Protein AF-A0A1H3EAN2-F1 (afdb_monomer)

Radius of gyration: 31.39 Å; Cα contacts (8 Å, |Δi|>4): 2405; chains: 1; bounding box: 81×76×104 Å

InterPro domains:
  IPR046158 Domain of unknown function DUF6160 [PF19657] (5-70)

Mean predicted aligned error: 7.82 Å

Nearest PDB structures (foldseek):
  6sm3-assembly1_B  TM=8.938E-02  e=3.187E-01  Porphyromonas gingivalis W83
  6i97-assembly1_B  TM=1.119E-01  e=6.686E+00  Pseudomonas aeruginosa

Secondary structure (DSSP, 8-state):
-PPPP------PPPHHHHTT--GGG-EEEEEEE-EEEEEEEEEETTEEEEEEEEEEEESS-TTSPEEEEEEEEE-TTS-EEEEEEEEEEEEEESEEEETT-TT-B--EEEEEEEEEEEEEEEE--SS-TTSEEEEEEEEEEEEEEEEEETTEEEEEEEEEEEEEEEEEEEEEETTEEEEEEEEEEEEEEEEEEEEE--TT-SS-SB-TTT-PBPPB--EEEEEEEEEEEEEEEE--SSSSSEEEEEEEEEEEEEEEEEETTEEEEEEEEEEEEEEEEEEEEEEE-TTS-EEEEEEESEEEEEEEEEEEEESSTT-EEEEEEEEEEEE-EEETTEEE-EEEEEEE--SGGG-SB-EEEEEEEEEEEEEEEEEETTEEEEEEEEEEEEEEEEEEEEE-SEEETTEEE-SEEEEEEEEEEEEEE--EEEESSTTSPPBS-GGGGGGGT--SEEEEEEEEEEEEEE--SSSSSEEEEEEEEEEEEEEEEEE--SBSSSSB---EEEEEEEEEEEEEEEEEEEEE-SSSEEEE-SEEEEEEEEEEEEEEETTTSEE--EEEEEEEEES-EEEEEES-S-EEEETS--SSHHHHHHTTPEEEE--S--EEEEEEE-BPPP-SSSSS-EEEEEESPPB-TTSPBPTTSSEEEEEEEEEEE-SS-SSSSSS---SS-EEEEEEEEEEE---B-SSSEE-TT--EE-TTPEEEE-TTSTTSEEEESS--HHHHTTSPEEEEEEEEEEEEEEEEEEEEEEETTTEEEEEEEEEEEEEEEEEEEEEE----

Structure (mmCIF, N/CA/C/O backbone):
data_AF-A0A1H3EAN2-F1
#
_entry.id   AF-A0A1H3EAN2-F1
#
loop_
_atom_site.group_PDB
_atom_site.id
_atom_site.type_symbol
_atom_site.label_atom_id
_atom_site.label_alt_id
_atom_site.label_comp_id
_atom_site.label_asym_id
_atom_site.label_entity_id
_atom_site.label_seq_id
_atom_site.pdbx_PDB_ins_code
_atom_site.Cartn_x
_atom_site.Cartn_y
_atom_site.Cartn_z
_atom_site.occupancy
_atom_site.B_iso_or_equiv
_atom_site.auth_seq_id
_atom_site.auth_comp_id
_atom_site.auth_asym_id
_atom_site.auth_atom_id
_atom_site.pdbx_PDB_model_num
ATOM 1 N N . MET A 1 1 ? 32.794 -39.525 -39.979 1.00 38.56 1 MET A N 1
ATOM 2 C CA . MET A 1 1 ? 32.542 -38.615 -41.114 1.00 38.56 1 MET A CA 1
ATOM 3 C C . MET A 1 1 ? 32.523 -37.215 -40.539 1.00 38.56 1 MET A C 1
ATOM 5 O O . MET A 1 1 ? 31.749 -36.958 -39.633 1.00 38.56 1 MET A O 1
ATOM 9 N N . THR A 1 2 ? 33.488 -36.400 -40.940 1.00 35.09 2 THR A N 1
ATOM 10 C CA . THR A 1 2 ? 33.764 -35.050 -40.436 1.00 35.09 2 THR A CA 1
ATOM 11 C C . THR A 1 2 ? 32.768 -34.052 -41.027 1.00 35.09 2 THR A C 1
ATOM 13 O O . THR A 1 2 ? 32.663 -33.969 -42.249 1.00 35.09 2 THR A O 1
ATOM 16 N N . GLY A 1 3 ? 32.030 -33.338 -40.171 1.00 36.38 3 GLY A N 1
ATOM 17 C CA . GLY A 1 3 ? 31.103 -32.274 -40.563 1.00 36.38 3 GLY A CA 1
ATOM 18 C C . GLY A 1 3 ? 31.850 -31.015 -41.000 1.00 36.38 3 GLY A C 1
ATOM 19 O O . GLY A 1 3 ? 32.830 -30.623 -40.368 1.00 36.38 3 GLY A O 1
ATOM 20 N N . ALA A 1 4 ? 31.413 -30.427 -42.111 1.00 34.22 4 ALA A N 1
ATOM 21 C CA . ALA A 1 4 ? 31.934 -29.169 -42.629 1.00 34.22 4 ALA A CA 1
ATOM 22 C C . ALA A 1 4 ? 31.456 -27.989 -41.757 1.00 34.22 4 ALA A C 1
ATOM 24 O O . ALA A 1 4 ? 30.289 -27.979 -41.364 1.00 34.22 4 ALA A O 1
ATOM 25 N N . PRO A 1 5 ? 32.310 -26.991 -41.468 1.00 39.69 5 PRO A N 1
ATOM 26 C CA . PRO A 1 5 ? 31.867 -25.740 -40.866 1.00 39.69 5 PRO A CA 1
ATOM 27 C C . PRO A 1 5 ? 31.104 -24.909 -41.908 1.00 39.69 5 PRO A C 1
ATOM 29 O O . PRO A 1 5 ? 31.567 -24.751 -43.038 1.00 39.69 5 PRO A O 1
ATOM 32 N N . ALA A 1 6 ? 29.949 -24.361 -41.531 1.00 37.88 6 ALA A N 1
ATOM 33 C CA . ALA A 1 6 ? 29.307 -23.295 -42.290 1.00 37.88 6 ALA A CA 1
ATOM 34 C C . ALA A 1 6 ? 30.130 -22.012 -42.093 1.00 37.88 6 ALA A C 1
ATOM 36 O O . ALA A 1 6 ? 30.050 -21.362 -41.054 1.00 37.88 6 ALA A O 1
ATOM 37 N N . GLN A 1 7 ? 30.980 -21.681 -43.065 1.00 37.53 7 GLN A N 1
ATOM 38 C CA . GLN A 1 7 ? 31.545 -20.341 -43.188 1.00 37.53 7 GLN A CA 1
ATOM 39 C C . GLN A 1 7 ? 30.491 -19.460 -43.859 1.00 37.53 7 GLN A C 1
ATOM 41 O O . GLN A 1 7 ? 30.160 -19.677 -45.022 1.00 37.53 7 GLN A O 1
ATOM 46 N N . ALA A 1 8 ? 29.968 -18.468 -43.141 1.00 42.22 8 ALA A N 1
ATOM 47 C CA . ALA A 1 8 ? 29.343 -17.325 -43.789 1.00 42.22 8 ALA A CA 1
ATOM 48 C C . ALA A 1 8 ? 30.459 -16.541 -44.502 1.00 42.22 8 ALA A C 1
ATOM 50 O O . ALA A 1 8 ? 31.249 -15.846 -43.862 1.00 42.22 8 ALA A O 1
ATOM 51 N N . GLU A 1 9 ? 30.589 -16.713 -45.818 1.00 37.31 9 GLU A N 1
ATOM 52 C CA . GLU A 1 9 ? 31.420 -15.832 -46.639 1.00 37.31 9 GLU A CA 1
ATOM 53 C C . GLU A 1 9 ? 30.727 -14.467 -46.730 1.00 37.31 9 GLU A C 1
ATOM 55 O O . GLU A 1 9 ? 29.736 -14.301 -47.440 1.00 37.31 9 GLU A O 1
ATOM 60 N N . LEU A 1 10 ? 31.256 -13.469 -46.016 1.00 44.00 10 LEU A N 1
ATOM 61 C CA . LEU A 1 10 ? 30.974 -12.067 -46.313 1.00 44.00 10 LEU A CA 1
ATOM 62 C C . LEU A 1 10 ? 31.599 -11.747 -47.676 1.00 44.00 10 LEU A C 1
ATOM 64 O O . LEU A 1 10 ? 32.817 -11.614 -47.803 1.00 44.00 10 LEU A O 1
ATOM 68 N N . GLN A 1 11 ? 30.768 -11.667 -48.712 1.00 53.00 11 GLN A N 1
ATOM 69 C CA . GLN A 1 11 ? 31.214 -11.315 -50.053 1.00 53.00 11 GLN A CA 1
ATOM 70 C C . GLN A 1 11 ? 31.426 -9.795 -50.123 1.00 53.00 11 GLN A C 1
ATOM 72 O O . GLN A 1 11 ? 30.478 -9.021 -50.015 1.00 53.00 11 GLN A O 1
ATOM 77 N N . SER A 1 12 ? 32.681 -9.361 -50.280 1.00 47.50 12 SER A N 1
ATOM 78 C CA . SER A 1 12 ? 33.012 -7.949 -50.513 1.00 47.50 12 SER A CA 1
ATOM 79 C C . SER A 1 12 ? 32.329 -7.479 -51.795 1.00 47.50 12 SER A C 1
ATOM 81 O O . SER A 1 12 ? 32.636 -7.976 -52.880 1.00 47.50 12 SER A O 1
ATOM 83 N N . LEU A 1 13 ? 31.415 -6.519 -51.677 1.00 61.78 13 LEU A N 1
ATOM 84 C CA . LEU A 1 13 ? 30.852 -5.821 -52.828 1.00 61.78 13 LEU A CA 1
ATOM 85 C C . LEU A 1 13 ? 31.922 -4.901 -53.441 1.00 61.78 13 LEU A C 1
ATOM 87 O O . LEU A 1 13 ? 32.768 -4.360 -52.733 1.00 61.78 13 LEU A O 1
ATOM 91 N N . ASP A 1 14 ? 31.898 -4.761 -54.766 1.00 67.62 14 ASP A N 1
ATOM 92 C CA . ASP A 1 14 ? 32.713 -3.798 -55.517 1.00 67.62 14 ASP A CA 1
ATOM 93 C C . ASP A 1 14 ? 32.295 -2.363 -55.136 1.00 67.62 14 ASP A C 1
ATOM 95 O O . ASP A 1 14 ? 31.097 -2.064 -55.077 1.00 67.62 14 ASP A O 1
ATOM 99 N N . ASP A 1 15 ? 33.267 -1.472 -54.907 1.00 65.25 15 ASP A N 1
ATOM 100 C CA . ASP A 1 15 ? 33.073 -0.047 -54.587 1.00 65.25 15 ASP A CA 1
ATOM 101 C C . ASP A 1 15 ? 32.104 0.657 -55.555 1.00 65.25 15 ASP A C 1
ATOM 103 O O . ASP A 1 15 ? 31.366 1.568 -55.176 1.00 65.25 15 ASP A O 1
ATOM 107 N N . THR A 1 16 ? 32.04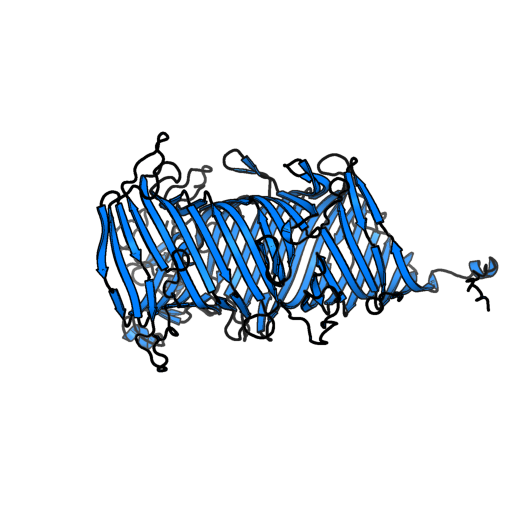3 0.201 -56.808 1.00 65.50 16 THR A N 1
ATOM 108 C CA . THR A 1 16 ? 31.128 0.729 -57.827 1.00 65.50 16 THR A CA 1
ATOM 109 C C . THR A 1 16 ? 29.661 0.415 -57.502 1.00 65.50 16 THR A C 1
ATOM 111 O O . THR A 1 16 ? 28.793 1.266 -57.693 1.00 65.50 16 THR A O 1
ATOM 114 N N . VAL A 1 17 ? 29.380 -0.776 -56.963 1.00 63.62 17 VAL A N 1
ATOM 115 C CA . VAL A 1 17 ? 28.039 -1.207 -56.524 1.00 63.62 17 VAL A CA 1
ATOM 116 C C . VAL A 1 17 ? 27.681 -0.549 -55.191 1.00 63.62 17 VAL A C 1
ATOM 118 O O . VAL A 1 17 ? 26.561 -0.071 -55.028 1.00 63.62 17 VAL A O 1
ATOM 121 N N . MET A 1 18 ? 28.653 -0.431 -54.281 1.00 60.81 18 MET A N 1
ATOM 122 C CA . MET A 1 18 ? 28.508 0.267 -52.996 1.00 60.81 18 MET A CA 1
ATOM 123 C C . MET A 1 18 ? 28.205 1.765 -53.169 1.00 60.81 18 MET A C 1
ATOM 125 O O . MET A 1 18 ? 27.440 2.326 -52.392 1.00 60.81 18 MET A O 1
ATOM 129 N N . SER A 1 19 ? 28.736 2.412 -54.215 1.00 62.50 19 SER A N 1
ATOM 130 C CA . SER A 1 19 ? 28.468 3.831 -54.508 1.00 62.50 19 SER A CA 1
ATOM 131 C C . SER A 1 19 ? 27.028 4.129 -54.960 1.00 62.50 19 SER A C 1
ATOM 133 O O . SER A 1 19 ? 26.604 5.284 -54.928 1.00 62.50 19 SER A O 1
ATOM 135 N N . GLY A 1 20 ? 26.278 3.102 -55.384 1.00 57.97 20 GLY A N 1
ATOM 136 C CA . GLY A 1 20 ? 24.877 3.209 -55.803 1.00 57.97 20 GLY A CA 1
ATOM 137 C C . GLY A 1 20 ? 23.859 2.903 -54.700 1.00 57.97 20 GLY A C 1
ATOM 138 O O . GLY A 1 20 ? 22.671 3.156 -54.895 1.00 57.97 20 GLY A O 1
ATOM 139 N N . ILE A 1 21 ? 24.302 2.374 -53.556 1.00 61.00 21 ILE A N 1
ATOM 140 C CA . ILE A 1 21 ? 23.447 2.099 -52.398 1.00 61.00 21 ILE A CA 1
ATOM 141 C C . ILE A 1 21 ? 23.319 3.400 -51.602 1.00 61.00 21 ILE A C 1
ATOM 143 O O . ILE A 1 21 ? 24.251 3.818 -50.917 1.00 61.00 21 ILE A O 1
ATOM 147 N N . SER A 1 22 ? 22.168 4.067 -51.704 1.00 62.91 22 SER A N 1
ATOM 148 C CA . SER A 1 22 ? 21.832 5.200 -50.839 1.00 62.91 22 SER A CA 1
ATOM 149 C C . SER A 1 22 ? 20.878 4.740 -49.738 1.00 62.91 22 SER A C 1
ATOM 151 O O . SER A 1 22 ? 19.937 3.986 -49.990 1.00 62.91 22 SER A O 1
ATOM 153 N N . GLY A 1 23 ? 21.078 5.235 -48.514 1.00 60.09 23 GLY A N 1
ATOM 154 C CA . GLY A 1 23 ? 20.173 4.964 -47.388 1.00 60.09 23 GLY A CA 1
ATOM 155 C C . GLY A 1 23 ? 18.730 5.448 -47.601 1.00 60.09 23 GLY A C 1
ATOM 156 O O . GLY A 1 23 ? 17.870 5.103 -46.808 1.00 60.09 23 GLY A O 1
ATOM 157 N N . GLN A 1 24 ? 18.461 6.201 -48.677 1.00 64.56 24 GLN A N 1
ATOM 158 C CA . GLN A 1 24 ? 17.120 6.650 -49.089 1.00 64.56 24 GLN A CA 1
ATOM 159 C C . GLN A 1 24 ? 16.313 5.567 -49.828 1.00 64.56 24 GLN A C 1
ATOM 161 O O . GLN A 1 24 ? 15.154 5.782 -50.166 1.00 64.56 24 GLN A O 1
ATOM 166 N N . THR A 1 25 ? 16.942 4.441 -50.186 1.00 64.12 25 THR A N 1
ATOM 167 C CA . THR A 1 25 ? 16.262 3.309 -50.848 1.00 64.12 25 THR A CA 1
ATOM 168 C C . THR A 1 25 ? 15.804 2.223 -49.870 1.00 64.12 25 THR A C 1
ATOM 170 O O . THR A 1 25 ? 15.203 1.242 -50.304 1.00 64.12 25 THR A O 1
ATOM 173 N N . GLY A 1 26 ? 16.030 2.429 -48.567 1.00 73.31 26 GLY A N 1
ATOM 174 C CA . GLY A 1 26 ? 15.714 1.484 -47.501 1.00 73.31 26 GLY A CA 1
ATOM 175 C C . GLY A 1 26 ? 16.718 0.327 -47.398 1.00 73.31 26 GLY A C 1
ATOM 176 O O . GLY A 1 26 ? 17.088 -0.293 -48.392 1.00 73.31 26 GLY A O 1
ATOM 177 N N . ILE A 1 27 ? 17.157 0.002 -46.184 1.00 85.44 27 ILE A N 1
ATOM 178 C CA . ILE A 1 27 ? 17.949 -1.193 -45.861 1.00 85.44 27 ILE A CA 1
ATOM 179 C C . ILE A 1 27 ? 17.112 -2.038 -44.908 1.00 85.44 27 ILE A C 1
ATOM 181 O O . ILE A 1 27 ? 16.703 -1.540 -43.871 1.00 85.44 27 ILE A O 1
ATOM 185 N N . THR A 1 28 ? 16.860 -3.308 -45.225 1.00 88.75 28 THR A N 1
ATOM 186 C CA . THR A 1 28 ? 16.247 -4.245 -44.267 1.00 88.75 28 THR A CA 1
ATOM 187 C C . THR A 1 28 ? 17.312 -5.186 -43.729 1.00 88.75 28 THR A C 1
ATOM 189 O O . THR A 1 28 ? 18.060 -5.782 -44.504 1.00 88.75 28 THR A O 1
ATOM 192 N N . LEU A 1 29 ? 17.391 -5.290 -42.407 1.00 90.31 29 LEU A N 1
ATOM 193 C CA . LEU A 1 29 ? 18.268 -6.193 -41.681 1.00 90.31 29 LEU A CA 1
ATOM 194 C C . LEU A 1 29 ? 17.411 -7.237 -40.967 1.00 90.31 29 LEU A C 1
ATOM 196 O O . LEU A 1 29 ? 16.612 -6.877 -40.110 1.00 90.31 29 LEU A O 1
ATOM 200 N N . GLU A 1 30 ? 17.608 -8.508 -41.300 1.00 93.94 30 GLU A N 1
ATOM 201 C CA . GLU A 1 30 ? 16.992 -9.649 -40.617 1.00 93.94 30 GLU A CA 1
ATOM 202 C C . GLU A 1 30 ? 18.060 -10.366 -39.784 1.00 93.94 30 GLU A C 1
ATOM 204 O O . GLU A 1 30 ? 19.165 -10.632 -40.267 1.00 93.94 30 GLU A O 1
ATOM 209 N N . LEU A 1 31 ? 17.751 -10.634 -38.517 1.00 92.56 31 LEU A N 1
ATOM 210 C CA . LEU A 1 31 ? 18.656 -11.205 -37.526 1.00 92.56 31 LEU A CA 1
ATOM 211 C C . LEU A 1 31 ? 17.962 -12.339 -36.777 1.00 92.56 31 LEU A C 1
ATOM 213 O O . LEU A 1 31 ? 16.867 -12.156 -36.250 1.00 92.56 31 LEU A O 1
ATOM 217 N N . ASP A 1 32 ? 18.673 -13.452 -36.632 1.00 93.75 32 ASP A N 1
ATOM 218 C CA . ASP A 1 32 ? 18.377 -14.478 -35.638 1.00 93.75 32 ASP A CA 1
ATOM 219 C C . ASP A 1 32 ? 19.305 -14.257 -34.434 1.00 93.75 32 ASP A C 1
ATOM 221 O O . ASP A 1 32 ? 20.528 -14.399 -34.529 1.00 93.75 32 ASP A O 1
ATOM 225 N N . LEU A 1 33 ? 18.737 -13.853 -33.299 1.00 91.75 33 LEU A N 1
ATOM 226 C CA . LEU A 1 33 ? 19.468 -13.484 -32.090 1.00 91.75 33 LEU A CA 1
ATOM 227 C C . LEU A 1 33 ? 19.510 -14.646 -31.096 1.00 91.75 33 LEU A C 1
ATOM 229 O O . LEU A 1 33 ? 18.486 -15.040 -30.545 1.00 91.75 33 LEU A O 1
ATOM 233 N N . ASN A 1 34 ? 20.713 -15.147 -30.820 1.00 94.31 34 ASN A N 1
ATOM 234 C CA . ASN A 1 34 ? 21.000 -16.017 -29.683 1.00 94.31 34 ASN A CA 1
ATOM 235 C C . ASN A 1 34 ? 22.350 -15.604 -29.078 1.00 94.31 34 ASN A C 1
ATOM 237 O O . ASN A 1 34 ? 23.385 -15.695 -29.741 1.00 94.31 34 ASN A O 1
ATOM 241 N N . ALA A 1 35 ? 22.334 -15.107 -27.846 1.00 93.81 35 ALA A N 1
ATOM 242 C CA . ALA A 1 35 ? 23.515 -14.650 -27.132 1.00 93.81 35 ALA A CA 1
ATOM 243 C C . ALA A 1 35 ? 23.429 -15.041 -25.656 1.00 93.81 35 ALA A C 1
ATOM 245 O O . ALA A 1 35 ? 22.399 -14.848 -25.017 1.00 93.81 35 ALA A O 1
ATOM 246 N N . THR A 1 36 ? 24.539 -15.531 -25.109 1.00 94.88 36 THR A N 1
ATOM 247 C CA . THR A 1 36 ? 24.693 -15.840 -23.683 1.00 94.88 36 THR A CA 1
ATOM 248 C C . THR A 1 36 ? 25.987 -15.222 -23.171 1.00 94.88 36 THR A C 1
ATOM 250 O O . THR A 1 36 ? 27.049 -15.442 -23.760 1.00 94.88 36 THR A O 1
ATOM 253 N N . ILE A 1 37 ? 25.917 -14.470 -22.079 1.00 95.38 37 ILE A N 1
ATOM 254 C CA . ILE A 1 37 ? 27.061 -13.861 -21.399 1.00 95.38 37 ILE A CA 1
ATOM 255 C C . ILE A 1 37 ? 27.026 -14.336 -19.947 1.00 95.38 37 ILE A C 1
ATOM 257 O O . ILE A 1 37 ? 26.036 -14.130 -19.259 1.00 95.38 37 ILE A O 1
ATOM 261 N N . GLY A 1 38 ? 28.109 -14.957 -19.472 1.00 95.88 38 GLY A N 1
ATOM 262 C CA . GLY A 1 38 ? 28.148 -15.490 -18.104 1.00 95.88 38 GLY A CA 1
ATOM 263 C C . GLY A 1 38 ? 28.025 -14.409 -17.027 1.00 95.88 38 GLY A C 1
ATOM 264 O O . GLY A 1 38 ? 27.384 -14.637 -16.013 1.00 95.88 38 GLY A O 1
ATOM 265 N N . GLN A 1 39 ? 28.614 -13.230 -17.256 1.00 95.69 39 GLN A N 1
ATOM 266 C CA . GLN A 1 39 ? 28.540 -12.108 -16.322 1.00 95.69 39 GLN A CA 1
ATOM 267 C C . GLN A 1 39 ? 28.758 -10.766 -17.034 1.00 95.69 39 GLN A C 1
ATOM 269 O O . GLN A 1 39 ? 29.707 -10.616 -17.810 1.00 95.69 39 GLN A O 1
ATOM 274 N N . LEU A 1 40 ? 27.915 -9.780 -16.726 1.00 95.31 40 LEU A N 1
ATOM 275 C CA . LEU A 1 40 ? 28.133 -8.361 -16.999 1.00 95.31 40 LEU A CA 1
ATOM 276 C C . LEU A 1 40 ? 28.386 -7.640 -15.673 1.00 95.31 40 LEU A C 1
ATOM 278 O O . LEU A 1 40 ? 27.591 -7.760 -14.747 1.00 95.31 40 LEU A O 1
ATOM 282 N N . SER A 1 41 ? 29.472 -6.874 -15.592 1.00 95.12 41 SER A N 1
ATOM 283 C CA . SER A 1 41 ? 29.852 -6.163 -14.368 1.00 95.12 41 SER A CA 1
ATOM 284 C C . SER A 1 41 ? 29.889 -4.663 -14.594 1.00 95.12 41 SER A C 1
ATOM 286 O O . SER A 1 41 ? 30.498 -4.197 -15.558 1.00 95.12 41 SER A O 1
ATOM 288 N N . TYR A 1 42 ? 29.298 -3.924 -13.664 1.00 92.88 42 TYR A N 1
ATOM 289 C CA . TYR A 1 42 ? 29.435 -2.479 -13.546 1.00 92.88 42 TYR A CA 1
ATOM 290 C C . TYR A 1 42 ? 30.118 -2.159 -12.218 1.00 92.88 42 TYR A C 1
ATOM 292 O O . TYR A 1 42 ? 29.839 -2.809 -11.212 1.00 92.88 42 TYR A O 1
ATOM 300 N N . PHE A 1 43 ? 31.037 -1.196 -12.240 1.00 92.00 43 PHE A N 1
ATOM 301 C CA . PHE A 1 43 ? 31.744 -0.726 -11.057 1.00 92.00 43 PHE A CA 1
ATOM 302 C C . PHE A 1 43 ? 31.599 0.780 -10.949 1.00 92.00 43 PHE A C 1
ATOM 304 O O . PHE A 1 43 ? 31.705 1.483 -11.954 1.00 92.00 43 PHE A O 1
ATOM 311 N N . ASP A 1 44 ? 31.401 1.224 -9.720 1.00 86.44 44 ASP A N 1
ATOM 312 C CA . ASP A 1 44 ? 31.185 2.609 -9.339 1.00 86.44 44 ASP A CA 1
ATOM 313 C C . ASP A 1 44 ? 31.843 2.825 -7.976 1.00 86.44 44 ASP A C 1
ATOM 315 O O . ASP A 1 44 ? 31.664 2.012 -7.069 1.00 86.44 44 ASP A O 1
ATOM 319 N N . ASP A 1 45 ? 32.712 3.829 -7.864 1.00 87.69 45 ASP A N 1
ATOM 320 C CA . ASP A 1 45 ? 33.466 4.145 -6.640 1.00 87.69 45 ASP A CA 1
ATOM 321 C C . ASP A 1 45 ? 34.182 2.950 -5.959 1.00 87.69 45 ASP A C 1
ATOM 323 O O . ASP A 1 45 ? 34.465 2.946 -4.759 1.00 87.69 45 ASP A O 1
ATOM 327 N N . GLY A 1 46 ? 34.542 1.927 -6.742 1.00 86.69 46 GLY A N 1
ATOM 328 C CA . GLY A 1 46 ? 35.191 0.701 -6.263 1.00 86.69 46 GLY A CA 1
ATOM 329 C C . GLY A 1 46 ? 34.237 -0.384 -5.747 1.00 86.69 46 GLY A C 1
ATOM 330 O O . GLY A 1 46 ? 34.704 -1.489 -5.466 1.00 86.69 46 GLY A O 1
ATOM 331 N N . ASN A 1 47 ? 32.937 -0.102 -5.688 1.00 91.38 47 ASN A N 1
ATOM 332 C CA . ASN A 1 47 ? 31.863 -1.065 -5.456 1.00 91.38 47 ASN A CA 1
ATOM 333 C C . ASN A 1 47 ? 31.360 -1.613 -6.795 1.00 91.38 47 ASN A C 1
ATOM 335 O O . ASN A 1 47 ? 31.618 -1.022 -7.848 1.00 91.38 47 ASN A O 1
ATOM 339 N N . GLY A 1 48 ? 30.680 -2.759 -6.795 1.00 92.69 48 GLY A N 1
ATOM 340 C CA . GLY A 1 48 ? 30.309 -3.413 -8.046 1.00 92.69 48 GLY A CA 1
ATOM 341 C C . GLY A 1 48 ? 28.978 -4.138 -8.009 1.00 92.69 48 GLY A C 1
ATOM 342 O O . GLY A 1 48 ? 28.581 -4.706 -6.999 1.00 92.69 48 GLY A O 1
ATOM 343 N N . ILE A 1 49 ? 28.316 -4.176 -9.159 1.00 95.31 49 ILE A N 1
ATOM 344 C CA . ILE A 1 49 ? 27.123 -4.984 -9.400 1.00 95.31 49 ILE A CA 1
ATOM 345 C C . ILE A 1 49 ? 27.365 -5.917 -10.588 1.00 95.31 49 ILE A C 1
ATOM 347 O O . ILE A 1 49 ? 28.038 -5.568 -11.566 1.00 95.31 49 ILE A O 1
ATOM 351 N N . HIS A 1 50 ? 26.853 -7.135 -10.482 1.00 96.25 50 HIS A N 1
ATOM 352 C CA . HIS A 1 50 ? 27.023 -8.219 -11.435 1.00 96.25 50 HIS A CA 1
ATOM 353 C C . HIS A 1 50 ? 25.651 -8.710 -11.887 1.00 96.25 50 HIS A C 1
ATOM 355 O O . HIS A 1 50 ? 24.821 -9.064 -11.053 1.00 96.25 50 HIS A O 1
ATOM 361 N N . LEU A 1 51 ? 25.427 -8.735 -13.199 1.00 96.56 51 LEU A N 1
ATOM 362 C CA . LEU A 1 51 ? 24.319 -9.451 -13.825 1.00 96.56 51 LEU A CA 1
ATOM 363 C C . LEU A 1 51 ? 24.877 -10.771 -14.348 1.00 96.56 51 LEU A C 1
ATOM 365 O O . LEU A 1 51 ? 25.744 -10.764 -15.225 1.00 96.56 51 LEU A O 1
ATOM 369 N N . GLU A 1 52 ? 24.420 -11.882 -13.795 1.00 97.00 52 GLU A N 1
ATOM 370 C CA . GLU A 1 52 ? 24.915 -13.221 -14.107 1.00 97.00 52 GLU A CA 1
ATOM 371 C C . GLU A 1 52 ? 23.920 -13.973 -14.996 1.00 97.00 52 GLU A C 1
ATOM 373 O O . GLU A 1 52 ? 22.715 -13.706 -14.985 1.00 97.00 52 GLU A O 1
ATOM 378 N N . ASP A 1 53 ? 24.444 -14.900 -15.799 1.00 95.69 53 ASP A N 1
ATOM 379 C CA . ASP A 1 53 ? 23.666 -15.731 -16.722 1.00 95.69 53 ASP A CA 1
ATOM 380 C C . ASP A 1 53 ? 22.763 -14.912 -17.657 1.00 95.69 53 ASP A C 1
ATOM 382 O O . ASP A 1 53 ? 21.589 -15.216 -17.870 1.00 95.69 53 ASP A O 1
ATOM 386 N N . PHE A 1 54 ? 23.321 -13.845 -18.232 1.00 96.31 54 PHE A N 1
ATOM 387 C CA . PHE A 1 54 ? 22.604 -13.017 -19.189 1.00 96.31 54 PHE A CA 1
ATOM 388 C C . PHE A 1 54 ? 22.354 -13.785 -20.486 1.00 96.31 54 PHE A C 1
ATOM 390 O O . PHE A 1 54 ? 23.290 -14.292 -21.115 1.00 96.31 54 PHE A O 1
ATOM 397 N N . ARG A 1 55 ? 21.102 -13.806 -20.942 1.00 95.31 55 ARG A N 1
ATOM 398 C CA . ARG A 1 55 ? 20.704 -14.456 -22.189 1.00 95.31 55 ARG A CA 1
ATOM 399 C C . ARG A 1 55 ? 19.728 -13.601 -22.993 1.00 95.31 55 ARG A C 1
ATOM 401 O O . ARG A 1 55 ? 18.793 -13.013 -22.462 1.00 95.31 55 ARG A O 1
ATOM 408 N N . ILE A 1 56 ? 19.939 -13.589 -24.308 1.00 96.19 56 ILE A N 1
ATOM 409 C CA . ILE A 1 56 ? 18.970 -13.152 -25.315 1.00 96.19 56 ILE A CA 1
ATOM 410 C C . ILE A 1 56 ? 18.743 -14.329 -26.261 1.00 96.19 56 ILE A C 1
ATOM 412 O O . ILE A 1 56 ? 19.704 -14.841 -26.832 1.00 96.19 56 ILE A O 1
ATOM 416 N N . GLY A 1 57 ? 17.499 -14.751 -26.458 1.00 96.38 57 GLY A N 1
ATOM 417 C CA . GLY A 1 57 ? 17.179 -15.866 -27.352 1.00 96.38 57 GLY A CA 1
ATOM 418 C C . GLY A 1 57 ? 15.682 -16.099 -27.480 1.00 96.38 57 GLY A C 1
ATOM 419 O O . GLY A 1 57 ? 14.895 -15.230 -27.105 1.00 96.38 57 GLY A O 1
ATOM 420 N N . SER A 1 58 ? 15.300 -17.267 -27.998 1.00 96.31 58 SER A N 1
ATOM 421 C CA . SER A 1 58 ? 13.888 -17.648 -28.101 1.00 96.31 58 SER A CA 1
ATOM 422 C C . SER A 1 58 ? 13.241 -17.806 -26.713 1.00 96.31 58 SER A C 1
ATOM 424 O O . SER A 1 58 ? 13.845 -18.385 -25.800 1.00 96.31 58 SER A O 1
ATOM 426 N N . ALA A 1 59 ? 12.024 -17.281 -26.538 1.00 94.25 59 ALA A N 1
ATOM 427 C CA . ALA A 1 59 ? 11.242 -17.465 -25.314 1.00 94.25 59 ALA A CA 1
ATOM 428 C C . ALA A 1 59 ? 10.591 -18.857 -25.256 1.00 94.25 59 ALA A C 1
ATOM 430 O O . ALA A 1 59 ? 10.459 -19.430 -24.175 1.00 94.25 59 ALA A O 1
ATOM 431 N N . THR A 1 60 ? 10.212 -19.418 -26.409 1.00 91.56 60 THR A N 1
ATOM 432 C CA . THR A 1 60 ? 9.563 -20.739 -26.498 1.00 91.56 60 THR A CA 1
ATOM 433 C C . THR A 1 60 ? 10.532 -21.921 -26.617 1.00 91.56 60 THR A C 1
ATOM 435 O O . THR A 1 60 ? 10.222 -23.011 -26.133 1.00 91.56 60 THR A O 1
ATOM 438 N N . ASP A 1 61 ? 11.710 -21.723 -27.213 1.00 91.88 61 ASP A N 1
ATOM 439 C CA . ASP A 1 61 ? 12.793 -22.704 -27.317 1.00 91.88 61 ASP A CA 1
ATOM 440 C C . ASP A 1 61 ? 14.041 -22.182 -26.581 1.00 91.88 61 ASP A C 1
ATOM 442 O O . ASP A 1 61 ? 14.754 -21.318 -27.096 1.00 91.88 61 ASP A O 1
ATOM 446 N N . PRO A 1 62 ? 14.386 -22.737 -25.402 1.00 86.44 62 PRO A N 1
ATOM 447 C CA . PRO A 1 62 ? 15.570 -22.336 -24.644 1.00 86.44 62 PRO A CA 1
ATOM 448 C C . PRO A 1 62 ? 16.897 -22.395 -25.424 1.00 86.44 62 PRO A C 1
ATOM 450 O O . PRO A 1 62 ? 17.861 -21.718 -25.067 1.00 86.44 62 PRO A O 1
ATOM 453 N N . SER A 1 63 ? 16.962 -23.209 -26.481 1.00 90.00 63 SER A N 1
ATOM 454 C CA . SER A 1 63 ? 18.130 -23.349 -27.357 1.00 90.00 63 SER A CA 1
ATOM 455 C C . SER A 1 63 ? 18.026 -22.565 -28.672 1.00 90.00 63 SER A C 1
ATOM 457 O O . SER A 1 63 ? 19.007 -22.482 -29.418 1.00 90.00 63 SER A O 1
ATOM 459 N N . GLY A 1 64 ? 16.856 -21.989 -28.946 1.00 93.50 64 GLY A N 1
ATOM 460 C CA . GLY A 1 64 ? 16.527 -21.286 -30.177 1.00 93.50 64 GLY A CA 1
ATOM 461 C C . GLY A 1 64 ? 16.970 -19.823 -30.192 1.00 93.50 64 GLY A C 1
ATOM 462 O O . GLY A 1 64 ? 17.344 -19.231 -29.175 1.00 93.50 64 GLY A O 1
ATOM 463 N N . ALA A 1 65 ? 16.906 -19.228 -31.380 1.00 95.12 65 ALA A N 1
ATOM 464 C CA . ALA A 1 65 ? 17.143 -17.807 -31.601 1.00 95.12 65 ALA A CA 1
ATOM 465 C C . ALA A 1 65 ? 15.814 -17.044 -31.707 1.00 95.12 65 ALA A C 1
ATOM 467 O O . ALA A 1 65 ? 14.828 -17.595 -32.188 1.00 95.12 65 ALA A O 1
ATOM 468 N N . ALA A 1 66 ? 15.805 -15.784 -31.278 1.00 96.00 66 ALA A N 1
ATOM 469 C CA . ALA A 1 66 ? 14.687 -14.869 -31.494 1.00 96.00 66 ALA A CA 1
ATOM 470 C C . ALA A 1 66 ? 14.835 -14.148 -32.835 1.00 96.00 66 ALA A C 1
ATOM 472 O O . ALA A 1 66 ? 15.946 -13.752 -33.197 1.00 96.00 66 ALA A O 1
ATOM 473 N N . PHE A 1 67 ? 13.730 -13.918 -33.537 1.00 96.69 67 PHE A N 1
ATOM 474 C CA . PHE A 1 67 ? 13.757 -13.212 -34.814 1.00 96.69 67 PHE A CA 1
ATOM 475 C C . PHE A 1 67 ? 13.666 -11.697 -34.605 1.00 96.69 67 PHE A C 1
ATOM 477 O O . PHE A 1 67 ? 12.888 -11.206 -33.783 1.00 96.69 67 PHE A O 1
ATOM 484 N N . HIS A 1 68 ? 14.462 -10.939 -35.357 1.00 95.81 68 HIS A N 1
ATOM 485 C CA . HIS A 1 68 ? 14.436 -9.482 -35.358 1.00 95.81 68 HIS A CA 1
ATOM 486 C C . HIS A 1 68 ? 14.661 -8.940 -36.774 1.00 95.81 68 HIS A C 1
ATOM 488 O O . HIS A 1 68 ? 15.724 -9.123 -37.360 1.00 95.81 68 HIS A O 1
ATOM 494 N N . SER A 1 69 ? 13.673 -8.226 -37.306 1.00 96.2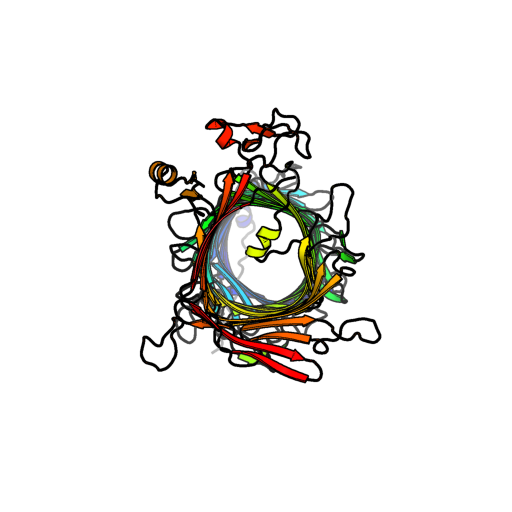5 69 SER A N 1
ATOM 495 C CA . SER A 1 69 ? 13.759 -7.472 -38.555 1.00 96.25 69 SER A CA 1
ATOM 496 C C . SER A 1 69 ? 13.736 -5.974 -38.263 1.00 96.25 69 SER A C 1
ATOM 498 O O . SER A 1 69 ? 12.896 -5.506 -37.496 1.00 96.25 69 SER A O 1
ATOM 500 N N . ILE A 1 70 ? 14.651 -5.218 -38.868 1.00 95.19 70 ILE A N 1
ATOM 501 C CA . ILE A 1 70 ? 14.667 -3.753 -38.842 1.00 95.19 70 ILE A CA 1
ATOM 502 C C . ILE A 1 70 ? 14.782 -3.251 -40.280 1.00 95.19 70 ILE A C 1
ATOM 504 O O . ILE A 1 70 ? 15.788 -3.487 -40.946 1.00 95.19 70 ILE A O 1
ATOM 508 N N . ALA A 1 71 ? 13.781 -2.513 -40.750 1.00 93.81 71 ALA A N 1
ATOM 509 C CA . ALA A 1 71 ? 13.859 -1.714 -41.964 1.00 93.81 71 ALA A CA 1
ATOM 510 C C . ALA A 1 71 ? 14.277 -0.282 -41.607 1.00 93.81 71 ALA A C 1
ATOM 512 O O . ALA A 1 71 ? 13.589 0.399 -40.850 1.00 93.81 71 ALA A O 1
ATOM 513 N N . LEU A 1 72 ? 15.409 0.162 -42.145 1.00 93.00 72 LEU A N 1
ATOM 514 C CA . LEU A 1 72 ? 16.001 1.479 -41.955 1.00 93.00 72 LEU A CA 1
ATOM 515 C C . LEU A 1 72 ? 15.834 2.310 -43.227 1.00 93.00 72 LEU A C 1
ATOM 517 O O . LEU A 1 72 ? 16.241 1.865 -44.297 1.00 93.00 72 LEU A O 1
ATOM 521 N N . ASP A 1 73 ? 15.314 3.526 -43.112 1.00 92.12 73 ASP A N 1
ATOM 522 C CA . ASP A 1 73 ? 15.182 4.478 -44.218 1.00 92.12 73 ASP A CA 1
ATOM 523 C C . ASP A 1 73 ? 15.604 5.891 -43.793 1.00 92.12 73 ASP A C 1
ATOM 525 O O . ASP A 1 73 ? 15.345 6.322 -42.666 1.00 92.12 73 ASP A O 1
ATOM 529 N N . ILE A 1 74 ? 16.248 6.627 -44.700 1.00 90.75 74 ILE A N 1
ATOM 530 C CA . ILE A 1 74 ? 16.631 8.026 -44.498 1.00 90.75 74 ILE A CA 1
ATOM 531 C C . ILE A 1 74 ? 15.693 8.928 -45.299 1.00 90.75 74 ILE A C 1
ATOM 533 O O . ILE A 1 74 ? 15.747 8.974 -46.529 1.00 90.75 74 ILE A O 1
ATOM 537 N N . GLY A 1 75 ? 14.875 9.701 -44.586 1.00 85.75 75 GLY A N 1
ATOM 538 C CA . GLY A 1 75 ? 13.915 10.631 -45.167 1.00 85.75 75 GLY A CA 1
ATOM 539 C C . GLY A 1 75 ? 14.574 11.767 -45.958 1.00 85.75 75 GLY A C 1
ATOM 540 O O . GLY A 1 75 ? 15.742 12.112 -45.767 1.00 85.75 75 GLY A O 1
ATOM 541 N N . ALA A 1 76 ? 13.798 12.406 -46.839 1.00 85.81 76 ALA A N 1
ATOM 542 C CA . ALA A 1 76 ? 14.257 13.551 -47.639 1.00 85.81 76 ALA A CA 1
ATOM 543 C C . ALA A 1 76 ? 14.664 14.773 -46.787 1.00 85.81 76 ALA A C 1
ATOM 545 O O . ALA A 1 76 ? 15.418 15.630 -47.244 1.00 85.81 76 ALA A O 1
ATOM 546 N N . ASP A 1 77 ? 14.173 14.836 -45.552 1.00 86.25 77 ASP A N 1
ATOM 547 C CA . ASP A 1 77 ? 14.522 15.804 -44.510 1.00 86.25 77 ASP A CA 1
ATOM 548 C C . ASP A 1 77 ? 15.699 15.349 -43.622 1.00 86.25 77 ASP A C 1
ATOM 550 O O . ASP A 1 77 ? 15.960 15.963 -42.592 1.00 86.25 77 ASP A O 1
ATOM 554 N N . ALA A 1 78 ? 16.407 14.285 -44.020 1.00 87.69 78 ALA A N 1
ATOM 555 C CA . ALA A 1 78 ? 17.500 13.639 -43.291 1.00 87.69 78 ALA A CA 1
ATOM 556 C C . ALA A 1 78 ? 17.108 12.968 -41.959 1.00 87.69 78 ALA A C 1
ATOM 558 O O . ALA A 1 78 ? 17.984 12.638 -41.159 1.00 87.69 78 ALA A O 1
ATOM 559 N N . SER A 1 79 ? 15.817 12.721 -41.727 1.00 91.88 79 SER A N 1
ATOM 560 C CA . SER A 1 79 ? 15.357 11.888 -40.610 1.00 91.88 79 SER A CA 1
ATOM 561 C C . SER A 1 79 ? 15.721 10.412 -40.799 1.00 91.88 79 SER A C 1
ATOM 563 O O . SER A 1 79 ? 15.640 9.884 -41.906 1.00 91.88 79 SER A O 1
ATOM 565 N N . LEU A 1 80 ? 16.078 9.724 -39.717 1.00 93.31 80 LEU A N 1
ATOM 566 C CA . LEU A 1 80 ? 16.185 8.268 -39.668 1.00 93.31 80 LEU A CA 1
ATOM 567 C C . LEU A 1 80 ? 14.820 7.687 -39.306 1.00 93.31 80 LEU A C 1
ATOM 569 O O . LEU A 1 80 ? 14.268 8.045 -38.273 1.00 93.31 80 LEU A O 1
ATOM 573 N N . ASN A 1 81 ? 14.296 6.775 -40.114 1.00 94.25 81 ASN A N 1
ATOM 574 C CA . ASN A 1 81 ? 13.051 6.063 -39.850 1.00 94.25 81 ASN A CA 1
ATOM 575 C C . ASN A 1 81 ? 13.363 4.568 -39.753 1.00 94.25 81 ASN A C 1
ATOM 577 O O . ASN A 1 81 ? 13.988 3.994 -40.642 1.00 94.25 81 ASN A O 1
ATOM 581 N N . LEU A 1 82 ? 12.944 3.950 -38.659 1.00 95.38 82 LEU A N 1
ATOM 582 C CA . LEU A 1 82 ? 13.080 2.532 -38.372 1.00 95.38 82 LEU A CA 1
ATOM 583 C C . LEU A 1 82 ? 11.680 1.933 -38.303 1.00 95.38 82 LEU A C 1
ATOM 585 O O . LEU A 1 82 ? 10.822 2.464 -37.606 1.00 95.38 82 LEU A O 1
ATOM 589 N N . SER A 1 83 ? 11.452 0.822 -38.990 1.00 95.94 83 SER A N 1
ATOM 590 C CA . SER A 1 83 ? 10.324 -0.073 -38.722 1.00 95.94 83 SER A CA 1
ATOM 591 C C . SER A 1 83 ? 10.893 -1.390 -38.236 1.00 95.94 83 SER A C 1
ATOM 593 O O . SER A 1 83 ? 11.793 -1.925 -38.879 1.00 95.94 83 SER A O 1
ATOM 595 N N . TYR A 1 84 ? 10.413 -1.900 -37.110 1.00 96.50 84 TYR A N 1
ATOM 596 C CA . TYR A 1 84 ? 10.948 -3.119 -36.519 1.00 96.50 84 TYR A CA 1
ATOM 597 C C . TYR A 1 84 ? 9.861 -4.148 -36.232 1.00 96.50 84 TYR A C 1
ATOM 599 O O . TYR A 1 84 ? 8.705 -3.820 -35.952 1.00 96.50 84 TYR A O 1
ATOM 607 N N . LEU A 1 85 ? 10.273 -5.408 -36.305 1.00 97.56 85 LEU A N 1
ATOM 608 C CA . LEU A 1 85 ? 9.519 -6.584 -35.910 1.00 97.56 85 LEU A CA 1
ATOM 609 C C . LEU A 1 85 ? 10.448 -7.477 -35.089 1.00 97.56 85 LEU A C 1
ATOM 611 O O . LEU A 1 85 ? 11.507 -7.873 -35.564 1.00 97.56 85 LEU A O 1
ATOM 615 N N . VAL A 1 86 ? 10.050 -7.781 -33.864 1.00 97.25 86 VAL A N 1
ATOM 616 C CA . VAL A 1 86 ? 10.704 -8.725 -32.960 1.00 97.25 86 VAL A CA 1
ATOM 617 C C . VAL A 1 86 ? 9.710 -9.836 -32.677 1.00 97.25 86 VAL A C 1
ATOM 619 O O . VAL A 1 86 ? 8.577 -9.552 -32.286 1.00 97.25 86 VAL A O 1
ATOM 622 N N . GLU A 1 87 ? 10.140 -11.080 -32.833 1.00 97.12 87 GLU A N 1
ATOM 623 C CA . GLU A 1 87 ? 9.319 -12.254 -32.554 1.00 97.12 87 GLU A CA 1
ATOM 624 C C . GLU A 1 87 ? 10.059 -13.220 -31.628 1.00 97.12 87 GLU A C 1
ATOM 626 O O . GLU A 1 87 ? 11.260 -13.462 -31.770 1.00 97.12 87 GLU A O 1
ATOM 631 N N . ASP A 1 88 ? 9.305 -13.765 -30.675 1.00 96.25 88 ASP A N 1
ATOM 632 C CA . ASP A 1 88 ? 9.711 -14.793 -29.723 1.00 96.25 88 ASP A CA 1
ATOM 633 C C . ASP A 1 88 ? 10.978 -14.436 -28.930 1.00 96.25 88 ASP A C 1
ATOM 635 O O . ASP A 1 88 ? 11.827 -15.286 -28.696 1.00 96.25 88 ASP A O 1
ATOM 639 N N . ARG A 1 89 ? 11.154 -13.175 -28.515 1.00 96.94 89 ARG A N 1
ATOM 640 C CA . ARG A 1 89 ? 12.371 -12.756 -27.805 1.00 96.94 89 ARG A CA 1
ATOM 641 C C . ARG A 1 89 ? 12.213 -12.847 -26.296 1.00 96.94 89 ARG A C 1
ATOM 643 O O . ARG A 1 89 ? 11.383 -12.136 -25.739 1.00 96.94 89 ARG A O 1
ATOM 650 N N . ARG A 1 90 ? 13.095 -13.609 -25.646 1.00 96.75 90 ARG A N 1
ATOM 651 C CA . ARG A 1 90 ? 13.400 -13.517 -24.213 1.00 96.75 90 ARG A CA 1
ATOM 652 C C . ARG A 1 90 ? 14.703 -12.759 -23.996 1.00 96.75 90 ARG A C 1
ATOM 654 O O . ARG A 1 90 ? 15.702 -13.032 -24.663 1.00 96.75 90 ARG A O 1
ATOM 661 N N . ILE A 1 91 ? 14.687 -11.834 -23.043 1.00 96.50 91 ILE A N 1
ATOM 662 C CA . ILE A 1 91 ? 15.879 -11.253 -22.416 1.00 96.50 91 ILE A CA 1
ATOM 663 C C . ILE A 1 91 ? 15.833 -11.646 -20.944 1.00 96.50 91 ILE A C 1
ATOM 665 O O . ILE A 1 91 ? 14.827 -11.391 -20.288 1.00 96.50 91 ILE A O 1
ATOM 669 N N . GLU A 1 92 ? 16.885 -12.260 -20.420 1.00 96.25 92 GLU A N 1
ATOM 670 C CA . GLU A 1 92 ? 16.922 -12.699 -19.025 1.00 96.25 92 GLU A CA 1
ATOM 671 C C . GLU A 1 92 ? 18.309 -12.555 -18.404 1.00 96.25 92 GLU A C 1
ATOM 673 O O . GLU A 1 92 ? 19.323 -12.543 -19.102 1.00 96.25 92 GLU A O 1
ATOM 678 N N . PHE A 1 93 ? 18.327 -12.458 -17.081 1.00 95.88 93 PHE A N 1
ATOM 679 C CA . PHE A 1 93 ? 19.499 -12.661 -16.237 1.00 95.88 93 PHE A CA 1
ATOM 680 C C . PHE A 1 93 ? 19.087 -13.559 -15.071 1.00 95.88 93 PHE A C 1
ATOM 682 O O . PHE A 1 93 ? 18.024 -13.366 -14.472 1.00 95.88 93 PHE A O 1
ATOM 689 N N . GLY A 1 94 ? 19.906 -14.569 -14.786 1.00 95.56 94 GLY A N 1
ATOM 690 C CA . GLY A 1 94 ? 19.610 -15.575 -13.767 1.00 95.56 94 GLY A CA 1
ATOM 691 C C . GLY A 1 94 ? 19.796 -15.054 -12.346 1.00 95.56 94 GLY A C 1
ATOM 692 O O . GLY A 1 94 ? 19.070 -15.472 -11.445 1.00 95.56 94 GLY A O 1
ATOM 693 N N . ASP A 1 95 ? 20.731 -14.120 -12.166 1.00 96.94 95 ASP A N 1
ATOM 694 C CA . ASP A 1 95 ? 21.097 -13.558 -10.872 1.00 96.94 95 ASP A CA 1
ATOM 695 C C . ASP A 1 95 ? 21.560 -12.098 -10.995 1.00 96.94 95 ASP A C 1
ATOM 697 O O . ASP A 1 95 ? 22.166 -11.690 -11.991 1.00 96.94 95 ASP A O 1
ATOM 701 N N . VAL A 1 96 ? 21.318 -11.324 -9.934 1.00 96.88 96 VAL A N 1
ATOM 702 C CA . VAL A 1 96 ? 21.891 -9.986 -9.734 1.00 96.88 96 VAL A CA 1
ATOM 703 C C . VAL A 1 96 ? 22.592 -9.953 -8.382 1.00 96.88 96 VAL A C 1
ATOM 705 O O . VAL A 1 96 ? 21.963 -10.177 -7.346 1.00 96.88 96 VAL A O 1
ATOM 708 N N . ARG A 1 97 ? 23.898 -9.676 -8.378 1.00 96.44 97 ARG A N 1
ATOM 709 C CA . ARG A 1 97 ? 24.744 -9.724 -7.174 1.00 96.44 97 ARG A CA 1
ATOM 710 C C . ARG A 1 97 ? 25.546 -8.451 -6.991 1.00 96.44 97 ARG A C 1
ATOM 712 O O . ARG A 1 97 ? 25.934 -7.804 -7.957 1.00 96.44 97 ARG A O 1
ATOM 719 N N . LEU A 1 98 ? 25.841 -8.135 -5.738 1.00 96.50 98 LEU A N 1
ATOM 720 C CA . LEU A 1 98 ? 26.768 -7.067 -5.372 1.00 96.50 98 LEU A CA 1
ATOM 721 C C . LEU A 1 98 ? 28.145 -7.669 -5.092 1.00 96.50 98 LEU A C 1
ATOM 723 O O . LEU A 1 98 ? 28.247 -8.759 -4.521 1.00 96.50 98 LEU A O 1
ATOM 727 N N . ALA A 1 99 ? 29.205 -6.967 -5.481 1.00 93.81 99 ALA A N 1
ATOM 728 C CA . ALA A 1 99 ? 30.573 -7.471 -5.438 1.00 93.81 99 ALA A CA 1
ATOM 729 C C . ALA A 1 99 ? 31.033 -7.807 -4.008 1.00 93.81 99 ALA A C 1
ATOM 731 O O . ALA A 1 99 ? 31.728 -8.804 -3.801 1.00 93.81 99 ALA A O 1
ATOM 732 N N . GLY A 1 100 ? 30.622 -7.024 -3.009 1.00 90.81 100 GLY A N 1
ATOM 733 C CA . GLY A 1 100 ? 30.895 -7.254 -1.588 1.00 90.81 100 GLY A CA 1
ATOM 734 C C . GLY A 1 100 ? 29.924 -8.203 -0.887 1.00 90.81 100 GLY A C 1
ATOM 735 O O . GLY A 1 100 ? 30.132 -8.512 0.287 1.00 90.81 100 GLY A O 1
ATOM 736 N N . ALA A 1 101 ? 28.913 -8.726 -1.587 1.00 92.81 101 ALA A N 1
ATOM 737 C CA . ALA A 1 101 ? 27.981 -9.727 -1.067 1.00 92.81 101 ALA A CA 1
ATOM 738 C C . ALA A 1 101 ? 27.778 -10.912 -2.041 1.00 92.81 101 ALA A C 1
ATOM 740 O O . ALA A 1 101 ? 26.642 -11.268 -2.350 1.00 92.81 101 ALA A O 1
ATOM 741 N N . PRO A 1 102 ? 28.848 -11.590 -2.507 1.00 90.81 102 PRO A N 1
ATOM 742 C CA . PRO A 1 102 ? 28.748 -12.572 -3.592 1.00 90.81 102 PRO A CA 1
ATOM 743 C C . PRO A 1 102 ? 27.955 -13.837 -3.220 1.00 90.81 102 PRO A C 1
ATOM 745 O O . PRO A 1 102 ? 27.480 -14.548 -4.102 1.00 90.81 102 PRO A O 1
ATOM 748 N N . GLY A 1 103 ? 27.798 -14.133 -1.925 1.00 93.38 103 GLY A N 1
ATOM 749 C CA . GLY A 1 103 ? 27.069 -15.311 -1.438 1.00 93.38 103 GLY A CA 1
ATOM 750 C C . GLY A 1 103 ? 25.543 -15.200 -1.509 1.00 93.38 103 GLY A C 1
ATOM 751 O O . GLY A 1 103 ? 24.865 -16.179 -1.228 1.00 93.38 103 GLY A O 1
ATOM 752 N N . VAL A 1 104 ? 24.998 -14.037 -1.868 1.00 96.31 104 VAL A N 1
ATOM 753 C CA . VAL A 1 104 ? 23.552 -13.795 -1.958 1.00 96.31 104 VAL A CA 1
ATOM 754 C C . VAL A 1 104 ? 23.211 -13.063 -3.255 1.00 96.31 104 VAL A C 1
ATOM 756 O O . VAL A 1 104 ? 24.038 -12.331 -3.796 1.00 96.31 104 VAL A O 1
ATOM 759 N N . SER A 1 105 ? 22.000 -13.270 -3.766 1.00 96.94 105 SER A N 1
ATOM 760 C CA . SER A 1 105 ? 21.519 -12.676 -5.020 1.00 96.94 105 SER A CA 1
ATOM 761 C C . SER A 1 105 ? 20.144 -12.052 -4.845 1.00 96.94 105 SER A C 1
ATOM 763 O O . SER A 1 105 ? 19.341 -12.535 -4.051 1.00 96.94 105 SER A O 1
ATOM 765 N N . MET A 1 106 ? 19.854 -11.005 -5.620 1.00 97.75 106 MET A N 1
ATOM 766 C CA . MET A 1 106 ? 18.524 -10.395 -5.706 1.00 97.75 106 MET A CA 1
ATOM 767 C C . MET A 1 106 ? 17.508 -11.295 -6.428 1.00 97.75 106 MET A C 1
ATOM 769 O O . MET A 1 106 ? 16.317 -11.006 -6.386 1.00 97.75 106 MET A O 1
ATOM 773 N N . GLY A 1 107 ? 17.948 -12.387 -7.060 1.00 97.06 107 GLY A N 1
ATOM 774 C CA . GLY A 1 107 ? 17.130 -13.259 -7.903 1.00 97.06 107 GLY A CA 1
ATOM 775 C C . GLY A 1 107 ? 17.234 -12.926 -9.392 1.00 97.06 107 GLY A C 1
ATOM 776 O O . GLY A 1 107 ? 17.955 -12.011 -9.796 1.00 97.06 107 GLY A O 1
ATOM 777 N N . GLY A 1 108 ? 16.514 -13.699 -10.202 1.00 96.75 108 GLY A N 1
ATOM 778 C CA . GLY A 1 108 ? 16.513 -13.589 -11.659 1.00 96.75 108 GLY A CA 1
ATOM 779 C C . GLY A 1 108 ? 15.287 -12.859 -12.198 1.00 96.75 108 GLY A C 1
ATOM 780 O O . GLY A 1 108 ? 14.216 -12.872 -11.584 1.00 96.75 108 GLY A O 1
ATOM 781 N N . VAL A 1 109 ? 15.434 -12.255 -13.375 1.00 97.38 109 VAL A N 1
ATOM 782 C CA . VAL A 1 109 ? 14.342 -11.604 -14.110 1.00 97.38 109 VAL A CA 1
ATOM 783 C C . VAL A 1 109 ? 14.389 -12.039 -15.566 1.00 97.38 109 VAL A C 1
ATOM 785 O O . VAL A 1 109 ? 15.463 -12.132 -16.161 1.00 97.38 109 VAL A O 1
ATOM 788 N N . PHE A 1 110 ? 13.218 -12.269 -16.155 1.00 97.69 110 PHE A N 1
ATOM 789 C CA . PHE A 1 110 ? 13.078 -12.514 -17.588 1.00 97.69 110 PHE A CA 1
ATOM 790 C C . PHE A 1 110 ? 11.980 -11.640 -18.190 1.00 97.69 110 PHE A C 1
ATOM 792 O O . PHE A 1 110 ? 10.982 -11.327 -17.537 1.00 97.69 110 PHE A O 1
ATOM 799 N N . PHE A 1 111 ? 12.166 -11.269 -19.453 1.00 97.81 111 PHE A N 1
ATOM 800 C CA . PHE A 1 111 ? 11.225 -10.483 -20.231 1.00 97.81 111 PHE A CA 1
ATOM 801 C C . PHE A 1 111 ? 11.033 -11.076 -21.628 1.00 97.81 111 PHE A C 1
ATOM 803 O O . PHE A 1 111 ? 11.931 -11.007 -22.474 1.00 97.81 111 PHE A O 1
ATOM 810 N N . ASP A 1 112 ? 9.839 -11.610 -21.867 1.00 97.31 112 ASP A N 1
ATOM 811 C CA . ASP A 1 112 ? 9.394 -12.159 -23.145 1.00 97.31 112 ASP A CA 1
ATOM 812 C C . ASP A 1 112 ? 8.585 -11.111 -23.891 1.00 97.31 112 ASP A C 1
ATOM 814 O O . ASP A 1 112 ? 7.771 -10.416 -23.282 1.00 97.31 112 ASP A O 1
ATOM 818 N N . HIS A 1 113 ? 8.762 -11.001 -25.203 1.00 95.00 113 HIS A N 1
ATOM 819 C CA . HIS A 1 113 ? 7.924 -10.129 -26.016 1.00 95.00 113 HIS A CA 1
ATOM 820 C C . HIS A 1 113 ? 7.991 -10.444 -27.510 1.00 95.00 113 HIS A C 1
ATOM 822 O O . HIS A 1 113 ? 9.039 -10.780 -28.065 1.00 95.00 113 HIS A O 1
ATOM 828 N N . ASN A 1 114 ? 6.854 -10.214 -28.169 1.00 97.50 114 ASN A N 1
ATOM 829 C CA . ASN A 1 114 ? 6.784 -9.901 -29.591 1.00 97.50 114 ASN A CA 1
ATOM 830 C C . ASN A 1 114 ? 6.488 -8.410 -29.713 1.00 97.50 114 ASN A C 1
ATOM 832 O O . ASN A 1 114 ? 5.614 -7.908 -29.005 1.00 97.50 114 ASN A O 1
ATOM 836 N N . LEU A 1 115 ? 7.202 -7.705 -30.581 1.00 97.00 115 LEU A N 1
ATOM 837 C CA . LEU A 1 115 ? 7.133 -6.253 -30.674 1.00 97.00 115 LEU A CA 1
ATOM 838 C C . LEU A 1 115 ? 7.133 -5.821 -32.137 1.00 97.00 115 LEU A C 1
ATOM 840 O O . LEU A 1 115 ? 8.025 -6.193 -32.892 1.00 97.00 115 LEU A O 1
ATOM 844 N N . THR A 1 116 ? 6.175 -4.990 -32.531 1.00 98.19 116 THR A N 1
ATOM 845 C CA . THR A 1 116 ? 6.181 -4.330 -33.838 1.00 98.19 116 THR A CA 1
ATOM 846 C C . THR A 1 116 ? 5.975 -2.838 -33.666 1.00 98.19 116 THR A C 1
ATOM 848 O O . THR A 1 116 ? 5.196 -2.410 -32.817 1.00 98.19 116 THR A O 1
ATOM 851 N N . GLY A 1 117 ? 6.686 -2.030 -34.441 1.00 97.44 117 GLY A N 1
ATOM 852 C CA . GLY A 1 117 ? 6.570 -0.590 -34.306 1.00 97.44 117 GLY A CA 1
ATOM 853 C C . GLY A 1 117 ? 7.460 0.188 -35.249 1.00 97.44 117 GLY A C 1
ATOM 854 O O . GLY A 1 117 ? 8.171 -0.361 -36.093 1.00 97.44 117 GLY A O 1
ATOM 855 N N . THR A 1 118 ? 7.407 1.499 -35.072 1.00 97.06 118 THR A N 1
ATOM 856 C CA . THR A 1 118 ? 8.212 2.470 -35.794 1.00 97.06 118 THR A CA 1
ATOM 857 C C . THR A 1 118 ? 8.935 3.383 -34.823 1.00 97.06 118 THR A C 1
ATOM 859 O O . THR A 1 118 ? 8.392 3.760 -33.786 1.00 97.06 118 THR A O 1
ATOM 862 N N . PHE A 1 119 ? 10.145 3.779 -35.189 1.00 97.00 119 PHE A N 1
ATOM 863 C CA . PHE A 1 119 ? 10.912 4.803 -34.501 1.00 97.00 119 PHE A CA 1
ATOM 864 C C . PHE A 1 119 ? 11.466 5.774 -35.533 1.00 97.00 119 PHE A C 1
ATOM 866 O O . PHE A 1 119 ? 12.135 5.364 -36.478 1.00 97.00 119 PHE A O 1
ATOM 873 N N . ARG A 1 120 ? 11.210 7.062 -35.361 1.00 95.94 120 ARG A N 1
ATOM 874 C CA . ARG A 1 120 ? 11.737 8.117 -36.216 1.00 95.94 120 ARG A CA 1
ATOM 875 C C . ARG A 1 120 ? 12.597 9.047 -35.379 1.00 95.94 120 ARG A C 1
ATOM 877 O O . ARG A 1 120 ? 12.208 9.429 -34.287 1.00 95.94 120 ARG A O 1
ATOM 884 N N . LEU A 1 121 ? 13.752 9.424 -35.908 1.00 95.38 121 LEU A N 1
ATOM 885 C CA . LEU A 1 121 ? 14.712 10.330 -35.293 1.00 95.38 121 LEU A CA 1
ATOM 886 C C . LEU A 1 121 ? 15.067 11.438 -36.282 1.00 95.38 121 LEU A C 1
ATOM 888 O O . LEU A 1 121 ? 15.519 11.172 -37.394 1.00 95.38 121 LEU A O 1
ATOM 892 N N . ALA A 1 122 ? 14.890 12.688 -35.874 1.00 94.25 122 ALA A N 1
ATOM 893 C CA . ALA A 1 122 ? 15.237 13.869 -36.650 1.00 94.25 122 ALA A CA 1
ATOM 894 C C . ALA A 1 122 ? 16.133 14.815 -35.840 1.00 94.25 122 ALA A C 1
ATOM 896 O O . ALA A 1 122 ? 16.094 14.846 -34.610 1.00 94.25 122 ALA A O 1
ATOM 897 N N . SER A 1 123 ? 16.953 15.606 -36.531 1.00 91.75 123 SER A N 1
ATOM 898 C CA . SER A 1 123 ? 17.707 16.693 -35.900 1.00 91.75 123 SER A CA 1
ATOM 899 C C . SER A 1 123 ? 16.786 17.842 -35.489 1.00 91.75 123 SER A C 1
ATOM 901 O O . SER A 1 123 ? 15.836 18.155 -36.208 1.00 91.75 123 SER A O 1
ATOM 903 N N . GLY A 1 124 ? 17.149 18.540 -34.418 1.00 89.12 124 GLY A N 1
ATOM 904 C CA . GLY A 1 124 ? 16.396 19.646 -33.836 1.00 89.12 124 GLY A CA 1
ATOM 905 C C . GLY A 1 124 ? 15.778 19.220 -32.512 1.00 89.12 124 GLY A C 1
ATOM 906 O O . GLY A 1 124 ? 14.995 18.277 -32.476 1.00 89.12 124 GLY A O 1
ATOM 907 N N . GLY A 1 125 ? 16.157 19.897 -31.431 1.00 86.06 125 GLY A N 1
ATOM 908 C CA . GLY A 1 125 ? 15.558 19.737 -30.110 1.00 86.06 125 GLY A CA 1
ATOM 909 C C . GLY A 1 125 ? 14.664 20.922 -29.758 1.00 86.06 125 GLY A C 1
ATOM 910 O O . GLY A 1 125 ? 14.457 21.839 -30.560 1.00 86.06 125 GLY A O 1
ATOM 911 N N . ARG A 1 126 ? 14.146 20.920 -28.533 1.00 89.19 126 ARG A N 1
ATOM 912 C CA . ARG A 1 126 ? 13.283 21.981 -28.009 1.00 89.19 126 ARG A CA 1
ATOM 913 C C . ARG A 1 126 ? 14.070 23.252 -27.710 1.00 89.19 126 ARG A C 1
ATOM 915 O O . ARG A 1 126 ? 13.577 24.350 -27.962 1.00 89.19 126 ARG A O 1
ATOM 922 N N . LEU A 1 127 ? 15.279 23.114 -27.162 1.00 86.56 127 LEU A N 1
ATOM 923 C CA . LEU A 1 127 ? 16.096 24.250 -26.720 1.00 86.56 127 LEU A CA 1
ATOM 924 C C . LEU A 1 127 ? 17.050 24.757 -27.804 1.00 86.56 127 LEU A C 1
ATOM 926 O O . LEU A 1 127 ? 17.410 25.937 -27.813 1.00 86.56 127 LEU A O 1
ATOM 930 N N . SER A 1 128 ? 17.489 23.885 -28.715 1.00 81.12 128 SER A N 1
ATOM 931 C CA . SER A 1 128 ? 18.418 24.259 -29.780 1.00 81.12 128 SER A CA 1
ATOM 932 C C . SER A 1 128 ? 18.273 23.399 -31.037 1.00 81.12 128 SER A C 1
ATOM 934 O O . SER A 1 128 ? 17.837 22.252 -30.993 1.00 81.12 128 SER A O 1
ATOM 936 N N . GLY A 1 129 ? 18.760 23.911 -32.172 1.00 81.00 129 GLY A N 1
ATOM 937 C CA . GLY A 1 129 ? 18.861 23.128 -33.410 1.00 81.00 129 GLY A CA 1
ATOM 938 C C . GLY A 1 129 ? 19.875 21.973 -33.359 1.00 81.00 129 GLY A C 1
ATOM 939 O O . GLY A 1 129 ? 19.966 21.226 -34.326 1.00 81.00 129 GLY A O 1
ATOM 940 N N . ALA A 1 130 ? 20.644 21.838 -32.271 1.00 83.31 130 ALA A N 1
ATOM 941 C CA . ALA A 1 130 ? 21.634 20.777 -32.076 1.00 83.31 130 ALA A CA 1
ATOM 942 C C . ALA A 1 130 ? 21.099 19.568 -31.282 1.00 83.31 130 ALA A C 1
ATOM 944 O O . ALA A 1 130 ? 21.813 18.575 -31.161 1.00 83.31 130 ALA A O 1
ATOM 945 N N . GLY A 1 131 ? 19.880 19.650 -30.735 1.00 91.94 131 GLY A N 1
ATOM 946 C CA . GLY A 1 131 ? 19.201 18.515 -30.110 1.00 91.94 131 GLY A CA 1
ATOM 947 C C . GLY A 1 131 ? 18.591 17.553 -31.132 1.00 91.94 131 GLY A C 1
ATOM 948 O O . GLY A 1 131 ? 18.813 17.674 -32.341 1.00 91.94 131 GLY A O 1
ATOM 949 N N . TYR A 1 132 ? 17.788 16.617 -30.640 1.00 94.62 132 TYR A N 1
ATOM 950 C CA . TYR A 1 132 ? 17.087 15.618 -31.443 1.00 94.62 132 TYR A CA 1
ATOM 951 C C . TYR A 1 132 ? 15.604 15.577 -31.096 1.00 94.62 132 TYR A C 1
ATOM 953 O O . TYR A 1 132 ? 15.236 15.822 -29.949 1.00 94.62 132 TYR A O 1
ATOM 961 N N . THR A 1 133 ? 14.777 15.221 -32.074 1.00 95.81 133 THR A N 1
ATOM 962 C CA . THR A 1 133 ? 13.365 14.879 -31.885 1.00 95.81 133 THR A CA 1
ATOM 963 C C . THR A 1 133 ? 13.161 13.421 -32.277 1.00 95.81 133 THR A C 1
ATOM 965 O O . THR A 1 133 ? 13.673 12.988 -33.313 1.00 95.81 133 THR A O 1
ATOM 968 N N . PHE A 1 134 ? 12.412 12.676 -31.471 1.00 94.44 134 PHE A N 1
ATOM 969 C CA . PHE A 1 134 ? 12.061 11.286 -31.712 1.00 94.44 134 PHE A CA 1
ATOM 970 C C . PHE A 1 134 ? 10.556 11.086 -31.634 1.00 94.44 134 PHE A C 1
ATOM 972 O O . PHE A 1 134 ? 9.884 11.618 -30.750 1.00 94.44 134 PHE A O 1
ATOM 979 N N . ASP A 1 135 ? 10.076 10.240 -32.529 1.00 96.25 135 ASP A N 1
ATOM 980 C CA . ASP A 1 135 ? 8.722 9.722 -32.548 1.00 96.25 135 ASP A CA 1
ATOM 981 C C . ASP A 1 135 ? 8.821 8.200 -32.394 1.00 96.25 135 ASP A C 1
ATOM 983 O O . ASP A 1 135 ? 9.554 7.548 -33.140 1.00 96.25 135 ASP A O 1
ATOM 987 N N . SER A 1 136 ? 8.112 7.617 -31.431 1.00 96.62 136 SER A N 1
ATOM 988 C CA . SER A 1 136 ? 8.051 6.168 -31.236 1.00 96.62 136 SER A CA 1
ATOM 989 C C . SER A 1 136 ? 6.606 5.714 -31.128 1.00 96.62 136 SER A C 1
ATOM 991 O O . SER A 1 136 ? 5.856 6.238 -30.313 1.00 96.62 136 SER A O 1
ATOM 993 N N . ALA A 1 137 ? 6.228 4.720 -31.923 1.00 98.00 137 ALA A N 1
ATOM 994 C CA . ALA A 1 137 ? 4.926 4.078 -31.825 1.00 98.00 137 ALA A CA 1
ATOM 995 C C . ALA A 1 137 ? 5.102 2.569 -31.960 1.00 98.00 137 ALA A C 1
ATOM 997 O O . ALA A 1 137 ? 5.731 2.106 -32.914 1.00 98.00 137 ALA A O 1
ATOM 998 N N . TYR A 1 138 ? 4.582 1.794 -31.013 1.00 97.88 138 TYR A N 1
ATOM 999 C CA . TYR A 1 138 ? 4.746 0.343 -31.025 1.00 97.88 138 TYR A CA 1
ATOM 1000 C C . TYR A 1 138 ? 3.604 -0.392 -30.341 1.00 97.88 138 TYR A C 1
ATOM 1002 O O . TYR A 1 138 ? 2.924 0.142 -29.466 1.00 97.88 138 TYR A O 1
ATOM 1010 N N . THR A 1 139 ? 3.461 -1.661 -30.709 1.00 98.44 139 THR A N 1
ATOM 1011 C CA . THR A 1 139 ? 2.605 -2.628 -30.034 1.00 98.44 139 THR A CA 1
ATOM 1012 C C . THR A 1 139 ? 3.428 -3.852 -29.656 1.00 98.44 139 THR A C 1
ATOM 1014 O O . THR A 1 139 ? 4.091 -4.469 -30.492 1.00 98.44 139 THR A O 1
ATOM 1017 N N . MET A 1 140 ? 3.362 -4.208 -28.380 1.00 98.00 140 MET A N 1
ATOM 1018 C CA . MET A 1 140 ? 3.859 -5.452 -27.819 1.00 98.00 140 MET A CA 1
ATOM 1019 C C . MET A 1 140 ? 2.693 -6.417 -27.597 1.00 98.00 140 MET A C 1
ATOM 1021 O O . MET A 1 140 ? 1.644 -5.996 -27.109 1.00 98.00 140 MET A O 1
ATOM 1025 N N . THR A 1 141 ? 2.879 -7.701 -27.904 1.00 97.38 141 THR A N 1
ATOM 1026 C CA . THR A 1 141 ? 1.865 -8.751 -27.692 1.00 97.38 141 THR A CA 1
ATOM 1027 C C . THR A 1 141 ? 2.469 -10.031 -27.134 1.00 97.38 141 THR A C 1
ATOM 1029 O O . THR A 1 141 ? 3.590 -10.400 -27.502 1.00 97.38 141 THR A O 1
ATOM 1032 N N . GLY A 1 142 ? 1.693 -10.751 -26.319 1.00 93.81 142 GLY A N 1
ATOM 1033 C CA . GLY A 1 142 ? 2.108 -12.022 -25.725 1.00 93.81 142 GLY A CA 1
ATOM 1034 C C . GLY A 1 142 ? 3.346 -11.885 -24.839 1.00 93.81 142 GLY A C 1
ATOM 1035 O O . GLY A 1 142 ? 4.128 -12.827 -24.739 1.00 93.81 142 GLY A O 1
ATOM 1036 N N . GLY A 1 143 ? 3.573 -10.695 -24.274 1.00 96.44 143 GLY A N 1
ATOM 1037 C CA . GLY A 1 143 ? 4.740 -10.438 -23.446 1.00 96.44 143 GLY A CA 1
ATOM 1038 C C . GLY A 1 143 ? 4.639 -11.121 -22.086 1.00 96.44 143 GLY A C 1
ATOM 1039 O O . GLY A 1 143 ? 3.541 -11.412 -21.610 1.00 96.44 143 GLY A O 1
ATOM 1040 N N . ARG A 1 144 ? 5.782 -11.354 -21.443 1.00 97.88 144 ARG A N 1
ATOM 1041 C CA . ARG A 1 144 ? 5.851 -11.817 -20.054 1.00 97.88 144 ARG A CA 1
ATOM 1042 C C . ARG A 1 144 ? 6.951 -11.091 -19.316 1.00 97.88 144 ARG A C 1
ATOM 1044 O O . ARG A 1 144 ? 8.016 -10.897 -19.880 1.00 97.88 144 ARG A O 1
ATOM 1051 N N . LEU A 1 145 ? 6.717 -10.729 -18.063 1.00 98.25 145 LEU A N 1
ATOM 1052 C CA . LEU A 1 145 ? 7.745 -10.173 -17.184 1.00 98.25 145 LEU A CA 1
ATOM 1053 C C . LEU A 1 145 ? 7.711 -10.950 -15.879 1.00 98.25 145 LEU A C 1
ATOM 1055 O O . LEU A 1 145 ? 6.696 -10.907 -15.183 1.00 98.25 145 LEU A O 1
ATOM 1059 N N . GLY A 1 146 ? 8.787 -11.664 -15.569 1.00 97.88 146 GLY A N 1
ATOM 1060 C CA . GLY A 1 146 ? 8.838 -12.532 -14.402 1.00 97.88 146 GLY A CA 1
ATOM 1061 C C . GLY A 1 146 ? 10.004 -12.258 -13.480 1.00 97.88 146 GLY A C 1
ATOM 1062 O O . GLY A 1 146 ? 11.096 -11.922 -13.930 1.00 97.88 146 GLY A O 1
ATOM 1063 N N . TYR A 1 147 ? 9.747 -12.447 -12.189 1.00 98.19 147 TYR A N 1
ATOM 1064 C CA . TYR A 1 147 ? 10.728 -12.438 -11.116 1.00 98.19 147 TYR A CA 1
ATOM 1065 C C . TYR A 1 147 ? 10.838 -13.841 -10.519 1.00 98.19 147 TYR A C 1
ATOM 1067 O O . TYR A 1 147 ? 9.822 -14.497 -10.263 1.00 98.19 147 TYR A O 1
ATOM 1075 N N . ARG A 1 148 ? 12.070 -14.309 -10.315 1.00 97.12 148 ARG A N 1
ATOM 1076 C CA . ARG A 1 148 ? 12.361 -15.684 -9.908 1.00 97.12 148 ARG A CA 1
ATOM 1077 C C . ARG A 1 148 ? 13.341 -15.729 -8.744 1.00 97.12 148 ARG A C 1
ATOM 1079 O O . ARG A 1 148 ? 14.407 -15.119 -8.796 1.00 97.12 148 ARG A O 1
ATOM 1086 N N . THR A 1 149 ? 13.017 -16.533 -7.734 1.00 97.56 149 THR A N 1
ATOM 1087 C CA . THR A 1 149 ? 13.902 -16.806 -6.593 1.00 97.56 149 THR A CA 1
ATOM 1088 C C . THR A 1 149 ? 13.801 -18.262 -6.167 1.00 97.56 149 THR A C 1
ATOM 1090 O O . THR A 1 149 ? 12.702 -18.791 -6.016 1.00 97.56 149 THR A O 1
ATOM 1093 N N . ASN A 1 150 ? 14.939 -18.905 -5.924 1.00 95.38 150 ASN A N 1
ATOM 1094 C CA . ASN A 1 150 ? 15.059 -20.259 -5.380 1.00 95.38 150 ASN A CA 1
ATOM 1095 C C . ASN A 1 150 ? 14.219 -21.300 -6.153 1.00 95.38 150 ASN A C 1
ATOM 1097 O O . ASN A 1 150 ? 13.708 -22.261 -5.585 1.00 95.38 150 ASN A O 1
ATOM 1101 N N . GLY A 1 151 ? 14.075 -21.099 -7.469 1.00 94.75 151 GLY A N 1
ATOM 1102 C CA . GLY A 1 151 ? 13.303 -21.963 -8.367 1.00 94.75 151 GLY A CA 1
ATOM 1103 C C . GLY A 1 151 ? 11.814 -21.624 -8.498 1.00 94.75 151 GLY A C 1
ATOM 1104 O O . GLY A 1 151 ? 11.182 -22.146 -9.408 1.00 94.75 151 GLY A O 1
ATOM 1105 N N . ASN A 1 152 ? 11.265 -20.737 -7.670 1.00 97.62 152 ASN A N 1
ATOM 1106 C CA . ASN A 1 152 ? 9.871 -20.299 -7.767 1.00 97.62 152 ASN A CA 1
ATOM 1107 C C . ASN A 1 152 ? 9.778 -18.984 -8.549 1.00 97.62 152 ASN A C 1
ATOM 1109 O O . ASN A 1 152 ? 10.723 -18.192 -8.541 1.00 97.62 152 ASN A O 1
ATOM 1113 N N . GLU A 1 153 ? 8.647 -18.725 -9.199 1.00 98.00 153 GLU A N 1
ATOM 1114 C CA . GLU A 1 153 ? 8.451 -17.517 -10.006 1.00 98.00 153 GLU A CA 1
ATOM 1115 C C . GLU A 1 153 ? 7.052 -16.913 -9.878 1.00 98.00 153 GLU A C 1
ATOM 1117 O O . GLU A 1 153 ? 6.051 -17.623 -9.771 1.00 98.00 153 GLU A O 1
ATOM 1122 N N . VAL A 1 154 ? 7.006 -15.581 -9.935 1.00 98.38 154 VAL A N 1
ATOM 1123 C CA . VAL A 1 154 ? 5.796 -14.794 -10.186 1.00 98.38 154 VAL A CA 1
ATOM 1124 C C . VAL A 1 154 ? 6.017 -13.999 -11.460 1.00 98.38 154 VAL A C 1
ATOM 1126 O O . VAL A 1 154 ? 7.088 -13.422 -11.652 1.00 98.38 154 VAL A O 1
ATOM 1129 N N . PHE A 1 155 ? 5.025 -13.962 -12.345 1.00 98.44 155 PHE A N 1
ATOM 1130 C CA . PHE A 1 155 ? 5.160 -13.240 -13.604 1.00 98.44 155 PHE A CA 1
ATOM 1131 C C . PHE A 1 155 ? 3.842 -12.692 -14.139 1.00 98.44 155 PHE A C 1
ATOM 1133 O O . PHE A 1 155 ? 2.776 -13.284 -13.981 1.00 98.44 155 PHE A O 1
ATOM 1140 N N . LEU A 1 156 ? 3.939 -11.550 -14.812 1.00 98.56 156 LEU A N 1
ATOM 1141 C CA . LEU A 1 156 ? 2.883 -11.017 -15.660 1.00 98.56 156 LEU A CA 1
ATOM 1142 C C . LEU A 1 156 ? 2.851 -11.847 -16.947 1.00 98.56 156 LEU A C 1
ATOM 1144 O O . LEU A 1 156 ? 3.885 -12.007 -17.592 1.00 98.56 156 LEU A O 1
ATOM 1148 N N . ASP A 1 157 ? 1.687 -12.372 -17.310 1.00 98.12 157 ASP A N 1
ATOM 1149 C CA . ASP A 1 157 ? 1.472 -13.224 -18.479 1.00 98.12 157 ASP A CA 1
ATOM 1150 C C . ASP A 1 157 ? 0.551 -12.555 -19.503 1.00 98.12 157 ASP A C 1
ATOM 1152 O O . ASP A 1 157 ? -0.369 -11.815 -19.142 1.00 98.12 157 ASP A O 1
ATOM 1156 N N . ASP A 1 158 ? 0.778 -12.862 -20.782 1.00 97.38 158 ASP A N 1
ATOM 1157 C CA . ASP A 1 158 ? 0.007 -12.344 -21.919 1.00 97.38 158 ASP A CA 1
ATOM 1158 C C . ASP A 1 158 ? -0.108 -10.806 -21.899 1.00 97.38 158 ASP A C 1
ATOM 1160 O O . ASP A 1 158 ? -1.191 -10.220 -21.986 1.00 97.38 158 ASP A O 1
ATOM 1164 N N . ILE A 1 159 ? 1.034 -10.133 -21.729 1.00 98.38 159 ILE A N 1
ATOM 1165 C CA . ILE A 1 159 ? 1.106 -8.674 -21.743 1.00 98.38 159 ILE A CA 1
ATOM 1166 C C . ILE A 1 159 ? 0.883 -8.180 -23.174 1.00 98.38 159 ILE A C 1
ATOM 1168 O O . ILE A 1 159 ? 1.616 -8.533 -24.103 1.00 98.38 159 ILE A O 1
ATOM 1172 N N . THR A 1 160 ? -0.104 -7.307 -23.334 1.00 98.38 160 THR A N 1
ATOM 1173 C CA . THR A 1 160 ? -0.282 -6.463 -24.514 1.00 98.38 160 THR A CA 1
ATOM 1174 C C . THR A 1 160 ? -0.084 -5.010 -24.108 1.00 98.38 160 THR A C 1
ATOM 1176 O O . THR A 1 160 ? -0.667 -4.570 -23.120 1.00 98.38 160 THR A O 1
ATOM 1179 N N . LEU A 1 161 ? 0.723 -4.262 -24.856 1.00 98.31 161 LEU A N 1
ATOM 1180 C CA . LEU A 1 161 ? 1.008 -2.847 -24.604 1.00 98.31 161 LEU A CA 1
ATOM 1181 C C . LEU A 1 161 ? 1.074 -2.120 -25.944 1.00 98.31 161 LEU A C 1
ATOM 1183 O O . LEU A 1 161 ? 1.864 -2.516 -26.794 1.00 98.31 161 LEU A O 1
ATOM 1187 N N . SER A 1 162 ? 0.279 -1.071 -26.137 1.00 98.38 162 SER A N 1
ATOM 1188 C CA . SER A 1 162 ? 0.442 -0.157 -27.275 1.00 98.38 162 SER A CA 1
ATOM 1189 C C . SER A 1 162 ? 0.796 1.230 -26.769 1.00 98.38 162 SER A C 1
ATOM 1191 O O . SER A 1 162 ? 0.163 1.716 -25.834 1.00 98.38 162 SER A O 1
ATOM 1193 N N . VAL A 1 163 ? 1.805 1.852 -27.374 1.00 98.31 163 VAL A N 1
ATOM 1194 C CA . VAL A 1 163 ? 2.312 3.172 -26.986 1.00 98.31 163 VAL A CA 1
ATOM 1195 C C . VAL A 1 163 ? 2.506 4.028 -28.225 1.00 98.31 163 VAL A C 1
ATOM 1197 O O . VAL A 1 163 ? 3.021 3.546 -29.233 1.00 98.31 163 VAL A O 1
ATOM 1200 N N . ASP A 1 164 ? 2.133 5.296 -28.112 1.00 98.25 164 ASP A N 1
ATOM 1201 C CA . ASP A 1 164 ? 2.377 6.358 -29.077 1.00 98.25 164 ASP A CA 1
ATOM 1202 C C . ASP A 1 164 ? 3.013 7.554 -28.342 1.00 98.25 164 ASP A C 1
ATOM 1204 O O . ASP A 1 164 ? 2.403 8.165 -27.461 1.00 98.25 164 ASP A O 1
ATOM 1208 N N . ALA A 1 165 ? 4.275 7.836 -28.655 1.00 97.19 165 ALA A N 1
ATOM 1209 C CA . ALA A 1 165 ? 5.117 8.846 -28.024 1.00 97.19 165 ALA A CA 1
ATOM 1210 C C . ALA A 1 165 ? 5.720 9.751 -29.106 1.00 97.19 165 ALA A C 1
ATOM 1212 O O . ALA A 1 165 ? 6.791 9.460 -29.646 1.00 97.19 165 ALA A O 1
ATOM 1213 N N . MET A 1 166 ? 5.017 10.834 -29.437 1.00 95.12 166 MET A N 1
ATOM 1214 C CA . MET A 1 166 ? 5.376 11.743 -30.532 1.00 95.12 166 MET A CA 1
ATOM 1215 C C . MET A 1 166 ? 6.006 13.032 -30.018 1.00 95.12 166 MET A C 1
ATOM 1217 O O . MET A 1 166 ? 5.613 13.577 -28.987 1.00 95.12 166 MET A O 1
ATOM 1221 N N . GLY A 1 167 ? 6.946 13.571 -30.788 1.00 94.62 167 GLY A N 1
ATOM 1222 C CA . GLY A 1 167 ? 7.567 14.863 -30.533 1.00 94.62 167 GLY A CA 1
ATOM 1223 C C . GLY A 1 167 ? 8.450 14.881 -29.290 1.00 94.62 167 GLY A C 1
ATOM 1224 O O . GLY A 1 167 ? 8.635 15.948 -28.705 1.00 94.62 167 GLY A O 1
ATOM 1225 N N . ILE A 1 168 ? 8.982 13.729 -28.872 1.00 96.62 168 ILE A N 1
ATOM 1226 C CA . ILE A 1 168 ? 9.917 13.657 -27.749 1.00 96.62 168 ILE A CA 1
ATOM 1227 C C . ILE A 1 168 ? 11.196 14.379 -28.156 1.00 96.62 168 ILE A C 1
ATOM 1229 O O . ILE A 1 168 ? 11.780 14.042 -29.179 1.00 96.62 168 ILE A O 1
ATOM 1233 N N . THR A 1 169 ? 11.679 15.337 -27.373 1.00 97.12 169 THR A N 1
ATOM 1234 C CA . THR A 1 169 ? 12.952 16.012 -27.668 1.00 97.12 169 THR A CA 1
ATOM 1235 C C . THR A 1 169 ? 14.037 15.612 -26.684 1.00 97.12 169 THR A C 1
ATOM 1237 O O . THR A 1 169 ? 13.750 15.474 -25.501 1.00 97.12 169 THR A O 1
ATOM 1240 N N . MET A 1 170 ? 15.280 15.498 -27.150 1.00 96.25 170 MET A N 1
ATOM 1241 C CA . MET A 1 170 ? 16.481 15.386 -26.317 1.00 96.25 170 MET A CA 1
ATOM 1242 C C . MET A 1 170 ? 17.427 16.548 -26.619 1.00 96.25 170 MET A C 1
ATOM 1244 O O . MET A 1 170 ? 17.897 16.703 -27.749 1.00 96.25 170 MET A O 1
ATOM 1248 N N . ASP A 1 171 ? 17.745 17.336 -25.599 1.00 96.12 171 ASP A N 1
ATOM 1249 C CA . ASP A 1 171 ? 18.669 18.466 -25.662 1.00 96.12 171 ASP A CA 1
ATOM 1250 C C . ASP A 1 171 ? 19.814 18.286 -24.660 1.00 96.12 171 ASP A C 1
ATOM 1252 O O . ASP A 1 171 ? 19.641 17.737 -23.575 1.00 96.12 171 ASP A O 1
ATOM 1256 N N . VAL A 1 172 ? 21.000 18.790 -25.001 1.00 93.75 172 VAL A N 1
ATOM 1257 C CA . VAL A 1 172 ? 22.119 18.865 -24.053 1.00 93.75 172 VAL A CA 1
ATOM 1258 C C . VAL A 1 172 ? 21.982 20.144 -23.229 1.00 93.75 172 VAL A C 1
ATOM 1260 O O . VAL A 1 172 ? 21.913 21.242 -23.785 1.00 93.75 172 VAL A O 1
ATOM 1263 N N . VAL A 1 173 ? 21.992 20.009 -21.907 1.00 92.81 173 VAL A N 1
ATOM 1264 C CA . VAL A 1 173 ? 21.941 21.110 -20.934 1.00 92.81 173 VAL A CA 1
ATOM 1265 C C . VAL A 1 173 ? 23.146 21.035 -19.985 1.00 92.81 173 VAL A C 1
ATOM 1267 O O . VAL A 1 173 ? 23.806 19.999 -19.918 1.00 92.81 173 VAL A O 1
ATOM 1270 N N . PRO A 1 174 ? 23.487 22.104 -19.234 1.00 90.62 174 PRO A N 1
ATOM 1271 C CA . PRO A 1 174 ? 24.653 22.082 -18.341 1.00 90.62 174 PRO A CA 1
ATOM 1272 C C . PRO A 1 174 ? 24.645 20.948 -17.304 1.00 90.62 174 PRO A C 1
ATOM 1274 O O . PRO A 1 174 ? 25.708 20.522 -16.866 1.00 90.62 174 PRO A O 1
ATOM 1277 N N . THR A 1 175 ? 23.460 20.477 -16.917 1.00 86.88 175 THR A N 1
ATOM 1278 C CA . THR A 1 175 ? 23.241 19.423 -15.918 1.00 86.88 175 THR A CA 1
ATOM 1279 C C . THR A 1 175 ? 23.171 18.011 -16.509 1.00 86.88 175 THR A C 1
ATOM 1281 O O . THR A 1 175 ? 23.143 17.055 -15.739 1.00 86.88 175 THR A O 1
ATOM 1284 N N . GLY A 1 176 ? 23.169 17.850 -17.840 1.00 93.56 176 GLY A N 1
ATOM 1285 C CA . GLY A 1 176 ? 23.060 16.543 -18.493 1.00 93.56 176 GLY A CA 1
ATOM 1286 C C . GLY A 1 176 ? 22.248 16.557 -19.791 1.00 93.56 176 GLY A C 1
ATOM 1287 O O . GLY A 1 176 ? 22.342 17.484 -20.597 1.00 93.56 176 GLY A O 1
ATOM 1288 N N . LEU A 1 177 ? 21.466 15.502 -20.007 1.00 95.38 177 LEU A N 1
ATOM 1289 C CA . LEU A 1 177 ? 20.530 15.355 -21.119 1.00 95.38 177 LEU A CA 1
ATOM 1290 C C . LEU A 1 177 ? 19.115 15.661 -20.638 1.00 95.38 177 LEU A C 1
ATOM 1292 O O . LEU A 1 177 ? 18.638 15.020 -19.709 1.00 95.38 177 LEU A O 1
ATOM 1296 N N . LEU A 1 178 ? 18.450 16.613 -21.284 1.00 96.25 178 LEU A N 1
ATOM 1297 C CA . LEU A 1 178 ? 17.054 16.949 -21.042 1.00 96.25 178 LEU A CA 1
ATOM 1298 C C . LEU A 1 178 ? 16.172 16.250 -22.071 1.00 96.25 178 LEU A C 1
ATOM 1300 O O . LEU A 1 178 ? 16.280 16.527 -23.263 1.00 96.25 178 LEU A O 1
ATOM 1304 N N . PHE A 1 179 ? 15.270 15.408 -21.594 1.00 96.50 179 PHE A N 1
ATOM 1305 C CA . PHE A 1 179 ? 14.181 14.817 -22.349 1.00 96.50 179 PHE A CA 1
ATOM 1306 C C . PHE A 1 179 ? 12.900 15.609 -22.092 1.00 96.50 179 PHE A C 1
ATOM 1308 O O . PHE A 1 179 ? 12.592 15.952 -20.952 1.00 96.50 179 PHE A O 1
ATOM 1315 N N . THR A 1 180 ? 12.137 15.898 -23.139 1.00 97.19 180 THR A N 1
ATOM 1316 C CA . THR A 1 180 ? 10.811 16.516 -23.021 1.00 97.19 180 THR A CA 1
ATOM 1317 C C . THR A 1 180 ? 9.815 15.704 -23.820 1.00 97.19 180 THR A C 1
ATOM 1319 O O . THR A 1 180 ? 10.015 15.483 -25.011 1.00 97.19 180 THR A O 1
ATOM 1322 N N . ALA A 1 181 ? 8.751 15.275 -23.156 1.00 96.94 181 ALA A N 1
ATOM 1323 C CA . ALA A 1 181 ? 7.683 14.471 -23.712 1.00 96.94 181 ALA A CA 1
ATOM 1324 C C . ALA A 1 181 ? 6.380 15.284 -23.716 1.00 96.94 181 ALA A C 1
ATOM 1326 O O . ALA A 1 181 ? 5.770 15.449 -22.659 1.00 96.94 181 ALA A O 1
ATOM 1327 N N . PRO A 1 182 ? 5.937 15.825 -24.866 1.00 95.50 182 PRO A N 1
ATOM 1328 C CA . PRO A 1 182 ? 4.706 16.610 -24.917 1.00 95.50 182 PRO A CA 1
ATOM 1329 C C . PRO A 1 182 ? 3.453 15.745 -24.739 1.00 95.50 182 PRO A C 1
ATOM 1331 O O . PRO A 1 182 ? 2.461 16.230 -24.207 1.00 95.50 182 PRO A O 1
ATOM 1334 N N . SER A 1 183 ? 3.490 14.487 -25.186 1.00 93.31 183 SER A N 1
ATOM 1335 C CA . SER A 1 183 ? 2.451 13.490 -24.928 1.00 93.31 183 SER A CA 1
ATOM 1336 C C . SER A 1 183 ? 2.997 12.082 -25.178 1.00 93.31 183 SER A C 1
ATOM 1338 O O . SER A 1 183 ? 3.703 11.836 -26.159 1.00 93.31 183 SER A O 1
ATOM 1340 N N . ILE A 1 184 ? 2.673 11.168 -24.272 1.00 97.81 184 ILE A N 1
ATOM 1341 C CA . ILE A 1 184 ? 2.891 9.730 -24.364 1.00 97.81 184 ILE A CA 1
ATOM 1342 C C . ILE A 1 184 ? 1.546 9.096 -24.044 1.00 97.81 184 ILE A C 1
ATOM 1344 O O . ILE A 1 184 ? 1.112 9.100 -22.892 1.00 97.81 184 ILE A O 1
ATOM 1348 N N . THR A 1 185 ? 0.895 8.550 -25.061 1.00 98.38 185 THR A N 1
ATOM 1349 C CA . THR A 1 185 ? -0.391 7.873 -24.906 1.00 98.38 185 THR A CA 1
ATOM 1350 C C . THR A 1 185 ? -0.225 6.377 -25.073 1.00 98.38 185 THR A C 1
ATOM 1352 O O . THR A 1 185 ? 0.655 5.911 -25.799 1.00 98.38 185 THR A O 1
ATOM 1355 N N . GLY A 1 186 ? -1.059 5.598 -24.404 1.00 98.31 186 GLY A N 1
ATOM 1356 C CA . GLY A 1 186 ? -1.004 4.159 -24.556 1.00 98.31 186 GLY A CA 1
ATOM 1357 C C . GLY A 1 186 ? -2.073 3.425 -23.781 1.00 98.31 186 GLY A C 1
ATOM 1358 O O . GLY A 1 186 ? -2.842 3.998 -23.013 1.00 98.31 186 GLY A O 1
ATOM 1359 N N . ASN A 1 187 ? -2.115 2.120 -24.002 1.00 98.62 187 ASN A N 1
ATOM 1360 C CA . ASN A 1 187 ? -2.945 1.202 -23.248 1.00 98.62 187 ASN A CA 1
ATOM 1361 C C . ASN A 1 187 ? -2.213 -0.111 -23.005 1.00 98.62 187 ASN A C 1
ATOM 1363 O O . ASN A 1 187 ? -1.346 -0.523 -23.776 1.00 98.62 187 ASN A O 1
ATOM 1367 N N . TYR A 1 188 ? -2.576 -0.777 -21.919 1.00 98.19 188 TYR A N 1
ATOM 1368 C CA . TYR A 1 188 ? -1.988 -2.050 -21.547 1.00 98.19 188 TYR A CA 1
ATOM 1369 C C . TYR A 1 188 ? -3.043 -3.030 -21.052 1.00 98.19 188 TYR A C 1
ATOM 1371 O O . TYR A 1 188 ? -4.106 -2.662 -20.546 1.00 98.19 188 TYR A O 1
ATOM 1379 N N . ARG A 1 189 ? -2.716 -4.310 -21.186 1.00 98.44 189 ARG A N 1
ATOM 1380 C CA . ARG A 1 189 ? -3.448 -5.431 -20.614 1.00 98.44 189 ARG A CA 1
ATOM 1381 C C . ARG A 1 189 ? -2.446 -6.493 -20.183 1.00 98.44 189 ARG A C 1
ATOM 1383 O O . ARG A 1 189 ? -1.577 -6.858 -20.962 1.00 98.44 189 ARG A O 1
ATOM 1390 N N . VAL A 1 190 ? -2.615 -7.016 -18.977 1.00 98.44 190 VAL A N 1
ATOM 1391 C CA . VAL A 1 190 ? -1.976 -8.243 -18.495 1.00 98.44 190 VAL A CA 1
ATOM 1392 C C . VAL A 1 190 ? -3.055 -9.314 -18.456 1.00 98.44 190 VAL A C 1
ATOM 1394 O O . VAL A 1 190 ? -4.079 -9.133 -17.794 1.00 98.44 190 VAL A O 1
ATOM 1397 N N . GLY A 1 191 ? -2.868 -10.405 -19.196 1.00 97.31 191 GLY A N 1
ATOM 1398 C CA . GLY A 1 191 ? -3.871 -11.460 -19.305 1.00 97.31 191 GLY A CA 1
ATOM 1399 C C . GLY A 1 191 ? -4.040 -12.288 -18.035 1.00 97.31 191 GLY A C 1
ATOM 1400 O O . GLY A 1 191 ? -5.153 -12.748 -17.789 1.00 97.31 191 GLY A O 1
ATOM 1401 N N . ALA A 1 192 ? -2.978 -12.439 -17.242 1.00 97.50 192 ALA A N 1
ATOM 1402 C CA . ALA A 1 192 ? -2.982 -13.026 -15.903 1.00 97.50 192 ALA A CA 1
ATOM 1403 C C . ALA A 1 192 ? -1.691 -12.646 -15.162 1.00 97.50 192 ALA A C 1
ATOM 1405 O O . ALA A 1 192 ? -0.636 -12.543 -15.781 1.00 97.50 192 ALA A O 1
ATOM 1406 N N . ILE A 1 193 ? -1.737 -12.491 -13.845 1.00 98.19 193 ILE A N 1
ATOM 1407 C CA . ILE A 1 193 ? -0.535 -12.502 -12.998 1.00 98.19 193 ILE A CA 1
ATOM 1408 C C . ILE A 1 193 ? -0.428 -13.911 -12.436 1.00 98.19 193 ILE A C 1
ATOM 1410 O O . ILE A 1 193 ? -1.388 -14.382 -11.832 1.00 98.19 193 ILE A O 1
ATOM 1414 N N . ARG A 1 194 ? 0.682 -14.609 -12.659 1.00 98.00 194 ARG A N 1
ATOM 1415 C CA . ARG A 1 194 ? 0.812 -16.041 -12.370 1.00 98.00 194 ARG A CA 1
ATOM 1416 C C . ARG A 1 194 ? 1.876 -16.328 -11.335 1.00 98.00 194 ARG A C 1
ATOM 1418 O O . ARG A 1 194 ? 2.825 -15.565 -11.189 1.00 98.00 194 ARG A O 1
ATOM 1425 N N . TYR A 1 195 ? 1.714 -17.471 -10.683 1.00 98.25 195 TYR A N 1
ATOM 1426 C CA . TYR A 1 195 ? 2.646 -18.025 -9.714 1.00 98.25 195 TYR A CA 1
ATOM 1427 C C . TYR A 1 195 ? 2.988 -19.478 -10.061 1.00 98.25 195 TYR A C 1
ATOM 1429 O O . TYR A 1 195 ? 2.120 -20.238 -10.492 1.00 98.25 195 TYR A O 1
ATOM 1437 N N . SER A 1 196 ? 4.243 -19.869 -9.845 1.00 98.12 196 SER A N 1
ATOM 1438 C CA . SER A 1 196 ? 4.693 -21.259 -9.907 1.00 98.12 196 SER A CA 1
ATOM 1439 C C . SER A 1 196 ? 5.717 -21.558 -8.812 1.00 98.12 196 SER A C 1
ATOM 1441 O O . SER A 1 196 ? 6.756 -20.902 -8.735 1.00 98.12 196 SER A O 1
ATOM 1443 N N . ASN A 1 197 ? 5.470 -22.623 -8.044 1.00 96.50 197 ASN A N 1
ATOM 1444 C CA . ASN A 1 197 ? 6.444 -23.262 -7.147 1.00 96.50 197 ASN A CA 1
ATOM 1445 C C . ASN A 1 197 ? 7.210 -24.425 -7.790 1.00 96.50 197 ASN A C 1
ATOM 1447 O O . ASN A 1 197 ? 8.034 -25.062 -7.132 1.00 96.50 197 ASN A O 1
ATOM 1451 N N . ASN A 1 198 ? 6.926 -24.756 -9.051 1.00 96.44 198 ASN A N 1
ATOM 1452 C CA . ASN A 1 198 ? 7.613 -25.831 -9.750 1.00 96.44 198 ASN A CA 1
ATOM 1453 C C . ASN A 1 198 ? 8.956 -25.317 -10.301 1.00 96.44 198 ASN A C 1
ATOM 1455 O O . ASN A 1 198 ? 8.946 -24.518 -11.242 1.00 96.44 198 ASN A O 1
ATOM 1459 N N . PRO A 1 199 ? 10.112 -25.823 -9.822 1.00 94.06 199 PRO A N 1
ATOM 1460 C CA . PRO A 1 199 ? 11.422 -25.373 -10.291 1.00 94.06 199 PRO A CA 1
ATOM 1461 C C . PRO A 1 199 ? 11.693 -25.655 -11.770 1.00 94.06 199 PRO A C 1
ATOM 1463 O O . PRO A 1 199 ? 12.578 -25.034 -12.356 1.00 94.06 199 PRO A O 1
ATOM 1466 N N . LEU A 1 200 ? 10.953 -26.589 -12.376 1.00 94.81 200 LEU A N 1
ATOM 1467 C CA . LEU A 1 200 ? 11.040 -26.904 -13.803 1.00 94.81 200 LEU A CA 1
ATOM 1468 C C . LEU A 1 200 ? 10.228 -25.935 -14.671 1.00 94.81 200 LEU A C 1
ATOM 1470 O O . LEU A 1 200 ? 10.436 -25.894 -15.884 1.00 94.81 200 LEU A O 1
ATOM 1474 N N . ASN A 1 201 ? 9.298 -25.180 -14.083 1.00 95.12 201 ASN A N 1
ATOM 1475 C CA . ASN A 1 201 ? 8.572 -24.144 -14.803 1.00 95.12 201 ASN A CA 1
ATOM 1476 C C . ASN A 1 201 ? 9.486 -22.944 -15.038 1.00 95.12 201 ASN A C 1
ATOM 1478 O O . ASN A 1 201 ? 10.301 -22.631 -14.170 1.00 95.12 201 ASN A O 1
ATOM 1482 N N . HIS A 1 202 ? 9.367 -22.281 -16.190 1.00 94.12 202 HIS A N 1
ATOM 1483 C CA . HIS A 1 202 ? 10.147 -21.078 -16.457 1.00 94.12 202 HIS A CA 1
ATOM 1484 C C . HIS A 1 202 ? 9.475 -20.135 -17.465 1.00 94.12 202 HIS A C 1
ATOM 1486 O O . HIS A 1 202 ? 9.715 -20.205 -18.674 1.00 94.12 202 HIS A O 1
ATOM 1492 N N . GLY A 1 203 ? 8.611 -19.254 -16.965 1.00 93.88 203 GLY A N 1
ATOM 1493 C CA . GLY A 1 203 ? 7.825 -18.334 -17.790 1.00 93.88 203 GLY A CA 1
ATOM 1494 C C . GLY A 1 203 ? 6.792 -19.046 -18.666 1.00 93.88 203 GLY A C 1
ATOM 1495 O O . GLY A 1 203 ? 6.501 -18.596 -19.772 1.00 93.88 203 GLY A O 1
ATOM 1496 N N . ASN A 1 204 ? 6.253 -20.172 -18.186 1.00 94.75 204 ASN A N 1
ATOM 1497 C CA . ASN A 1 204 ? 5.191 -20.926 -18.854 1.00 94.75 204 ASN A CA 1
ATOM 1498 C C . ASN A 1 204 ? 3.858 -20.715 -18.141 1.00 94.75 204 ASN A C 1
ATOM 1500 O O . ASN A 1 204 ? 3.784 -20.877 -16.928 1.00 94.75 204 ASN A O 1
ATOM 1504 N N . SER A 1 205 ? 2.790 -20.439 -18.894 1.00 96.00 205 SER A N 1
ATOM 1505 C CA . SER A 1 205 ? 1.432 -20.235 -18.358 1.00 96.00 205 SER A CA 1
ATOM 1506 C C . SER A 1 205 ? 0.785 -21.505 -17.779 1.00 96.00 205 SER A C 1
ATOM 1508 O O . SER A 1 205 ? -0.222 -21.421 -17.074 1.00 96.00 205 SER A O 1
ATOM 1510 N N . VAL A 1 206 ? 1.338 -22.677 -18.102 1.00 96.88 206 VAL A N 1
ATOM 1511 C CA . VAL A 1 206 ? 0.899 -23.992 -17.624 1.00 96.88 206 VAL A CA 1
ATOM 1512 C C . VAL A 1 206 ? 2.044 -24.670 -16.894 1.00 96.88 206 VAL A C 1
ATOM 1514 O O . VAL A 1 206 ? 3.193 -24.568 -17.322 1.00 96.88 206 VAL A O 1
ATOM 1517 N N . ASP A 1 207 ? 1.721 -25.393 -15.829 1.00 96.94 207 ASP A N 1
ATOM 1518 C CA . ASP A 1 207 ? 2.693 -26.193 -15.103 1.00 96.94 207 ASP A CA 1
ATOM 1519 C C . ASP A 1 207 ? 3.231 -27.313 -16.007 1.00 96.94 207 ASP A C 1
ATOM 1521 O O . ASP A 1 207 ? 2.483 -28.166 -16.492 1.00 96.94 207 ASP A O 1
ATOM 1525 N N . VAL A 1 208 ? 4.546 -27.323 -16.232 1.00 96.00 208 VAL A N 1
ATOM 1526 C CA . VAL A 1 208 ? 5.199 -28.255 -17.170 1.00 96.00 208 VAL A CA 1
ATOM 1527 C C . VAL A 1 208 ? 5.114 -29.729 -16.754 1.00 96.00 208 VAL A C 1
ATOM 1529 O O . VAL A 1 208 ? 5.312 -30.609 -17.592 1.00 96.00 208 VAL A O 1
ATOM 1532 N N . SER A 1 209 ? 4.829 -30.015 -15.481 1.00 96.38 209 SER A N 1
ATOM 1533 C CA . SER A 1 209 ? 4.755 -31.381 -14.951 1.00 96.38 209 SER A CA 1
ATOM 1534 C C . SER A 1 209 ? 3.346 -31.972 -15.073 1.00 96.38 209 SER A C 1
ATOM 1536 O O . SER A 1 209 ? 3.190 -33.139 -15.432 1.00 96.38 209 SER A O 1
ATOM 1538 N N . SER A 1 210 ? 2.317 -31.180 -14.771 1.00 96.31 210 SER A N 1
ATOM 1539 C CA . SER A 1 210 ? 0.908 -31.593 -14.726 1.00 96.31 210 SER A CA 1
ATOM 1540 C C . SER A 1 210 ? 0.113 -31.212 -15.978 1.00 96.31 210 SER A C 1
ATOM 1542 O O . SER A 1 210 ? -0.900 -31.847 -16.274 1.00 96.31 210 SER A O 1
ATOM 1544 N N . GLY A 1 211 ? 0.552 -30.190 -16.717 1.00 96.56 211 GLY A N 1
ATOM 1545 C CA . GLY A 1 211 ? -0.161 -29.614 -17.858 1.00 96.56 211 GLY A CA 1
ATOM 1546 C C . GLY A 1 211 ? -1.370 -28.749 -17.481 1.00 96.56 211 GLY A C 1
ATOM 1547 O O . GLY A 1 211 ? -2.123 -28.348 -18.370 1.00 96.56 211 GLY A O 1
ATOM 1548 N N . LEU A 1 212 ? -1.586 -28.476 -16.191 1.00 96.19 212 LEU A N 1
ATOM 1549 C CA . LEU A 1 212 ? -2.660 -27.603 -15.712 1.00 96.19 212 LEU A CA 1
ATOM 1550 C C . LEU A 1 212 ? -2.263 -26.127 -15.841 1.00 96.19 212 LEU A C 1
ATOM 1552 O O . LEU A 1 212 ? -1.083 -25.789 -15.788 1.00 96.19 212 LEU A O 1
ATOM 1556 N N . SER A 1 213 ? -3.247 -25.235 -15.997 1.00 95.50 213 SER A N 1
ATOM 1557 C CA . SER A 1 213 ? -2.994 -23.789 -15.908 1.00 95.50 213 SER A CA 1
ATOM 1558 C C . SER A 1 213 ? -2.431 -23.451 -14.534 1.00 95.50 213 SER A C 1
ATOM 1560 O O . SER A 1 213 ? -2.938 -23.944 -13.528 1.00 95.50 213 SER A O 1
ATOM 1562 N N . LEU A 1 214 ? -1.431 -22.572 -14.498 1.00 97.56 214 LEU A N 1
ATOM 1563 C CA . LEU A 1 214 ? -0.970 -22.004 -13.237 1.00 97.56 214 LEU A CA 1
ATOM 1564 C C . LEU A 1 214 ? -2.075 -21.160 -12.583 1.00 97.56 214 LEU A C 1
ATOM 1566 O O . LEU A 1 214 ? -2.870 -20.556 -13.324 1.00 97.56 214 LEU A O 1
ATOM 1570 N N . PRO A 1 215 ? -2.106 -21.086 -11.239 1.00 96.50 215 PRO A N 1
ATOM 1571 C CA . PRO A 1 215 ? -3.003 -20.191 -10.515 1.00 96.50 215 PRO A CA 1
ATOM 1572 C C . PRO A 1 215 ? -2.702 -18.726 -10.855 1.00 96.50 215 PRO A C 1
ATOM 1574 O O . PRO A 1 215 ? -1.592 -18.392 -11.295 1.00 96.50 215 PRO A O 1
ATOM 1577 N N . SER A 1 216 ? -3.693 -17.850 -10.666 1.00 96.44 216 SER A N 1
ATOM 1578 C CA . SER A 1 216 ? -3.567 -16.432 -10.990 1.00 96.44 216 SER A CA 1
ATOM 1579 C C . SER A 1 216 ? -4.016 -15.510 -9.866 1.00 96.44 216 SER A C 1
ATOM 1581 O O . SER A 1 216 ? -4.997 -15.787 -9.190 1.00 96.44 216 SER A O 1
ATOM 1583 N N . TYR A 1 217 ? -3.325 -14.376 -9.733 1.00 97.31 217 TYR A N 1
ATOM 1584 C CA . TYR A 1 217 ? -3.761 -13.258 -8.898 1.00 97.31 217 TYR A CA 1
ATOM 1585 C C . TYR A 1 217 ? -4.848 -12.397 -9.554 1.00 97.31 217 TYR A C 1
ATOM 1587 O O . TYR A 1 217 ? -5.207 -11.365 -9.003 1.00 97.31 217 TYR A O 1
ATOM 1595 N N . GLY A 1 218 ? -5.320 -12.744 -10.754 1.00 96.12 218 GLY A N 1
ATOM 1596 C CA . GLY A 1 218 ? -6.209 -11.913 -11.565 1.00 96.12 218 GLY A CA 1
ATOM 1597 C C . GLY A 1 218 ? -5.481 -11.192 -12.701 1.00 96.12 218 GLY A C 1
ATOM 1598 O O . GLY A 1 218 ? -4.381 -11.570 -13.121 1.00 96.12 218 GLY A O 1
ATOM 1599 N N . ARG A 1 219 ? -6.127 -10.163 -13.258 1.00 96.69 219 ARG A N 1
ATOM 1600 C CA . ARG A 1 219 ? -5.726 -9.500 -14.514 1.00 96.69 219 ARG A CA 1
ATOM 1601 C C . ARG A 1 219 ? -5.679 -7.991 -14.351 1.00 96.69 219 ARG A C 1
ATOM 1603 O O . ARG A 1 219 ? -6.395 -7.432 -13.529 1.00 96.69 219 ARG A O 1
ATOM 1610 N N . LEU A 1 220 ? -4.893 -7.324 -15.190 1.00 97.56 220 LEU A N 1
ATOM 1611 C CA . LEU A 1 220 ? -4.758 -5.865 -15.177 1.00 97.56 220 LEU A CA 1
ATOM 1612 C C . LEU A 1 220 ? -5.064 -5.285 -16.551 1.00 97.56 220 LEU A C 1
ATOM 1614 O O . LEU A 1 220 ? -4.774 -5.899 -17.578 1.00 97.56 220 LEU A O 1
ATOM 1618 N N . SER A 1 221 ? -5.617 -4.082 -16.584 1.00 98.12 221 SER A N 1
ATOM 1619 C CA . SER A 1 221 ? -5.762 -3.309 -17.814 1.00 98.12 221 SER A CA 1
ATOM 1620 C C . SER A 1 221 ? -5.871 -1.824 -17.518 1.00 98.12 221 SER A C 1
ATOM 1622 O O . SER A 1 221 ? -6.316 -1.441 -16.439 1.00 98.12 221 SER A O 1
ATOM 1624 N N . GLY A 1 222 ? -5.517 -0.997 -18.490 1.00 98.25 222 GLY A N 1
ATOM 1625 C CA . GLY A 1 222 ? -5.631 0.443 -18.356 1.00 98.25 222 GLY A CA 1
ATOM 1626 C C . GLY A 1 222 ? -5.202 1.185 -19.607 1.00 98.25 222 GLY A C 1
ATOM 1627 O O . GLY A 1 222 ? -4.744 0.593 -20.588 1.00 98.25 222 GLY A O 1
ATOM 1628 N N . ASP A 1 223 ? -5.343 2.495 -19.538 1.00 98.69 223 ASP A N 1
ATOM 1629 C CA . ASP A 1 223 ? -4.915 3.455 -20.546 1.0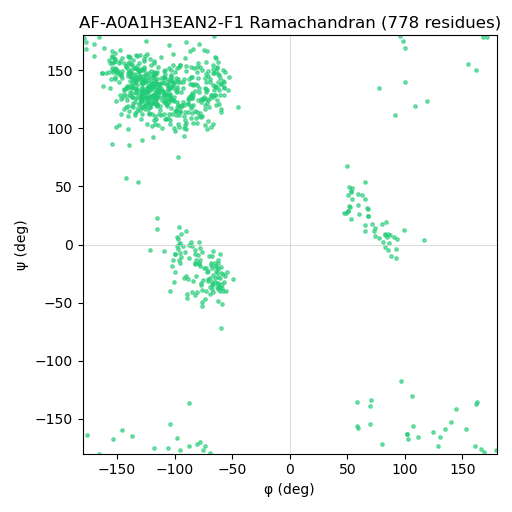0 98.69 223 ASP A CA 1
ATOM 1630 C C . ASP A 1 223 ? -4.316 4.682 -19.862 1.00 98.69 223 ASP A C 1
ATOM 1632 O O . ASP A 1 223 ? -4.561 4.920 -18.677 1.00 98.69 223 ASP A O 1
ATOM 1636 N N . PHE A 1 224 ? -3.475 5.411 -20.587 1.00 98.44 224 PHE A N 1
ATOM 1637 C CA . PHE A 1 224 ? -2.770 6.576 -20.071 1.00 98.44 224 PHE A CA 1
ATOM 1638 C C . PHE A 1 224 ? -2.478 7.602 -21.169 1.00 98.44 224 PHE A C 1
ATOM 1640 O O . PHE A 1 224 ? -2.274 7.255 -22.332 1.00 98.44 224 PHE A O 1
ATOM 1647 N N . ASP A 1 225 ? -2.412 8.864 -20.756 1.00 98.38 225 ASP A N 1
ATOM 1648 C CA . ASP A 1 225 ? -1.850 10.008 -21.467 1.00 98.38 225 ASP A CA 1
ATOM 1649 C C . ASP A 1 225 ? -0.990 10.793 -20.473 1.00 98.38 225 ASP A C 1
ATOM 1651 O O . ASP A 1 225 ? -1.490 11.344 -19.485 1.00 98.38 225 ASP A O 1
ATOM 1655 N N . LEU A 1 226 ? 0.314 10.797 -20.723 1.00 98.19 226 LEU A N 1
ATOM 1656 C CA . LEU A 1 226 ? 1.332 11.392 -19.870 1.00 98.19 226 LEU A CA 1
ATOM 1657 C C . LEU A 1 226 ? 2.091 12.472 -20.636 1.00 98.19 226 LEU A C 1
ATOM 1659 O O . LEU A 1 226 ? 2.315 12.360 -21.837 1.00 98.19 226 LEU A O 1
ATOM 1663 N N . SER A 1 227 ? 2.569 13.490 -19.937 1.00 98.31 227 SER A N 1
ATOM 1664 C CA . SER A 1 227 ? 3.534 14.453 -20.473 1.00 98.31 227 SER A CA 1
ATOM 1665 C C . SER A 1 227 ? 4.552 14.815 -19.400 1.00 98.31 227 SER A C 1
ATOM 1667 O O . SER A 1 227 ? 4.324 14.545 -18.224 1.00 98.31 227 SER A O 1
ATOM 1669 N N . GLY A 1 228 ? 5.700 15.375 -19.769 1.00 97.56 228 GLY A N 1
ATOM 1670 C CA . GLY A 1 228 ? 6.704 15.710 -18.765 1.00 97.56 228 GLY A CA 1
ATOM 1671 C C . GLY A 1 228 ? 8.087 16.038 -19.294 1.00 97.56 228 GLY A C 1
ATOM 1672 O O . GLY A 1 228 ? 8.342 16.081 -20.500 1.00 97.56 228 GLY A O 1
ATOM 1673 N N . GLU A 1 229 ? 8.993 16.255 -18.351 1.00 97.38 229 GLU A N 1
ATOM 1674 C CA . GLU A 1 229 ? 10.403 16.535 -18.581 1.00 97.38 229 GLU A CA 1
ATOM 1675 C C . GLU A 1 229 ? 11.261 15.681 -17.655 1.00 97.38 229 GLU A C 1
ATOM 1677 O O . GLU A 1 229 ? 10.925 15.493 -16.493 1.00 97.38 229 GLU A O 1
ATOM 1682 N N . MET A 1 230 ? 12.390 15.190 -18.160 1.00 97.25 230 MET A N 1
ATOM 1683 C CA . MET A 1 230 ? 13.352 14.407 -17.388 1.00 97.25 230 MET A CA 1
ATOM 1684 C C . MET A 1 230 ? 14.760 14.872 -17.733 1.00 97.25 230 MET A C 1
ATOM 1686 O O . MET A 1 230 ? 15.133 14.893 -18.902 1.00 97.25 230 MET A O 1
ATOM 1690 N N . THR A 1 231 ? 15.564 15.223 -16.737 1.00 97.50 231 THR A N 1
ATOM 1691 C CA . THR A 1 231 ? 16.992 15.488 -16.917 1.00 97.50 231 THR A CA 1
ATOM 1692 C C . THR A 1 231 ? 17.794 14.320 -16.371 1.00 97.50 231 THR A C 1
ATOM 1694 O O . THR A 1 231 ? 17.604 13.944 -15.222 1.00 97.50 231 THR A O 1
ATOM 1697 N N . ILE A 1 232 ? 18.708 13.771 -17.171 1.00 96.94 232 ILE A N 1
ATOM 1698 C CA . ILE A 1 232 ? 19.648 12.722 -16.759 1.00 96.94 232 ILE A CA 1
ATOM 1699 C C . ILE A 1 232 ? 21.067 13.278 -16.823 1.00 96.94 232 ILE A C 1
ATOM 1701 O O . ILE A 1 232 ? 21.547 13.656 -17.892 1.00 96.94 232 ILE A O 1
ATOM 1705 N N . GLY A 1 233 ? 21.747 13.308 -15.684 1.00 95.88 233 GLY A N 1
ATOM 1706 C CA . GLY A 1 233 ? 23.136 13.727 -15.538 1.00 95.88 233 GLY A CA 1
ATOM 1707 C C . GLY A 1 233 ? 23.994 12.658 -14.866 1.00 95.88 233 GLY A C 1
ATOM 1708 O O . GLY A 1 233 ? 23.502 11.625 -14.420 1.00 95.88 233 GLY A O 1
ATOM 1709 N N . GLY A 1 234 ? 25.297 12.917 -14.789 1.00 94.12 234 GLY A N 1
ATOM 1710 C CA . GLY A 1 234 ? 26.217 12.111 -13.985 1.00 94.12 234 GLY A CA 1
ATOM 1711 C C . GLY A 1 234 ? 26.355 12.644 -12.556 1.00 94.12 234 GLY A C 1
ATOM 1712 O O . GLY A 1 234 ? 26.218 13.847 -12.322 1.00 94.12 234 GLY A O 1
ATOM 1713 N N . GLY A 1 235 ? 26.688 11.745 -11.632 1.00 91.75 235 GLY A N 1
ATOM 1714 C CA . GLY A 1 235 ? 27.010 12.010 -10.230 1.00 91.75 235 GLY A CA 1
ATOM 1715 C C . GLY A 1 235 ? 26.054 11.307 -9.269 1.00 91.75 235 GLY A C 1
ATOM 1716 O O . GLY A 1 235 ? 24.847 11.545 -9.332 1.00 91.75 235 GLY A O 1
ATOM 1717 N N . GLY A 1 236 ? 26.593 10.487 -8.370 1.00 89.69 236 GLY A N 1
ATOM 1718 C CA . GLY A 1 236 ? 25.868 9.867 -7.261 1.00 89.69 236 GLY A CA 1
ATOM 1719 C C . GLY A 1 236 ? 25.686 10.813 -6.076 1.00 89.69 236 GLY A C 1
ATOM 1720 O O . GLY A 1 236 ? 25.978 12.014 -6.155 1.00 89.69 236 GLY A O 1
ATOM 1721 N N . ARG A 1 237 ? 25.185 10.283 -4.952 1.00 88.06 237 ARG A N 1
ATOM 1722 C CA . ARG A 1 237 ? 25.040 11.067 -3.707 1.00 88.06 237 ARG A CA 1
ATOM 1723 C C . ARG A 1 237 ? 26.415 11.432 -3.143 1.00 88.06 237 ARG A C 1
ATOM 1725 O O . ARG A 1 237 ? 26.599 12.507 -2.570 1.00 88.06 237 ARG A O 1
ATOM 1732 N N . ALA A 1 238 ? 27.383 10.548 -3.361 1.00 83.75 238 ALA A N 1
ATOM 1733 C CA . ALA A 1 238 ? 28.809 10.806 -3.279 1.00 83.75 238 ALA A CA 1
ATOM 1734 C C . ALA A 1 238 ? 29.474 10.197 -4.523 1.00 83.75 238 ALA A C 1
ATOM 1736 O O . ALA A 1 238 ? 29.048 9.143 -4.958 1.00 83.75 238 ALA A O 1
ATOM 1737 N N . GLY A 1 239 ? 30.500 10.855 -5.072 1.00 88.75 239 GLY A N 1
ATOM 1738 C CA . GLY A 1 239 ? 31.320 10.279 -6.144 1.00 88.75 239 GLY A CA 1
ATOM 1739 C C . GLY A 1 239 ? 30.627 10.131 -7.505 1.00 88.75 239 GLY A C 1
ATOM 1740 O O . GLY A 1 239 ? 29.989 11.072 -7.998 1.00 88.75 239 GLY A O 1
ATOM 1741 N N . GLU A 1 240 ? 30.879 8.997 -8.154 1.00 92.12 240 GLU A N 1
ATOM 1742 C CA . GLU A 1 240 ? 30.347 8.631 -9.469 1.00 92.12 240 GLU A CA 1
ATOM 1743 C C . GLU A 1 240 ? 28.886 8.124 -9.351 1.00 92.12 240 GLU A C 1
ATOM 1745 O O . GLU A 1 240 ? 28.306 8.132 -8.273 1.00 92.12 240 GLU A O 1
ATOM 1750 N N . GLY A 1 241 ? 28.204 7.887 -10.478 1.00 93.31 241 GLY A N 1
ATOM 1751 C CA . GLY A 1 241 ? 26.788 7.481 -10.502 1.00 93.31 241 GLY A CA 1
ATOM 1752 C C . GLY A 1 241 ? 25.915 8.297 -11.460 1.00 93.31 241 GLY A C 1
ATOM 1753 O O . GLY A 1 241 ? 26.413 9.025 -12.329 1.00 93.31 241 GLY A O 1
ATOM 1754 N N . LEU A 1 242 ? 24.595 8.181 -11.311 1.00 94.69 242 LEU A N 1
ATOM 1755 C CA . LEU A 1 242 ? 23.586 8.853 -12.134 1.00 94.69 242 LEU A CA 1
ATOM 1756 C C . LEU A 1 242 ? 22.711 9.789 -11.303 1.00 94.69 242 LEU A C 1
ATOM 1758 O O . LEU A 1 242 ? 22.340 9.485 -10.174 1.00 94.69 242 LEU A O 1
ATOM 1762 N N . HIS A 1 243 ? 22.328 10.898 -11.922 1.00 95.31 243 HIS A N 1
ATOM 1763 C CA . HIS A 1 243 ? 21.444 11.912 -11.372 1.00 95.31 243 HIS A CA 1
ATOM 1764 C C . HIS A 1 243 ? 20.224 12.082 -12.261 1.00 95.31 243 HIS A C 1
ATOM 1766 O O . HIS A 1 243 ? 20.374 12.235 -13.475 1.00 95.31 243 HIS A O 1
ATOM 1772 N N . ILE A 1 244 ? 19.036 12.100 -11.666 1.00 97.25 244 ILE A N 1
ATOM 1773 C CA . ILE A 1 244 ? 17.785 12.267 -12.389 1.00 97.25 244 ILE A CA 1
ATOM 1774 C C . ILE A 1 244 ? 16.896 13.286 -11.674 1.00 97.25 244 ILE A C 1
ATOM 1776 O O . ILE A 1 244 ? 16.560 13.121 -10.503 1.00 97.25 244 ILE A O 1
ATOM 1780 N N . ASP A 1 245 ? 16.457 14.289 -12.425 1.00 97.56 245 ASP A N 1
ATOM 1781 C CA . ASP A 1 245 ? 15.320 15.139 -12.072 1.00 97.56 245 ASP A CA 1
ATOM 1782 C C . ASP A 1 245 ? 14.188 14.849 -13.053 1.00 97.56 245 ASP A C 1
ATOM 1784 O O . ASP A 1 245 ? 14.439 14.696 -14.251 1.00 97.56 245 ASP A O 1
ATOM 1788 N N . SER A 1 246 ? 12.946 14.782 -12.585 1.00 97.44 246 SER A N 1
ATOM 1789 C CA . SER A 1 246 ? 11.804 14.541 -13.466 1.00 97.44 246 SER A CA 1
ATOM 1790 C C . SER A 1 246 ? 10.547 15.220 -12.963 1.00 97.44 246 SER A C 1
ATOM 1792 O O . SER A 1 246 ? 10.244 15.157 -11.775 1.00 97.44 246 SER A O 1
ATOM 1794 N N . GLU A 1 247 ? 9.783 15.792 -13.884 1.00 98.19 247 GLU A N 1
ATOM 1795 C CA . GLU A 1 247 ? 8.413 16.247 -13.688 1.00 98.19 247 GLU A CA 1
ATOM 1796 C C . GLU A 1 247 ? 7.509 15.496 -14.666 1.00 98.19 247 GLU A C 1
ATOM 1798 O O . GLU A 1 247 ? 7.772 15.447 -15.867 1.00 98.19 247 GLU A O 1
ATOM 1803 N N . THR A 1 248 ? 6.441 14.887 -14.160 1.00 98.31 248 THR A N 1
ATOM 1804 C CA . THR A 1 248 ? 5.465 14.139 -14.956 1.00 98.31 248 THR A CA 1
ATOM 1805 C C . THR A 1 248 ? 4.061 14.628 -14.640 1.00 98.31 248 THR A C 1
ATOM 1807 O O . THR A 1 248 ? 3.669 14.723 -13.480 1.00 98.31 248 THR A O 1
ATOM 1810 N N . ILE A 1 249 ? 3.291 14.899 -15.688 1.00 98.62 249 ILE A N 1
ATOM 1811 C CA . ILE A 1 249 ? 1.874 15.242 -15.653 1.00 98.62 249 ILE A CA 1
ATOM 1812 C C . ILE A 1 249 ? 1.093 14.043 -16.185 1.00 98.62 249 ILE A C 1
ATOM 1814 O O . ILE A 1 249 ? 1.325 13.571 -17.299 1.00 98.62 249 ILE A O 1
ATOM 1818 N N . ILE A 1 250 ? 0.138 13.574 -15.392 1.00 98.50 250 ILE A N 1
ATOM 1819 C CA . ILE A 1 250 ? -0.863 12.590 -15.790 1.00 98.50 250 ILE A CA 1
ATOM 1820 C C . ILE A 1 250 ? -2.055 13.379 -16.331 1.00 98.50 250 ILE A C 1
ATOM 1822 O O . ILE A 1 250 ? -2.863 13.902 -15.558 1.00 98.50 250 ILE A O 1
ATOM 1826 N N . ASN A 1 251 ? -2.153 13.487 -17.658 1.00 98.31 251 ASN A N 1
ATOM 1827 C CA . ASN A 1 251 ? -3.267 14.171 -18.321 1.00 98.31 251 ASN A CA 1
ATOM 1828 C C . ASN A 1 251 ? -4.559 13.365 -18.154 1.00 98.31 251 ASN A C 1
ATOM 1830 O O . ASN A 1 251 ? -5.622 13.921 -17.884 1.00 98.31 251 ASN A O 1
ATOM 1834 N N . SER A 1 252 ? -4.449 12.045 -18.307 1.00 98.12 252 SER A N 1
ATOM 1835 C CA . SER A 1 252 ? -5.488 11.081 -17.961 1.00 98.12 252 SER A CA 1
ATOM 1836 C C . SER A 1 252 ? -4.876 9.695 -17.780 1.00 98.12 252 SER A C 1
ATOM 1838 O O . SER A 1 252 ? -3.914 9.349 -18.462 1.00 98.12 252 SER A O 1
ATOM 1840 N N . ALA A 1 253 ? -5.428 8.887 -16.885 1.00 98.50 253 ALA A N 1
ATOM 1841 C CA . ALA A 1 253 ? -5.167 7.458 -16.842 1.00 98.50 253 ALA A CA 1
ATOM 1842 C C . ALA A 1 253 ? -6.349 6.698 -16.235 1.00 98.50 253 ALA A C 1
ATOM 1844 O O . ALA A 1 253 ? -7.141 7.247 -15.464 1.00 98.50 253 ALA A O 1
ATOM 1845 N N . ASN A 1 254 ? -6.451 5.416 -16.565 1.00 98.31 254 ASN A N 1
ATOM 1846 C CA . ASN A 1 254 ? -7.350 4.477 -15.909 1.00 98.31 254 ASN A CA 1
ATOM 1847 C C . ASN A 1 254 ? -6.576 3.216 -15.520 1.00 98.31 254 ASN A C 1
ATOM 1849 O O . ASN A 1 254 ? -5.700 2.753 -16.253 1.00 98.31 254 ASN A O 1
ATOM 1853 N N . PHE A 1 255 ? -6.940 2.634 -14.384 1.00 98.12 255 PHE A N 1
ATOM 1854 C CA . PHE A 1 255 ? -6.425 1.358 -13.906 1.00 98.12 255 PHE A CA 1
ATOM 1855 C C . PHE A 1 255 ? -7.597 0.450 -13.559 1.00 98.12 255 PHE A C 1
ATOM 1857 O O . PHE A 1 255 ? -8.530 0.869 -12.876 1.00 98.12 255 PHE A O 1
ATOM 1864 N N . ILE A 1 256 ? -7.560 -0.793 -14.027 1.00 97.00 256 ILE A N 1
ATOM 1865 C CA . ILE A 1 256 ? -8.607 -1.778 -13.782 1.00 97.00 256 ILE A CA 1
ATOM 1866 C C . ILE A 1 256 ? -7.957 -3.111 -13.427 1.00 97.00 256 ILE A C 1
ATOM 1868 O O . ILE A 1 256 ? -7.260 -3.709 -14.253 1.00 97.00 256 ILE A O 1
ATOM 1872 N N . TYR A 1 257 ? -8.233 -3.579 -12.215 1.00 96.12 257 TYR A N 1
ATOM 1873 C CA . TYR A 1 257 ? -7.973 -4.941 -11.777 1.00 96.12 257 TYR A CA 1
ATOM 1874 C C . TYR A 1 257 ? -9.217 -5.791 -12.026 1.00 96.12 257 TYR A C 1
ATOM 1876 O O . TYR A 1 257 ? -10.327 -5.350 -11.724 1.00 96.12 257 TYR A O 1
ATOM 1884 N N . HIS A 1 258 ? -9.035 -6.989 -12.581 1.00 93.62 258 HIS A N 1
ATOM 1885 C CA . HIS A 1 258 ? -10.115 -7.947 -12.801 1.00 93.62 258 HIS A CA 1
ATOM 1886 C C . HIS A 1 258 ? -9.854 -9.241 -12.058 1.00 93.62 258 HIS A C 1
ATOM 1888 O O . HIS A 1 258 ? -8.755 -9.794 -12.136 1.00 93.62 258 HIS A O 1
ATOM 1894 N N . ASP A 1 259 ? -10.919 -9.748 -11.463 1.00 91.62 259 ASP A N 1
ATOM 1895 C CA . ASP A 1 259 ? -10.959 -11.007 -10.746 1.00 91.62 259 ASP A CA 1
ATOM 1896 C C . ASP A 1 259 ? -12.316 -11.675 -10.987 1.00 91.62 259 ASP A C 1
ATOM 1898 O O . ASP A 1 259 ? -13.350 -11.009 -10.944 1.00 91.62 259 ASP A O 1
ATOM 1902 N N . ASP A 1 260 ? -12.305 -12.951 -11.374 1.00 88.00 260 ASP A N 1
ATOM 1903 C CA . ASP A 1 260 ? -13.501 -13.751 -11.675 1.00 88.00 260 ASP A CA 1
ATOM 1904 C C . ASP A 1 260 ? -14.551 -13.078 -12.595 1.00 88.00 260 ASP A C 1
ATOM 1906 O O . ASP A 1 260 ? -15.741 -13.397 -12.600 1.00 88.00 260 ASP A O 1
ATOM 1910 N N . GLY A 1 261 ? -14.100 -12.154 -13.452 1.00 87.12 261 GLY A N 1
ATOM 1911 C CA . GLY A 1 261 ? -14.946 -11.393 -14.378 1.00 87.12 261 GLY A CA 1
ATOM 1912 C C . GLY A 1 261 ? -15.566 -10.113 -13.801 1.00 87.12 261 GLY A C 1
ATOM 1913 O O . GLY A 1 261 ? -16.270 -9.412 -14.532 1.00 87.12 261 GLY A O 1
ATOM 1914 N N . HIS A 1 262 ? -15.281 -9.781 -12.545 1.00 91.94 262 HIS A N 1
ATOM 1915 C CA . HIS A 1 262 ? -15.618 -8.514 -11.900 1.00 91.94 262 HIS A CA 1
ATOM 1916 C C . HIS A 1 262 ? -14.397 -7.599 -11.842 1.00 91.94 262 HIS A C 1
ATOM 1918 O O . HIS A 1 262 ? -13.267 -8.037 -12.056 1.00 91.94 262 HIS A O 1
ATOM 1924 N N . ALA A 1 263 ? -14.627 -6.309 -11.591 1.00 92.75 263 ALA A N 1
ATOM 1925 C CA . ALA A 1 263 ? -13.576 -5.307 -11.661 1.00 92.75 263 ALA A CA 1
ATOM 1926 C C . ALA A 1 263 ? -13.545 -4.385 -10.442 1.00 92.75 263 ALA A C 1
ATOM 1928 O O . ALA A 1 263 ? -14.579 -3.942 -9.938 1.00 92.75 263 ALA A O 1
ATOM 1929 N N . PHE A 1 264 ? -12.327 -4.045 -10.041 1.00 94.81 264 PHE A N 1
ATOM 1930 C CA . PHE A 1 264 ? -12.009 -2.844 -9.284 1.00 94.81 264 PHE A CA 1
ATOM 1931 C C . PHE A 1 264 ? -11.372 -1.847 -10.250 1.00 94.81 264 PHE A C 1
ATOM 1933 O O . PHE A 1 264 ? -10.390 -2.180 -10.918 1.00 94.81 264 PHE A O 1
ATOM 1940 N N . ALA A 1 265 ? -11.929 -0.642 -10.357 1.00 96.19 265 ALA A N 1
ATOM 1941 C CA . ALA A 1 265 ? -11.458 0.350 -11.315 1.00 96.19 265 ALA A CA 1
ATOM 1942 C C . ALA A 1 265 ? -11.190 1.707 -10.663 1.00 96.19 265 ALA A C 1
ATOM 1944 O O . ALA A 1 265 ? -12.053 2.283 -10.007 1.00 96.19 265 ALA A O 1
ATOM 1945 N N . LEU A 1 266 ? -10.010 2.252 -10.938 1.00 97.69 266 LEU A N 1
ATOM 1946 C CA . LEU A 1 266 ? -9.641 3.636 -10.676 1.00 97.69 266 LEU A CA 1
ATOM 1947 C C . LEU A 1 266 ? -9.725 4.388 -12.003 1.00 97.69 266 LEU A C 1
ATOM 1949 O O . LEU A 1 266 ? -8.964 4.102 -12.932 1.00 97.69 266 LEU A O 1
ATOM 1953 N N . LYS A 1 267 ? -10.678 5.313 -12.120 1.00 97.38 267 LYS A N 1
ATOM 1954 C CA . LYS A 1 267 ? -10.972 6.009 -13.378 1.00 97.38 267 LYS A CA 1
ATOM 1955 C C . LYS A 1 267 ? -10.751 7.508 -13.281 1.00 97.38 267 LYS A C 1
ATOM 1957 O O . LYS A 1 267 ? -10.992 8.117 -12.239 1.00 97.38 267 LYS A O 1
ATOM 1962 N N . GLY A 1 268 ? -10.363 8.097 -14.412 1.00 97.56 268 GLY A N 1
ATOM 1963 C CA . GLY A 1 268 ? -10.133 9.535 -14.530 1.00 97.56 268 GLY A CA 1
ATOM 1964 C C . GLY A 1 268 ? -8.994 10.003 -13.630 1.00 97.56 268 GLY A C 1
ATOM 1965 O O . GLY A 1 268 ? -9.132 11.012 -12.944 1.00 97.56 268 GLY A O 1
ATOM 1966 N N . ILE A 1 269 ? -7.909 9.229 -13.591 1.00 98.62 269 ILE A N 1
ATOM 1967 C CA . ILE A 1 269 ? -6.710 9.565 -12.834 1.00 98.62 269 ILE A CA 1
ATOM 1968 C C . ILE A 1 269 ? -6.034 10.754 -13.517 1.00 98.62 269 ILE A C 1
ATOM 1970 O O . ILE A 1 269 ? -5.750 10.709 -14.712 1.00 98.62 269 ILE A O 1
ATOM 1974 N N . THR A 1 270 ? -5.772 11.809 -12.758 1.00 98.75 270 THR A N 1
ATOM 1975 C CA . THR A 1 270 ? -5.090 13.026 -13.214 1.00 98.75 270 THR A CA 1
ATOM 1976 C C . THR A 1 270 ? -4.142 13.509 -12.134 1.00 98.75 270 THR A C 1
ATOM 1978 O O . THR A 1 270 ? -4.390 13.261 -10.955 1.00 98.75 270 THR A O 1
ATOM 1981 N N . GLY A 1 271 ? -3.103 14.251 -12.486 1.00 98.19 271 GLY A N 1
ATOM 1982 C CA . GLY A 1 271 ? -2.216 14.815 -11.476 1.00 98.19 271 GLY A CA 1
ATOM 1983 C C . GLY A 1 271 ? -0.871 15.223 -12.031 1.00 98.19 271 GLY A C 1
ATOM 1984 O O . GLY A 1 271 ? -0.638 15.166 -13.236 1.00 98.19 271 GLY A O 1
ATOM 1985 N N . ALA A 1 272 ? 0.024 15.610 -11.137 1.00 98.31 272 ALA A N 1
ATOM 1986 C CA . ALA A 1 272 ? 1.415 15.842 -11.471 1.00 98.31 272 ALA A CA 1
ATOM 1987 C C . ALA A 1 272 ? 2.293 15.459 -10.287 1.00 98.31 272 ALA A C 1
ATOM 1989 O O . ALA A 1 272 ? 1.906 15.642 -9.131 1.00 98.31 272 ALA A O 1
ATOM 1990 N N . TYR A 1 273 ? 3.478 14.945 -10.577 1.00 98.00 273 TYR A N 1
ATOM 1991 C CA . TYR A 1 273 ? 4.500 14.713 -9.573 1.00 98.00 273 TYR A CA 1
ATOM 1992 C C . TYR A 1 273 ? 5.869 15.076 -10.121 1.00 98.00 273 TYR A C 1
ATOM 1994 O O . TYR A 1 273 ? 6.139 14.977 -11.320 1.00 98.00 273 TYR A O 1
ATOM 2002 N N . ARG A 1 274 ? 6.744 15.485 -9.213 1.00 98.06 274 ARG A N 1
ATOM 2003 C CA . ARG A 1 274 ? 8.126 15.814 -9.497 1.00 98.06 274 ARG A CA 1
ATOM 2004 C C . ARG A 1 274 ? 9.016 15.158 -8.469 1.00 98.06 274 ARG A C 1
ATOM 2006 O O . ARG A 1 274 ? 8.784 15.301 -7.272 1.00 98.06 274 ARG A O 1
ATOM 2013 N N . PHE A 1 275 ? 10.057 14.492 -8.940 1.00 95.88 275 PHE A N 1
ATOM 2014 C CA . PHE A 1 275 ? 11.167 14.108 -8.089 1.00 95.88 275 PHE A CA 1
ATOM 2015 C C . PHE A 1 275 ? 12.406 14.902 -8.487 1.00 95.88 275 PHE A C 1
ATOM 2017 O O . PHE A 1 275 ? 12.703 15.061 -9.672 1.00 95.88 275 PHE A O 1
ATOM 2024 N N . ASN A 1 276 ? 13.106 15.419 -7.482 1.00 95.81 276 ASN A N 1
ATOM 2025 C CA . ASN A 1 276 ? 14.353 16.148 -7.654 1.00 95.81 276 ASN A CA 1
ATOM 2026 C C . ASN A 1 276 ? 15.475 15.386 -6.959 1.00 95.81 276 ASN A C 1
ATOM 2028 O O . ASN A 1 276 ? 15.290 14.872 -5.848 1.00 95.81 276 ASN A O 1
ATOM 2032 N N . ASP A 1 277 ? 16.649 15.398 -7.581 1.00 95.38 277 ASP A N 1
ATOM 2033 C CA . ASP A 1 277 ? 17.868 14.817 -7.036 1.00 95.38 277 ASP A CA 1
ATOM 2034 C C . ASP A 1 277 ? 17.736 13.310 -6.748 1.00 95.38 277 ASP A C 1
ATOM 2036 O O . ASP A 1 277 ? 18.161 12.839 -5.693 1.00 95.38 277 ASP A O 1
ATOM 2040 N N . LEU A 1 278 ? 17.130 12.540 -7.664 1.00 97.12 278 LEU A N 1
ATOM 2041 C CA . LEU A 1 278 ? 17.205 11.078 -7.605 1.00 97.12 278 LEU A CA 1
ATOM 2042 C C . LEU A 1 278 ? 18.615 10.648 -8.022 1.00 97.12 278 LEU A C 1
ATOM 2044 O O . LEU A 1 278 ? 19.033 10.868 -9.160 1.00 97.12 278 LEU A O 1
ATOM 2048 N N . ARG A 1 279 ? 19.347 10.024 -7.105 1.00 96.00 279 ARG A N 1
ATOM 2049 C CA . ARG A 1 279 ? 20.685 9.479 -7.329 1.00 96.00 279 ARG A CA 1
ATOM 2050 C C . ARG A 1 279 ? 20.624 7.962 -7.416 1.00 96.00 279 ARG A C 1
ATOM 2052 O O . ARG A 1 279 ? 19.971 7.331 -6.585 1.00 96.00 279 ARG A O 1
ATOM 2059 N N . ILE A 1 280 ? 21.317 7.414 -8.410 1.00 95.62 280 ILE A N 1
ATOM 2060 C CA . ILE A 1 280 ? 21.515 5.975 -8.594 1.00 95.62 280 ILE A CA 1
ATOM 2061 C C . ILE A 1 280 ? 23.019 5.702 -8.605 1.00 95.62 280 ILE A C 1
ATOM 2063 O O . ILE A 1 280 ? 23.709 6.138 -9.528 1.00 95.62 280 ILE A O 1
ATOM 2067 N N . ASP A 1 281 ? 23.514 5.001 -7.591 1.00 94.75 281 ASP A N 1
ATOM 2068 C CA . ASP A 1 281 ? 24.935 4.703 -7.376 1.00 94.75 281 ASP A CA 1
ATOM 2069 C C . ASP A 1 281 ? 25.132 3.342 -6.681 1.00 94.75 281 ASP A C 1
ATOM 2071 O O . ASP A 1 281 ? 24.231 2.829 -6.009 1.00 94.75 281 ASP A O 1
ATOM 2075 N N . VAL A 1 282 ? 26.303 2.714 -6.855 1.00 94.38 282 VAL A N 1
ATOM 2076 C CA . VAL A 1 282 ? 26.658 1.512 -6.071 1.00 94.38 282 VAL A CA 1
ATOM 2077 C C . VAL A 1 282 ? 27.371 1.960 -4.797 1.00 94.38 282 VAL A C 1
ATOM 2079 O O . VAL A 1 282 ? 28.532 2.363 -4.806 1.00 94.38 282 VAL A O 1
ATOM 2082 N N . THR A 1 283 ? 26.657 1.897 -3.680 1.00 93.62 283 THR A N 1
ATOM 2083 C CA . THR A 1 283 ? 27.026 2.555 -2.422 1.00 93.62 283 THR A CA 1
ATOM 2084 C C . THR A 1 283 ? 26.789 1.630 -1.229 1.00 93.62 283 THR A C 1
ATOM 2086 O O . THR A 1 283 ? 26.639 0.421 -1.390 1.00 93.62 283 THR A O 1
ATOM 2089 N N . THR A 1 284 ? 26.774 2.170 -0.014 1.00 93.25 284 THR A N 1
ATOM 2090 C CA . THR A 1 284 ? 26.393 1.435 1.194 1.00 93.25 284 THR A CA 1
ATOM 2091 C C . THR A 1 284 ? 25.173 2.050 1.859 1.00 93.25 284 THR A C 1
ATOM 2093 O O . THR A 1 284 ? 25.037 3.273 1.895 1.00 93.25 284 THR A O 1
ATOM 2096 N N . ASP A 1 285 ? 24.329 1.214 2.455 1.00 94.06 285 ASP A N 1
ATOM 2097 C CA . ASP A 1 285 ? 23.253 1.683 3.328 1.00 94.06 285 ASP A CA 1
ATOM 2098 C C . ASP A 1 285 ? 23.782 2.266 4.656 1.00 94.06 285 ASP A C 1
ATOM 2100 O O . ASP A 1 285 ? 24.987 2.298 4.931 1.00 94.06 285 ASP A O 1
ATOM 2104 N N . TRP A 1 286 ? 22.871 2.705 5.530 1.00 91.44 286 TRP A N 1
ATOM 2105 C CA . TRP A 1 286 ? 23.218 3.282 6.835 1.00 91.44 286 TRP A CA 1
ATOM 2106 C C . TRP A 1 286 ? 23.836 2.280 7.831 1.00 91.44 286 TRP A C 1
ATOM 2108 O O . TRP A 1 286 ? 24.330 2.697 8.881 1.00 91.44 286 TRP A O 1
ATOM 2118 N N . LEU A 1 287 ? 23.826 0.977 7.526 1.00 93.00 287 LEU A N 1
ATOM 2119 C CA . LEU A 1 287 ? 24.503 -0.080 8.287 1.00 93.00 287 LEU A CA 1
ATOM 2120 C C . LEU A 1 287 ? 25.863 -0.463 7.679 1.00 93.00 287 LEU A C 1
ATOM 2122 O O . LEU A 1 287 ? 26.571 -1.300 8.243 1.00 93.00 287 LEU A O 1
ATOM 2126 N N . GLY A 1 288 ? 26.254 0.153 6.560 1.00 93.12 288 GLY A N 1
ATOM 2127 C CA . GLY A 1 288 ? 27.504 -0.126 5.858 1.00 93.12 288 GLY A CA 1
ATOM 2128 C C . GLY A 1 288 ? 27.459 -1.374 4.972 1.00 93.12 288 GLY A C 1
ATOM 2129 O O . GLY A 1 288 ? 28.517 -1.900 4.625 1.00 93.12 288 GLY A O 1
ATOM 2130 N N . ARG A 1 289 ? 26.269 -1.875 4.618 1.00 93.88 289 ARG A N 1
ATOM 2131 C CA . ARG A 1 289 ? 26.101 -2.982 3.665 1.00 93.88 289 ARG A CA 1
ATOM 2132 C C . ARG A 1 289 ? 26.092 -2.426 2.243 1.00 93.88 289 ARG A C 1
ATOM 2134 O O . ARG A 1 289 ? 25.357 -1.478 1.974 1.00 93.88 289 ARG A O 1
ATOM 2141 N N . GLU A 1 290 ? 26.885 -3.011 1.345 1.00 94.25 290 GLU A N 1
ATOM 2142 C CA . GLU A 1 290 ? 26.888 -2.635 -0.077 1.00 94.25 290 GLU A CA 1
ATOM 2143 C C . GLU A 1 290 ? 25.492 -2.814 -0.682 1.00 94.25 290 GLU A C 1
ATOM 2145 O O . GLU A 1 290 ? 24.786 -3.762 -0.338 1.00 94.25 290 GLU A O 1
ATOM 2150 N N . ALA A 1 291 ? 25.092 -1.890 -1.550 1.00 95.94 291 ALA A N 1
ATOM 2151 C CA . ALA A 1 291 ? 23.775 -1.822 -2.158 1.00 95.94 291 ALA A CA 1
ATOM 2152 C C . ALA A 1 291 ? 23.805 -1.047 -3.480 1.00 95.94 291 ALA A C 1
ATOM 2154 O O . ALA A 1 291 ? 24.664 -0.193 -3.698 1.00 95.94 291 ALA A O 1
ATOM 2155 N N . LEU A 1 292 ? 22.800 -1.275 -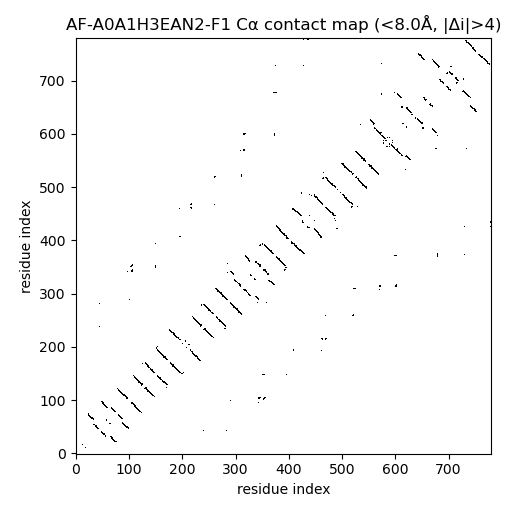4.322 1.00 96.25 292 LEU A N 1
ATOM 2156 C CA . LEU A 1 292 ? 22.410 -0.288 -5.326 1.00 96.25 292 LEU A CA 1
ATOM 2157 C C . LEU A 1 292 ? 21.519 0.754 -4.636 1.00 96.25 292 LEU A C 1
ATOM 2159 O O . LEU A 1 292 ? 20.399 0.441 -4.227 1.00 96.25 292 LEU A O 1
ATOM 2163 N N . GLY A 1 293 ? 22.041 1.964 -4.452 1.00 95.94 293 GLY A N 1
ATOM 2164 C CA . GLY A 1 293 ? 21.354 3.066 -3.794 1.00 95.94 293 GLY A CA 1
ATOM 2165 C C . GLY A 1 293 ? 20.417 3.798 -4.747 1.00 95.94 293 GLY A C 1
ATOM 2166 O O . GLY A 1 293 ? 20.800 4.160 -5.854 1.00 95.94 293 GLY A O 1
ATOM 2167 N N . LEU A 1 294 ? 19.189 4.033 -4.296 1.00 96.94 294 LEU A N 1
ATOM 2168 C CA . LEU A 1 294 ? 18.213 4.937 -4.894 1.00 96.94 294 LEU A CA 1
ATOM 2169 C C . LEU A 1 294 ? 17.906 6.002 -3.843 1.00 96.94 294 LEU A C 1
ATOM 2171 O O . LEU A 1 294 ? 17.072 5.789 -2.962 1.00 96.94 294 LEU A O 1
ATOM 2175 N N . THR A 1 295 ? 18.628 7.120 -3.877 1.00 96.12 295 THR A N 1
ATOM 2176 C CA . THR A 1 295 ? 18.483 8.184 -2.869 1.00 96.12 295 THR A CA 1
ATOM 2177 C C . THR A 1 295 ? 17.845 9.411 -3.481 1.00 96.12 295 THR A C 1
ATOM 2179 O O . THR A 1 295 ? 18.131 9.760 -4.621 1.00 96.12 295 THR A O 1
ATOM 2182 N N . LEU A 1 296 ? 16.954 10.051 -2.738 1.00 95.62 296 LEU A N 1
ATOM 2183 C CA . LEU A 1 296 ? 16.103 11.103 -3.257 1.00 95.62 296 LEU A CA 1
ATOM 2184 C C . LEU A 1 296 ? 16.265 12.382 -2.432 1.00 95.62 296 LEU A C 1
ATOM 2186 O O . LEU A 1 296 ? 16.256 12.338 -1.203 1.00 95.62 296 LEU A O 1
ATOM 2190 N N . GLY A 1 297 ? 16.388 13.533 -3.098 1.00 95.62 297 GLY A N 1
ATOM 2191 C CA . GLY A 1 297 ? 16.330 14.834 -2.424 1.00 95.62 297 GLY A CA 1
ATOM 2192 C C . GLY A 1 297 ? 14.904 15.238 -2.047 1.00 95.62 297 GLY A C 1
ATOM 2193 O O . GLY A 1 297 ? 14.648 15.614 -0.905 1.00 95.62 297 GLY A O 1
ATOM 2194 N N . SER A 1 298 ? 13.966 15.159 -2.997 1.00 96.94 298 SER A N 1
ATOM 2195 C CA . SER A 1 298 ? 12.536 15.383 -2.730 1.00 96.94 298 SER A CA 1
ATOM 2196 C C . SER A 1 298 ? 11.637 14.717 -3.773 1.00 96.94 298 SER A C 1
ATOM 2198 O O . SER A 1 298 ? 12.017 14.638 -4.939 1.00 96.94 298 SER A O 1
ATOM 2200 N N . LEU A 1 299 ? 10.439 14.285 -3.376 1.00 97.75 299 LEU A N 1
ATOM 2201 C CA . LEU A 1 299 ? 9.344 13.886 -4.269 1.00 97.75 299 LEU A CA 1
ATOM 2202 C C . LEU A 1 299 ? 8.075 14.590 -3.807 1.00 97.75 299 LEU A C 1
ATOM 2204 O O . LEU A 1 299 ? 7.627 14.390 -2.684 1.00 97.75 299 LEU A O 1
ATOM 2208 N N . GLU A 1 300 ? 7.479 15.388 -4.677 1.00 97.88 300 GLU A N 1
ATOM 2209 C CA . GLU A 1 300 ? 6.254 16.120 -4.380 1.00 97.88 300 GLU A CA 1
ATOM 2210 C C . GLU A 1 300 ? 5.244 15.953 -5.506 1.00 97.88 300 GLU A C 1
ATOM 2212 O O . GLU A 1 300 ? 5.614 15.759 -6.666 1.00 97.88 300 GLU A O 1
ATOM 2217 N N . GLY A 1 301 ? 3.963 16.028 -5.181 1.00 97.75 301 GLY A N 1
ATOM 2218 C CA . GLY A 1 301 ? 2.931 15.914 -6.194 1.00 97.75 301 GLY A CA 1
ATOM 2219 C C . GLY A 1 301 ? 1.527 15.820 -5.636 1.00 97.75 301 GLY A C 1
ATOM 2220 O O . GLY A 1 301 ? 1.303 15.803 -4.426 1.00 97.75 301 GLY A O 1
ATOM 2221 N N . GLY A 1 302 ? 0.588 15.750 -6.572 1.00 97.62 302 GLY A N 1
ATOM 2222 C CA . GLY A 1 302 ? -0.826 15.553 -6.321 1.00 97.62 302 GLY A CA 1
ATOM 2223 C C . GLY A 1 302 ? -1.412 14.567 -7.323 1.00 97.62 302 GLY A C 1
ATOM 2224 O O . GLY A 1 302 ? -1.158 14.670 -8.525 1.00 97.62 302 GLY A O 1
ATOM 2225 N N . LEU A 1 303 ? -2.204 13.621 -6.827 1.00 97.31 303 LEU A N 1
ATOM 2226 C CA . LEU A 1 303 ? -2.953 12.645 -7.609 1.00 97.31 303 LEU A CA 1
ATOM 2227 C C . LEU A 1 303 ? -4.442 12.786 -7.294 1.00 97.31 303 LEU A C 1
ATOM 2229 O O . LEU A 1 303 ? -4.840 12.722 -6.134 1.00 97.31 303 LEU A O 1
ATOM 2233 N N . ASN A 1 304 ? -5.267 12.923 -8.324 1.00 98.12 304 ASN A N 1
ATOM 2234 C CA . ASN A 1 304 ? -6.722 12.887 -8.240 1.00 98.12 304 ASN A CA 1
ATOM 2235 C C . ASN A 1 304 ? -7.240 11.650 -8.974 1.00 98.12 304 ASN A C 1
ATOM 2237 O O . ASN A 1 304 ? -6.934 11.449 -10.148 1.00 98.12 304 ASN A O 1
ATOM 2241 N N . ILE A 1 305 ? -8.049 10.851 -8.289 1.00 98.38 305 ILE A N 1
ATOM 2242 C CA . ILE A 1 305 ? -8.810 9.735 -8.839 1.00 98.38 305 ILE A CA 1
ATOM 2243 C C . ILE A 1 305 ? -10.269 10.167 -8.836 1.00 98.38 305 ILE A C 1
ATOM 2245 O O . ILE A 1 305 ? -10.896 10.239 -7.779 1.00 98.38 305 ILE A O 1
ATOM 2249 N N . ALA A 1 306 ? -10.814 10.439 -10.020 1.00 97.31 306 ALA A N 1
ATOM 2250 C CA . ALA A 1 306 ? -12.165 10.969 -10.137 1.00 97.31 306 ALA A CA 1
ATOM 2251 C C . ALA A 1 306 ? -13.243 9.971 -9.696 1.00 97.31 306 ALA A C 1
ATOM 2253 O O . ALA A 1 306 ? -14.286 10.395 -9.207 1.00 97.31 306 ALA A O 1
ATOM 2254 N N . ARG A 1 307 ? -13.036 8.664 -9.919 1.00 95.94 307 ARG A N 1
ATOM 2255 C CA . ARG A 1 307 ? -14.007 7.620 -9.556 1.00 95.94 307 ARG A CA 1
ATOM 2256 C C . ARG A 1 307 ? -13.317 6.322 -9.157 1.00 95.94 307 ARG A C 1
ATOM 2258 O O . ARG A 1 307 ? -12.513 5.789 -9.924 1.00 95.94 307 ARG A O 1
ATOM 2265 N N . VAL A 1 308 ? -13.692 5.795 -7.997 1.00 96.44 308 VAL A N 1
ATOM 2266 C CA . VAL A 1 308 ? -13.325 4.459 -7.521 1.00 96.44 308 VAL A CA 1
ATOM 2267 C C . VAL A 1 308 ? -14.538 3.546 -7.679 1.00 96.44 308 VAL A C 1
ATOM 2269 O O . VAL A 1 308 ? -15.510 3.681 -6.943 1.00 96.44 308 VAL A O 1
ATOM 2272 N N . GLU A 1 309 ? -14.511 2.636 -8.649 1.00 94.69 309 GLU A N 1
ATOM 2273 C CA . GLU A 1 309 ? -15.607 1.697 -8.907 1.00 94.69 309 GLU A CA 1
ATOM 2274 C C . GLU A 1 309 ? -15.292 0.290 -8.390 1.00 94.69 309 GLU A C 1
ATOM 2276 O O . GLU A 1 309 ? -14.163 -0.194 -8.507 1.00 94.69 309 GLU A O 1
ATOM 2281 N N . LEU A 1 310 ? -16.321 -0.381 -7.871 1.00 92.12 310 LEU A N 1
ATOM 2282 C CA . LEU A 1 310 ? -16.255 -1.752 -7.365 1.00 92.12 310 LEU A CA 1
ATOM 2283 C C . LEU A 1 310 ? -17.461 -2.570 -7.830 1.00 92.12 310 LEU A C 1
ATOM 2285 O O . LEU A 1 310 ? -18.593 -2.083 -7.829 1.00 92.12 310 LEU A O 1
ATOM 2289 N N . GLY A 1 311 ? -17.209 -3.835 -8.163 1.00 83.50 311 GLY A N 1
ATOM 2290 C CA . GLY A 1 311 ? -18.241 -4.806 -8.512 1.00 83.50 311 GLY A CA 1
ATOM 2291 C C . GLY A 1 311 ? -18.925 -4.516 -9.850 1.00 83.50 311 GLY A C 1
ATOM 2292 O O . GLY A 1 311 ? -18.358 -3.920 -10.770 1.00 83.50 311 GLY A O 1
ATOM 2293 N N . ALA A 1 312 ? -20.163 -4.983 -9.994 1.00 79.38 312 ALA A N 1
ATOM 2294 C CA . ALA A 1 312 ? -20.937 -4.837 -11.218 1.00 79.38 312 ALA A CA 1
ATOM 2295 C C . ALA A 1 312 ? -21.686 -3.492 -11.284 1.00 79.38 312 ALA A C 1
ATOM 2297 O O . ALA A 1 312 ? -22.100 -2.908 -10.285 1.00 79.38 312 ALA A O 1
ATOM 2298 N N . GLY A 1 313 ? -21.941 -3.013 -12.505 1.00 78.31 313 GLY A N 1
ATOM 2299 C CA . GLY A 1 313 ? -22.852 -1.885 -12.738 1.00 78.31 313 GLY A CA 1
ATOM 2300 C C . GLY A 1 313 ? -22.240 -0.487 -12.600 1.00 78.31 313 GLY A C 1
ATOM 2301 O O . GLY A 1 313 ? -22.979 0.488 -12.705 1.00 78.31 313 GLY A O 1
ATOM 2302 N N . GLY A 1 314 ? -20.918 -0.369 -12.421 1.00 81.62 314 GLY A N 1
ATOM 2303 C CA . GLY A 1 314 ? -20.203 0.914 -12.474 1.00 81.62 314 GLY A CA 1
ATOM 2304 C C . GLY A 1 314 ? -20.530 1.873 -11.326 1.00 81.62 314 GLY A C 1
ATOM 2305 O O . GLY A 1 314 ? -20.400 3.088 -11.496 1.00 81.62 314 GLY A O 1
ATOM 2306 N N . LYS A 1 315 ? -20.983 1.342 -10.183 1.00 88.75 315 LYS A N 1
ATOM 2307 C CA . LYS A 1 315 ? -21.186 2.108 -8.949 1.00 88.75 315 LYS A CA 1
ATOM 2308 C C . LYS A 1 315 ? -19.851 2.610 -8.401 1.00 88.75 315 LYS A C 1
ATOM 2310 O O . LYS A 1 315 ? -18.829 1.950 -8.565 1.00 88.75 315 LYS A O 1
ATOM 2315 N N . SER A 1 316 ? -19.887 3.772 -7.761 1.00 92.25 316 SER A N 1
ATOM 2316 C CA . SER A 1 316 ? -18.715 4.510 -7.290 1.00 92.25 316 SER A CA 1
ATOM 2317 C C . SER A 1 316 ? -18.709 4.551 -5.765 1.00 92.25 316 SER A C 1
ATOM 2319 O O . SER A 1 316 ? -19.759 4.760 -5.165 1.00 92.25 316 SER A O 1
ATOM 2321 N N . LEU A 1 317 ? -17.542 4.369 -5.150 1.00 93.62 317 LEU A N 1
ATOM 2322 C CA . LEU A 1 317 ? -17.314 4.786 -3.766 1.00 93.62 317 LEU A CA 1
ATOM 2323 C C . LEU A 1 317 ? -17.156 6.311 -3.676 1.00 93.62 317 LEU A C 1
ATOM 2325 O O . LEU A 1 317 ? -17.319 6.863 -2.606 1.00 93.62 317 LEU A O 1
ATOM 2329 N N . GLY A 1 318 ? -16.824 6.989 -4.775 1.00 94.75 318 GLY A N 1
ATOM 2330 C CA . GLY A 1 318 ? -16.502 8.415 -4.811 1.00 94.75 318 GLY A CA 1
ATOM 2331 C C . GLY A 1 318 ? -15.131 8.679 -5.435 1.00 94.75 318 GLY A C 1
ATOM 2332 O O . GLY A 1 318 ? -14.568 7.833 -6.141 1.00 94.75 318 GLY A O 1
ATOM 2333 N N . ALA A 1 319 ? -14.593 9.863 -5.165 1.00 96.12 319 ALA A N 1
ATOM 2334 C CA . ALA A 1 319 ? -13.299 10.354 -5.617 1.00 96.12 319 ALA A CA 1
ATOM 2335 C C . ALA A 1 319 ? -12.287 10.427 -4.464 1.00 96.12 319 ALA A C 1
ATOM 2337 O O . ALA A 1 319 ? -12.634 10.714 -3.315 1.00 96.12 319 ALA A O 1
ATOM 2338 N N . VAL A 1 320 ? -11.008 10.230 -4.784 1.00 96.88 320 VAL A N 1
ATOM 2339 C CA . VAL A 1 320 ? -9.895 10.325 -3.828 1.00 96.88 320 VAL A CA 1
ATOM 2340 C C . VAL A 1 320 ? -8.838 11.261 -4.388 1.00 96.88 320 VAL A C 1
ATOM 2342 O O . VAL A 1 320 ? -8.434 11.127 -5.539 1.00 96.88 320 VAL A O 1
ATOM 2345 N N . ASN A 1 321 ? -8.364 12.193 -3.566 1.00 97.06 321 ASN A N 1
ATOM 2346 C CA . ASN A 1 321 ? -7.262 13.083 -3.913 1.00 97.06 321 ASN A CA 1
ATOM 2347 C C . ASN A 1 321 ? -6.159 12.938 -2.867 1.00 97.06 321 ASN A C 1
ATOM 2349 O O . ASN A 1 321 ? -6.449 12.935 -1.670 1.00 97.06 321 ASN A O 1
ATOM 2353 N N . VAL A 1 322 ? -4.912 12.850 -3.310 1.00 96.31 322 VAL A N 1
ATOM 2354 C CA . VAL A 1 322 ? -3.731 12.707 -2.457 1.00 96.31 322 VAL A CA 1
ATOM 2355 C C . VAL A 1 322 ? -2.719 13.758 -2.867 1.00 96.31 322 VAL A C 1
ATOM 2357 O O . VAL A 1 322 ? -2.295 13.769 -4.018 1.00 96.31 322 VAL A O 1
ATOM 2360 N N . ASN A 1 323 ? -2.300 14.591 -1.924 1.00 96.62 323 ASN A N 1
ATOM 2361 C CA . ASN A 1 323 ? -1.122 15.437 -2.058 1.00 96.62 323 ASN A CA 1
ATOM 2362 C C . ASN A 1 323 ? -0.011 14.842 -1.196 1.00 96.62 323 ASN A C 1
ATOM 2364 O O . ASN A 1 323 ? -0.288 14.383 -0.091 1.00 96.62 323 ASN A O 1
ATOM 2368 N N . PHE A 1 324 ? 1.227 14.843 -1.679 1.00 96.75 324 PHE A N 1
ATOM 2369 C CA . PHE A 1 324 ? 2.362 14.288 -0.944 1.00 96.75 324 PHE A CA 1
ATOM 2370 C C . PHE A 1 324 ? 3.615 15.146 -1.099 1.00 96.75 324 PHE A C 1
ATOM 2372 O O . PHE A 1 324 ? 3.855 15.740 -2.151 1.00 96.75 324 PHE A O 1
ATOM 2379 N N . LEU A 1 325 ? 4.434 15.161 -0.047 1.00 97.38 325 LEU A N 1
ATOM 2380 C CA . LEU A 1 325 ? 5.761 15.766 -0.038 1.00 97.38 325 LEU A CA 1
ATOM 2381 C C . LEU A 1 325 ? 6.732 14.889 0.755 1.00 97.38 325 LEU A C 1
ATOM 2383 O O . LEU A 1 325 ? 6.794 14.945 1.982 1.00 97.38 325 LEU A O 1
ATOM 2387 N N . PHE A 1 326 ? 7.522 14.098 0.045 1.00 98.00 326 PHE A N 1
ATOM 2388 C CA . PHE A 1 326 ? 8.671 13.400 0.594 1.00 98.00 326 PHE A CA 1
ATOM 2389 C C . PHE A 1 326 ? 9.885 14.323 0.549 1.00 98.00 326 PHE A C 1
ATOM 2391 O O . PHE A 1 326 ? 10.318 14.742 -0.524 1.00 98.00 326 PHE A O 1
ATOM 2398 N N . GLN A 1 327 ? 10.426 14.650 1.714 1.00 96.44 327 GLN A N 1
ATOM 2399 C CA . GLN A 1 327 ? 11.643 15.446 1.870 1.00 96.44 327 GLN A CA 1
ATOM 2400 C C . GLN A 1 327 ? 12.298 15.108 3.206 1.00 96.44 327 GLN A C 1
ATOM 2402 O O . GLN A 1 327 ? 11.640 14.573 4.099 1.00 96.44 327 GLN A O 1
ATOM 2407 N N . ASP A 1 328 ? 13.574 15.442 3.355 1.00 95.56 328 ASP A N 1
ATOM 2408 C CA . ASP A 1 328 ? 14.294 15.201 4.603 1.00 95.56 328 ASP A CA 1
ATOM 2409 C C . ASP A 1 328 ? 13.649 15.965 5.773 1.00 95.56 328 ASP A C 1
ATOM 2411 O O . ASP A 1 328 ? 13.365 17.165 5.683 1.00 95.56 328 ASP A O 1
ATOM 2415 N N . GLN A 1 329 ? 13.443 15.281 6.899 1.00 94.56 329 GLN A N 1
ATOM 2416 C CA . GLN A 1 329 ? 12.912 15.882 8.125 1.00 94.56 329 GLN A CA 1
ATOM 2417 C C . GLN A 1 329 ? 13.684 15.416 9.355 1.00 94.56 329 GLN A C 1
ATOM 2419 O O . GLN A 1 329 ? 14.335 14.376 9.364 1.00 94.56 329 GLN A O 1
ATOM 2424 N N . THR A 1 330 ? 13.599 16.197 10.432 1.00 93.00 330 THR A N 1
ATOM 2425 C CA . THR A 1 330 ? 14.025 15.756 11.762 1.00 93.00 330 THR A CA 1
ATOM 2426 C C . THR A 1 330 ? 12.795 15.565 12.633 1.00 93.00 330 THR A C 1
ATOM 2428 O O . THR A 1 330 ? 12.149 16.545 12.998 1.00 93.00 330 THR A O 1
ATOM 2431 N N . VAL A 1 331 ? 12.496 14.320 12.991 1.00 89.25 331 VAL A N 1
ATOM 2432 C CA . VAL A 1 331 ? 11.360 13.960 13.845 1.00 89.25 331 VAL A CA 1
ATOM 2433 C C . VAL A 1 331 ? 11.898 13.366 15.141 1.00 89.25 331 VAL A C 1
ATOM 2435 O O . VAL A 1 331 ? 12.742 12.472 15.120 1.00 89.25 331 VAL A O 1
ATOM 2438 N N . ASN A 1 332 ? 11.464 13.897 16.289 1.00 83.19 332 ASN A N 1
ATOM 2439 C CA . ASN A 1 332 ? 11.926 13.473 17.620 1.00 83.19 332 ASN A CA 1
ATOM 2440 C C . ASN A 1 332 ? 13.466 13.462 17.778 1.00 83.19 332 ASN A C 1
ATOM 2442 O O . ASN A 1 332 ? 14.030 12.642 18.499 1.00 83.19 332 ASN A O 1
ATOM 2446 N N . GLY A 1 333 ? 14.159 14.382 17.094 1.00 86.25 333 GLY A N 1
ATOM 2447 C CA . GLY A 1 333 ? 15.622 14.500 17.123 1.00 86.25 333 GLY A CA 1
ATOM 2448 C C . GLY A 1 333 ? 16.379 13.522 16.215 1.00 86.25 333 GLY A C 1
ATOM 2449 O O . GLY A 1 333 ? 17.609 13.558 16.206 1.00 86.25 333 GLY A O 1
ATOM 2450 N N . LEU A 1 334 ? 15.678 12.686 15.445 1.00 90.75 334 LEU A N 1
ATOM 2451 C CA . LEU A 1 334 ? 16.252 11.787 14.443 1.00 90.75 334 LEU A CA 1
ATOM 2452 C C . LEU A 1 334 ? 16.024 12.346 13.040 1.00 90.75 334 LEU A C 1
ATOM 2454 O O . LEU A 1 334 ? 14.929 12.809 12.730 1.00 90.75 334 LEU A O 1
ATOM 2458 N N . ALA A 1 335 ? 17.058 12.306 12.201 1.00 94.06 335 ALA A N 1
ATOM 2459 C CA . ALA A 1 335 ? 16.960 12.705 10.804 1.00 94.06 335 ALA A CA 1
ATOM 2460 C C . ALA A 1 335 ? 16.475 11.524 9.956 1.00 94.06 335 ALA A C 1
ATOM 2462 O O . ALA A 1 335 ? 17.076 10.451 10.003 1.00 94.06 335 ALA A O 1
ATOM 2463 N N . TYR A 1 336 ? 15.427 11.751 9.173 1.00 95.50 336 TYR A N 1
ATOM 2464 C CA . TYR A 1 336 ? 14.914 10.816 8.182 1.00 95.50 336 TYR A CA 1
ATOM 2465 C C . TYR A 1 336 ? 15.115 11.402 6.792 1.00 95.50 336 TYR A C 1
ATOM 2467 O O . TYR A 1 336 ? 14.905 12.598 6.576 1.00 95.50 336 TYR A O 1
ATOM 2475 N N . THR A 1 337 ? 15.536 10.543 5.872 1.00 94.94 337 THR A N 1
ATOM 2476 C CA . THR A 1 337 ? 15.694 10.867 4.453 1.00 94.94 337 THR A CA 1
ATOM 2477 C C . THR A 1 337 ? 14.759 9.999 3.620 1.00 94.94 337 THR A C 1
ATOM 2479 O O . THR A 1 337 ? 13.960 9.239 4.169 1.00 94.94 337 THR A O 1
ATOM 2482 N N . ASN A 1 338 ? 14.848 10.105 2.296 1.00 96.56 338 ASN A N 1
ATOM 2483 C CA . ASN A 1 338 ? 14.109 9.255 1.372 1.00 96.56 338 ASN A CA 1
ATOM 2484 C C . ASN A 1 338 ? 15.099 8.443 0.538 1.00 96.56 338 ASN A C 1
ATOM 2486 O O . ASN A 1 338 ? 15.762 8.974 -0.355 1.00 96.56 338 ASN A O 1
ATOM 2490 N N . ALA A 1 339 ? 15.240 7.161 0.866 1.00 96.81 339 ALA A N 1
ATOM 2491 C CA . ALA A 1 339 ? 16.224 6.289 0.243 1.00 96.81 339 ALA A CA 1
ATOM 2492 C C . ALA A 1 339 ? 15.774 4.827 0.246 1.00 96.81 339 ALA A C 1
ATOM 2494 O O . ALA A 1 339 ? 15.213 4.337 1.224 1.00 96.81 339 ALA A O 1
ATOM 2495 N N . ILE A 1 340 ? 16.084 4.121 -0.837 1.00 97.62 340 ILE A N 1
ATOM 2496 C CA . ILE A 1 340 ? 15.947 2.670 -0.949 1.00 97.62 340 ILE A CA 1
ATOM 2497 C C . ILE A 1 340 ? 17.306 2.112 -1.363 1.00 97.62 340 ILE A C 1
ATOM 2499 O O . ILE A 1 340 ? 17.868 2.523 -2.373 1.00 97.62 340 ILE A O 1
ATOM 2503 N N . TYR A 1 341 ? 17.825 1.157 -0.603 1.00 97.69 341 TYR A N 1
ATOM 2504 C CA . TYR A 1 341 ? 19.074 0.464 -0.898 1.00 97.69 341 TYR A CA 1
ATOM 2505 C C . TYR A 1 341 ? 18.765 -0.990 -1.248 1.00 97.69 341 TYR A C 1
ATOM 2507 O O . TYR A 1 341 ? 18.332 -1.763 -0.391 1.00 97.69 341 TYR A O 1
ATOM 2515 N N . LEU A 1 342 ? 18.964 -1.355 -2.514 1.00 97.50 342 LEU A N 1
ATOM 2516 C CA . LEU A 1 342 ? 18.667 -2.688 -3.032 1.00 97.50 342 LEU A CA 1
ATOM 2517 C C . LEU A 1 342 ? 19.852 -3.629 -2.805 1.00 97.50 342 LEU A C 1
ATOM 2519 O O . LEU A 1 342 ? 20.986 -3.325 -3.183 1.00 97.50 342 LEU A O 1
ATOM 2523 N N . GLN A 1 343 ? 19.575 -4.786 -2.212 1.00 97.31 343 GLN A N 1
ATOM 2524 C CA . GLN A 1 343 ? 20.554 -5.785 -1.790 1.00 97.31 343 GLN A CA 1
ATOM 2525 C C . GLN A 1 343 ? 20.103 -7.194 -2.175 1.00 97.31 343 GLN A C 1
ATOM 2527 O O . GLN A 1 343 ? 18.910 -7.484 -2.269 1.00 97.31 343 GLN A O 1
ATOM 2532 N N . GLY A 1 344 ? 21.071 -8.085 -2.390 1.00 96.31 344 GLY A N 1
ATOM 2533 C CA . GLY A 1 344 ? 20.797 -9.512 -2.545 1.00 96.31 344 GLY A CA 1
ATOM 2534 C C . GLY A 1 344 ? 20.540 -10.195 -1.202 1.00 96.31 344 GLY A C 1
ATOM 2535 O O . GLY A 1 344 ? 21.082 -9.791 -0.172 1.00 96.31 344 GLY A O 1
ATOM 2536 N N . GLY A 1 345 ? 19.758 -11.270 -1.238 1.00 91.50 345 GLY A N 1
ATOM 2537 C CA . GLY A 1 345 ? 19.366 -12.058 -0.075 1.00 91.50 345 GLY A CA 1
ATOM 2538 C C . GLY A 1 345 ? 18.053 -11.570 0.530 1.00 91.50 345 GLY A C 1
ATOM 2539 O O . GLY A 1 345 ? 18.001 -10.497 1.120 1.00 91.50 345 GLY A O 1
ATOM 2540 N N . GLY A 1 346 ? 17.002 -12.383 0.407 1.00 93.19 346 GLY A N 1
ATOM 2541 C CA . GLY A 1 346 ? 15.727 -12.171 1.096 1.00 93.19 346 GLY A CA 1
ATOM 2542 C C . GLY A 1 346 ? 15.724 -12.818 2.484 1.00 93.19 346 GLY A C 1
ATOM 2543 O O . GLY A 1 346 ? 16.712 -12.748 3.218 1.00 93.19 346 GLY A O 1
ATOM 2544 N N . HIS A 1 347 ? 14.632 -13.495 2.836 1.00 95.19 347 HIS A N 1
ATOM 2545 C CA . HIS A 1 347 ? 14.559 -14.272 4.071 1.00 95.19 347 HIS A CA 1
ATOM 2546 C C . HIS A 1 347 ? 15.620 -15.387 4.090 1.00 95.19 347 HIS A C 1
ATOM 2548 O O . HIS A 1 347 ? 15.691 -16.196 3.164 1.00 95.19 347 HIS A O 1
ATOM 2554 N N . ALA A 1 348 ? 16.405 -15.472 5.168 1.00 92.38 348 ALA A N 1
ATOM 2555 C CA . ALA A 1 348 ? 17.592 -16.333 5.239 1.00 92.38 348 ALA A CA 1
ATOM 2556 C C . ALA A 1 348 ? 17.298 -17.831 5.008 1.00 92.38 348 ALA A C 1
ATOM 2558 O O . ALA A 1 348 ? 18.075 -18.518 4.349 1.00 92.38 348 ALA A O 1
ATOM 2559 N N . ASP A 1 349 ? 16.164 -18.329 5.511 1.00 95.62 349 ASP A N 1
ATOM 2560 C CA . ASP A 1 349 ? 15.758 -19.733 5.336 1.00 95.62 349 ASP A CA 1
ATOM 2561 C C . ASP A 1 349 ? 15.166 -20.058 3.952 1.00 95.62 349 ASP A C 1
ATOM 2563 O O . ASP A 1 349 ? 15.039 -21.233 3.612 1.00 95.62 349 ASP A O 1
ATOM 2567 N N . ALA A 1 350 ? 14.808 -19.055 3.139 1.00 94.75 350 ALA A N 1
ATOM 2568 C CA . ALA A 1 350 ? 14.192 -19.280 1.826 1.00 94.75 350 ALA A CA 1
ATOM 2569 C C . ALA A 1 350 ? 15.212 -19.688 0.744 1.00 94.75 350 ALA A C 1
ATOM 2571 O O . ALA A 1 350 ? 14.823 -20.227 -0.294 1.00 94.75 350 ALA A O 1
ATOM 2572 N N . GLY A 1 351 ? 16.505 -19.430 0.978 1.00 94.12 351 GLY A N 1
ATOM 2573 C CA . GLY A 1 351 ? 17.609 -19.708 0.059 1.00 94.12 351 GLY A CA 1
ATOM 2574 C C . GLY A 1 351 ? 18.508 -18.492 -0.184 1.00 94.12 351 GLY A C 1
ATOM 2575 O O . GLY A 1 351 ? 18.367 -17.449 0.450 1.00 94.12 351 GLY A O 1
ATOM 2576 N N . GLU A 1 352 ? 19.455 -18.632 -1.113 1.00 95.19 352 GLU A N 1
ATOM 2577 C CA . GLU A 1 352 ? 20.455 -17.595 -1.419 1.00 95.19 352 GLU A CA 1
ATOM 2578 C C . GLU A 1 352 ? 19.907 -16.463 -2.311 1.00 95.19 352 GLU A C 1
ATOM 2580 O O . GLU A 1 352 ? 20.532 -15.404 -2.407 1.00 95.19 352 GLU A O 1
ATOM 2585 N N . GLN A 1 353 ? 18.754 -16.670 -2.963 1.00 97.19 353 GLN A N 1
ATOM 2586 C CA . GLN A 1 353 ? 18.082 -15.661 -3.787 1.00 97.19 353 GLN A CA 1
ATOM 2587 C C . GLN A 1 353 ? 16.940 -14.962 -3.036 1.00 97.19 353 GLN A C 1
ATOM 2589 O O . GLN A 1 353 ? 16.169 -15.585 -2.301 1.00 97.19 353 GLN A O 1
ATOM 2594 N N . GLY A 1 354 ? 16.792 -13.666 -3.291 1.00 97.56 354 GLY A N 1
ATOM 2595 C CA . GLY A 1 354 ? 15.715 -12.806 -2.806 1.00 97.56 354 GLY A CA 1
ATOM 2596 C C . GLY A 1 354 ? 16.173 -11.356 -2.760 1.00 97.56 354 GLY A C 1
ATOM 2597 O O . GLY A 1 354 ? 17.365 -11.085 -2.665 1.00 97.56 354 GLY A O 1
ATOM 2598 N N . LEU A 1 355 ? 15.245 -10.415 -2.830 1.00 97.69 355 LEU A N 1
ATOM 2599 C CA . LEU A 1 355 ? 15.567 -8.994 -2.780 1.00 97.69 355 LEU A CA 1
ATOM 2600 C C . LEU A 1 355 ? 15.439 -8.489 -1.342 1.00 97.69 355 LEU A C 1
ATOM 2602 O O . LEU A 1 355 ? 14.410 -8.708 -0.711 1.00 97.69 355 LEU A O 1
ATOM 2606 N N . ARG A 1 356 ? 16.445 -7.776 -0.837 1.00 97.81 356 ARG A N 1
ATOM 2607 C CA . ARG A 1 356 ? 16.340 -6.964 0.381 1.00 97.81 356 ARG A CA 1
ATOM 2608 C C . ARG A 1 356 ? 16.370 -5.487 0.015 1.00 97.81 356 ARG A C 1
ATOM 2610 O O . ARG A 1 356 ? 17.134 -5.065 -0.849 1.00 97.81 356 ARG A O 1
ATOM 2617 N N . LEU A 1 357 ? 15.528 -4.712 0.683 1.00 97.88 357 LEU A N 1
ATOM 2618 C CA . LEU A 1 357 ? 15.400 -3.275 0.536 1.00 97.88 357 LEU A CA 1
ATOM 2619 C C . LEU A 1 357 ? 15.600 -2.643 1.910 1.00 97.88 357 LEU A C 1
ATOM 2621 O O . LEU A 1 357 ? 14.690 -2.669 2.739 1.00 97.88 357 LEU A O 1
ATOM 2625 N N . ALA A 1 358 ? 16.767 -2.050 2.145 1.00 97.88 358 ALA A N 1
ATOM 2626 C CA . ALA A 1 358 ? 16.926 -1.168 3.293 1.00 97.88 358 ALA A CA 1
ATOM 2627 C C . ALA A 1 358 ? 16.297 0.178 2.916 1.00 97.88 358 ALA A C 1
ATOM 2629 O O . ALA A 1 358 ? 16.779 0.871 2.020 1.00 97.88 358 ALA A O 1
ATOM 2630 N N . THR A 1 359 ? 15.173 0.514 3.542 1.00 97.50 359 THR A N 1
ATOM 2631 C CA . THR A 1 359 ? 14.359 1.683 3.192 1.00 97.50 359 THR A CA 1
ATOM 2632 C C . THR A 1 359 ? 14.357 2.724 4.308 1.00 97.50 359 THR A C 1
ATOM 2634 O O . THR A 1 359 ? 14.197 2.376 5.474 1.00 97.50 359 THR A O 1
ATOM 2637 N N . GLN A 1 360 ? 14.490 3.999 3.944 1.00 97.31 360 GLN A N 1
ATOM 2638 C CA . GLN A 1 360 ? 14.203 5.175 4.768 1.00 97.31 360 GLN A CA 1
ATOM 2639 C C . GLN A 1 360 ? 13.153 6.029 4.061 1.00 97.31 360 GLN A C 1
ATOM 2641 O O . GLN A 1 360 ? 13.257 6.250 2.853 1.00 97.31 360 GLN A O 1
ATOM 2646 N N . TRP A 1 361 ? 12.164 6.526 4.802 1.00 97.50 361 TRP A N 1
ATOM 2647 C CA . TRP A 1 361 ? 11.167 7.447 4.264 1.00 97.50 361 TRP A CA 1
ATOM 2648 C C . TRP A 1 361 ? 10.861 8.582 5.236 1.00 97.50 361 TRP A C 1
ATOM 2650 O O . TRP A 1 361 ? 10.916 8.424 6.459 1.00 97.50 361 TRP A O 1
ATOM 2660 N N . SER A 1 362 ? 10.502 9.728 4.664 1.00 97.69 362 SER A N 1
ATOM 2661 C CA . SER A 1 362 ? 10.104 10.924 5.391 1.00 97.69 362 SER A CA 1
ATOM 2662 C C . SER A 1 362 ? 9.081 11.713 4.576 1.00 97.69 362 SER A C 1
ATOM 2664 O O . SER A 1 362 ? 9.430 12.406 3.619 1.00 97.69 362 SER A O 1
ATOM 2666 N N . LEU A 1 363 ? 7.815 11.590 4.965 1.00 97.56 363 LEU A N 1
ATOM 2667 C CA . LEU A 1 363 ? 6.660 12.307 4.440 1.00 97.56 363 LEU A CA 1
ATOM 2668 C C . LEU A 1 363 ? 6.364 13.519 5.332 1.00 97.56 363 LEU A C 1
ATOM 2670 O O . LEU A 1 363 ? 5.894 13.383 6.466 1.00 97.56 363 LEU A O 1
ATOM 2674 N N . ALA A 1 364 ? 6.595 14.705 4.779 1.00 95.56 364 ALA A N 1
ATOM 2675 C CA . ALA A 1 364 ? 6.218 15.974 5.381 1.00 95.56 364 ALA A CA 1
ATOM 2676 C C . ALA A 1 364 ? 4.693 16.188 5.343 1.00 95.56 364 ALA A C 1
ATOM 2678 O O . ALA A 1 364 ? 4.012 15.458 4.620 1.00 95.56 364 ALA A O 1
ATOM 2679 N N . PRO A 1 365 ? 4.142 17.166 6.101 1.00 93.62 365 PRO A N 1
ATOM 2680 C CA . PRO A 1 365 ? 2.700 17.399 6.166 1.00 93.62 365 PRO A CA 1
ATOM 2681 C C . PRO A 1 365 ? 2.038 17.369 4.791 1.00 93.62 365 PRO A C 1
ATOM 2683 O O . PRO A 1 365 ? 2.377 18.162 3.914 1.00 93.62 365 PRO A O 1
ATOM 2686 N N . SER A 1 366 ? 1.122 16.425 4.634 1.00 94.75 366 SER A N 1
ATOM 2687 C CA . SER A 1 366 ? 0.463 16.064 3.385 1.00 94.75 366 SER A CA 1
ATOM 2688 C C . SER A 1 366 ? -1.029 15.857 3.636 1.00 94.75 366 SER A C 1
ATOM 2690 O O . SER A 1 366 ? -1.426 15.525 4.751 1.00 94.75 366 SER A O 1
ATOM 2692 N N . ASP A 1 367 ? -1.864 16.028 2.616 1.00 94.38 367 ASP A N 1
ATOM 2693 C CA . ASP A 1 367 ? -3.318 15.933 2.765 1.00 94.38 367 ASP A CA 1
ATOM 2694 C C . ASP A 1 367 ? -3.883 14.821 1.878 1.00 94.38 367 ASP A C 1
ATOM 2696 O O . ASP A 1 367 ? -3.512 14.672 0.711 1.00 94.38 367 ASP A O 1
ATOM 2700 N N . ILE A 1 368 ? -4.831 14.064 2.426 1.00 93.81 368 ILE A N 1
ATOM 2701 C CA . ILE A 1 368 ? -5.636 13.089 1.683 1.00 93.81 368 ILE A CA 1
ATOM 2702 C C . ILE A 1 368 ? -7.083 13.537 1.784 1.00 93.81 368 ILE A C 1
ATOM 2704 O O . ILE A 1 368 ? -7.538 13.909 2.859 1.00 93.81 368 ILE A O 1
ATOM 2708 N N . SER A 1 369 ? -7.840 13.491 0.696 1.00 94.00 369 SER A N 1
ATOM 2709 C CA . SER A 1 369 ? -9.262 13.807 0.750 1.00 94.00 369 SER A CA 1
ATOM 2710 C C . SER A 1 369 ? -10.115 12.808 -0.003 1.00 94.00 369 SER A C 1
ATOM 2712 O O . SER A 1 369 ? -9.724 12.295 -1.049 1.00 94.00 369 SER A O 1
ATOM 2714 N N . TYR A 1 370 ? -11.293 12.570 0.551 1.00 92.88 370 TYR A N 1
ATOM 2715 C CA . TYR A 1 370 ? -12.330 11.708 0.017 1.00 92.88 370 TYR A CA 1
ATOM 2716 C C . TYR A 1 370 ? -13.545 12.574 -0.301 1.00 92.88 370 TYR A C 1
ATOM 2718 O O . TYR A 1 370 ? -13.930 13.422 0.506 1.00 92.88 370 TYR A O 1
ATOM 2726 N N . THR A 1 371 ? -14.088 12.424 -1.504 1.00 93.88 371 THR A N 1
ATOM 2727 C CA . THR A 1 371 ? -15.263 13.165 -1.965 1.00 93.88 371 THR A CA 1
ATOM 2728 C C . THR A 1 371 ? -16.300 12.190 -2.472 1.00 93.88 371 THR A C 1
ATOM 2730 O O . THR A 1 371 ? -15.990 11.365 -3.322 1.00 93.88 371 THR A O 1
ATOM 2733 N N . GLU A 1 372 ? -17.524 12.308 -1.990 1.00 92.50 372 GLU A N 1
ATOM 2734 C CA . GLU A 1 372 ? -18.644 11.485 -2.434 1.00 92.50 372 GLU A CA 1
ATOM 2735 C C . GLU A 1 372 ? -19.888 12.363 -2.549 1.00 92.50 372 GLU A C 1
ATOM 2737 O O . GLU A 1 372 ? -20.067 13.291 -1.759 1.00 92.50 372 GLU A O 1
ATOM 2742 N N . ASP A 1 373 ? -20.651 12.185 -3.627 1.00 90.81 373 ASP A N 1
ATOM 2743 C CA . ASP A 1 373 ? -21.834 12.994 -3.953 1.00 90.81 373 ASP A CA 1
ATOM 2744 C C . ASP A 1 373 ? -21.572 14.524 -3.908 1.00 90.81 373 ASP A C 1
ATOM 2746 O O . ASP A 1 373 ? -22.454 15.346 -3.655 1.00 90.81 373 ASP A O 1
ATOM 2750 N N . GLY A 1 374 ? -20.323 14.926 -4.189 1.00 90.06 374 GLY A N 1
ATOM 2751 C CA . GLY A 1 374 ? -19.850 16.316 -4.164 1.00 90.06 374 GLY A CA 1
ATOM 2752 C C . GLY A 1 374 ? -19.449 16.854 -2.783 1.00 90.06 374 GLY A C 1
ATOM 2753 O O . GLY A 1 374 ? -18.969 17.986 -2.698 1.00 90.06 374 GLY A O 1
ATOM 2754 N N . ASN A 1 375 ? -19.587 16.064 -1.718 1.00 90.00 375 ASN A N 1
ATOM 2755 C CA . ASN A 1 375 ? -19.218 16.428 -0.353 1.00 90.00 375 ASN A CA 1
ATOM 2756 C C . ASN A 1 375 ? -17.832 15.873 -0.005 1.00 90.00 375 ASN A C 1
ATOM 2758 O O . ASN A 1 375 ? -17.550 14.698 -0.224 1.00 90.00 375 ASN A O 1
ATOM 2762 N N . ARG A 1 376 ? -16.951 16.716 0.544 1.00 90.56 376 ARG A N 1
ATOM 2763 C CA . ARG A 1 376 ? -15.526 16.400 0.735 1.00 90.56 376 ARG A CA 1
ATOM 2764 C C . ARG A 1 376 ? -15.131 16.370 2.209 1.00 90.56 376 ARG A C 1
ATOM 2766 O O . ARG A 1 376 ? -15.504 17.257 2.975 1.00 90.56 376 ARG A O 1
ATOM 2773 N N . VAL A 1 377 ? -14.309 15.390 2.577 1.00 88.81 377 VAL A N 1
ATOM 2774 C CA . VAL A 1 377 ? -13.564 15.345 3.843 1.00 88.81 377 VAL A CA 1
ATOM 2775 C C . VAL A 1 377 ? -12.073 15.255 3.547 1.00 88.81 377 VAL A C 1
ATOM 2777 O O . VAL A 1 377 ? -11.658 14.528 2.647 1.00 88.81 377 VAL A O 1
ATOM 2780 N N . ILE A 1 378 ? -11.266 15.988 4.309 1.00 90.31 378 ILE A N 1
ATOM 2781 C CA . ILE A 1 378 ? -9.816 16.087 4.169 1.00 90.31 378 ILE A CA 1
ATOM 2782 C C . ILE A 1 378 ? -9.162 15.621 5.471 1.00 90.31 378 ILE A C 1
ATOM 2784 O O . ILE A 1 378 ? -9.395 16.187 6.537 1.00 90.31 378 ILE A O 1
ATOM 2788 N N . PHE A 1 379 ? -8.319 14.605 5.374 1.00 90.12 379 PHE A N 1
ATOM 2789 C CA . PHE A 1 379 ? -7.367 14.176 6.388 1.00 90.12 379 PHE A CA 1
ATOM 2790 C C . PHE A 1 379 ? -6.153 15.086 6.279 1.00 90.12 379 PHE A C 1
ATOM 2792 O O . PHE A 1 379 ? -5.385 14.984 5.322 1.00 90.12 379 PHE A O 1
ATOM 2799 N N . SER A 1 380 ? -6.032 16.017 7.221 1.00 91.50 380 SER A N 1
ATOM 2800 C CA . SER A 1 380 ? -5.099 17.129 7.101 1.00 91.50 380 SER A CA 1
ATOM 2801 C C . SER A 1 380 ? -3.813 16.889 7.884 1.00 91.50 380 SER A C 1
ATOM 2803 O O . SER A 1 380 ? -3.844 16.410 9.024 1.00 91.50 380 SER A O 1
ATOM 2805 N N . GLY A 1 381 ? -2.687 17.279 7.289 1.00 92.00 381 GLY A N 1
ATOM 2806 C CA . GLY A 1 381 ? -1.373 17.259 7.925 1.00 92.00 381 GLY A CA 1
ATOM 2807 C C . GLY A 1 381 ? -0.886 15.852 8.252 1.00 92.00 381 GLY A C 1
ATOM 2808 O O . GLY A 1 381 ? -0.320 15.636 9.314 1.00 92.00 381 GLY A O 1
ATOM 2809 N N . LEU A 1 382 ? -1.123 14.874 7.383 1.00 93.94 382 LEU A N 1
ATOM 2810 C CA . LEU A 1 382 ? -0.494 13.566 7.500 1.00 93.94 382 LEU A CA 1
ATOM 2811 C C . LEU A 1 382 ? 1.028 13.716 7.389 1.00 93.94 382 LEU A C 1
ATOM 2813 O O . LEU A 1 382 ? 1.544 14.190 6.380 1.00 93.94 382 LEU A O 1
ATOM 2817 N N . GLN A 1 383 ? 1.736 13.282 8.423 1.00 95.44 383 GLN A N 1
ATOM 2818 C CA . GLN A 1 383 ? 3.179 13.073 8.418 1.00 95.44 383 GLN A CA 1
ATOM 2819 C C . GLN A 1 383 ? 3.467 11.588 8.630 1.00 95.44 383 GLN A C 1
ATOM 2821 O O . GLN A 1 383 ? 2.756 10.924 9.387 1.00 95.44 383 GLN A O 1
ATOM 2826 N N . SER A 1 384 ? 4.534 11.075 8.019 1.00 97.12 384 SER A N 1
ATOM 2827 C CA . SER A 1 384 ? 5.037 9.726 8.292 1.00 97.12 384 SER A CA 1
ATOM 2828 C C . SER A 1 384 ? 6.548 9.663 8.141 1.00 97.12 384 SER A C 1
ATOM 2830 O O . SER A 1 384 ? 7.121 10.335 7.294 1.00 97.12 384 SER A O 1
ATOM 2832 N N . TRP A 1 385 ? 7.200 8.845 8.953 1.00 98.06 385 TRP A N 1
ATOM 2833 C CA . TRP A 1 385 ? 8.641 8.644 8.910 1.00 98.06 385 TRP A CA 1
ATOM 2834 C C . TRP A 1 385 ? 8.976 7.214 9.301 1.00 98.06 385 TRP A C 1
ATOM 2836 O O . TRP A 1 385 ? 8.219 6.557 10.022 1.00 98.06 385 TRP A O 1
ATOM 2846 N N . GLY A 1 386 ? 10.143 6.748 8.883 1.00 97.38 386 GLY A N 1
ATOM 2847 C CA . GLY A 1 386 ? 10.670 5.495 9.385 1.00 97.38 386 GLY A CA 1
ATOM 2848 C C . GLY A 1 386 ? 11.849 4.967 8.600 1.00 97.38 386 GLY A C 1
ATOM 2849 O O . GLY A 1 386 ? 12.317 5.569 7.629 1.00 97.38 386 GLY A O 1
ATOM 2850 N N . GLN A 1 387 ? 12.354 3.837 9.079 1.00 97.12 387 GLN A N 1
ATOM 2851 C CA . GLN A 1 387 ? 13.422 3.092 8.441 1.00 97.12 387 GLN A CA 1
ATOM 2852 C C . GLN A 1 387 ? 13.370 1.608 8.803 1.00 97.12 387 GLN A C 1
ATOM 2854 O O . GLN A 1 387 ? 12.943 1.256 9.901 1.00 97.12 387 GLN A O 1
ATOM 2859 N N . GLY A 1 388 ? 13.861 0.740 7.926 1.00 97.19 388 GLY A N 1
ATOM 2860 C CA . GLY A 1 388 ? 13.980 -0.690 8.211 1.00 97.19 388 GLY A CA 1
ATOM 2861 C C . GLY A 1 388 ? 14.309 -1.522 6.984 1.00 97.19 388 GLY A C 1
ATOM 2862 O O . GLY A 1 388 ? 14.465 -0.982 5.886 1.00 97.19 388 GLY A O 1
ATOM 2863 N N . ASP A 1 389 ? 14.403 -2.833 7.185 1.00 97.75 389 ASP A N 1
ATOM 2864 C CA . ASP A 1 389 ? 14.638 -3.788 6.111 1.00 97.75 389 ASP A CA 1
ATOM 2865 C C . ASP A 1 389 ? 13.327 -4.434 5.669 1.00 97.75 389 ASP A C 1
ATOM 2867 O O . ASP A 1 389 ? 12.550 -4.935 6.482 1.00 97.75 389 ASP A O 1
ATOM 2871 N N . PHE A 1 390 ? 13.116 -4.473 4.359 1.00 97.94 390 PHE A N 1
ATOM 2872 C CA . PHE A 1 390 ? 12.056 -5.243 3.723 1.00 97.94 390 PHE A CA 1
ATOM 2873 C C . PHE A 1 390 ? 12.678 -6.330 2.858 1.00 97.94 390 PHE A C 1
ATOM 2875 O O . PHE A 1 390 ? 13.708 -6.104 2.224 1.00 97.94 390 PHE A O 1
ATOM 2882 N N . THR A 1 391 ? 12.071 -7.510 2.808 1.00 98.00 391 THR A N 1
ATOM 2883 C CA . THR A 1 391 ? 12.539 -8.616 1.966 1.00 98.00 391 THR A CA 1
ATOM 2884 C C . THR A 1 391 ? 11.444 -9.079 1.020 1.00 98.00 391 THR A C 1
ATOM 2886 O O . THR A 1 391 ? 10.265 -9.054 1.358 1.00 98.00 391 THR A O 1
ATOM 2889 N N . VAL A 1 392 ? 11.828 -9.495 -0.184 1.00 98.00 392 VAL A N 1
ATOM 2890 C CA . VAL A 1 392 ? 10.933 -10.039 -1.201 1.00 98.00 392 VAL A CA 1
ATOM 2891 C C . VAL A 1 392 ? 11.484 -11.380 -1.668 1.00 98.00 392 VAL A C 1
ATOM 2893 O O . VAL A 1 392 ? 12.614 -11.480 -2.148 1.00 98.00 392 VAL A O 1
ATOM 2896 N N . ASN A 1 393 ? 10.666 -12.419 -1.547 1.00 97.69 393 ASN A N 1
ATOM 2897 C CA . ASN A 1 393 ? 10.955 -13.763 -2.031 1.00 97.69 393 ASN A CA 1
ATOM 2898 C C . ASN A 1 393 ? 9.729 -14.316 -2.754 1.00 97.69 393 ASN A C 1
ATOM 2900 O O . ASN A 1 393 ? 8.601 -14.079 -2.337 1.00 97.69 393 ASN A O 1
ATOM 2904 N N . VAL A 1 394 ? 9.942 -15.130 -3.780 1.00 98.25 394 VAL A N 1
ATOM 2905 C CA . VAL A 1 394 ? 8.925 -16.070 -4.250 1.00 98.25 394 VAL A CA 1
ATOM 2906 C C . VAL A 1 394 ? 9.147 -17.392 -3.517 1.00 98.25 394 VAL A C 1
ATOM 2908 O O . VAL A 1 394 ? 10.165 -18.067 -3.707 1.00 98.25 394 VAL A O 1
ATOM 2911 N N . THR A 1 395 ? 8.226 -17.737 -2.626 1.00 97.62 395 THR A N 1
ATOM 2912 C CA . THR A 1 395 ? 8.319 -18.892 -1.726 1.00 97.62 395 THR A CA 1
ATOM 2913 C C . THR A 1 395 ? 7.295 -19.941 -2.096 1.00 97.62 395 THR A C 1
ATOM 2915 O O . THR A 1 395 ? 6.326 -19.629 -2.776 1.00 97.62 395 THR A O 1
ATOM 2918 N N . ARG A 1 396 ? 7.519 -21.170 -1.633 1.00 96.38 396 ARG A N 1
ATOM 2919 C CA . ARG A 1 396 ? 6.566 -22.274 -1.724 1.00 96.38 396 ARG A CA 1
ATOM 2920 C C . ARG A 1 396 ? 6.164 -22.733 -0.330 1.00 96.38 396 ARG A C 1
ATOM 2922 O O . ARG A 1 396 ? 6.944 -22.525 0.599 1.00 96.38 396 ARG A O 1
ATOM 2929 N N . ASP A 1 397 ? 5.011 -23.379 -0.221 1.00 97.00 397 ASP A N 1
ATOM 2930 C CA . ASP A 1 397 ? 4.553 -23.990 1.029 1.00 97.00 397 ASP A CA 1
ATOM 2931 C C . ASP A 1 397 ? 5.547 -25.057 1.520 1.00 97.00 397 ASP A C 1
ATOM 2933 O O . ASP A 1 397 ? 5.805 -26.049 0.830 1.00 97.00 397 ASP A O 1
ATOM 2937 N N . ASP A 1 398 ? 6.187 -24.798 2.664 1.00 96.12 398 ASP A N 1
ATOM 2938 C CA . ASP A 1 398 ? 7.185 -25.679 3.282 1.00 96.12 398 ASP A CA 1
ATOM 2939 C C . ASP A 1 398 ? 7.540 -25.192 4.701 1.00 96.12 398 ASP A C 1
ATOM 2941 O O . ASP A 1 398 ? 7.363 -24.022 5.040 1.00 96.12 398 ASP A O 1
ATOM 2945 N N . VAL A 1 399 ? 8.138 -26.065 5.516 1.00 97.00 399 VAL A N 1
ATOM 2946 C CA . VAL A 1 399 ? 8.732 -25.681 6.807 1.00 97.00 399 VAL A CA 1
ATOM 2947 C C . VAL A 1 399 ? 10.234 -25.934 6.767 1.00 97.00 399 VAL A C 1
ATOM 2949 O O . VAL A 1 399 ? 10.695 -27.077 6.826 1.00 97.00 399 VAL A O 1
ATOM 2952 N N . ILE A 1 400 ? 11.019 -24.857 6.715 1.00 95.44 400 ILE A N 1
ATOM 2953 C CA . ILE A 1 400 ? 12.479 -24.905 6.563 1.00 95.44 400 ILE A CA 1
ATOM 2954 C C . ILE A 1 400 ? 13.124 -24.300 7.808 1.00 95.44 400 ILE A C 1
ATOM 2956 O O . ILE A 1 400 ? 12.836 -23.168 8.173 1.00 95.44 400 ILE A O 1
ATOM 2960 N N . ASN A 1 401 ? 13.985 -25.063 8.491 1.00 94.19 401 ASN A N 1
ATOM 2961 C CA . ASN A 1 401 ? 14.669 -24.653 9.731 1.00 94.19 401 ASN A CA 1
ATOM 2962 C C . ASN A 1 401 ? 13.744 -24.135 10.857 1.00 94.19 401 ASN A C 1
ATOM 2964 O O . ASN A 1 401 ? 14.203 -23.457 11.771 1.00 94.19 401 ASN A O 1
ATOM 2968 N N . GLY A 1 402 ? 12.458 -24.503 10.832 1.00 94.25 402 GLY A N 1
ATOM 2969 C CA . GLY A 1 402 ? 11.449 -24.029 11.785 1.00 94.25 402 GLY A CA 1
ATOM 2970 C C . GLY A 1 402 ? 10.679 -22.785 11.332 1.00 94.25 402 GLY A C 1
ATOM 2971 O O . GLY A 1 402 ? 9.741 -22.399 12.021 1.00 94.25 402 GLY A O 1
ATOM 2972 N N . THR A 1 403 ? 11.026 -22.203 10.182 1.00 96.25 403 THR A N 1
ATOM 2973 C CA . THR A 1 403 ? 10.265 -21.132 9.531 1.00 96.25 403 THR A CA 1
ATOM 2974 C C . THR A 1 403 ? 9.193 -21.733 8.628 1.00 96.25 403 THR A C 1
ATOM 2976 O O . THR A 1 403 ? 9.496 -22.566 7.773 1.00 96.25 403 THR A O 1
ATOM 2979 N N . GLU A 1 404 ? 7.948 -21.299 8.812 1.00 96.75 404 GLU A N 1
ATOM 2980 C CA . GLU A 1 404 ? 6.816 -21.650 7.953 1.00 96.75 404 GLU A CA 1
ATOM 2981 C C . GLU A 1 404 ? 6.767 -20.708 6.737 1.00 96.75 404 GLU A C 1
ATOM 2983 O O . GLU A 1 404 ? 6.786 -19.477 6.866 1.00 96.75 404 GLU A O 1
ATOM 2988 N N . PHE A 1 405 ? 6.739 -21.293 5.544 1.00 97.75 405 PHE A N 1
ATOM 2989 C CA . PHE A 1 405 ? 6.568 -20.598 4.276 1.00 97.75 405 PHE A CA 1
ATOM 2990 C C . PHE A 1 405 ? 5.252 -21.005 3.638 1.00 97.75 405 PHE A C 1
ATOM 2992 O O . PHE A 1 405 ? 4.792 -22.121 3.828 1.00 97.75 405 PHE A O 1
ATOM 2999 N N . PHE A 1 406 ? 4.700 -20.101 2.833 1.00 97.94 406 PHE A N 1
ATOM 3000 C CA . PHE A 1 406 ? 3.482 -20.324 2.067 1.00 97.94 406 PHE A CA 1
ATOM 3001 C C . PHE A 1 406 ? 3.774 -20.130 0.583 1.00 97.94 406 PHE A C 1
ATOM 3003 O O . PHE A 1 406 ? 4.742 -19.456 0.203 1.00 97.94 406 PHE A O 1
ATOM 3010 N N . ASP A 1 407 ? 2.916 -20.697 -0.254 1.00 97.81 407 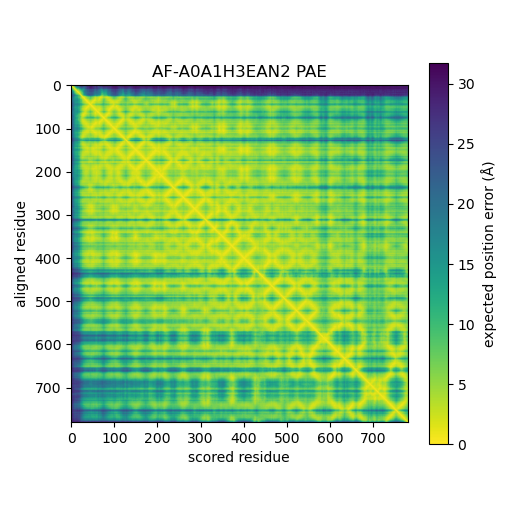ASP A N 1
ATOM 3011 C CA . ASP A 1 407 ? 2.959 -20.477 -1.690 1.00 97.81 407 ASP A CA 1
ATOM 3012 C C . ASP A 1 407 ? 2.704 -18.999 -2.032 1.00 97.81 407 ASP A C 1
ATOM 3014 O O . ASP A 1 407 ? 1.673 -18.439 -1.658 1.00 97.81 407 ASP A O 1
ATOM 3018 N N . GLY A 1 408 ? 3.627 -18.369 -2.767 1.00 97.88 408 GLY A N 1
ATOM 3019 C CA . GLY A 1 408 ? 3.411 -17.042 -3.348 1.00 97.88 408 GLY A CA 1
ATOM 3020 C C . GLY A 1 408 ? 4.565 -16.052 -3.198 1.00 97.88 408 GLY A C 1
ATOM 3021 O O . GLY A 1 408 ? 5.724 -16.414 -2.998 1.00 97.88 408 GLY A O 1
ATOM 3022 N N . LEU A 1 409 ? 4.236 -14.765 -3.316 1.00 98.12 409 LEU A N 1
ATOM 3023 C CA . LEU A 1 409 ? 5.157 -13.653 -3.099 1.00 98.12 409 LEU A CA 1
ATOM 3024 C C . LEU A 1 409 ? 5.179 -13.298 -1.608 1.00 98.12 409 LEU A C 1
ATOM 3026 O O . LEU A 1 409 ? 4.215 -12.749 -1.075 1.00 98.12 409 LEU A O 1
ATOM 3030 N N . ARG A 1 410 ? 6.280 -13.606 -0.926 1.00 98.25 410 ARG A N 1
ATOM 3031 C CA . ARG A 1 410 ? 6.524 -13.247 0.472 1.00 98.25 410 ARG A CA 1
ATOM 3032 C C . ARG A 1 410 ? 7.187 -11.878 0.560 1.00 98.25 410 ARG A C 1
ATOM 3034 O O . ARG A 1 410 ? 8.260 -11.672 -0.000 1.00 98.25 410 ARG A O 1
ATOM 3041 N N . LEU A 1 411 ? 6.561 -10.994 1.325 1.00 98.31 411 LEU A N 1
ATOM 3042 C CA . LEU A 1 411 ? 7.054 -9.694 1.750 1.00 98.31 411 LEU A CA 1
ATOM 3043 C C . LEU A 1 411 ? 7.398 -9.785 3.239 1.00 98.31 411 LEU A C 1
ATOM 3045 O O . LEU A 1 411 ? 6.501 -9.920 4.070 1.00 98.31 411 LEU A O 1
ATOM 3049 N N . GLY A 1 412 ? 8.682 -9.775 3.576 1.00 98.06 412 GLY A N 1
ATOM 3050 C CA . GLY A 1 412 ? 9.158 -9.725 4.956 1.00 98.06 412 GLY A CA 1
ATOM 3051 C C . GLY A 1 412 ? 9.476 -8.299 5.389 1.00 98.06 412 GLY A C 1
ATOM 3052 O O . GLY A 1 412 ? 9.800 -7.447 4.561 1.00 98.06 412 GLY A O 1
ATOM 3053 N N . PHE A 1 413 ? 9.406 -8.052 6.688 1.00 96.94 413 PHE A N 1
ATOM 3054 C CA . PHE A 1 413 ? 9.825 -6.805 7.317 1.00 96.94 413 PHE A CA 1
ATOM 3055 C C . PHE A 1 413 ? 10.605 -7.134 8.590 1.00 96.94 413 PHE A C 1
ATOM 3057 O O . PHE A 1 413 ? 10.181 -7.963 9.395 1.00 96.94 413 PHE A O 1
ATOM 3064 N N . GLU A 1 414 ? 11.780 -6.525 8.720 1.00 96.00 414 GLU A N 1
ATOM 3065 C CA . GLU A 1 414 ? 12.780 -6.829 9.742 1.00 96.00 414 GLU A CA 1
ATOM 3066 C C . GLU A 1 414 ? 13.254 -5.513 10.376 1.00 96.00 414 GLU A C 1
ATOM 3068 O O . GLU A 1 414 ? 13.859 -4.658 9.721 1.00 96.00 414 GLU A O 1
ATOM 3073 N N . GLY A 1 415 ? 12.968 -5.339 11.666 1.00 95.81 415 GLY A N 1
ATOM 3074 C CA . GLY A 1 415 ? 13.389 -4.192 12.462 1.00 95.81 415 GLY A CA 1
ATOM 3075 C C . GLY A 1 415 ? 12.890 -2.852 11.927 1.00 95.81 415 GLY A C 1
ATOM 3076 O O . GLY A 1 415 ? 13.615 -1.857 12.019 1.00 95.81 415 GLY A O 1
ATOM 3077 N N . VAL A 1 416 ? 11.687 -2.814 11.347 1.00 97.75 416 VAL A N 1
ATOM 3078 C CA . VAL A 1 416 ? 11.109 -1.585 10.799 1.00 97.75 416 VAL A CA 1
ATOM 3079 C C . VAL A 1 416 ? 10.666 -0.688 11.941 1.00 97.75 416 VAL A C 1
ATOM 3081 O O . VAL A 1 416 ? 9.808 -1.061 12.726 1.00 97.75 416 VAL A O 1
ATOM 3084 N N . LYS A 1 417 ? 11.230 0.514 12.024 1.00 97.25 417 LYS A N 1
ATOM 3085 C CA . LYS A 1 417 ? 10.883 1.513 13.038 1.00 97.25 417 LYS A CA 1
ATOM 3086 C C . LYS A 1 417 ? 10.295 2.725 12.363 1.00 97.25 417 LYS A C 1
ATOM 3088 O O . LYS A 1 417 ? 10.931 3.293 11.476 1.00 97.25 417 LYS A O 1
ATOM 3093 N N . GLY A 1 418 ? 9.119 3.153 12.788 1.00 96.88 418 GLY A N 1
ATOM 3094 C CA . GLY A 1 418 ? 8.472 4.291 12.162 1.00 96.88 418 GLY A CA 1
ATOM 3095 C C . GLY A 1 418 ? 7.327 4.854 12.971 1.00 96.88 418 GLY A C 1
ATOM 3096 O O . GLY A 1 418 ? 7.001 4.387 14.061 1.00 96.88 418 GLY A O 1
ATOM 3097 N N . GLY A 1 419 ? 6.729 5.892 12.410 1.00 96.44 419 GLY A N 1
ATOM 3098 C CA . GLY A 1 419 ? 5.506 6.448 12.935 1.00 96.44 419 GLY A CA 1
ATOM 3099 C C . GLY A 1 419 ? 4.770 7.295 11.915 1.00 96.44 419 GLY A C 1
ATOM 3100 O O . GLY A 1 419 ? 5.271 7.610 10.830 1.00 96.44 419 GLY A O 1
ATOM 3101 N N . TYR A 1 420 ? 3.542 7.641 12.265 1.00 95.81 420 TYR A N 1
ATOM 3102 C CA . TYR A 1 420 ? 2.744 8.618 11.545 1.00 95.81 420 TYR A CA 1
ATOM 3103 C C . TYR A 1 420 ? 1.865 9.408 12.509 1.00 95.81 420 TYR A C 1
ATOM 3105 O O . TYR A 1 420 ? 1.594 8.972 13.630 1.00 95.81 420 TYR A O 1
ATOM 3113 N N . ARG A 1 421 ? 1.406 10.576 12.061 1.00 93.94 421 ARG A N 1
ATOM 3114 C CA . ARG A 1 421 ? 0.401 11.387 12.759 1.00 93.94 421 ARG A CA 1
ATOM 3115 C C . ARG A 1 421 ? -0.367 12.272 11.790 1.00 93.94 421 ARG A C 1
ATOM 3117 O O . ARG A 1 421 ? 0.149 12.608 10.728 1.00 93.94 421 ARG A O 1
ATOM 3124 N N . ILE A 1 422 ? -1.574 12.668 12.178 1.00 92.56 422 ILE A N 1
ATOM 3125 C CA . ILE A 1 422 ? -2.398 13.656 11.472 1.00 92.56 422 ILE A CA 1
ATOM 3126 C C . ILE A 1 422 ? -2.706 14.848 12.377 1.00 92.56 422 ILE A C 1
ATOM 3128 O O . ILE A 1 422 ? -2.749 14.720 13.603 1.00 92.56 422 ILE A O 1
ATOM 3132 N N . ASN A 1 423 ? -2.970 16.006 11.773 1.00 90.19 423 ASN A N 1
ATOM 3133 C CA . ASN A 1 423 ? -3.466 17.171 12.504 1.00 90.19 423 ASN A CA 1
ATOM 3134 C C . ASN A 1 423 ? -4.957 17.042 12.829 1.00 90.19 423 ASN A C 1
ATOM 3136 O O . ASN A 1 423 ? -5.397 17.489 13.884 1.00 90.19 423 ASN A O 1
ATOM 3140 N N . GLY A 1 424 ? -5.737 16.427 11.940 1.00 88.00 424 GLY A N 1
ATOM 3141 C CA . GLY A 1 424 ? -7.163 16.204 12.149 1.00 88.00 424 GLY A CA 1
ATOM 3142 C C . GLY A 1 424 ? -7.937 16.116 10.841 1.00 88.00 424 GLY A C 1
ATOM 3143 O O . GLY A 1 424 ? -7.365 15.844 9.786 1.00 88.00 424 GLY A O 1
ATOM 3144 N N . LEU A 1 425 ? -9.245 16.354 10.920 1.00 87.06 425 LEU A N 1
ATOM 3145 C CA . LEU A 1 425 ? -10.142 16.343 9.768 1.00 87.06 425 LEU A CA 1
ATOM 3146 C C . LEU A 1 425 ? -10.610 17.764 9.435 1.00 87.06 425 LEU A C 1
ATOM 3148 O O . LEU A 1 425 ? -10.874 18.561 10.335 1.00 87.06 425 LEU A O 1
ATOM 3152 N N . ARG A 1 426 ? -10.747 18.071 8.145 1.00 86.56 426 ARG A N 1
ATOM 3153 C CA . ARG A 1 426 ? -11.479 19.238 7.626 1.00 86.56 426 ARG A CA 1
ATOM 3154 C C . ARG A 1 426 ? -12.632 18.738 6.771 1.00 86.56 426 ARG A C 1
ATOM 3156 O O . ARG A 1 426 ? -12.502 17.713 6.106 1.00 86.56 426 ARG A O 1
ATOM 3163 N N . VAL A 1 427 ? -13.751 19.448 6.773 1.00 83.06 427 VAL A N 1
ATOM 3164 C CA . VAL A 1 427 ? -14.923 19.078 5.973 1.00 83.06 427 VAL A CA 1
ATOM 3165 C C . VAL A 1 427 ? -15.324 20.254 5.091 1.00 83.06 427 VAL A C 1
ATOM 3167 O O . VAL A 1 427 ? -15.459 21.377 5.575 1.00 83.06 427 VAL A O 1
ATOM 3170 N N . GLY A 1 428 ? -15.535 19.978 3.804 1.00 82.44 428 GLY A N 1
ATOM 3171 C CA . GLY A 1 428 ? -15.765 20.978 2.768 1.00 82.44 428 GLY A CA 1
ATOM 3172 C C . GLY A 1 428 ? -14.481 21.321 2.014 1.00 82.44 428 GLY A C 1
ATOM 3173 O O . GLY A 1 428 ? -13.921 20.472 1.319 1.00 82.44 428 GLY A O 1
ATOM 3174 N N . ASP A 1 429 ? -14.052 22.577 2.106 1.00 82.19 429 ASP A N 1
ATOM 3175 C CA . ASP A 1 429 ? -12.870 23.085 1.407 1.00 82.19 429 ASP A CA 1
ATOM 3176 C C . ASP A 1 429 ? -11.567 22.936 2.221 1.00 82.19 429 ASP A C 1
ATOM 3178 O O . ASP A 1 429 ? -11.561 22.496 3.371 1.00 82.19 429 ASP A O 1
ATOM 3182 N N . GLU A 1 430 ? -10.442 23.264 1.585 1.00 82.44 430 GLU A N 1
ATOM 3183 C CA . GLU A 1 430 ? -9.091 23.157 2.159 1.00 82.44 430 GLU A CA 1
ATOM 3184 C C . GLU A 1 430 ? -8.812 24.213 3.242 1.00 82.44 430 GLU A C 1
ATOM 3186 O O . GLU A 1 430 ? -7.998 23.984 4.140 1.00 82.44 430 GLU A O 1
ATOM 3191 N N . ASP A 1 431 ? -9.533 25.336 3.207 1.00 80.81 431 ASP A N 1
ATOM 3192 C CA . ASP A 1 431 ? -9.398 26.439 4.160 1.00 80.81 431 ASP A CA 1
ATOM 3193 C C . ASP A 1 431 ? -10.285 26.248 5.408 1.00 80.81 431 ASP A C 1
ATOM 3195 O O . ASP A 1 431 ? -10.114 26.945 6.415 1.00 80.81 431 ASP A O 1
ATOM 3199 N N . ALA A 1 432 ? -11.212 25.284 5.379 1.00 79.56 432 ALA A N 1
ATOM 3200 C CA . ALA A 1 432 ? -12.119 24.969 6.472 1.00 79.56 432 ALA A CA 1
ATOM 3201 C C . ALA A 1 432 ? -11.337 24.635 7.751 1.00 79.56 432 ALA A C 1
ATOM 3203 O O . ALA A 1 432 ? -10.369 23.878 7.683 1.00 79.56 432 ALA A O 1
ATOM 3204 N N . PRO A 1 433 ? -11.726 25.154 8.932 1.00 78.19 433 PRO A N 1
ATOM 3205 C CA . PRO A 1 433 ? -10.985 24.927 10.172 1.00 78.19 433 PRO A CA 1
ATOM 3206 C C . PRO A 1 433 ? -10.852 23.432 10.481 1.00 78.19 433 PRO A C 1
ATOM 3208 O O . PRO A 1 433 ? -11.749 22.655 10.154 1.00 78.19 433 PRO A O 1
ATOM 3211 N N . LEU A 1 434 ? -9.761 23.038 11.151 1.00 80.00 434 LEU A N 1
ATOM 3212 C CA . LEU A 1 434 ? -9.642 21.688 11.706 1.00 80.00 434 LEU A CA 1
ATOM 3213 C C . LEU A 1 434 ? -10.806 21.429 12.652 1.00 80.00 434 LEU A C 1
ATOM 3215 O O . LEU A 1 434 ? -11.205 22.295 13.434 1.00 80.00 434 LEU A O 1
ATOM 3219 N N . GLN A 1 435 ? -11.333 20.220 12.582 1.00 73.62 435 GLN A N 1
ATOM 3220 C CA . GLN A 1 435 ? -12.493 19.833 13.345 1.00 73.62 435 GLN A CA 1
ATOM 3221 C C . GLN A 1 435 ? -12.206 18.551 14.138 1.00 73.62 435 GLN A C 1
ATOM 3223 O O . GLN A 1 435 ? -11.380 17.724 13.743 1.00 73.62 435 GLN A O 1
ATOM 3228 N N . GLY A 1 436 ? -12.880 18.395 15.284 1.00 65.06 436 GLY A N 1
ATOM 3229 C CA . GLY A 1 436 ? -12.848 17.147 16.059 1.00 65.06 436 GLY A CA 1
ATOM 3230 C C . GLY A 1 436 ? -13.513 15.981 15.313 1.00 65.06 436 GLY A C 1
ATOM 3231 O O . GLY A 1 436 ? -14.033 16.154 14.217 1.00 65.06 436 GLY A O 1
ATOM 3232 N N . GLY A 1 437 ? -13.552 14.783 15.895 1.00 65.31 437 GLY A N 1
ATOM 3233 C CA . GLY A 1 437 ? -14.156 13.617 15.235 1.00 65.31 437 GLY A CA 1
ATOM 3234 C C . GLY A 1 437 ? -13.148 12.687 14.566 1.00 65.31 437 GLY A C 1
ATOM 3235 O O . GLY A 1 437 ? -13.552 11.777 13.844 1.00 65.31 437 GLY A O 1
ATOM 3236 N N . THR A 1 438 ? -11.849 12.850 14.835 1.00 71.19 438 THR A N 1
ATOM 3237 C CA . THR A 1 438 ? -10.842 11.834 14.494 1.00 71.19 438 THR A CA 1
ATOM 3238 C C . THR A 1 438 ? -11.127 10.497 15.188 1.00 71.19 438 THR A C 1
ATOM 3240 O O . THR A 1 438 ? -10.703 9.455 14.705 1.00 71.19 438 THR A O 1
ATOM 3243 N N . GLU A 1 439 ? -11.930 10.488 16.254 1.00 72.00 439 GLU A N 1
ATOM 3244 C CA . GLU A 1 439 ? -12.407 9.279 16.927 1.00 72.00 439 GLU A CA 1
ATOM 3245 C C . GLU A 1 439 ? -13.289 8.401 16.030 1.00 72.00 439 GLU A C 1
ATOM 3247 O O . GLU A 1 439 ? -13.378 7.194 16.245 1.00 72.00 439 GLU A O 1
ATOM 3252 N N . LEU A 1 440 ? -13.927 8.977 15.004 1.00 66.69 440 LEU A N 1
ATOM 3253 C CA . LEU A 1 440 ? -14.696 8.214 14.015 1.00 66.69 440 LEU A CA 1
ATOM 3254 C C . LEU A 1 440 ? -13.789 7.311 13.174 1.00 66.69 440 LEU A C 1
ATOM 3256 O O . LEU A 1 440 ? -14.228 6.266 12.700 1.00 66.69 440 LEU A O 1
ATOM 3260 N N . LEU A 1 441 ? -12.517 7.685 13.032 1.00 70.81 441 LEU A N 1
ATOM 3261 C CA . LEU A 1 441 ? -11.525 6.911 12.295 1.00 70.81 441 LEU A CA 1
ATOM 3262 C C . LEU A 1 441 ? -11.133 5.626 13.035 1.00 70.81 441 LEU A C 1
ATOM 3264 O O . LEU A 1 441 ? -10.739 4.655 12.393 1.00 70.81 441 LEU A O 1
ATOM 3268 N N . LEU A 1 442 ? -11.328 5.567 14.359 1.00 73.50 442 LEU A N 1
ATOM 3269 C CA . LEU A 1 442 ? -11.087 4.351 15.143 1.00 73.50 442 LEU A CA 1
ATOM 3270 C C . LEU A 1 442 ? -11.995 3.202 14.711 1.00 73.50 442 LEU A C 1
ATOM 3272 O O . LEU A 1 442 ? -11.570 2.050 14.729 1.00 73.50 442 LEU A O 1
ATOM 3276 N N . ALA A 1 443 ? -13.230 3.504 14.296 1.00 64.31 443 ALA A N 1
ATOM 3277 C CA . ALA A 1 443 ? -14.142 2.497 13.755 1.00 64.31 443 ALA A CA 1
ATOM 3278 C C . ALA A 1 443 ? -13.614 1.886 12.445 1.00 64.31 443 ALA A C 1
ATOM 3280 O O . ALA A 1 443 ? -13.982 0.768 12.099 1.00 64.31 443 ALA A O 1
ATOM 3281 N N . LEU A 1 444 ? -12.730 2.606 11.749 1.00 64.94 444 LEU A N 1
ATOM 3282 C CA . LEU A 1 444 ? -12.033 2.170 10.542 1.00 64.94 444 LEU A CA 1
ATOM 3283 C C . LEU A 1 444 ? -10.619 1.630 10.842 1.00 64.94 444 LEU A C 1
ATOM 3285 O O . LEU A 1 444 ? -9.875 1.332 9.914 1.00 64.94 444 LEU A O 1
ATOM 3289 N N . GLY A 1 445 ? -10.228 1.517 12.120 1.00 72.12 445 GLY A N 1
ATOM 3290 C CA . GLY A 1 445 ? -8.903 1.046 12.538 1.00 72.12 445 GLY A CA 1
ATOM 3291 C C . GLY A 1 445 ? -7.762 2.048 12.325 1.00 72.12 445 GLY A C 1
ATOM 3292 O O . GLY A 1 445 ? -6.598 1.658 12.385 1.00 72.12 445 GLY A O 1
ATOM 3293 N N . PHE A 1 446 ? -8.067 3.325 12.074 1.00 82.31 446 PHE A N 1
ATOM 3294 C CA . PHE A 1 446 ? -7.066 4.371 11.877 1.00 82.31 446 PHE A CA 1
ATOM 3295 C C . PHE A 1 446 ? -6.892 5.211 13.148 1.00 82.31 446 PHE A C 1
ATOM 3297 O O . PHE A 1 446 ? -7.855 5.754 13.695 1.00 82.31 446 PHE A O 1
ATOM 3304 N N . TYR A 1 447 ? -5.647 5.330 13.607 1.00 90.88 447 TYR A N 1
ATOM 3305 C CA . TYR A 1 447 ? -5.278 6.043 14.828 1.00 90.88 447 TYR A CA 1
ATOM 3306 C C . TYR A 1 447 ? -4.721 7.427 14.475 1.00 90.88 447 TYR A C 1
ATOM 3308 O O . TYR A 1 447 ? -3.917 7.526 13.556 1.00 90.88 447 TYR A O 1
ATOM 3316 N N . PRO A 1 448 ? -5.073 8.516 15.185 1.00 91.56 448 PRO A N 1
ATOM 3317 C CA . PRO A 1 448 ? -4.556 9.849 14.862 1.00 91.56 448 PRO A CA 1
ATOM 3318 C C . PRO A 1 448 ? -3.029 9.982 14.895 1.00 91.56 448 PRO A C 1
ATOM 3320 O O . PRO A 1 448 ? -2.476 10.860 14.236 1.00 91.56 448 PRO A O 1
ATOM 3323 N N . ALA A 1 449 ? -2.359 9.136 15.674 1.00 93.75 449 ALA A N 1
ATOM 3324 C CA . ALA A 1 449 ? -0.912 9.010 15.703 1.00 93.75 449 ALA A CA 1
ATOM 3325 C C . ALA A 1 449 ? -0.528 7.589 16.116 1.00 93.75 449 ALA A C 1
ATOM 3327 O O . ALA A 1 449 ? -1.201 7.001 16.965 1.00 93.75 449 ALA A O 1
ATOM 3328 N N . TYR A 1 450 ? 0.550 7.056 15.548 1.00 95.50 450 TYR A N 1
ATOM 3329 C CA . TYR A 1 450 ? 1.075 5.745 15.911 1.00 95.50 450 TYR A CA 1
ATOM 3330 C C . TYR A 1 450 ? 2.587 5.691 15.687 1.00 95.50 450 TYR A C 1
ATOM 3332 O O . TYR A 1 450 ? 3.038 5.924 14.571 1.00 95.50 450 TYR A O 1
ATOM 3340 N N . ASP A 1 451 ? 3.347 5.358 16.729 1.00 95.75 451 ASP A N 1
ATOM 3341 C CA . ASP A 1 451 ? 4.753 4.944 16.653 1.00 95.75 451 ASP A CA 1
ATOM 3342 C C . ASP A 1 451 ? 4.859 3.424 16.839 1.00 95.75 451 ASP A C 1
ATOM 3344 O O . ASP A 1 451 ? 4.147 2.866 17.681 1.00 95.75 451 ASP A O 1
ATOM 3348 N N . PHE A 1 452 ? 5.740 2.753 16.093 1.00 95.88 452 PHE A N 1
ATOM 3349 C CA . PHE A 1 452 ? 5.857 1.292 16.107 1.00 95.88 452 PHE A CA 1
ATOM 3350 C C . PHE A 1 452 ? 7.258 0.775 15.735 1.00 95.88 452 PHE A C 1
ATOM 3352 O O . PHE A 1 452 ? 7.937 1.352 14.882 1.00 95.88 452 PHE A O 1
ATOM 3359 N N . ASP A 1 453 ? 7.634 -0.367 16.326 1.00 97.94 453 ASP A N 1
ATOM 3360 C CA . ASP A 1 453 ? 8.647 -1.292 15.802 1.00 97.94 453 ASP A CA 1
ATOM 3361 C C . ASP A 1 453 ? 7.912 -2.516 15.204 1.00 97.94 453 ASP A C 1
ATOM 3363 O O . ASP A 1 453 ? 7.052 -3.093 15.868 1.00 97.94 453 ASP A O 1
ATOM 3367 N N . LEU A 1 454 ? 8.218 -2.912 13.968 1.00 97.88 454 LEU A N 1
ATOM 3368 C CA . LEU A 1 454 ? 7.475 -3.892 13.171 1.00 97.88 454 LEU A CA 1
ATOM 3369 C C . LEU A 1 454 ? 8.403 -4.992 12.615 1.00 97.88 454 LEU A C 1
ATOM 3371 O O . LEU A 1 454 ? 9.390 -4.702 11.936 1.00 97.88 454 LEU A O 1
ATOM 3375 N N . ASP A 1 455 ? 8.028 -6.251 12.857 1.00 98.25 455 ASP A N 1
ATOM 3376 C CA . ASP A 1 455 ? 8.708 -7.473 12.402 1.00 98.25 455 ASP A CA 1
ATOM 3377 C C . ASP A 1 455 ? 7.694 -8.524 11.926 1.00 98.25 455 ASP A C 1
ATOM 3379 O O . ASP A 1 455 ? 6.610 -8.646 12.500 1.00 98.25 455 ASP A O 1
ATOM 3383 N N . GLY A 1 456 ? 8.029 -9.311 10.900 1.00 97.62 456 GLY A N 1
ATOM 3384 C CA . GLY A 1 456 ? 7.150 -10.374 10.401 1.00 97.62 456 GLY A CA 1
ATOM 3385 C C . GLY A 1 456 ? 7.115 -10.507 8.881 1.00 97.62 456 GLY A C 1
ATOM 3386 O O . GLY A 1 456 ? 8.088 -10.212 8.184 1.00 97.62 456 GLY A O 1
ATOM 3387 N N . HIS A 1 457 ? 5.997 -11.016 8.360 1.00 98.12 457 HIS A N 1
ATOM 3388 C CA . HIS A 1 457 ? 5.781 -11.159 6.926 1.00 98.12 457 HIS A CA 1
ATOM 3389 C C . HIS A 1 457 ? 4.306 -11.163 6.517 1.00 98.12 457 HIS A C 1
ATOM 3391 O O . HIS A 1 457 ? 3.400 -11.496 7.284 1.00 98.12 457 HIS A O 1
ATOM 3397 N N . ILE A 1 458 ? 4.091 -10.894 5.235 1.00 98.44 458 ILE A N 1
ATOM 3398 C CA . ILE A 1 458 ? 2.858 -11.166 4.501 1.00 98.44 458 ILE A CA 1
ATOM 3399 C C . ILE A 1 458 ? 3.240 -11.998 3.275 1.00 98.44 458 ILE A C 1
ATOM 3401 O O . ILE A 1 458 ? 4.177 -11.658 2.560 1.00 98.44 458 ILE A O 1
ATOM 3405 N N . THR A 1 459 ? 2.533 -13.090 3.014 1.00 98.50 459 THR A N 1
ATOM 3406 C CA . THR A 1 459 ? 2.695 -13.900 1.805 1.00 98.50 459 THR A CA 1
ATOM 3407 C C . THR A 1 459 ? 1.421 -13.845 0.982 1.00 98.50 459 THR A C 1
ATOM 3409 O O . THR A 1 459 ? 0.348 -14.201 1.464 1.00 98.50 459 THR A O 1
ATOM 3412 N N . LEU A 1 460 ? 1.566 -13.376 -0.255 1.00 98.25 460 LEU A N 1
ATOM 3413 C CA . LEU A 1 460 ? 0.509 -13.217 -1.242 1.00 98.25 460 LEU A CA 1
ATOM 3414 C C . LEU A 1 460 ? 0.514 -14.434 -2.175 1.00 98.25 460 LEU A C 1
ATOM 3416 O O . LEU A 1 460 ? 1.370 -14.537 -3.058 1.00 98.25 460 LEU A O 1
ATOM 3420 N N . GLY A 1 461 ? -0.429 -15.350 -1.988 1.00 97.62 461 GLY A N 1
ATOM 3421 C CA . GLY A 1 461 ? -0.668 -16.521 -2.833 1.00 97.62 461 GLY A CA 1
ATOM 3422 C C . GLY A 1 461 ? -1.665 -16.240 -3.958 1.00 97.62 461 GLY A C 1
ATOM 3423 O O . GLY A 1 461 ? -2.554 -15.404 -3.820 1.00 97.62 461 GLY A O 1
ATOM 3424 N N . ALA A 1 462 ? -1.505 -16.920 -5.092 1.00 96.81 462 ALA A N 1
ATOM 3425 C CA . ALA A 1 462 ? -2.414 -16.787 -6.229 1.00 96.81 462 ALA A CA 1
ATOM 3426 C C . ALA A 1 462 ? -3.693 -17.622 -6.029 1.00 96.81 462 ALA A C 1
ATOM 3428 O O . ALA A 1 462 ? -3.598 -18.790 -5.651 1.00 96.81 462 ALA A O 1
ATOM 3429 N N . GLY A 1 463 ? -4.848 -17.049 -6.373 1.00 94.38 463 GLY A N 1
ATOM 3430 C CA . GLY A 1 463 ? -6.178 -17.644 -6.224 1.00 94.38 463 GLY A CA 1
ATOM 3431 C C . GLY A 1 463 ? -6.915 -17.120 -4.990 1.00 94.38 463 GLY A C 1
ATOM 3432 O O . GLY A 1 463 ? -6.301 -16.918 -3.942 1.00 94.38 463 GLY A O 1
ATOM 3433 N N . GLY A 1 464 ? -8.217 -16.880 -5.126 1.00 91.56 464 GLY A N 1
ATOM 3434 C CA . GLY A 1 464 ? -9.112 -16.454 -4.053 1.00 91.56 464 GLY A CA 1
ATOM 3435 C C . GLY A 1 464 ? -10.008 -17.585 -3.537 1.00 91.56 464 GLY A C 1
ATOM 3436 O O . GLY A 1 464 ? -9.657 -18.767 -3.623 1.00 91.56 464 GLY A O 1
ATOM 3437 N N . ALA A 1 465 ? -11.176 -17.250 -2.979 1.00 90.75 465 ALA A N 1
ATOM 3438 C CA . ALA A 1 465 ? -12.125 -18.255 -2.476 1.00 90.75 465 ALA A CA 1
ATOM 3439 C C . ALA A 1 465 ? -12.645 -19.172 -3.590 1.00 90.75 465 ALA A C 1
ATOM 3441 O O . ALA A 1 465 ? -12.996 -20.334 -3.353 1.00 90.75 465 ALA A O 1
ATOM 3442 N N . SER A 1 466 ? -12.678 -18.653 -4.813 1.00 87.81 466 SER A N 1
ATOM 3443 C CA . SER A 1 466 ? -12.853 -19.409 -6.042 1.00 87.81 466 SER A CA 1
ATOM 3444 C C . SER A 1 466 ? -12.056 -18.743 -7.155 1.00 87.81 466 SER A C 1
ATOM 3446 O O . SER A 1 466 ? -11.994 -17.532 -7.186 1.00 87.81 466 SER A O 1
ATOM 3448 N N . GLY A 1 467 ? -11.516 -19.520 -8.098 1.00 91.81 467 GLY A N 1
ATOM 3449 C CA . GLY A 1 467 ? -10.989 -18.953 -9.344 1.00 91.81 467 GLY A CA 1
ATOM 3450 C C . GLY A 1 467 ? -9.700 -18.140 -9.191 1.00 91.81 467 GLY A C 1
ATOM 3451 O O . GLY A 1 467 ? -8.726 -18.630 -8.611 1.00 91.81 467 GLY A O 1
ATOM 3452 N N . ASP A 1 468 ? -9.684 -16.964 -9.825 1.00 94.00 468 ASP A N 1
ATOM 3453 C CA . ASP A 1 468 ? -8.598 -15.985 -9.708 1.00 94.00 468 ASP A CA 1
ATOM 3454 C C . ASP A 1 468 ? -8.679 -15.303 -8.314 1.00 94.00 468 ASP A C 1
ATOM 3456 O O . ASP A 1 468 ? -9.400 -15.764 -7.437 1.00 94.00 468 ASP A O 1
ATOM 3460 N N . GLY A 1 469 ? -7.862 -14.284 -8.038 1.00 93.94 469 GLY A N 1
ATOM 3461 C CA . GLY A 1 469 ? -7.903 -13.556 -6.761 1.00 93.94 469 GLY A CA 1
ATOM 3462 C C . GLY A 1 469 ? -6.668 -13.783 -5.897 1.00 93.94 469 GLY A C 1
ATOM 3463 O O . GLY A 1 469 ? -5.623 -14.233 -6.373 1.00 93.94 469 GLY A O 1
ATOM 3464 N N . LEU A 1 470 ? -6.746 -13.414 -4.623 1.00 95.38 470 LEU A N 1
ATOM 3465 C CA . LEU A 1 470 ? -5.578 -13.350 -3.746 1.00 95.38 470 LEU A CA 1
ATOM 3466 C C . LEU A 1 470 ? -5.807 -14.140 -2.459 1.00 95.38 470 LEU A C 1
ATOM 3468 O O . LEU A 1 470 ? -6.781 -13.905 -1.754 1.00 95.38 470 LEU A O 1
ATOM 3472 N N . THR A 1 471 ? -4.852 -15.000 -2.108 1.00 97.25 471 THR A N 1
ATOM 3473 C CA . THR A 1 471 ? -4.760 -15.634 -0.788 1.00 97.25 471 THR A CA 1
ATOM 3474 C C . THR A 1 471 ? -3.662 -14.956 0.026 1.00 97.25 471 THR A C 1
ATOM 3476 O O . THR A 1 471 ? -2.611 -14.599 -0.500 1.00 97.25 471 THR A O 1
ATOM 3479 N N . ILE A 1 472 ? -3.883 -14.765 1.321 1.00 98.19 472 ILE A N 1
ATOM 3480 C CA . ILE A 1 472 ? -2.975 -14.077 2.230 1.00 98.19 472 ILE A CA 1
ATOM 3481 C C . ILE A 1 472 ? -2.733 -14.946 3.457 1.00 98.19 472 ILE A C 1
ATOM 3483 O O . ILE A 1 472 ? -3.659 -15.313 4.182 1.00 98.19 472 ILE A O 1
ATOM 3487 N N . ASN A 1 473 ? -1.452 -15.188 3.716 1.00 98.44 473 ASN A N 1
ATOM 3488 C CA . ASN A 1 473 ? -0.944 -15.744 4.962 1.00 98.44 473 ASN A CA 1
ATOM 3489 C C . ASN A 1 473 ? 0.006 -14.731 5.595 1.00 98.44 473 ASN A C 1
ATOM 3491 O O . ASN A 1 473 ? 0.798 -14.101 4.893 1.00 98.44 473 ASN A O 1
ATOM 3495 N N . SER A 1 474 ? -0.063 -14.535 6.906 1.00 98.12 474 SER A N 1
ATOM 3496 C CA . SER A 1 474 ? 0.743 -13.504 7.555 1.00 98.12 474 SER A CA 1
ATOM 3497 C C . SER A 1 474 ? 0.984 -13.803 9.020 1.00 98.12 474 SER A C 1
ATOM 3499 O O . SER A 1 474 ? 0.081 -14.267 9.712 1.00 98.12 474 SER A O 1
ATOM 3501 N N . ASP A 1 475 ? 2.190 -13.469 9.467 1.00 97.88 475 ASP A N 1
ATOM 3502 C CA . ASP A 1 475 ? 2.551 -13.335 10.871 1.00 97.88 475 ASP A CA 1
ATOM 3503 C C . ASP A 1 475 ? 3.150 -11.941 11.060 1.00 97.88 475 ASP A C 1
ATOM 3505 O O . ASP A 1 475 ? 4.145 -11.597 10.419 1.00 97.88 475 ASP A O 1
ATOM 3509 N N . VAL A 1 476 ? 2.525 -11.123 11.903 1.00 97.69 476 VAL A N 1
ATOM 3510 C CA . VAL A 1 476 ? 2.913 -9.729 12.143 1.00 97.69 476 VAL A CA 1
ATOM 3511 C C . VAL A 1 476 ? 3.111 -9.515 13.627 1.00 97.69 476 VAL A C 1
ATOM 3513 O O . VAL A 1 476 ? 2.234 -9.848 14.423 1.00 97.69 476 VAL A O 1
ATOM 3516 N N . ARG A 1 477 ? 4.228 -8.890 13.982 1.00 97.56 477 ARG A N 1
ATOM 3517 C CA . ARG A 1 477 ? 4.506 -8.431 15.331 1.00 97.56 477 ARG A CA 1
ATOM 3518 C C . ARG A 1 477 ? 4.794 -6.941 15.329 1.00 97.56 477 ARG A C 1
ATOM 3520 O O . ARG A 1 477 ? 5.730 -6.481 14.681 1.00 97.56 477 ARG A O 1
ATOM 3527 N N . VAL A 1 478 ? 4.012 -6.204 16.103 1.00 97.38 478 VAL A N 1
ATOM 3528 C CA . VAL A 1 478 ? 4.339 -4.842 16.511 1.00 97.38 478 VAL A CA 1
ATOM 3529 C C . VAL A 1 478 ? 4.829 -4.877 17.948 1.00 97.38 478 VAL A C 1
ATOM 3531 O O . VAL A 1 478 ? 4.231 -5.536 18.793 1.00 97.38 478 VAL A O 1
ATOM 3534 N N . SER A 1 479 ? 5.910 -4.163 18.229 1.00 97.06 479 SER A N 1
ATOM 3535 C CA . SER A 1 479 ? 6.443 -3.994 19.577 1.00 97.06 479 SER A CA 1
ATOM 3536 C C . SER A 1 479 ? 6.771 -2.537 19.858 1.00 97.06 479 SER A C 1
ATOM 3538 O O . SER A 1 479 ? 6.851 -1.716 18.939 1.00 97.06 479 SER A O 1
ATOM 3540 N N . ASN A 1 480 ? 6.932 -2.208 21.142 1.00 94.25 480 ASN A N 1
ATOM 3541 C CA . ASN A 1 480 ? 7.222 -0.848 21.614 1.00 94.25 480 ASN A CA 1
ATOM 3542 C C . ASN A 1 480 ? 6.253 0.209 21.047 1.00 94.25 480 ASN A C 1
ATOM 3544 O O . ASN A 1 480 ? 6.623 1.369 20.857 1.00 94.25 480 ASN A O 1
ATOM 3548 N N . GLY A 1 481 ? 5.017 -0.190 20.742 1.00 95.94 481 GLY A N 1
ATOM 3549 C CA . GLY A 1 481 ? 4.070 0.662 20.048 1.00 95.94 481 GLY A CA 1
ATOM 3550 C C . GLY A 1 481 ? 3.472 1.733 20.960 1.00 95.94 481 GLY A C 1
ATOM 3551 O O . GLY A 1 481 ? 3.290 1.527 22.165 1.00 95.94 481 GLY A O 1
ATOM 3552 N N . SER A 1 482 ? 3.118 2.875 20.375 1.00 95.88 482 SER A N 1
ATOM 3553 C CA . SER A 1 482 ? 2.325 3.916 21.035 1.00 95.88 482 SER A CA 1
ATOM 3554 C C . SER A 1 482 ? 1.321 4.525 20.066 1.00 95.88 482 SER A C 1
ATOM 3556 O O . SER A 1 482 ? 1.714 5.236 19.147 1.00 95.88 482 SER A O 1
ATOM 3558 N N . ALA A 1 483 ? 0.032 4.266 20.278 1.00 95.38 483 ALA A N 1
ATOM 3559 C CA . ALA A 1 483 ? -1.055 4.727 19.419 1.00 95.38 483 ALA A CA 1
ATOM 3560 C C . ALA A 1 483 ? -1.986 5.691 20.165 1.00 95.38 483 ALA A C 1
ATOM 3562 O O . ALA A 1 483 ? -2.455 5.402 21.269 1.00 95.38 483 ALA A O 1
ATOM 3563 N N . ALA A 1 484 ? -2.296 6.829 19.555 1.00 93.50 484 ALA A N 1
ATOM 3564 C CA . ALA A 1 484 ? -3.360 7.698 20.026 1.00 93.50 484 ALA A CA 1
ATOM 3565 C C . ALA A 1 484 ? -4.705 7.071 19.658 1.00 93.50 484 ALA A C 1
ATOM 3567 O O . ALA A 1 484 ? -4.967 6.800 18.494 1.00 93.50 484 ALA A O 1
ATOM 3568 N N . LEU A 1 485 ? -5.588 6.875 20.631 1.00 91.06 485 LEU A N 1
ATOM 3569 C CA . LEU A 1 485 ? -7.004 6.620 20.363 1.00 91.06 485 LEU A CA 1
ATOM 3570 C C . LEU A 1 485 ? -7.717 7.944 20.075 1.00 91.06 485 LEU A C 1
ATOM 3572 O O . LEU A 1 485 ? -8.543 8.055 19.180 1.00 91.06 485 LEU A O 1
ATOM 3576 N N . ILE A 1 486 ? -7.364 8.973 20.840 1.00 88.50 486 ILE A N 1
ATOM 3577 C CA . ILE A 1 486 ? -7.870 10.333 20.689 1.00 88.50 486 ILE A CA 1
ATOM 3578 C C . ILE A 1 486 ? -6.674 11.251 20.882 1.00 88.50 486 ILE A C 1
ATOM 3580 O O . ILE A 1 486 ? -5.953 11.088 21.866 1.00 88.50 486 ILE A O 1
ATOM 3584 N N . ALA A 1 487 ? -6.462 12.211 19.989 1.00 87.56 487 ALA A N 1
ATOM 3585 C CA . ALA A 1 487 ? -5.405 13.201 20.141 1.00 87.56 487 ALA A CA 1
ATOM 3586 C C . ALA A 1 487 ? -5.828 14.557 19.581 1.00 87.56 487 ALA A C 1
ATOM 3588 O O . ALA A 1 487 ? -6.483 14.637 18.542 1.00 87.56 487 ALA A O 1
ATOM 3589 N N . ASN A 1 488 ? -5.398 15.612 20.270 1.00 88.00 488 ASN A N 1
ATOM 3590 C CA . ASN A 1 488 ? -5.415 16.970 19.736 1.00 88.00 488 ASN A CA 1
ATOM 3591 C C . ASN A 1 488 ? -4.455 17.099 18.533 1.00 88.00 488 ASN A C 1
ATOM 3593 O O . ASN A 1 488 ? -3.544 16.271 18.398 1.00 88.00 488 ASN A O 1
ATOM 3597 N N . PRO A 1 489 ? -4.617 18.134 17.684 1.00 89.38 489 PRO A N 1
ATOM 3598 C CA . PRO A 1 489 ? -3.681 18.418 16.598 1.00 89.38 489 PRO A CA 1
ATOM 3599 C C . PRO A 1 489 ? -2.241 18.510 17.105 1.00 89.38 489 PRO A C 1
ATOM 3601 O O . PRO A 1 489 ? -1.995 18.997 18.211 1.00 89.38 489 PRO A O 1
ATOM 3604 N N . TYR A 1 490 ? -1.284 18.041 16.303 1.00 90.62 490 TYR A N 1
ATOM 3605 C CA . TYR A 1 490 ? 0.129 18.200 16.642 1.00 90.62 490 TYR A CA 1
ATOM 3606 C C . TYR A 1 490 ? 0.656 19.587 16.256 1.00 90.62 490 TYR A C 1
ATOM 3608 O O . TYR A 1 490 ? 1.706 19.964 16.755 1.00 90.62 490 TYR A O 1
ATOM 3616 N N . ASP A 1 491 ? -0.038 20.348 15.406 1.00 89.62 491 ASP A N 1
ATOM 3617 C CA . ASP A 1 491 ? 0.265 21.746 15.084 1.00 89.62 491 ASP A CA 1
ATOM 3618 C C . ASP A 1 491 ? -1.034 22.563 14.960 1.00 89.62 491 ASP A C 1
ATOM 3620 O O . ASP A 1 491 ? -1.883 22.298 14.109 1.00 89.62 491 ASP A O 1
ATOM 3624 N N . GLU A 1 492 ? -1.181 23.581 15.811 1.00 83.81 492 GLU A N 1
ATOM 3625 C CA . GLU A 1 492 ? -2.329 24.505 15.830 1.00 83.81 492 GLU A CA 1
ATOM 3626 C C . GLU A 1 492 ? -2.060 25.810 15.044 1.00 83.81 492 GLU A C 1
ATOM 3628 O O . GLU A 1 492 ? -2.757 26.811 15.213 1.00 83.81 492 GLU A O 1
ATOM 3633 N N . GLY A 1 493 ? -1.017 25.839 14.211 1.00 82.69 493 GLY A N 1
ATOM 3634 C CA . GLY A 1 493 ? -0.588 27.006 13.435 1.00 82.69 493 GLY A CA 1
ATOM 3635 C C . GLY A 1 493 ? 0.479 27.867 14.120 1.00 82.69 493 GLY A C 1
ATOM 3636 O O . GLY A 1 493 ? 0.858 28.910 13.589 1.00 82.69 493 GLY A O 1
ATOM 3637 N N . ASN A 1 494 ? 0.983 27.441 15.284 1.00 84.19 494 ASN A N 1
ATOM 3638 C CA . ASN A 1 494 ? 2.092 28.086 16.003 1.00 84.19 494 ASN A CA 1
ATOM 3639 C C . ASN A 1 494 ? 3.338 27.184 16.096 1.00 84.19 494 ASN A C 1
ATOM 3641 O O . ASN A 1 494 ? 4.262 27.495 16.854 1.00 84.19 494 ASN A O 1
ATOM 3645 N N . GLY A 1 495 ? 3.371 26.098 15.316 1.00 85.38 495 GLY A N 1
ATOM 3646 C CA . GLY A 1 495 ? 4.417 25.084 15.327 1.00 85.38 495 GLY A CA 1
ATOM 3647 C C . GLY A 1 495 ? 4.019 23.843 16.124 1.00 85.38 495 GLY A C 1
ATOM 3648 O O . GLY A 1 495 ? 3.016 23.827 16.839 1.00 85.38 495 GLY A O 1
ATOM 3649 N N . GLU A 1 496 ? 4.834 22.798 15.993 1.00 88.88 496 GLU A N 1
ATOM 3650 C CA . GLU A 1 496 ? 4.526 21.486 16.553 1.00 88.88 496 GLU A CA 1
ATOM 3651 C C . GLU A 1 496 ? 4.513 21.473 18.096 1.00 88.88 496 GLU A C 1
ATOM 3653 O O . GLU A 1 496 ? 5.399 22.022 18.759 1.00 88.88 496 GLU A O 1
ATOM 3658 N N . ILE A 1 497 ? 3.520 20.792 18.667 1.00 87.38 497 ILE A N 1
ATOM 3659 C CA . ILE A 1 497 ? 3.294 20.588 20.101 1.00 87.38 497 ILE A CA 1
ATOM 3660 C C . ILE A 1 497 ? 3.140 19.094 20.420 1.00 87.38 497 ILE A C 1
ATOM 3662 O O . ILE A 1 497 ? 2.828 18.283 19.547 1.00 87.38 497 ILE A O 1
ATOM 3666 N N . SER A 1 498 ? 3.347 18.709 21.688 1.00 85.12 498 SER A N 1
ATOM 3667 C CA . SER A 1 498 ? 3.058 17.329 22.108 1.00 85.12 498 SER A CA 1
ATOM 3668 C C . SER A 1 498 ? 1.555 17.073 22.060 1.00 85.12 498 SER A C 1
ATOM 3670 O O . SER A 1 498 ? 0.767 17.827 22.643 1.00 85.12 498 SER A O 1
ATOM 3672 N N . GLN A 1 499 ? 1.163 15.989 21.397 1.00 88.25 499 GLN A N 1
ATOM 3673 C CA . GLN A 1 499 ? -0.229 15.580 21.320 1.00 88.25 499 GLN A CA 1
ATOM 3674 C C . GLN A 1 499 ? -0.693 15.010 22.661 1.00 88.25 499 GLN A C 1
ATOM 3676 O O . GLN A 1 499 ? -0.070 14.130 23.254 1.00 88.25 499 GLN A O 1
ATOM 3681 N N . THR A 1 500 ? -1.838 15.500 23.125 1.00 90.56 500 THR A N 1
ATOM 3682 C CA . THR A 1 500 ? -2.489 15.028 24.349 1.00 90.56 500 THR A CA 1
ATOM 3683 C C . THR A 1 500 ? -3.853 14.436 24.023 1.00 90.56 500 THR A C 1
ATOM 3685 O O . THR A 1 500 ? -4.520 14.879 23.088 1.00 90.56 500 THR A O 1
ATOM 3688 N N . GLY A 1 501 ? -4.262 13.422 24.783 1.00 91.31 501 GLY A N 1
ATOM 3689 C CA . GLY A 1 501 ? -5.545 12.749 24.616 1.00 91.31 501 GLY A CA 1
ATOM 3690 C C . GLY A 1 501 ? -5.583 11.388 25.308 1.00 91.31 501 GLY A C 1
ATOM 3691 O O . GLY A 1 501 ? -5.167 11.277 26.461 1.00 91.31 501 GLY A O 1
ATOM 3692 N N . LEU A 1 502 ? -6.115 10.371 24.636 1.00 93.62 502 LEU A N 1
ATOM 3693 C CA . LEU A 1 502 ? -6.179 8.993 25.124 1.00 93.62 502 LEU A CA 1
ATOM 3694 C C . LEU A 1 502 ? -5.197 8.143 24.318 1.00 93.62 502 LEU A C 1
ATOM 3696 O O . LEU A 1 502 ? -5.318 8.073 23.099 1.00 93.62 502 LEU A O 1
ATOM 3700 N N . TRP A 1 503 ? -4.260 7.486 24.992 1.00 95.12 503 TRP A N 1
ATOM 3701 C CA . TRP A 1 503 ? -3.150 6.770 24.368 1.00 95.12 503 TRP A CA 1
ATOM 3702 C C . TRP A 1 503 ? -3.074 5.323 24.830 1.00 95.12 503 TRP A C 1
ATOM 3704 O O . TRP A 1 503 ? -3.244 5.023 26.007 1.00 95.12 503 TRP A O 1
ATOM 3714 N N . VAL A 1 504 ? -2.759 4.440 23.898 1.00 95.31 504 VAL A N 1
ATOM 3715 C CA . VAL A 1 504 ? -2.303 3.074 24.135 1.00 95.31 504 VAL A CA 1
ATOM 3716 C C . VAL A 1 504 ? -0.782 3.103 24.035 1.00 95.31 504 VAL A C 1
ATOM 3718 O O . VAL A 1 504 ? -0.264 3.479 22.989 1.00 95.31 504 VAL A O 1
ATOM 3721 N N . THR A 1 505 ? -0.066 2.758 25.104 1.00 95.75 505 THR A N 1
ATOM 3722 C CA . THR A 1 505 ? 1.408 2.765 25.132 1.00 95.75 505 THR A CA 1
ATOM 3723 C C . THR A 1 505 ? 1.961 1.459 25.668 1.00 95.75 505 THR A C 1
ATOM 3725 O O . THR A 1 505 ? 1.245 0.712 26.344 1.00 95.75 505 THR A O 1
ATOM 3728 N N . ASP A 1 506 ? 3.250 1.229 25.409 1.00 94.31 506 ASP A N 1
ATOM 3729 C CA . ASP A 1 506 ? 3.913 -0.051 25.675 1.00 94.31 506 ASP A CA 1
ATOM 3730 C C . ASP A 1 506 ? 3.125 -1.190 25.001 1.00 94.31 506 ASP A C 1
ATOM 3732 O O . ASP A 1 506 ? 2.753 -2.173 25.642 1.00 94.31 506 ASP A O 1
ATOM 3736 N N . LEU A 1 507 ? 2.749 -0.964 23.737 1.00 95.81 507 LEU A N 1
ATOM 3737 C CA . LEU A 1 507 ? 1.930 -1.873 22.945 1.00 95.81 507 LEU A CA 1
ATOM 3738 C C . LEU A 1 507 ? 2.804 -2.956 22.314 1.00 95.81 507 LEU A C 1
ATOM 3740 O O . LEU A 1 507 ? 3.665 -2.651 21.485 1.00 95.81 507 LEU A O 1
ATOM 3744 N N . ASP A 1 508 ? 2.501 -4.203 22.650 1.00 97.44 508 ASP A N 1
ATOM 3745 C CA . ASP A 1 508 ? 2.921 -5.385 21.907 1.00 97.44 508 ASP A CA 1
ATOM 3746 C C . ASP A 1 508 ? 1.686 -6.000 21.234 1.00 97.44 508 ASP A C 1
ATOM 3748 O O . ASP A 1 508 ? 0.665 -6.246 21.878 1.00 97.44 508 ASP A O 1
ATOM 3752 N N . PHE A 1 509 ? 1.746 -6.220 19.924 1.00 96.81 509 PHE A N 1
ATOM 3753 C CA . PHE A 1 509 ? 0.659 -6.813 19.152 1.00 96.81 509 PHE A CA 1
ATOM 3754 C C . PHE A 1 509 ? 1.195 -7.922 18.257 1.00 96.81 509 PHE A C 1
ATOM 3756 O O . PHE A 1 509 ? 1.976 -7.655 17.350 1.00 96.81 509 PHE A O 1
ATOM 3763 N N . ASP A 1 510 ? 0.738 -9.146 18.491 1.00 97.62 510 ASP A N 1
ATOM 3764 C CA . ASP A 1 510 ? 1.027 -10.310 17.656 1.00 97.62 510 ASP A CA 1
ATOM 3765 C C . ASP A 1 510 ? -0.243 -10.706 16.898 1.00 97.62 510 ASP A C 1
ATOM 3767 O O . ASP A 1 510 ? -1.306 -10.873 17.503 1.00 97.62 510 ASP A O 1
ATOM 3771 N N . MET A 1 511 ? -0.144 -10.873 15.582 1.00 97.12 511 MET A N 1
ATOM 3772 C CA . MET A 1 511 ? -1.246 -11.265 14.708 1.00 97.12 511 MET A CA 1
ATOM 3773 C C . MET A 1 511 ? -0.814 -12.383 13.773 1.00 97.12 511 MET A C 1
ATOM 3775 O O . MET A 1 511 ? 0.243 -12.318 13.152 1.00 97.12 511 MET A O 1
ATOM 3779 N N . HIS A 1 512 ? -1.697 -13.359 13.620 1.00 98.00 512 HIS A N 1
ATOM 3780 C CA . HIS A 1 512 ? -1.546 -14.476 12.712 1.00 98.00 512 HIS A CA 1
ATOM 3781 C C . HIS A 1 512 ? -2.795 -14.598 11.850 1.00 98.00 512 HIS A C 1
ATOM 3783 O O . HIS A 1 512 ? -3.926 -14.532 12.342 1.00 98.00 512 HIS A O 1
ATOM 3789 N N . LEU A 1 513 ? -2.575 -14.793 10.560 1.00 97.69 513 LEU A N 1
ATOM 3790 C CA . LEU A 1 513 ? -3.610 -14.935 9.555 1.00 97.69 513 LEU A CA 1
ATOM 3791 C C . LEU A 1 513 ? -3.270 -16.120 8.664 1.00 97.69 513 LEU A C 1
ATOM 3793 O O . LEU A 1 513 ? -2.140 -16.219 8.174 1.00 97.69 513 LEU A O 1
ATOM 3797 N N . ARG A 1 514 ? -4.242 -17.006 8.464 1.00 97.12 514 ARG A N 1
ATOM 3798 C CA . ARG A 1 514 ? -4.131 -18.176 7.602 1.00 97.12 514 ARG A CA 1
ATOM 3799 C C . ARG A 1 514 ? -5.290 -18.224 6.623 1.00 97.12 514 ARG A C 1
ATOM 3801 O O . ARG A 1 514 ? -6.443 -18.006 7.006 1.00 97.12 514 ARG A O 1
ATOM 3808 N N . ASP A 1 515 ? -4.949 -18.494 5.368 1.00 96.56 515 ASP A N 1
ATOM 3809 C CA . ASP A 1 515 ? -5.890 -18.708 4.269 1.00 96.56 515 ASP A CA 1
ATOM 3810 C C . ASP A 1 515 ? -6.945 -17.597 4.149 1.00 96.56 515 ASP A C 1
ATOM 3812 O O . ASP A 1 515 ? -8.137 -17.857 3.974 1.00 96.56 515 ASP A O 1
ATOM 3816 N N . MET A 1 516 ? -6.532 -16.331 4.294 1.00 97.81 516 MET A N 1
ATOM 3817 C CA . MET A 1 516 ? -7.437 -15.221 4.011 1.00 97.81 516 MET A CA 1
ATOM 3818 C C . MET A 1 516 ? -7.545 -15.033 2.508 1.00 97.81 516 MET A C 1
ATOM 3820 O O . MET A 1 516 ? -6.528 -14.806 1.865 1.00 97.81 516 MET A O 1
ATOM 3824 N N . THR A 1 517 ? -8.748 -15.054 1.953 1.00 96.88 517 THR A N 1
ATOM 3825 C CA . THR A 1 517 ? -8.957 -14.761 0.537 1.00 96.88 517 THR A CA 1
ATOM 3826 C C . THR A 1 517 ? -9.518 -13.366 0.340 1.00 96.88 517 THR A C 1
ATOM 3828 O O . THR A 1 517 ? -10.213 -12.814 1.201 1.00 96.88 517 THR A O 1
ATOM 3831 N N . ILE A 1 518 ? -9.180 -12.799 -0.806 1.00 94.62 518 ILE A N 1
ATOM 3832 C CA . ILE A 1 518 ? -9.659 -11.526 -1.299 1.00 94.62 518 ILE A CA 1
ATOM 3833 C C . ILE A 1 518 ? -10.150 -11.744 -2.726 1.00 94.62 518 ILE A C 1
ATOM 3835 O O . ILE A 1 518 ? -9.373 -12.181 -3.578 1.00 94.62 518 ILE A O 1
ATOM 3839 N N . ASP A 1 519 ? -11.407 -11.372 -2.960 1.00 93.44 519 ASP A N 1
ATOM 3840 C CA . ASP A 1 519 ? -12.108 -11.593 -4.219 1.00 93.44 519 ASP A CA 1
ATOM 3841 C C . ASP A 1 519 ? -12.938 -10.360 -4.622 1.00 93.44 519 ASP A C 1
ATOM 3843 O O . ASP A 1 519 ? -13.498 -9.655 -3.771 1.00 93.44 519 ASP A O 1
ATOM 3847 N N . VAL A 1 520 ? -13.082 -10.107 -5.924 1.00 92.44 520 VAL A N 1
ATOM 3848 C CA . VAL A 1 520 ? -14.058 -9.137 -6.449 1.00 92.44 520 VAL A CA 1
ATOM 3849 C C . VAL A 1 520 ? -15.338 -9.868 -6.856 1.00 92.44 520 VAL A C 1
ATOM 3851 O O . VAL A 1 520 ? -15.354 -10.702 -7.759 1.00 92.44 520 VAL A O 1
ATOM 3854 N N . THR A 1 521 ? -16.450 -9.515 -6.218 1.00 90.75 521 THR A N 1
ATOM 3855 C CA . THR A 1 521 ? -17.780 -10.091 -6.455 1.00 90.75 521 THR A CA 1
ATOM 3856 C C . THR A 1 521 ? -18.675 -9.121 -7.244 1.00 90.75 521 THR A C 1
ATOM 3858 O O . THR A 1 521 ? -18.316 -7.956 -7.449 1.00 90.75 521 THR A O 1
ATOM 3861 N N . PRO A 1 522 ? -19.875 -9.546 -7.693 1.00 90.00 522 PRO A N 1
ATOM 3862 C CA . PRO A 1 522 ? -20.838 -8.633 -8.308 1.00 90.00 522 PRO A CA 1
ATOM 3863 C C . PRO A 1 522 ? -21.232 -7.453 -7.409 1.00 90.00 522 PRO A C 1
ATOM 3865 O O . PRO A 1 522 ? -21.542 -6.375 -7.917 1.00 90.00 522 PRO A O 1
ATOM 3868 N N . GLU A 1 523 ? -21.255 -7.652 -6.092 1.00 86.31 523 GLU A N 1
ATOM 3869 C CA . GLU A 1 523 ? -21.680 -6.662 -5.102 1.00 86.31 523 GLU A CA 1
ATOM 3870 C C . GLU A 1 523 ? -20.552 -5.702 -4.711 1.00 86.31 523 GLU A C 1
ATOM 3872 O O . GLU A 1 523 ? -20.822 -4.542 -4.398 1.00 86.31 523 GLU A O 1
ATOM 3877 N N . GLY A 1 524 ? -19.302 -6.166 -4.735 1.00 90.50 524 GLY A N 1
ATOM 3878 C CA . GLY A 1 524 ? -18.147 -5.371 -4.344 1.00 90.50 524 GLY A CA 1
ATOM 3879 C C . GLY A 1 524 ? -16.929 -6.233 -4.035 1.00 90.50 524 GLY A C 1
ATOM 3880 O O . GLY A 1 524 ? -16.616 -7.162 -4.766 1.00 90.50 524 GLY A O 1
ATOM 3881 N N . PHE A 1 525 ? -16.214 -5.905 -2.968 1.00 91.50 525 PHE A N 1
ATOM 3882 C CA . PHE A 1 525 ? -14.999 -6.603 -2.557 1.00 91.50 525 PHE A CA 1
ATOM 3883 C C . PHE A 1 525 ? -15.305 -7.545 -1.400 1.00 91.50 525 PHE A C 1
ATOM 3885 O O . PHE A 1 525 ? -15.819 -7.086 -0.380 1.00 91.50 525 PHE A O 1
ATOM 3892 N N . ALA A 1 526 ? -15.000 -8.832 -1.532 1.00 93.94 526 ALA A N 1
ATOM 3893 C CA . ALA A 1 526 ? -15.186 -9.820 -0.480 1.00 93.94 526 ALA A CA 1
ATOM 3894 C C . ALA A 1 526 ? -13.843 -10.231 0.122 1.00 93.94 526 ALA A C 1
ATOM 3896 O O . ALA A 1 526 ? -12.867 -10.469 -0.582 1.00 93.94 526 ALA A O 1
ATOM 3897 N N . ILE A 1 527 ? -13.818 -10.330 1.447 1.00 95.38 527 ILE A N 1
ATOM 3898 C CA . ILE A 1 527 ? -12.695 -10.841 2.221 1.00 95.38 527 ILE A CA 1
ATOM 3899 C C . ILE A 1 527 ? -13.214 -11.978 3.084 1.00 95.38 527 ILE A C 1
ATOM 3901 O O . ILE A 1 527 ? -14.189 -11.808 3.823 1.00 95.38 527 ILE A O 1
ATOM 3905 N N . ILE A 1 528 ? -12.559 -13.130 3.018 1.00 95.50 528 ILE A N 1
ATOM 3906 C CA . ILE A 1 528 ? -12.891 -14.298 3.830 1.00 95.50 528 ILE A CA 1
ATOM 3907 C C . ILE A 1 528 ? -11.649 -14.654 4.628 1.00 95.50 528 ILE A C 1
ATOM 3909 O O . ILE A 1 528 ? -10.616 -14.967 4.055 1.00 95.50 528 ILE A O 1
ATOM 3913 N N . LYS A 1 529 ? -11.729 -14.600 5.955 1.00 94.94 529 LYS A N 1
ATOM 3914 C CA . LYS A 1 529 ? -10.641 -15.038 6.832 1.00 94.94 529 LYS A CA 1
ATOM 3915 C C . LYS A 1 529 ? -10.809 -16.529 7.108 1.00 94.94 529 LYS A C 1
ATOM 3917 O O . LYS A 1 529 ? -11.782 -16.898 7.767 1.00 94.94 529 LYS A O 1
ATOM 3922 N N . GLY A 1 530 ? -9.879 -17.363 6.641 1.00 95.00 530 GLY A N 1
ATOM 3923 C CA . GLY A 1 530 ? -9.845 -18.790 6.968 1.00 95.00 530 GLY A CA 1
ATOM 3924 C C . GLY A 1 530 ? -9.714 -19.015 8.476 1.00 95.00 530 GLY A C 1
ATOM 3925 O O . GLY A 1 530 ? -10.690 -19.360 9.145 1.00 95.00 530 GLY A O 1
ATOM 3926 N N . GLU A 1 531 ? -8.532 -18.738 9.023 1.00 96.75 531 GLU A N 1
ATOM 3927 C CA . GLU A 1 531 ? -8.253 -18.733 10.463 1.00 96.75 531 GLU A CA 1
ATOM 3928 C C . GLU A 1 531 ? -7.435 -17.484 10.827 1.00 96.75 531 GLU A C 1
ATOM 3930 O O . GLU A 1 531 ? -6.480 -17.129 10.139 1.00 96.75 531 GLU A O 1
ATOM 3935 N N . ALA A 1 532 ? -7.798 -16.794 11.909 1.00 97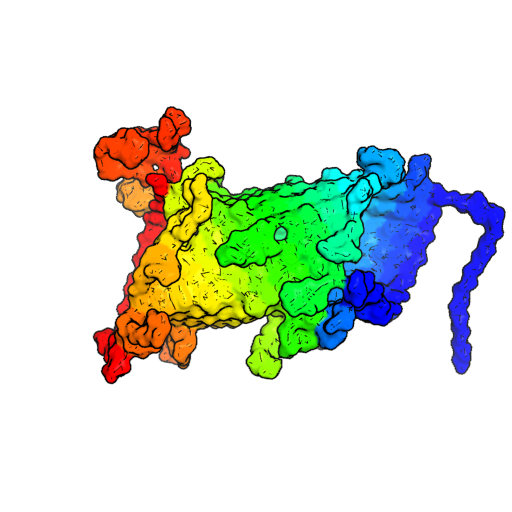.69 532 ALA A N 1
ATOM 3936 C CA . ALA A 1 532 ? -7.054 -15.637 12.395 1.00 97.69 532 ALA A CA 1
ATOM 3937 C C . ALA A 1 532 ? -7.024 -15.604 13.922 1.00 97.69 532 ALA A C 1
ATOM 3939 O O . ALA A 1 532 ? -8.059 -15.761 14.571 1.00 97.69 532 ALA A O 1
ATOM 3940 N N . TRP A 1 533 ? -5.855 -15.348 14.507 1.00 98.19 533 TRP A N 1
ATOM 3941 C CA . TRP A 1 533 ? -5.727 -15.100 15.942 1.00 98.19 533 TRP A CA 1
ATOM 3942 C C . TRP A 1 533 ? -4.737 -13.979 16.220 1.00 98.19 533 TRP A C 1
ATOM 3944 O O . TRP A 1 533 ? -3.778 -13.770 15.482 1.00 98.19 533 TRP A O 1
ATOM 3954 N N . SER A 1 534 ? -4.974 -13.239 17.296 1.00 97.75 534 SER A N 1
ATOM 3955 C CA . SER A 1 534 ? -4.108 -12.126 17.674 1.00 97.75 534 SER A CA 1
ATOM 3956 C C . SER A 1 534 ? -4.116 -11.880 19.172 1.00 97.75 534 SER A C 1
ATOM 3958 O O . SER A 1 534 ? -5.141 -12.090 19.822 1.00 97.75 534 SER A O 1
ATOM 3960 N N . THR A 1 535 ? -3.018 -11.348 19.699 1.00 97.94 535 THR A N 1
ATOM 3961 C CA . THR A 1 535 ? -2.919 -10.828 21.065 1.00 97.94 535 THR A CA 1
ATOM 3962 C C . THR A 1 535 ? -2.418 -9.391 21.023 1.00 97.94 535 THR A C 1
ATOM 3964 O O . THR A 1 535 ? -1.327 -9.129 20.538 1.00 97.94 535 THR A O 1
ATOM 3967 N N . MET A 1 536 ? -3.218 -8.468 21.547 1.00 97.06 536 MET A N 1
ATOM 3968 C CA . MET A 1 536 ? -2.863 -7.073 21.780 1.00 97.06 536 MET A CA 1
ATOM 3969 C C . MET A 1 536 ? -2.642 -6.863 23.275 1.00 97.06 536 MET A C 1
ATOM 3971 O O . MET A 1 536 ? -3.599 -6.889 24.048 1.00 97.06 536 MET A O 1
ATOM 3975 N N . ASP A 1 537 ? -1.397 -6.658 23.684 1.00 97.31 537 ASP A N 1
ATOM 3976 C CA . ASP A 1 537 ? -1.000 -6.337 25.051 1.00 97.31 537 ASP A CA 1
ATOM 3977 C C . ASP A 1 537 ? -0.653 -4.850 25.152 1.00 97.31 537 ASP A C 1
ATOM 3979 O O . ASP A 1 537 ? 0.389 -4.382 24.702 1.00 97.31 537 ASP A O 1
ATOM 3983 N N . VAL A 1 538 ? -1.575 -4.089 25.730 1.00 97.00 538 VAL A N 1
ATOM 3984 C CA . VAL A 1 538 ? -1.420 -2.671 26.029 1.00 97.00 538 VAL A CA 1
ATOM 3985 C C . VAL A 1 538 ? -0.857 -2.542 27.429 1.00 97.00 538 VAL A C 1
ATOM 3987 O O . VAL A 1 538 ? -1.603 -2.641 28.410 1.00 97.00 538 VAL A O 1
ATOM 3990 N N . GLY A 1 539 ? 0.435 -2.247 27.549 1.00 95.06 539 GLY A N 1
ATOM 3991 C CA . GLY A 1 539 ? 1.050 -2.060 28.854 1.00 95.06 539 GLY A CA 1
ATOM 3992 C C . GLY A 1 539 ? 0.418 -0.912 29.644 1.00 95.06 539 GLY A C 1
ATOM 3993 O O . GLY A 1 539 ? 0.256 -1.049 30.858 1.00 95.06 539 GLY A O 1
ATOM 3994 N N . ASN A 1 540 ? 0.009 0.189 29.003 1.00 94.38 540 ASN A N 1
ATOM 3995 C CA . ASN A 1 540 ? -0.684 1.297 29.665 1.00 94.38 540 ASN A CA 1
ATOM 3996 C C . ASN A 1 540 ? -1.712 1.996 28.758 1.00 94.38 540 ASN A C 1
ATOM 3998 O O . ASN A 1 540 ? -1.364 2.537 27.713 1.00 94.38 540 ASN A O 1
ATOM 4002 N N . LEU A 1 541 ? -2.966 2.084 29.215 1.00 95.38 541 LEU A N 1
ATOM 4003 C CA . LEU A 1 541 ? -3.964 2.992 28.636 1.00 95.38 541 LEU A CA 1
ATOM 4004 C C . LEU A 1 541 ? -3.917 4.341 29.366 1.00 95.38 541 LEU A C 1
ATOM 4006 O O . LEU A 1 541 ? -4.344 4.435 30.518 1.00 95.38 541 LEU A O 1
ATOM 4010 N N . ARG A 1 542 ? -3.390 5.383 28.722 1.00 94.38 542 ARG A N 1
ATOM 4011 C CA . ARG A 1 542 ? -3.066 6.677 29.337 1.00 94.38 542 ARG A CA 1
ATOM 4012 C C . ARG A 1 542 ? -3.999 7.805 28.931 1.00 94.38 542 ARG A C 1
ATOM 4014 O O . ARG A 1 542 ? -4.427 7.882 27.788 1.00 94.38 542 ARG A O 1
ATOM 4021 N N . VAL A 1 543 ? -4.236 8.732 29.857 1.00 95.06 543 VAL A N 1
ATOM 4022 C CA . VAL A 1 543 ? -4.895 10.022 29.605 1.00 95.06 543 VAL A CA 1
ATOM 4023 C C . VAL A 1 543 ? -3.890 11.156 29.786 1.00 95.06 543 VAL A C 1
ATOM 4025 O O . VAL A 1 543 ? -3.205 11.234 30.810 1.00 95.06 543 VAL A O 1
ATOM 4028 N N . GLY A 1 544 ? -3.844 12.062 28.812 1.00 92.75 544 GLY A N 1
ATOM 4029 C CA . GLY A 1 544 ? -2.877 13.149 28.719 1.00 92.75 544 GLY A CA 1
ATOM 4030 C C . GLY A 1 544 ? -1.842 12.863 27.637 1.00 92.75 544 GLY A C 1
ATOM 4031 O O . GLY A 1 544 ? -2.197 12.555 26.505 1.00 92.75 544 GLY A O 1
ATOM 4032 N N . ASP A 1 545 ? -0.571 13.009 27.981 1.00 90.56 545 ASP A N 1
ATOM 4033 C CA . ASP A 1 545 ? 0.564 12.732 27.100 1.00 90.56 545 ASP A CA 1
ATOM 4034 C C . ASP A 1 545 ? 0.926 11.233 27.100 1.00 90.56 545 ASP A C 1
ATOM 4036 O O . ASP A 1 545 ? 0.695 10.539 28.098 1.00 90.56 545 ASP A O 1
ATOM 4040 N N . LYS A 1 546 ? 1.503 10.730 26.003 1.00 91.56 546 LYS A N 1
ATOM 4041 C CA . LYS A 1 546 ? 1.844 9.304 25.860 1.00 91.56 546 LYS A CA 1
ATOM 4042 C C . LYS A 1 546 ? 2.922 8.831 26.848 1.00 91.56 546 LYS A C 1
ATOM 4044 O O . LYS A 1 546 ? 2.847 7.715 27.342 1.00 91.56 546 LYS A O 1
ATOM 4049 N N . GLU A 1 547 ? 3.865 9.684 27.236 1.00 89.38 547 GLU A N 1
ATOM 4050 C CA . GLU A 1 547 ? 4.962 9.302 28.138 1.00 89.38 547 GLU A CA 1
ATOM 4051 C C . GLU A 1 547 ? 4.576 9.511 29.608 1.00 89.38 547 GLU A C 1
ATOM 4053 O O . GLU A 1 547 ? 4.782 8.663 30.483 1.00 89.38 547 GLU A O 1
ATOM 4058 N N . THR A 1 548 ? 3.987 10.675 29.895 1.00 89.12 548 THR A N 1
ATOM 4059 C CA . THR A 1 548 ? 3.795 11.166 31.272 1.00 89.12 548 THR A CA 1
ATOM 4060 C C . THR A 1 548 ? 2.343 11.147 31.753 1.00 89.12 548 THR A C 1
ATOM 4062 O O . THR A 1 548 ? 2.086 11.410 32.931 1.00 89.12 548 THR A O 1
ATOM 4065 N N . GLY A 1 549 ? 1.390 10.814 30.876 1.00 90.12 549 GLY A N 1
ATOM 4066 C CA . GLY A 1 549 ? -0.035 10.744 31.192 1.00 90.12 549 GLY A CA 1
ATOM 4067 C C . GLY A 1 549 ? -0.377 9.679 32.237 1.00 90.12 549 GLY A C 1
ATOM 4068 O O . GLY A 1 549 ? 0.305 8.658 32.371 1.00 90.12 549 GLY A O 1
ATOM 4069 N N . GLY A 1 550 ? -1.459 9.909 32.985 1.00 92.25 550 GLY A N 1
ATOM 4070 C CA . GLY A 1 550 ? -1.947 8.965 33.995 1.00 92.25 550 GLY A CA 1
ATOM 4071 C C . GLY A 1 550 ? -2.524 7.706 33.346 1.00 92.25 550 GLY A C 1
ATOM 4072 O O . GLY A 1 550 ? -3.210 7.815 32.338 1.00 92.25 550 GLY A O 1
ATOM 4073 N N . SER A 1 551 ? -2.270 6.526 33.919 1.00 93.44 551 SER A N 1
ATOM 4074 C CA . SER A 1 551 ? -2.646 5.229 33.331 1.00 93.44 551 SER A CA 1
ATOM 4075 C C . SER A 1 551 ? -3.847 4.583 34.032 1.00 93.44 551 SER A C 1
ATOM 4077 O O . SER A 1 551 ? -3.905 4.531 35.263 1.00 93.44 551 SER A O 1
ATOM 4079 N N . PHE A 1 552 ? -4.775 4.031 33.247 1.00 94.81 552 PHE A N 1
ATOM 4080 C CA . PHE A 1 552 ? -5.847 3.137 33.701 1.00 94.81 552 PHE A CA 1
ATOM 4081 C C . PHE A 1 552 ? -5.368 1.702 33.963 1.00 94.81 552 PHE A C 1
ATOM 4083 O O . PHE A 1 552 ? -6.158 0.872 34.414 1.00 94.81 552 PHE A O 1
ATOM 4090 N N . GLY A 1 553 ? -4.094 1.401 33.711 1.00 94.88 553 GLY A N 1
ATOM 4091 C CA . GLY A 1 553 ? -3.522 0.064 33.830 1.00 94.88 553 GLY A CA 1
ATOM 4092 C C . GLY A 1 553 ? -3.327 -0.622 32.479 1.00 94.88 553 GLY A C 1
ATOM 4093 O O . GLY A 1 553 ? -3.380 0.024 31.431 1.00 94.88 553 GLY A O 1
ATOM 4094 N N . ARG A 1 554 ? -3.062 -1.928 32.538 1.00 96.81 554 ARG A N 1
ATOM 4095 C CA . ARG A 1 554 ? -2.775 -2.782 31.380 1.00 96.81 554 ARG A CA 1
ATOM 4096 C C . ARG A 1 554 ? -4.054 -3.410 30.846 1.00 96.81 554 ARG A C 1
ATOM 4098 O O . ARG A 1 554 ? -4.909 -3.817 31.636 1.00 96.81 554 ARG A O 1
ATOM 4105 N N . PHE A 1 555 ? -4.154 -3.530 29.529 1.00 97.38 555 PHE A N 1
ATOM 4106 C CA . PHE A 1 555 ? -5.235 -4.238 28.852 1.00 97.38 555 PHE A CA 1
ATOM 4107 C C . PHE A 1 555 ? -4.650 -5.303 27.932 1.00 97.38 555 PHE A C 1
ATOM 4109 O O . PHE A 1 555 ? -3.768 -4.996 27.148 1.00 97.38 555 PHE A O 1
ATOM 4116 N N . VAL A 1 556 ? -5.152 -6.534 28.006 1.00 97.50 556 VAL A N 1
ATOM 4117 C CA . VAL A 1 556 ? -4.805 -7.592 27.048 1.00 97.50 556 VAL A CA 1
ATOM 4118 C C . VAL A 1 556 ? -6.070 -8.013 26.326 1.00 97.50 556 VAL A C 1
ATOM 4120 O O . VAL A 1 556 ? -7.038 -8.421 26.971 1.00 97.50 556 VAL A O 1
ATOM 4123 N N . ILE A 1 557 ? -6.064 -7.899 25.004 1.00 96.69 557 ILE A N 1
ATOM 4124 C CA . ILE A 1 557 ? -7.170 -8.275 24.129 1.00 96.69 557 ILE A CA 1
ATOM 4125 C C . ILE A 1 557 ? -6.678 -9.415 23.251 1.00 96.69 557 ILE A C 1
ATOM 4127 O O . ILE A 1 557 ? -5.710 -9.264 22.512 1.00 96.69 557 ILE A O 1
ATOM 4131 N N . GLN A 1 558 ? -7.337 -10.559 23.342 1.00 98.00 558 GLN A N 1
ATOM 4132 C CA . GLN A 1 558 ? -7.070 -11.713 22.496 1.00 98.00 558 GLN A CA 1
ATOM 4133 C C . GLN A 1 558 ? -8.286 -11.950 21.617 1.00 98.00 558 GLN A C 1
ATOM 4135 O O . GLN A 1 558 ? -9.409 -11.906 22.121 1.00 98.00 558 GLN A O 1
ATOM 4140 N N . ASN A 1 559 ? -8.052 -12.197 20.332 1.00 97.06 559 ASN A N 1
ATOM 4141 C CA . ASN A 1 559 ? -9.092 -12.496 19.356 1.00 97.06 559 ASN A CA 1
ATOM 4142 C C . ASN A 1 559 ? -8.772 -13.815 18.658 1.00 97.06 559 ASN A C 1
ATOM 4144 O O . ASN A 1 559 ? -7.611 -14.086 18.349 1.00 97.06 559 ASN A O 1
ATOM 4148 N N . TYR A 1 560 ? -9.808 -14.599 18.375 1.00 98.00 560 TYR A N 1
ATOM 4149 C CA . TYR A 1 560 ? -9.733 -15.823 17.594 1.00 98.00 560 TYR A CA 1
ATOM 4150 C C . TYR A 1 560 ? -10.984 -15.984 16.725 1.00 98.00 560 TYR A C 1
ATOM 4152 O O . TYR A 1 560 ? -12.105 -16.110 17.229 1.00 98.00 560 TYR A O 1
ATOM 4160 N N . GLU A 1 561 ? -10.777 -15.972 15.413 1.00 97.06 561 GLU A N 1
ATOM 4161 C CA . GLU A 1 561 ? -11.819 -16.018 14.395 1.00 97.06 561 GLU A CA 1
ATOM 4162 C C . GLU A 1 561 ? -11.562 -17.153 13.394 1.00 97.06 561 GLU A C 1
ATOM 4164 O O . GLU A 1 561 ? -10.425 -17.381 12.978 1.00 97.06 561 GLU A O 1
ATOM 4169 N N . THR A 1 562 ? -12.630 -17.824 12.957 1.00 95.69 562 THR A N 1
ATOM 4170 C CA . THR A 1 562 ? -12.573 -18.844 11.894 1.00 95.69 562 THR A CA 1
ATOM 4171 C C . THR A 1 562 ? -13.731 -18.655 10.922 1.00 95.69 562 THR A C 1
ATOM 4173 O O . THR A 1 562 ? -14.891 -18.705 11.332 1.00 95.69 562 THR A O 1
ATOM 4176 N N . GLY A 1 563 ? -13.446 -18.452 9.637 1.00 95.00 563 GLY A N 1
ATOM 4177 C CA . GLY A 1 563 ? -14.472 -18.274 8.606 1.00 95.00 563 GLY A CA 1
ATOM 4178 C C . GLY A 1 563 ? -15.225 -16.937 8.656 1.00 95.00 563 GLY A C 1
ATOM 4179 O O . GLY A 1 563 ? -16.309 -16.835 8.073 1.00 95.00 563 GLY A O 1
ATOM 4180 N N . SER A 1 564 ? -14.692 -15.922 9.349 1.00 96.12 564 SER A N 1
ATOM 4181 C CA . SER A 1 564 ? -15.240 -14.556 9.337 1.00 96.12 564 SER A CA 1
ATOM 4182 C C . SER A 1 564 ? -15.200 -13.966 7.927 1.00 96.12 564 SER A C 1
ATOM 4184 O O . SER A 1 564 ? -14.257 -14.205 7.175 1.00 96.12 564 SER A O 1
ATOM 4186 N N . THR A 1 565 ? -16.187 -13.146 7.572 1.00 95.81 565 THR A N 1
ATOM 4187 C CA . THR A 1 565 ? -16.272 -12.526 6.241 1.00 95.81 565 THR A CA 1
ATOM 4188 C C . THR A 1 565 ? -16.515 -11.029 6.326 1.00 95.81 565 THR A C 1
ATOM 4190 O O . THR A 1 565 ? -17.178 -10.554 7.244 1.00 95.81 565 THR A O 1
ATOM 4193 N N . MET A 1 566 ? -16.013 -10.284 5.349 1.00 95.06 566 MET A N 1
ATOM 4194 C CA . MET A 1 566 ? -16.285 -8.864 5.168 1.00 95.06 566 MET A CA 1
ATOM 4195 C C . MET A 1 566 ? -16.586 -8.589 3.697 1.00 95.06 566 MET A C 1
ATOM 4197 O O . MET A 1 566 ? -15.923 -9.133 2.822 1.00 95.06 566 MET A O 1
ATOM 4201 N N . THR A 1 567 ? -17.565 -7.737 3.421 1.00 93.94 567 THR A N 1
ATOM 4202 C CA . THR A 1 567 ? -17.883 -7.266 2.076 1.00 93.94 567 THR A CA 1
ATOM 4203 C C . THR A 1 567 ? -17.933 -5.747 2.070 1.00 93.94 567 THR A C 1
ATOM 4205 O O . THR A 1 567 ? -18.638 -5.151 2.881 1.00 93.94 567 THR A O 1
ATOM 4208 N N . ILE A 1 568 ? -17.191 -5.121 1.162 1.00 93.19 568 ILE A N 1
ATOM 4209 C CA . ILE A 1 568 ? -17.187 -3.671 0.950 1.00 93.19 568 ILE A CA 1
ATOM 4210 C C . ILE A 1 568 ? -17.932 -3.392 -0.348 1.00 93.19 568 ILE A C 1
ATOM 4212 O O . ILE A 1 568 ? -17.570 -3.923 -1.397 1.00 93.19 568 ILE A O 1
ATOM 4216 N N . THR A 1 569 ? -18.962 -2.558 -0.287 1.00 93.25 569 THR A N 1
ATOM 4217 C CA . THR A 1 569 ? -19.858 -2.277 -1.412 1.00 93.25 569 THR A CA 1
ATOM 4218 C C . THR A 1 569 ? -20.038 -0.771 -1.617 1.00 93.25 569 THR A C 1
ATOM 4220 O O . THR A 1 569 ? -20.073 -0.020 -0.637 1.00 93.25 569 THR A O 1
ATOM 4223 N N . PRO A 1 570 ? -20.134 -0.308 -2.876 1.00 92.19 570 PRO A N 1
ATOM 4224 C CA . PRO A 1 570 ? -20.395 1.092 -3.186 1.00 92.19 570 PRO A CA 1
ATOM 4225 C C . PRO A 1 570 ? -21.880 1.458 -3.084 1.00 92.19 570 PRO A C 1
ATOM 4227 O O . PRO A 1 570 ? -22.763 0.662 -3.436 1.00 92.19 570 PRO A O 1
ATOM 4230 N N . GLY A 1 571 ? -22.133 2.710 -2.704 1.00 84.75 571 GLY A N 1
ATOM 4231 C CA . GLY A 1 571 ? -23.459 3.335 -2.682 1.00 84.75 571 GLY A CA 1
ATOM 4232 C C . GLY A 1 571 ? -23.965 3.762 -1.306 1.00 84.75 571 GLY A C 1
ATOM 4233 O O . GLY A 1 571 ? -25.110 4.206 -1.223 1.00 84.75 571 GLY A O 1
ATOM 4234 N N . GLY A 1 572 ? -23.138 3.607 -0.267 1.00 85.06 572 GLY A N 1
ATOM 4235 C CA . GLY A 1 572 ? -23.378 4.220 1.036 1.00 85.06 572 GLY A CA 1
ATOM 4236 C C . GLY A 1 572 ? -24.703 3.826 1.692 1.00 85.06 572 GLY A C 1
ATOM 4237 O O . GLY A 1 572 ? -25.271 2.765 1.422 1.00 85.06 572 GLY A O 1
ATOM 4238 N N . ALA A 1 573 ? -25.219 4.672 2.589 1.00 83.25 573 ALA A N 1
ATOM 4239 C CA . ALA A 1 573 ? -26.496 4.387 3.253 1.00 83.25 573 ALA A CA 1
ATOM 4240 C C . ALA A 1 573 ? -27.708 4.709 2.359 1.00 83.25 573 ALA A C 1
ATOM 4242 O O . ALA A 1 573 ? -28.825 4.260 2.638 1.00 83.25 573 ALA A O 1
ATOM 4243 N N . GLY A 1 574 ? -27.504 5.490 1.293 1.00 85.19 574 GLY A N 1
ATOM 4244 C CA . GLY A 1 574 ? -28.559 5.944 0.394 1.00 85.19 574 GLY A CA 1
ATOM 4245 C C . GLY A 1 574 ? -29.648 6.737 1.125 1.00 85.19 574 GLY A C 1
ATOM 4246 O O . GLY A 1 574 ? -29.374 7.618 1.942 1.00 85.19 574 GLY A O 1
ATOM 4247 N N . ALA A 1 575 ? -30.916 6.447 0.825 1.00 87.81 575 ALA A N 1
ATOM 4248 C CA . ALA A 1 575 ? -32.034 7.175 1.413 1.00 87.81 575 ALA A CA 1
ATOM 4249 C C . ALA A 1 575 ? -32.510 6.560 2.743 1.00 87.81 575 ALA A C 1
ATOM 4251 O O . ALA A 1 575 ? -32.964 5.413 2.794 1.00 87.81 575 ALA A O 1
ATOM 4252 N N . VAL A 1 576 ? -32.465 7.353 3.817 1.00 88.12 576 VAL A N 1
ATOM 4253 C CA . VAL A 1 576 ? -32.694 6.914 5.199 1.00 88.12 576 VAL A CA 1
ATOM 4254 C C . VAL A 1 576 ? -33.802 7.730 5.863 1.00 88.12 576 VAL A C 1
ATOM 4256 O O . VAL A 1 576 ? -33.873 8.953 5.747 1.00 88.12 576 VAL A O 1
ATOM 4259 N N . CYS A 1 577 ? -34.659 7.058 6.637 1.00 87.94 577 CYS A N 1
ATOM 4260 C CA . CYS A 1 577 ? -35.587 7.725 7.546 1.00 87.94 577 CYS A CA 1
ATOM 4261 C C . CYS A 1 577 ? -34.973 7.878 8.949 1.00 87.94 577 CYS A C 1
ATOM 4263 O O . CYS A 1 577 ? -35.078 6.987 9.793 1.00 87.94 577 CYS A O 1
ATOM 4265 N N . ALA A 1 578 ? -34.332 9.014 9.221 1.00 84.94 578 ALA A N 1
ATOM 4266 C CA . ALA A 1 578 ? -33.708 9.305 10.507 1.00 84.94 578 ALA A CA 1
ATOM 4267 C C . ALA A 1 578 ? -34.757 9.574 11.603 1.00 84.94 578 ALA A C 1
ATOM 4269 O O . ALA A 1 578 ? -35.579 10.483 11.498 1.00 84.94 578 ALA A O 1
ATOM 4270 N N . GLY A 1 579 ? -34.729 8.792 12.687 1.00 82.62 579 GLY A N 1
ATOM 4271 C CA . GLY A 1 579 ? -35.624 8.978 13.839 1.00 82.62 579 GLY A CA 1
ATOM 4272 C C . GLY A 1 579 ? -37.089 8.576 13.609 1.00 82.62 579 GLY A C 1
ATOM 4273 O O . GLY A 1 579 ? -37.930 8.881 14.452 1.00 82.62 579 GLY A O 1
ATOM 4274 N N . GLY A 1 580 ? -37.397 7.891 12.503 1.00 86.25 580 GLY A N 1
ATOM 4275 C CA . GLY A 1 580 ? -38.731 7.379 12.184 1.00 86.25 580 GLY A CA 1
ATOM 4276 C C . GLY A 1 580 ? -38.688 6.044 11.434 1.00 86.25 580 GLY A C 1
ATOM 4277 O O . GLY A 1 580 ? -37.695 5.325 11.478 1.00 86.25 580 GLY A O 1
ATOM 4278 N N . ALA A 1 581 ? -39.778 5.705 10.749 1.00 86.88 581 ALA A N 1
ATOM 4279 C CA . ALA A 1 581 ? -39.910 4.537 9.890 1.00 86.88 581 ALA A CA 1
ATOM 4280 C C . ALA A 1 581 ? -40.639 4.900 8.587 1.00 86.88 581 ALA A C 1
ATOM 4282 O O . ALA A 1 581 ? -41.674 5.565 8.600 1.00 86.88 581 ALA A O 1
ATOM 4283 N N . GLY A 1 582 ? -40.129 4.423 7.455 1.00 86.62 582 GLY A N 1
ATOM 4284 C CA . GLY A 1 582 ? -40.726 4.662 6.145 1.00 86.62 582 GLY A CA 1
ATOM 4285 C C . GLY A 1 582 ? -39.729 4.409 5.023 1.00 86.62 582 GLY A C 1
ATOM 4286 O O . GLY A 1 582 ? -38.531 4.577 5.222 1.00 86.62 582 GLY A O 1
ATOM 4287 N N . SER A 1 583 ? -40.228 3.991 3.862 1.00 88.56 583 SER A N 1
ATOM 4288 C CA . SER A 1 583 ? -39.425 3.768 2.648 1.00 88.56 583 SER A CA 1
ATOM 4289 C C . SER A 1 583 ? -39.434 4.966 1.697 1.00 88.56 583 SER A C 1
ATOM 4291 O O . SER A 1 583 ? -38.872 4.892 0.610 1.00 88.56 583 SER A O 1
ATOM 4293 N N . ASP A 1 584 ? -40.133 6.039 2.063 1.00 91.81 584 ASP A N 1
ATOM 4294 C CA . ASP A 1 584 ? -40.198 7.283 1.309 1.00 91.81 584 ASP A CA 1
ATOM 4295 C C . ASP A 1 584 ? -40.354 8.480 2.259 1.00 91.81 584 ASP A C 1
ATOM 4297 O O . ASP A 1 584 ? -40.680 8.340 3.445 1.00 91.81 584 ASP A O 1
ATOM 4301 N N . ALA A 1 585 ? -40.165 9.685 1.721 1.00 90.12 585 ALA A N 1
ATOM 4302 C CA . ALA A 1 585 ? -40.236 10.915 2.501 1.00 90.12 585 ALA A CA 1
ATOM 4303 C C . ALA A 1 585 ? -41.594 11.128 3.200 1.00 90.12 585 ALA A C 1
ATOM 4305 O O . ALA A 1 585 ? -41.646 11.678 4.305 1.00 90.12 585 ALA A O 1
ATOM 4306 N N . ALA A 1 586 ? -42.699 10.692 2.586 1.00 92.88 586 ALA A N 1
ATOM 4307 C CA . ALA A 1 586 ? -44.042 10.906 3.118 1.00 92.88 586 ALA A CA 1
ATOM 4308 C C . ALA A 1 586 ? -44.322 10.004 4.329 1.00 92.88 586 ALA A C 1
ATOM 4310 O O . ALA A 1 586 ? -44.796 10.479 5.363 1.00 92.88 586 ALA A O 1
ATOM 4311 N N . THR A 1 587 ? -44.000 8.717 4.215 1.00 94.94 587 THR A N 1
ATOM 4312 C CA . THR A 1 587 ? -44.131 7.723 5.288 1.00 94.94 587 THR A CA 1
ATOM 4313 C C . THR A 1 587 ? -43.170 8.016 6.432 1.00 94.94 587 THR A C 1
ATOM 4315 O O . THR A 1 587 ? -43.588 7.997 7.591 1.00 94.94 587 THR A O 1
ATOM 4318 N N . CYS A 1 588 ? -41.935 8.412 6.112 1.00 92.38 588 CYS A N 1
ATOM 4319 C CA . CYS A 1 588 ? -40.962 8.836 7.105 1.00 92.38 588 CYS A CA 1
ATOM 4320 C C . CYS A 1 588 ? -41.474 10.028 7.925 1.00 92.38 588 CYS A C 1
ATOM 4322 O O . CYS A 1 588 ? -41.564 9.944 9.151 1.00 92.38 588 CYS A O 1
ATOM 4324 N N . SER A 1 589 ? -41.936 11.088 7.254 1.00 90.75 589 SER A N 1
ATOM 4325 C CA . SER A 1 589 ? -42.495 12.268 7.925 1.00 90.75 589 SER A CA 1
ATOM 4326 C C . SER A 1 589 ? -43.727 11.925 8.769 1.00 90.75 589 SER A C 1
ATOM 4328 O O . SER A 1 589 ? -43.879 12.422 9.884 1.00 90.75 589 SER A O 1
ATOM 4330 N N . ALA A 1 590 ? -44.607 11.047 8.271 1.00 92.69 590 ALA A N 1
ATOM 4331 C CA . ALA A 1 590 ? -45.801 10.610 8.996 1.00 92.69 590 ALA A CA 1
ATOM 4332 C C . ALA A 1 590 ? -45.473 9.823 10.277 1.00 92.69 590 ALA A C 1
ATOM 4334 O O . ALA A 1 590 ? -46.244 9.864 11.236 1.00 92.69 590 ALA A O 1
ATOM 4335 N N . SER A 1 591 ? -44.329 9.136 10.307 1.00 91.38 591 SER A N 1
ATOM 4336 C CA . SER A 1 591 ? -43.815 8.444 11.495 1.00 91.38 591 SER A CA 1
ATOM 4337 C C . SER A 1 591 ? -43.072 9.359 12.481 1.00 91.38 591 SER A C 1
ATOM 4339 O O . SER A 1 591 ? -42.694 8.909 13.560 1.00 91.38 591 SER A O 1
ATOM 4341 N N . GLY A 1 592 ? -42.877 10.637 12.133 1.00 87.75 592 GLY A N 1
ATOM 4342 C CA . GLY A 1 592 ? -42.099 11.598 12.918 1.00 87.75 592 GLY A CA 1
ATOM 4343 C C . GLY A 1 592 ? -40.596 11.602 12.620 1.00 87.75 592 GLY A C 1
ATOM 4344 O O . GLY A 1 592 ? -39.855 12.272 13.337 1.00 87.75 592 GLY A O 1
ATOM 4345 N N . GLY A 1 593 ? -40.153 10.886 11.582 1.00 87.38 593 GLY A N 1
ATOM 4346 C CA . GLY A 1 593 ? -38.766 10.881 11.121 1.00 87.38 593 GLY A CA 1
ATOM 4347 C C . GLY A 1 593 ? -38.439 12.003 10.134 1.00 87.38 593 GLY A C 1
ATOM 4348 O O . GLY A 1 593 ? -39.325 12.653 9.575 1.00 87.38 593 GLY A O 1
ATOM 4349 N N . LEU A 1 594 ? -37.142 12.207 9.910 1.00 86.44 594 LEU A N 1
ATOM 4350 C CA . LEU A 1 594 ? -36.575 13.074 8.882 1.00 86.44 594 LEU A CA 1
ATOM 4351 C C . LEU A 1 594 ? -36.068 12.212 7.724 1.00 86.44 594 LEU A C 1
ATOM 4353 O O . LEU A 1 594 ? -35.276 11.300 7.934 1.00 86.44 594 LEU A O 1
ATOM 4357 N N . TRP A 1 595 ? -36.518 12.507 6.508 1.00 88.88 595 TRP A N 1
ATOM 4358 C CA . TRP A 1 595 ? -35.993 11.857 5.313 1.00 88.88 595 TRP A CA 1
ATOM 4359 C C . TRP A 1 595 ? -34.663 12.488 4.910 1.00 88.88 595 TRP A C 1
ATOM 4361 O O . TRP A 1 595 ? -34.600 13.701 4.706 1.00 88.88 595 TRP A O 1
ATOM 4371 N N . GLU A 1 596 ? -33.630 11.664 4.797 1.00 88.25 596 GLU A N 1
ATOM 4372 C CA . GLU A 1 596 ? -32.291 12.039 4.353 1.00 88.25 596 GLU A CA 1
ATOM 4373 C C . GLU A 1 596 ? -31.982 11.235 3.094 1.00 88.25 596 GLU A C 1
ATOM 4375 O O . GLU A 1 596 ? -31.889 10.014 3.153 1.00 88.25 596 GLU A O 1
ATOM 4380 N N . ASP A 1 597 ? -31.874 11.906 1.951 1.00 88.56 597 ASP A N 1
ATOM 4381 C CA . ASP A 1 597 ? -31.412 11.290 0.706 1.00 88.56 597 ASP A CA 1
ATOM 4382 C C . ASP A 1 597 ? -29.921 11.580 0.575 1.00 88.56 597 ASP A C 1
ATOM 4384 O O . ASP A 1 597 ? -29.556 12.721 0.284 1.00 88.56 597 ASP A O 1
ATOM 4388 N N . ARG A 1 598 ? -29.082 10.593 0.907 1.00 88.62 598 ARG A N 1
ATOM 4389 C CA . ARG A 1 598 ? -27.632 10.784 1.042 1.00 88.62 598 ARG A CA 1
ATOM 4390 C C . ARG A 1 598 ? -26.857 10.618 -0.256 1.00 88.62 598 ARG A C 1
ATOM 4392 O O . ARG A 1 598 ? -25.665 10.861 -0.243 1.00 88.62 598 ARG A O 1
ATOM 4399 N N . GLY A 1 599 ? -27.544 10.315 -1.356 1.00 88.19 599 GLY A N 1
ATOM 4400 C CA . GLY A 1 599 ? -26.925 10.168 -2.666 1.00 88.19 599 GLY A CA 1
ATOM 4401 C C . GLY A 1 599 ? -26.721 8.713 -3.073 1.00 88.19 599 GLY A C 1
ATOM 4402 O O . GLY A 1 599 ? -27.419 7.812 -2.596 1.00 88.19 599 GLY A O 1
ATOM 4403 N N . ALA A 1 600 ? -25.857 8.513 -4.065 1.00 89.25 600 ALA A N 1
ATOM 4404 C CA . ALA A 1 600 ? -25.640 7.222 -4.719 1.00 89.25 600 ALA A CA 1
ATOM 4405 C C . ALA A 1 600 ? -24.188 6.732 -4.629 1.00 89.25 600 ALA A C 1
ATOM 4407 O O . ALA A 1 600 ? -23.901 5.634 -5.121 1.00 89.25 600 ALA A O 1
ATOM 4408 N N . GLU A 1 601 ? -23.292 7.542 -4.067 1.00 92.38 601 GLU A N 1
ATOM 4409 C CA . GLU A 1 601 ? -21.927 7.178 -3.705 1.00 92.38 601 GLU A CA 1
ATOM 4410 C C . GLU A 1 601 ? -21.867 6.831 -2.207 1.00 92.38 601 GLU A C 1
ATOM 4412 O O . GLU A 1 601 ? -22.890 6.504 -1.610 1.00 92.38 601 GLU A O 1
ATOM 4417 N N . GLY A 1 602 ? -20.667 6.739 -1.635 1.00 90.12 602 GLY A N 1
ATOM 4418 C CA . GLY A 1 602 ? -20.484 6.304 -0.253 1.00 90.12 602 GLY A CA 1
ATOM 4419 C C . GLY A 1 602 ? -20.099 4.831 -0.130 1.00 90.12 602 GLY A C 1
ATOM 4420 O O . GLY A 1 602 ? -20.035 4.073 -1.108 1.00 90.12 602 GLY A O 1
ATOM 4421 N N . VAL A 1 603 ? -19.822 4.410 1.105 1.00 91.44 603 VAL A N 1
ATOM 4422 C CA . VAL A 1 603 ? -19.262 3.084 1.406 1.00 91.44 603 VAL A CA 1
ATOM 4423 C C . VAL A 1 603 ? -20.162 2.322 2.364 1.00 91.44 603 VAL A C 1
ATOM 4425 O O . VAL A 1 603 ? -20.500 2.830 3.430 1.00 91.44 603 VAL A O 1
ATOM 4428 N N . THR A 1 604 ? -20.463 1.067 2.038 1.00 92.25 604 THR A N 1
ATOM 4429 C CA . THR A 1 604 ? -21.108 0.123 2.956 1.00 92.25 604 THR A CA 1
ATOM 4430 C C . THR A 1 604 ? -20.214 -1.079 3.197 1.00 92.25 604 THR A C 1
ATOM 4432 O O . THR A 1 604 ? -19.799 -1.760 2.259 1.00 92.25 604 THR A O 1
ATOM 4435 N N . ILE A 1 605 ? -19.943 -1.358 4.468 1.00 92.88 605 ILE A N 1
ATOM 4436 C CA . ILE A 1 605 ? -19.140 -2.479 4.942 1.00 92.88 605 ILE A CA 1
ATOM 4437 C C . ILE A 1 605 ? -20.063 -3.434 5.698 1.00 92.88 605 ILE A C 1
ATOM 4439 O O . ILE A 1 605 ? -20.605 -3.085 6.745 1.00 92.88 605 ILE A O 1
ATOM 4443 N N . ALA A 1 606 ? -20.228 -4.644 5.176 1.00 94.56 606 ALA A N 1
ATOM 4444 C CA . ALA A 1 606 ? -20.928 -5.734 5.841 1.00 94.56 606 ALA A CA 1
ATOM 4445 C C . ALA A 1 606 ? -19.909 -6.725 6.405 1.00 94.56 606 ALA A C 1
ATOM 4447 O O . ALA A 1 606 ? -19.058 -7.233 5.684 1.00 94.56 606 ALA A O 1
ATOM 4448 N N . MET A 1 607 ? -19.986 -7.016 7.695 1.00 94.94 607 MET A N 1
ATOM 4449 C CA . MET A 1 607 ? -19.078 -7.899 8.416 1.00 94.94 607 MET A CA 1
ATOM 4450 C C . MET A 1 607 ? -19.862 -9.028 9.068 1.00 94.94 607 MET A C 1
ATOM 4452 O O . MET A 1 607 ? -20.862 -8.786 9.735 1.00 94.94 607 MET A O 1
ATOM 4456 N N . ARG A 1 608 ? -19.347 -10.247 8.957 1.00 96.44 608 ARG A N 1
ATOM 4457 C CA . ARG A 1 608 ? -19.760 -11.413 9.733 1.00 96.44 608 ARG A CA 1
ATOM 4458 C C . ARG A 1 608 ? -18.555 -11.910 10.512 1.00 96.44 608 ARG A C 1
ATOM 4460 O O . ARG A 1 608 ? -17.680 -12.561 9.947 1.00 96.44 608 ARG A O 1
ATOM 4467 N N . GLN A 1 609 ? -18.509 -11.599 11.798 1.00 95.88 609 GLN A N 1
ATOM 4468 C CA . GLN A 1 609 ? -17.431 -12.024 12.684 1.00 95.88 609 GLN A CA 1
ATOM 4469 C C . GLN A 1 609 ? -17.835 -13.301 13.415 1.00 95.88 609 GLN A C 1
ATOM 4471 O O . GLN A 1 609 ? -18.776 -13.298 14.210 1.00 95.88 609 GLN A O 1
ATOM 4476 N N . ILE A 1 610 ? -17.126 -14.394 13.148 1.00 97.25 610 ILE A N 1
ATOM 4477 C CA . ILE A 1 610 ? -17.313 -15.672 13.834 1.00 97.25 610 ILE A CA 1
ATOM 4478 C C . ILE A 1 610 ? -16.232 -15.778 14.902 1.00 97.25 610 ILE A C 1
ATOM 4480 O O . ILE A 1 610 ? -15.099 -16.161 14.622 1.00 97.25 610 ILE A O 1
ATOM 4484 N N . LEU A 1 611 ? -16.593 -15.434 16.138 1.00 97.00 611 LEU A N 1
ATOM 4485 C CA . LEU A 1 611 ? -15.726 -15.632 17.298 1.00 97.00 611 LEU A CA 1
ATOM 4486 C C . LEU A 1 611 ? -15.745 -17.115 17.670 1.00 97.00 611 LEU A C 1
ATOM 4488 O O . LEU A 1 611 ? -16.787 -17.623 18.109 1.00 97.00 611 LEU A O 1
ATOM 4492 N N . ALA A 1 612 ? -14.619 -17.793 17.460 1.00 96.00 612 ALA A N 1
ATOM 4493 C CA . ALA A 1 612 ? -14.468 -19.220 17.704 1.00 96.00 612 ALA A CA 1
ATOM 4494 C C . ALA A 1 612 ? -14.251 -19.527 19.197 1.00 96.00 612 ALA A C 1
ATOM 4496 O O . ALA A 1 612 ? -13.796 -18.683 19.977 1.00 96.00 612 ALA A O 1
ATOM 4497 N N . ARG A 1 613 ? -14.585 -20.758 19.599 1.00 93.50 613 ARG A N 1
ATOM 4498 C CA . ARG A 1 613 ? -14.296 -21.264 20.949 1.00 93.50 613 ARG A CA 1
ATOM 4499 C C . ARG A 1 613 ? -12.787 -21.391 21.146 1.00 93.50 613 ARG A C 1
ATOM 4501 O O . ARG A 1 613 ? -12.069 -21.716 20.204 1.00 93.50 613 ARG A O 1
ATOM 4508 N N . ALA A 1 614 ? -12.327 -21.174 22.374 1.00 94.88 614 ALA A N 1
ATOM 4509 C CA . ALA A 1 614 ? -10.920 -21.323 22.715 1.00 94.88 614 ALA A CA 1
ATOM 4510 C C . ALA A 1 614 ? -10.388 -22.733 22.393 1.00 94.88 614 ALA A C 1
ATOM 4512 O O . ALA A 1 614 ? -11.009 -23.739 22.746 1.00 94.88 614 ALA A O 1
ATOM 4513 N N . VAL A 1 615 ? -9.210 -22.791 21.770 1.00 95.06 615 VAL A N 1
ATOM 4514 C CA . VAL A 1 615 ? -8.470 -24.037 21.496 1.00 95.06 615 VAL A CA 1
ATOM 4515 C C . VAL A 1 615 ? -7.299 -24.185 22.468 1.00 95.06 615 VAL A C 1
ATOM 4517 O O . VAL A 1 615 ? -7.052 -25.271 22.993 1.00 95.06 615 VAL A O 1
ATOM 4520 N N . ASP A 1 616 ? -6.615 -23.078 22.750 1.00 94.81 616 ASP A N 1
ATOM 4521 C CA . ASP A 1 616 ? -5.492 -22.982 23.678 1.00 94.81 616 ASP A CA 1
ATOM 4522 C C . ASP A 1 616 ? -5.379 -21.546 24.246 1.00 94.81 616 ASP A C 1
ATOM 4524 O O . ASP A 1 616 ? -6.316 -20.747 24.157 1.00 94.81 616 ASP A O 1
ATOM 4528 N N . ASP A 1 617 ? -4.259 -21.218 24.898 1.00 90.69 617 ASP A N 1
ATOM 4529 C CA . ASP A 1 617 ? -4.049 -19.907 25.524 1.00 90.69 617 ASP A CA 1
ATOM 4530 C C . ASP A 1 617 ? -3.804 -18.759 24.529 1.00 90.69 617 ASP A C 1
ATOM 4532 O O . ASP A 1 617 ? -3.986 -17.596 24.908 1.00 90.69 617 ASP A O 1
ATOM 4536 N N . THR A 1 618 ? -3.400 -19.047 23.287 1.00 90.94 618 THR A N 1
ATOM 4537 C CA . THR A 1 618 ? -3.146 -18.036 22.245 1.00 90.94 618 THR A CA 1
ATOM 4538 C C . THR A 1 618 ? -4.312 -17.923 21.266 1.00 90.94 618 THR A C 1
ATOM 4540 O O . THR A 1 618 ? -4.617 -16.823 20.807 1.00 90.94 618 THR A O 1
ATOM 4543 N N . ARG A 1 619 ? -5.016 -19.028 21.002 1.00 96.62 619 ARG A N 1
ATOM 4544 C CA . ARG A 1 619 ? -6.224 -19.106 20.173 1.00 96.62 619 ARG A CA 1
ATOM 4545 C C . ARG A 1 619 ? -7.469 -19.081 21.043 1.00 96.62 619 ARG A C 1
ATOM 4547 O O . ARG A 1 619 ? -8.126 -20.100 21.275 1.00 96.62 619 ARG A O 1
ATOM 4554 N N . ARG A 1 620 ? -7.782 -17.891 21.548 1.00 96.62 620 ARG A N 1
ATOM 4555 C CA . ARG A 1 620 ? -9.002 -17.614 22.307 1.00 96.62 620 ARG A CA 1
ATOM 4556 C C . ARG A 1 620 ? -9.418 -16.160 22.172 1.00 96.62 620 ARG A C 1
ATOM 4558 O O . ARG A 1 620 ? -8.602 -15.286 21.904 1.00 96.62 620 ARG A O 1
ATOM 4565 N N . ASN A 1 621 ? -10.681 -15.910 22.472 1.00 97.81 621 ASN A N 1
ATOM 4566 C CA . ASN A 1 621 ? -11.213 -14.568 22.624 1.00 97.81 621 ASN A CA 1
ATOM 4567 C C . ASN A 1 621 ? -11.274 -14.214 24.113 1.00 97.81 621 ASN A C 1
ATOM 4569 O O . ASN A 1 621 ? -12.008 -14.856 24.872 1.00 97.81 621 ASN A O 1
ATOM 4573 N N . ALA A 1 622 ? -10.498 -13.226 24.547 1.00 97.50 622 ALA A N 1
ATOM 4574 C CA . ALA A 1 622 ? -10.432 -12.835 25.950 1.00 97.50 622 ALA A CA 1
ATOM 4575 C C . ALA A 1 622 ? -10.113 -11.347 26.116 1.00 97.50 622 ALA A C 1
ATOM 4577 O O . ALA A 1 622 ? -9.367 -10.762 25.334 1.00 97.50 622 ALA A O 1
ATOM 4578 N N . LEU A 1 623 ? -10.639 -10.752 27.185 1.00 97.38 623 LEU A N 1
ATOM 4579 C CA . LEU A 1 623 ? -10.315 -9.394 27.612 1.00 97.38 623 LEU A CA 1
ATOM 4580 C C . LEU A 1 623 ? -9.804 -9.431 29.050 1.00 97.38 623 LEU A C 1
ATOM 4582 O O . LEU A 1 623 ? -10.526 -9.835 29.960 1.00 97.38 623 LEU A O 1
ATOM 4586 N N . THR A 1 624 ? -8.583 -8.956 29.263 1.00 97.31 624 THR A N 1
ATOM 4587 C CA . THR A 1 624 ? -7.988 -8.782 30.590 1.00 97.31 624 THR A CA 1
ATOM 4588 C C . THR A 1 624 ? -7.758 -7.308 30.869 1.00 97.31 624 THR A C 1
ATOM 4590 O O . THR A 1 624 ? -7.142 -6.618 30.065 1.00 97.31 624 THR A O 1
ATOM 4593 N N . TRP A 1 625 ? -8.186 -6.838 32.037 1.00 97.75 625 TRP A N 1
ATOM 4594 C CA . TRP A 1 625 ? -7.826 -5.526 32.569 1.00 97.75 625 TRP A CA 1
ATOM 4595 C C . TRP A 1 625 ? -7.070 -5.694 33.885 1.00 97.75 625 TRP A C 1
ATOM 4597 O O . TRP A 1 625 ? -7.588 -6.301 34.823 1.00 97.75 625 TRP A O 1
ATOM 4607 N N . GLU A 1 626 ? -5.849 -5.167 33.957 1.00 97.25 626 GLU A N 1
ATOM 4608 C CA . GLU A 1 626 ? -4.960 -5.282 35.111 1.00 97.25 626 GLU A CA 1
ATOM 4609 C C . GLU A 1 626 ? -4.618 -3.910 35.713 1.00 97.25 626 GLU A C 1
ATOM 4611 O O . GLU A 1 626 ? -4.130 -3.003 35.036 1.00 97.25 626 GLU A O 1
ATOM 4616 N N . THR A 1 627 ? -4.807 -3.776 37.029 1.00 95.62 627 THR A N 1
ATOM 4617 C CA . THR A 1 627 ? -4.534 -2.543 37.787 1.00 95.62 627 THR A CA 1
ATOM 4618 C C . THR A 1 627 ? -3.740 -2.813 39.062 1.00 95.62 627 THR A C 1
ATOM 4620 O O . THR A 1 627 ? -3.675 -3.939 39.552 1.00 95.62 627 THR A O 1
ATOM 4623 N N . GLY A 1 628 ? -3.120 -1.771 39.628 1.00 93.12 628 GLY A N 1
ATOM 4624 C CA . GLY A 1 628 ? -2.379 -1.891 40.890 1.00 93.12 628 GLY A CA 1
ATOM 4625 C C . GLY A 1 628 ? -1.106 -2.738 40.789 1.00 93.12 628 GLY A C 1
ATOM 4626 O O . GLY A 1 628 ? -0.732 -3.386 41.764 1.00 93.12 628 GLY A O 1
ATOM 4627 N N . ARG A 1 629 ? -0.461 -2.750 39.613 1.00 94.19 629 ARG A N 1
ATOM 4628 C CA . ARG A 1 629 ? 0.819 -3.435 39.382 1.00 94.19 629 ARG A CA 1
ATOM 4629 C C . ARG A 1 629 ? 1.914 -2.878 40.293 1.00 94.19 629 ARG A C 1
ATOM 4631 O O . ARG A 1 629 ? 1.974 -1.675 40.555 1.00 94.19 629 ARG A O 1
ATOM 4638 N N . SER A 1 630 ? 2.790 -3.764 40.751 1.00 93.31 630 SER A N 1
ATOM 4639 C CA . SER A 1 630 ? 4.037 -3.380 41.413 1.00 93.31 630 SER A CA 1
ATOM 4640 C C . SER A 1 630 ? 4.973 -2.679 40.426 1.00 93.31 630 SER A C 1
ATOM 4642 O O . SER A 1 630 ? 4.859 -2.880 39.220 1.00 93.31 630 SER A O 1
ATOM 4644 N N . LEU A 1 631 ? 5.869 -1.836 40.936 1.00 92.69 631 LEU A N 1
ATOM 4645 C CA . LEU A 1 631 ? 6.873 -1.155 40.122 1.00 92.69 631 LEU A CA 1
ATOM 4646 C C . LEU A 1 631 ? 8.230 -1.838 40.297 1.00 92.69 631 LEU A C 1
ATOM 4648 O O . LEU A 1 631 ? 8.555 -2.300 41.395 1.00 92.69 631 LEU A O 1
ATOM 4652 N N . ASP A 1 632 ? 9.021 -1.875 39.234 1.00 91.44 632 ASP A N 1
ATOM 4653 C CA . ASP A 1 632 ? 10.413 -2.302 39.287 1.00 91.44 632 ASP A CA 1
ATOM 4654 C C . ASP A 1 632 ? 11.330 -1.224 39.905 1.00 91.44 632 ASP A C 1
ATOM 4656 O O . ASP A 1 632 ? 10.890 -0.164 40.360 1.00 91.44 632 ASP A O 1
ATOM 4660 N N . GLY A 1 633 ? 12.639 -1.494 39.940 1.00 87.56 633 GLY A N 1
ATOM 4661 C CA . GLY A 1 633 ? 13.632 -0.554 40.473 1.00 87.56 633 GLY A CA 1
ATOM 4662 C C . GLY A 1 633 ? 13.776 0.751 39.675 1.00 87.56 633 GLY A C 1
ATOM 4663 O O . GLY A 1 633 ? 14.358 1.701 40.196 1.00 87.56 633 GLY A O 1
ATOM 4664 N N . GLY A 1 634 ? 13.261 0.800 38.442 1.00 85.94 634 GLY A N 1
ATOM 4665 C CA . GLY A 1 634 ? 13.206 1.978 37.577 1.00 85.94 634 GLY A CA 1
ATOM 4666 C C . GLY A 1 634 ? 11.866 2.719 37.624 1.00 85.94 634 GLY A C 1
ATOM 4667 O O . GLY A 1 634 ? 11.745 3.781 37.022 1.00 85.94 634 GLY A O 1
ATOM 4668 N N . GLY A 1 635 ? 10.876 2.203 38.361 1.00 83.75 635 GLY A N 1
ATOM 4669 C CA . GLY A 1 635 ? 9.533 2.777 38.434 1.00 83.75 635 GLY A CA 1
ATOM 4670 C C . GLY A 1 635 ? 8.590 2.317 37.317 1.00 83.75 635 GLY A C 1
ATOM 4671 O O . GLY A 1 635 ? 7.488 2.856 37.221 1.00 83.75 635 GLY A O 1
ATOM 4672 N N . ALA A 1 636 ? 8.982 1.334 36.501 1.00 86.38 636 ALA A N 1
ATOM 4673 C CA . ALA A 1 636 ? 8.133 0.765 35.461 1.00 86.38 636 ALA A CA 1
ATOM 4674 C C . ALA A 1 636 ? 7.186 -0.301 36.050 1.00 86.38 636 ALA A C 1
ATOM 4676 O O . ALA A 1 636 ? 7.611 -1.099 36.892 1.00 86.38 636 ALA A O 1
ATOM 4677 N N . PRO A 1 637 ? 5.902 -0.341 35.652 1.00 90.06 637 PRO A N 1
ATOM 4678 C CA . PRO A 1 637 ? 4.974 -1.370 36.112 1.00 90.06 637 PRO A CA 1
ATOM 4679 C C . PRO A 1 637 ? 5.384 -2.783 35.676 1.00 90.06 637 PRO A C 1
ATOM 4681 O O . PRO A 1 637 ? 5.691 -3.014 34.513 1.00 90.06 637 PRO A O 1
ATOM 4684 N N . ILE A 1 638 ? 5.309 -3.749 36.592 1.00 92.19 638 ILE A N 1
ATOM 4685 C CA . ILE A 1 638 ? 5.586 -5.165 36.325 1.00 92.19 638 ILE A CA 1
ATOM 4686 C C . ILE A 1 638 ? 4.270 -5.882 36.003 1.00 92.19 638 ILE A C 1
ATOM 4688 O O . ILE A 1 638 ? 3.366 -5.942 36.848 1.00 92.19 638 ILE A O 1
ATOM 4692 N N . ASN A 1 639 ? 4.170 -6.438 34.795 1.00 92.44 639 ASN A N 1
ATOM 4693 C CA . ASN A 1 639 ? 3.014 -7.215 34.343 1.00 92.44 639 ASN A CA 1
ATOM 4694 C C . ASN A 1 639 ? 2.719 -8.396 35.275 1.00 92.44 639 ASN A C 1
ATOM 4696 O O . ASN A 1 639 ? 3.613 -8.967 35.895 1.00 92.44 639 ASN A O 1
ATOM 4700 N N . ASP A 1 640 ? 1.441 -8.745 35.380 1.00 91.50 640 ASP A N 1
ATOM 4701 C CA . ASP A 1 640 ? 0.932 -9.879 36.151 1.00 91.50 640 ASP A CA 1
ATOM 4702 C C . ASP A 1 640 ? 1.109 -9.806 37.679 1.00 91.50 640 ASP A C 1
ATOM 4704 O O . ASP A 1 640 ? 0.854 -10.787 38.380 1.00 91.50 640 ASP A O 1
ATOM 4708 N N . THR A 1 641 ? 1.485 -8.644 38.216 1.00 94.19 641 THR A N 1
ATOM 4709 C CA . THR A 1 641 ? 1.612 -8.411 39.666 1.00 94.19 641 THR A CA 1
ATOM 4710 C C . THR A 1 641 ? 0.412 -7.690 40.283 1.00 94.19 641 THR A C 1
ATOM 4712 O O . THR A 1 641 ? 0.342 -7.555 41.507 1.00 94.19 641 THR A O 1
ATOM 4715 N N . GLY A 1 642 ? -0.519 -7.213 39.454 1.00 94.38 642 GLY A N 1
ATOM 4716 C CA . GLY A 1 642 ? -1.705 -6.471 39.862 1.00 94.38 642 GLY A CA 1
ATOM 4717 C C . GLY A 1 642 ? -2.960 -7.331 40.034 1.00 94.38 642 GLY A C 1
ATOM 4718 O O . GLY A 1 642 ? -2.954 -8.555 39.902 1.00 94.38 642 GLY A O 1
ATOM 4719 N N . MET A 1 643 ? -4.067 -6.653 40.334 1.00 95.38 643 MET A N 1
ATOM 4720 C CA . MET A 1 643 ? -5.416 -7.221 40.307 1.00 95.38 643 MET A CA 1
ATOM 4721 C C . MET A 1 643 ? -5.915 -7.287 38.868 1.00 95.38 643 MET A C 1
ATOM 4723 O O . MET A 1 643 ? -5.823 -6.279 38.165 1.00 95.38 643 MET A O 1
ATOM 4727 N N . LYS A 1 644 ? -6.504 -8.417 38.457 1.00 96.69 644 LYS A N 1
ATOM 4728 C CA . LYS A 1 644 ? -7.045 -8.583 37.099 1.00 96.69 644 LYS A CA 1
ATOM 4729 C C . LYS A 1 644 ? -8.541 -8.859 37.093 1.00 96.69 644 LYS A C 1
ATOM 4731 O O . LYS A 1 644 ? -9.033 -9.626 37.919 1.00 96.69 644 LYS A O 1
ATOM 4736 N N . LEU A 1 645 ? -9.231 -8.274 36.124 1.00 96.88 645 LEU A N 1
ATOM 4737 C CA . LEU A 1 645 ? -10.546 -8.700 35.657 1.00 96.88 645 LEU A CA 1
ATOM 4738 C C . LEU A 1 645 ? -10.351 -9.393 34.310 1.00 96.88 645 LEU A C 1
ATOM 4740 O O . LEU A 1 645 ? -9.813 -8.773 33.396 1.00 96.88 645 LEU A O 1
ATOM 4744 N N . VAL A 1 646 ? -10.774 -10.650 34.191 1.00 96.62 646 VAL A N 1
ATOM 4745 C CA . VAL A 1 646 ? -10.629 -11.441 32.962 1.00 96.62 646 VAL A CA 1
ATOM 4746 C C . VAL A 1 646 ? -12.004 -11.890 32.492 1.00 96.62 646 VAL A C 1
ATOM 4748 O O . VAL A 1 646 ? -12.686 -12.620 33.204 1.00 96.62 646 VAL A O 1
ATOM 4751 N N . LEU A 1 647 ? -12.412 -11.462 31.301 1.00 97.31 647 LEU A N 1
ATOM 4752 C CA . LEU A 1 647 ? -13.532 -12.037 30.560 1.00 97.31 647 LEU A CA 1
ATOM 4753 C C . LEU A 1 647 ? -12.926 -13.059 29.603 1.00 97.31 647 LEU A C 1
ATOM 4755 O O . LEU A 1 647 ? -12.158 -12.679 28.721 1.00 97.31 647 LEU A O 1
ATOM 4759 N N . ASN A 1 648 ? -13.224 -14.338 29.808 1.00 95.25 648 ASN A N 1
ATOM 4760 C CA . ASN A 1 648 ? -12.541 -15.424 29.117 1.00 95.25 648 ASN A CA 1
ATOM 4761 C C . ASN A 1 648 ? -13.488 -16.234 28.228 1.00 95.25 648 ASN A C 1
ATOM 4763 O O . ASN A 1 648 ? -14.655 -16.431 28.582 1.00 95.25 648 ASN A O 1
ATOM 4767 N N . ASP A 1 649 ? -12.932 -16.737 27.122 1.00 94.88 649 ASP A N 1
ATOM 4768 C CA . ASP A 1 649 ? -13.600 -17.561 26.110 1.00 94.88 649 ASP A CA 1
ATOM 4769 C C . ASP A 1 649 ? -14.924 -16.927 25.650 1.00 94.88 649 ASP A C 1
ATOM 4771 O O . ASP A 1 649 ? -16.025 -17.387 25.971 1.00 94.88 649 ASP A O 1
ATOM 4775 N N . ILE A 1 650 ? -14.786 -15.789 24.962 1.00 97.31 650 ILE A N 1
ATOM 4776 C CA . ILE A 1 650 ? -15.887 -15.049 24.339 1.00 97.31 650 ILE A CA 1
ATOM 4777 C C . ILE A 1 650 ? -16.157 -15.643 22.950 1.00 97.31 650 ILE A C 1
ATOM 4779 O O . ILE A 1 650 ? -15.341 -15.509 22.050 1.00 97.31 650 ILE A O 1
ATOM 4783 N N . TYR A 1 651 ? -17.301 -16.272 22.721 1.00 96.12 651 TYR A N 1
ATOM 4784 C CA . TYR A 1 651 ? -17.578 -16.910 21.429 1.00 96.12 651 TYR A CA 1
ATOM 4785 C C . TYR A 1 651 ? -19.006 -16.669 20.961 1.00 96.12 651 TYR A C 1
ATOM 4787 O O . TYR A 1 651 ? -19.901 -16.320 21.732 1.00 96.12 651 TYR A O 1
ATOM 4795 N N . THR A 1 652 ? -19.209 -16.866 19.665 1.00 97.00 652 THR A N 1
ATOM 4796 C CA . THR A 1 652 ? -20.517 -16.770 19.007 1.00 97.00 652 THR A CA 1
ATOM 4797 C C . THR A 1 652 ? -21.137 -18.154 18.844 1.00 97.00 652 THR A C 1
ATOM 4799 O O . THR A 1 652 ? -20.421 -19.154 18.792 1.00 97.00 652 THR A O 1
ATOM 4802 N N . SER A 1 653 ? -22.466 -18.229 18.815 1.00 94.25 653 SER A N 1
ATOM 4803 C CA . SER A 1 653 ? -23.193 -19.440 18.425 1.00 94.25 653 SER A CA 1
ATOM 4804 C C . SER A 1 653 ? -24.553 -19.083 17.821 1.00 94.25 653 SER A C 1
ATOM 4806 O O . SER A 1 653 ? -25.072 -17.972 17.986 1.00 94.25 653 SER A O 1
ATOM 4808 N N . ASP A 1 654 ? -25.166 -20.051 17.149 1.00 93.75 654 ASP A N 1
ATOM 4809 C CA . ASP A 1 654 ? -26.523 -19.947 16.622 1.00 93.75 654 ASP A CA 1
ATOM 4810 C C . ASP A 1 654 ? -27.584 -20.339 17.671 1.00 93.75 654 ASP A C 1
ATOM 4812 O O . ASP A 1 654 ? -28.783 -20.300 17.379 1.00 93.75 654 ASP A O 1
ATOM 4816 N N . GLY A 1 655 ? -27.160 -20.666 18.900 1.00 87.44 655 GLY A N 1
ATOM 4817 C CA . GLY A 1 655 ? -28.017 -21.014 20.037 1.00 87.44 655 GLY A CA 1
ATOM 4818 C C . GLY A 1 655 ? -28.497 -22.472 20.069 1.00 87.44 655 GLY A C 1
ATOM 4819 O O . GLY A 1 655 ? -29.361 -22.805 20.885 1.00 87.44 655 GLY A O 1
ATOM 4820 N N . GLY A 1 656 ? -27.971 -23.336 19.197 1.00 86.81 656 GLY A N 1
ATOM 4821 C CA . GLY A 1 656 ? -28.301 -24.758 19.145 1.00 86.81 656 GLY A CA 1
ATOM 4822 C C . GLY A 1 656 ? -27.490 -25.528 18.103 1.00 86.81 656 GLY A C 1
ATOM 4823 O O . GLY A 1 656 ? -26.819 -24.934 17.269 1.00 86.81 656 GLY A O 1
ATOM 4824 N N . ASP A 1 657 ? -27.571 -26.851 18.191 1.00 86.88 657 ASP A N 1
ATOM 4825 C CA . ASP A 1 657 ? -27.119 -27.818 17.186 1.00 86.88 657 ASP A CA 1
ATOM 4826 C C . ASP A 1 657 ? -28.315 -28.114 16.262 1.00 86.88 657 ASP A C 1
ATOM 4828 O O . ASP A 1 657 ? -29.265 -28.800 16.668 1.00 86.88 657 ASP A O 1
ATOM 4832 N N . PHE A 1 658 ? -28.353 -27.498 15.077 1.00 88.25 658 PHE A N 1
ATOM 4833 C CA . PHE A 1 658 ? -29.468 -27.636 14.140 1.00 88.25 658 PHE A CA 1
ATOM 4834 C C . PHE A 1 658 ? -29.224 -28.709 13.072 1.00 88.25 658 PHE A C 1
ATOM 4836 O O . PHE A 1 658 ? -30.201 -29.141 12.446 1.00 88.25 658 PHE A O 1
ATOM 4843 N N . ASP A 1 659 ? -27.984 -29.162 12.872 1.00 84.19 659 ASP A N 1
ATOM 4844 C CA . ASP A 1 659 ? -27.636 -30.223 11.919 1.00 84.19 659 ASP A CA 1
ATOM 4845 C C . ASP A 1 659 ? -27.537 -31.629 12.556 1.00 84.19 659 ASP A C 1
ATOM 4847 O O . ASP A 1 659 ? -27.646 -32.644 11.856 1.00 84.19 659 ASP A O 1
ATOM 4851 N N . GLY A 1 660 ? -27.492 -31.696 13.887 1.00 84.06 660 GLY A N 1
ATOM 4852 C CA . GLY A 1 660 ? -27.517 -32.905 14.699 1.00 84.06 660 GLY A CA 1
ATOM 4853 C C . GLY A 1 660 ? -26.157 -33.582 14.871 1.00 84.06 660 GLY A C 1
ATOM 4854 O O . GLY A 1 660 ? -26.137 -34.784 15.171 1.00 84.06 660 GLY A O 1
ATOM 4855 N N . ASP A 1 661 ? -25.045 -32.877 14.650 1.00 85.56 661 ASP A N 1
ATOM 4856 C CA . ASP A 1 661 ? -23.687 -33.422 14.764 1.00 85.56 661 ASP A CA 1
ATOM 4857 C C . ASP A 1 661 ? -23.136 -33.451 16.209 1.00 85.56 661 ASP A C 1
ATOM 4859 O O . ASP A 1 661 ? -22.121 -34.103 16.487 1.00 85.56 661 ASP A O 1
ATOM 4863 N N . GLY A 1 662 ? -23.857 -32.845 17.157 1.00 82.25 662 GLY A N 1
ATOM 4864 C CA . GLY A 1 662 ? -23.493 -32.744 18.567 1.00 82.25 662 GLY A CA 1
ATOM 4865 C C . GLY A 1 662 ? -22.687 -31.493 18.932 1.00 82.25 662 GLY A C 1
ATOM 4866 O O . GLY A 1 662 ? -22.234 -31.400 20.080 1.00 82.25 662 GLY A O 1
ATOM 4867 N N . ILE A 1 663 ? -22.503 -30.552 18.005 1.00 82.75 663 ILE A N 1
ATOM 4868 C CA . ILE A 1 663 ? -21.795 -29.281 18.169 1.00 82.75 663 ILE A CA 1
ATOM 4869 C C . ILE A 1 663 ? -22.799 -28.138 17.954 1.00 82.75 663 ILE A C 1
ATOM 4871 O O . ILE A 1 663 ? -23.671 -28.200 17.099 1.00 82.75 663 ILE A O 1
ATOM 4875 N N . GLU A 1 664 ? -22.731 -27.081 18.772 1.00 85.25 664 GLU A N 1
ATOM 4876 C CA . GLU A 1 664 ? -23.548 -25.888 18.505 1.00 85.25 664 GLU A CA 1
ATOM 4877 C C . GLU A 1 664 ? -23.100 -25.242 17.188 1.00 85.25 664 GLU A C 1
ATOM 4879 O O . GLU A 1 664 ? -21.920 -24.915 17.030 1.00 85.25 664 GLU A O 1
ATOM 4884 N N . ASP A 1 665 ? -24.053 -24.992 16.293 1.00 89.25 665 ASP A N 1
ATOM 4885 C CA . ASP A 1 665 ? -23.800 -24.302 15.036 1.00 89.25 665 ASP A CA 1
ATOM 4886 C C . ASP A 1 665 ? -23.290 -22.880 15.291 1.00 89.25 665 ASP A C 1
ATOM 4888 O O . ASP A 1 665 ? -23.695 -22.209 16.246 1.00 89.25 665 ASP A O 1
ATOM 4892 N N . ASN A 1 666 ? -22.423 -22.387 14.407 1.00 92.25 666 ASN A N 1
ATOM 4893 C CA . ASN A 1 666 ? -21.922 -21.015 14.460 1.00 92.25 666 ASN A CA 1
ATOM 4894 C C . ASN A 1 666 ? -21.770 -20.413 13.057 1.00 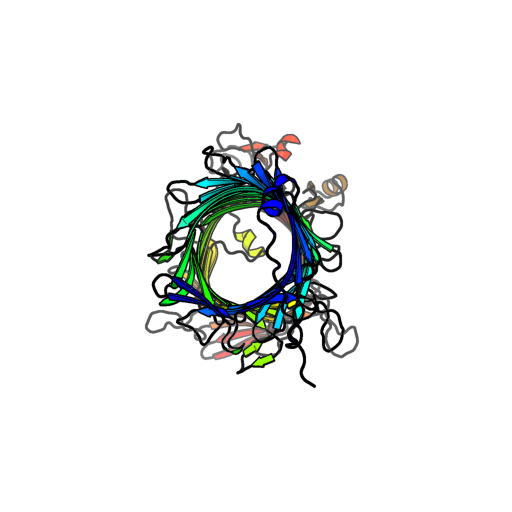92.25 666 ASN A C 1
ATOM 4896 O O . ASN A 1 666 ? -20.688 -20.014 12.627 1.00 92.25 666 ASN A O 1
ATOM 4900 N N . SER A 1 667 ? -22.873 -20.391 12.311 1.00 93.06 667 SER A N 1
ATOM 4901 C CA . SER A 1 667 ? -22.906 -19.860 10.948 1.00 93.06 667 SER A CA 1
ATOM 4902 C C . SER A 1 667 ? -23.238 -18.366 10.901 1.00 93.06 667 SER A C 1
ATOM 4904 O O . SER A 1 667 ? -22.816 -17.674 9.966 1.00 93.06 667 SER A O 1
ATOM 4906 N N . PHE A 1 668 ? -23.976 -17.853 11.895 1.00 94.88 668 PHE A N 1
ATOM 4907 C CA . PHE A 1 668 ? -24.477 -16.480 11.902 1.00 94.88 668 PHE A CA 1
ATOM 4908 C C . PHE A 1 668 ? -23.437 -15.467 12.393 1.00 94.88 668 PHE A C 1
ATOM 4910 O O . PHE A 1 668 ? -23.305 -14.416 11.769 1.00 94.88 668 PHE A O 1
ATOM 4917 N N . GLY A 1 669 ? -22.699 -15.769 13.467 1.00 95.56 669 GLY A N 1
ATOM 4918 C CA . GLY A 1 669 ? -21.712 -14.859 14.063 1.00 95.56 669 GLY A CA 1
ATOM 4919 C C . GLY A 1 669 ? -22.296 -13.518 14.544 1.00 95.56 669 GLY A C 1
ATOM 4920 O O . GLY A 1 669 ? -23.495 -13.392 14.804 1.00 95.56 669 GLY A O 1
ATOM 4921 N N . ILE A 1 670 ? -21.441 -12.500 14.660 1.00 96.50 670 ILE A N 1
ATOM 4922 C CA . ILE A 1 670 ? -21.843 -11.094 14.795 1.00 96.50 670 ILE A CA 1
ATOM 4923 C C . ILE A 1 670 ? -21.914 -10.491 13.394 1.00 96.50 670 ILE A C 1
ATOM 4925 O O . ILE A 1 670 ? -20.896 -10.351 12.719 1.00 96.50 670 ILE A O 1
ATOM 4929 N N . GLN A 1 671 ? -23.118 -10.129 12.973 1.00 96.56 671 GLN A N 1
ATOM 4930 C CA . GLN A 1 671 ? -23.391 -9.426 11.726 1.00 96.56 671 GLN A CA 1
ATOM 4931 C C . GLN A 1 671 ? -23.378 -7.928 11.995 1.00 96.56 671 GLN A C 1
ATOM 4933 O O . GLN A 1 671 ? -24.191 -7.460 12.787 1.00 96.56 671 GLN A O 1
ATOM 4938 N N . SER A 1 672 ? -22.500 -7.179 11.344 1.00 94.06 672 SER A N 1
ATOM 4939 C CA . SER A 1 672 ? -22.450 -5.721 11.433 1.00 94.06 672 SER A CA 1
ATOM 4940 C C . SER A 1 672 ? -22.444 -5.126 10.036 1.00 94.06 672 SER A C 1
ATOM 4942 O O . SER A 1 672 ? -21.523 -5.370 9.269 1.00 94.06 672 SER A O 1
ATOM 4944 N N . GLU A 1 673 ? -23.456 -4.337 9.710 1.00 93.12 673 GLU A N 1
ATOM 4945 C CA . GLU A 1 673 ? -23.510 -3.546 8.484 1.00 93.12 673 GLU A CA 1
ATOM 4946 C C . GLU A 1 673 ? -23.327 -2.080 8.856 1.00 93.12 673 GLU A C 1
ATOM 4948 O O . GLU A 1 673 ? -24.078 -1.556 9.678 1.00 93.12 673 GLU A O 1
ATOM 4953 N N . ILE A 1 674 ? -22.314 -1.435 8.286 1.00 91.06 674 ILE A N 1
ATOM 4954 C CA . ILE A 1 674 ? -21.968 -0.038 8.535 1.00 91.06 674 ILE A CA 1
ATOM 4955 C C . ILE A 1 674 ? -21.920 0.667 7.187 1.00 91.06 674 ILE A C 1
ATOM 4957 O O . ILE A 1 674 ? -21.086 0.347 6.348 1.00 91.06 674 ILE A O 1
ATOM 4961 N N . SER A 1 675 ? -22.805 1.633 6.991 1.00 91.00 675 SER A N 1
ATOM 4962 C CA . SER A 1 675 ? -22.834 2.499 5.817 1.00 91.00 675 SER A CA 1
ATOM 4963 C C . SER A 1 675 ? -22.419 3.907 6.213 1.00 91.00 675 SER A C 1
ATOM 4965 O O . SER A 1 675 ? -22.901 4.421 7.226 1.00 91.00 675 SER A O 1
ATOM 4967 N N . VAL A 1 676 ? -21.511 4.502 5.449 1.00 87.94 676 VAL A N 1
ATOM 4968 C CA . VAL A 1 676 ? -20.897 5.800 5.730 1.00 87.94 676 VAL A CA 1
ATOM 4969 C C . VAL A 1 676 ? -21.009 6.694 4.504 1.00 87.94 676 VAL A C 1
ATOM 4971 O O . VAL A 1 676 ? -20.511 6.347 3.433 1.00 87.94 676 VAL A O 1
ATOM 4974 N N . ASP A 1 677 ? -21.584 7.871 4.727 1.00 89.75 677 ASP A N 1
ATOM 4975 C CA . ASP A 1 677 ? -21.710 8.959 3.759 1.00 89.75 677 ASP A CA 1
ATOM 4976 C C . ASP A 1 677 ? -21.150 10.258 4.365 1.00 89.75 677 ASP A C 1
ATOM 4978 O O . ASP A 1 677 ? -21.092 10.431 5.590 1.00 89.75 677 ASP A O 1
ATOM 4982 N N . VAL A 1 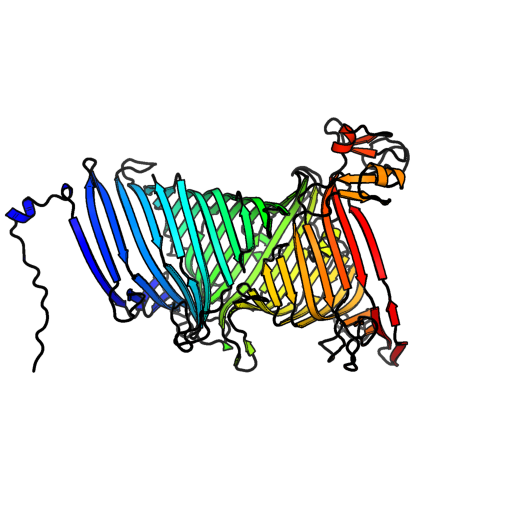678 ? -20.775 11.203 3.515 1.00 88.56 678 VAL A N 1
ATOM 4983 C CA . VAL A 1 678 ? -20.480 12.597 3.845 1.00 88.56 678 VAL A CA 1
ATOM 4984 C C . VAL A 1 678 ? -21.706 13.424 3.470 1.00 88.56 678 VAL A C 1
ATOM 4986 O O . VAL A 1 678 ? -21.916 13.805 2.326 1.00 88.56 678 VAL A O 1
ATOM 4989 N N . TYR A 1 679 ? -22.531 13.761 4.455 1.00 88.50 679 TYR A N 1
ATOM 4990 C CA . TYR A 1 679 ? -23.844 14.345 4.203 1.00 88.50 679 TYR A CA 1
ATOM 4991 C C . TYR A 1 679 ? -24.069 15.671 4.932 1.00 88.50 679 TYR A C 1
ATOM 4993 O O . TYR A 1 679 ? -23.405 16.016 5.911 1.00 88.50 679 TYR A O 1
ATOM 5001 N N . GLN A 1 680 ? -25.062 16.421 4.463 1.00 88.19 680 GLN A N 1
ATOM 5002 C CA . GLN A 1 680 ? -25.548 17.644 5.086 1.00 88.19 680 GLN A CA 1
ATOM 5003 C C . GLN A 1 680 ? -26.350 17.340 6.355 1.00 88.19 680 GLN A C 1
ATOM 5005 O O . GLN A 1 680 ? -27.521 16.955 6.337 1.00 88.19 680 GLN A O 1
ATOM 5010 N N . THR A 1 681 ? -25.714 17.552 7.498 1.00 84.75 681 THR A N 1
ATOM 5011 C CA . THR A 1 681 ? -26.226 17.141 8.805 1.00 84.75 681 THR A CA 1
ATOM 5012 C C . THR A 1 681 ? -27.036 18.235 9.498 1.00 84.75 681 THR A C 1
ATOM 5014 O O . THR A 1 681 ? -26.697 19.421 9.506 1.00 84.75 681 THR A O 1
ATOM 5017 N N . ARG A 1 682 ? -28.138 17.840 10.138 1.00 87.50 682 ARG A N 1
ATOM 5018 C CA . ARG A 1 682 ? -28.982 18.764 10.899 1.00 87.50 682 ARG A CA 1
ATOM 5019 C C . ARG A 1 682 ? -28.352 19.090 12.255 1.00 87.50 682 ARG A C 1
ATOM 5021 O O . ARG A 1 682 ? -28.399 18.279 13.177 1.00 87.50 682 ARG A O 1
ATOM 5028 N N . VAL A 1 683 ? -27.876 20.323 12.422 1.00 88.25 683 VAL A N 1
ATOM 5029 C CA . VAL A 1 683 ? -27.345 20.823 13.701 1.00 88.25 683 VAL A CA 1
ATOM 5030 C C . VAL A 1 683 ? -28.274 21.880 14.281 1.00 88.25 683 VAL A C 1
ATOM 5032 O O . VAL A 1 683 ? -28.547 22.888 13.638 1.00 88.25 683 VAL A O 1
ATOM 5035 N N . VAL A 1 684 ? -28.736 21.676 15.517 1.00 90.12 684 VAL A N 1
ATOM 5036 C CA . VAL A 1 684 ? -29.619 22.620 16.223 1.00 90.12 684 VAL A CA 1
ATOM 5037 C C . VAL A 1 684 ? -28.907 23.318 17.373 1.00 90.12 684 VAL A C 1
ATOM 5039 O O . VAL A 1 684 ? -28.123 22.718 18.114 1.00 90.12 684 VAL A O 1
ATOM 5042 N N . LYS A 1 685 ? -29.241 24.590 17.585 1.00 90.81 685 LYS A N 1
ATOM 5043 C CA . LYS A 1 685 ? -28.769 25.355 18.733 1.00 90.81 685 LYS A CA 1
ATOM 5044 C C . LYS A 1 685 ? -29.329 24.769 20.029 1.00 90.81 685 LYS A C 1
ATOM 5046 O O . LYS A 1 685 ? -30.539 24.582 20.179 1.00 90.81 685 LYS A O 1
ATOM 5051 N N . LYS A 1 686 ? -28.451 24.501 20.998 1.00 90.62 686 LYS A N 1
ATOM 5052 C CA . LYS A 1 686 ? -28.825 23.849 22.269 1.00 90.62 686 LYS A CA 1
ATOM 5053 C C . LYS A 1 686 ? -29.418 24.814 23.303 1.00 90.62 686 LYS A C 1
ATOM 5055 O O . LYS A 1 686 ? -30.214 24.388 24.141 1.00 90.62 686 LYS A O 1
ATOM 5060 N N . THR A 1 687 ? -29.059 26.094 23.242 1.00 92.75 687 THR A N 1
ATOM 5061 C CA . THR A 1 687 ? -29.462 27.138 24.198 1.00 92.75 687 THR A CA 1
ATOM 5062 C C . THR A 1 687 ? -29.720 28.462 23.488 1.00 92.75 687 THR A C 1
ATOM 5064 O O . THR A 1 687 ? -29.121 28.729 22.449 1.00 92.75 687 THR A O 1
ATOM 5067 N N . ASP A 1 688 ? -30.575 29.308 24.062 1.00 94.31 688 ASP A N 1
ATOM 5068 C CA . ASP A 1 688 ? -30.774 30.678 23.580 1.00 94.31 688 ASP A CA 1
ATOM 5069 C C . ASP A 1 688 ? -29.513 31.534 23.795 1.00 94.31 688 ASP A C 1
ATOM 5071 O O . ASP A 1 688 ? -28.769 31.323 24.755 1.00 94.31 688 ASP A O 1
ATOM 5075 N N . GLY A 1 689 ? -29.304 32.539 22.940 1.00 92.94 689 GLY A N 1
ATOM 5076 C CA . GLY A 1 689 ? -28.238 33.537 23.091 1.00 92.94 689 GLY A CA 1
ATOM 5077 C C . GLY A 1 689 ? -27.084 33.366 22.104 1.00 92.94 689 GLY A C 1
ATOM 5078 O O . GLY A 1 689 ? -27.263 32.831 21.011 1.00 92.94 689 GLY A O 1
ATOM 5079 N N . VAL A 1 690 ? -25.906 33.876 22.460 1.00 92.25 690 VAL A N 1
ATOM 5080 C CA . VAL A 1 690 ? -24.676 33.741 21.659 1.00 92.25 690 VAL A CA 1
ATOM 5081 C C . VAL A 1 690 ? -23.972 32.426 21.981 1.00 92.25 690 VAL A C 1
ATOM 5083 O O . VAL A 1 690 ? -24.011 31.975 23.125 1.00 92.25 690 VAL A O 1
ATOM 5086 N N . ASP A 1 691 ? -23.360 31.798 20.983 1.00 88.31 691 ASP A N 1
ATOM 5087 C CA . ASP A 1 691 ? -22.442 30.677 21.209 1.00 88.31 691 ASP A CA 1
ATOM 5088 C C . ASP A 1 691 ? -20.999 31.152 21.460 1.00 88.31 691 ASP A C 1
ATOM 5090 O O . ASP A 1 691 ? -20.744 32.348 21.618 1.00 88.31 691 ASP A O 1
ATOM 5094 N N . SER A 1 692 ? -20.061 30.202 21.548 1.00 84.88 692 SER A N 1
ATOM 5095 C CA . SER A 1 692 ? -18.632 30.453 21.787 1.00 84.88 692 SER A CA 1
ATOM 5096 C C . SER A 1 692 ? -17.975 31.317 20.712 1.00 84.88 692 SER A C 1
ATOM 5098 O O . SER A 1 692 ? -16.999 31.994 21.019 1.00 84.88 692 SER A O 1
ATOM 5100 N N . GLN A 1 693 ? -18.530 31.335 19.497 1.00 85.56 693 GLN A N 1
ATOM 5101 C CA . GLN A 1 693 ? -18.055 32.144 18.373 1.00 85.56 693 GLN A CA 1
ATOM 5102 C C . GLN A 1 693 ? -18.856 33.451 18.228 1.00 85.56 693 GLN A C 1
ATOM 5104 O O . GLN A 1 693 ? -18.683 34.205 17.281 1.00 85.56 693 GLN A O 1
ATOM 5109 N N . GLY A 1 694 ? -19.754 33.758 19.172 1.00 88.94 694 GLY A N 1
ATOM 5110 C CA . GLY A 1 694 ? -20.509 35.010 19.186 1.00 88.94 694 GLY A CA 1
ATOM 5111 C C . GLY A 1 694 ? -21.751 35.036 18.287 1.00 88.94 694 GLY A C 1
ATOM 5112 O O . GLY A 1 694 ? -22.381 36.090 18.169 1.00 88.94 694 GLY A O 1
ATOM 5113 N N . VAL A 1 695 ? -22.169 33.909 17.698 1.00 91.00 695 VAL A N 1
ATOM 5114 C CA . VAL A 1 695 ? -23.332 33.857 16.798 1.00 91.00 695 VAL A CA 1
ATOM 5115 C C . VAL A 1 695 ? -24.628 33.678 17.599 1.00 91.00 695 VAL A C 1
ATOM 5117 O O . VAL A 1 695 ? -24.833 32.704 18.333 1.00 91.00 695 VAL A O 1
ATOM 5120 N N . ALA A 1 696 ? -25.543 34.642 17.480 1.00 93.00 696 ALA A N 1
ATOM 5121 C CA . ALA A 1 696 ? -26.814 34.644 18.206 1.00 93.00 696 ALA A CA 1
ATOM 5122 C C . ALA A 1 696 ? -27.871 33.731 17.555 1.00 93.00 696 ALA A C 1
ATOM 5124 O O . ALA A 1 696 ? -27.978 33.663 16.335 1.00 93.00 696 ALA A O 1
ATOM 5125 N N . GLY A 1 697 ? -28.685 33.059 18.372 1.00 93.44 697 GLY A N 1
ATOM 5126 C CA . GLY A 1 697 ? -29.853 32.290 17.922 1.00 93.44 697 GLY A CA 1
ATOM 5127 C C . GLY A 1 697 ? -30.728 31.823 19.087 1.00 93.44 697 GLY A C 1
ATOM 5128 O O . GLY A 1 697 ? -30.347 31.975 20.252 1.00 93.44 697 GLY A O 1
ATOM 5129 N N . ALA A 1 698 ? -31.891 31.256 18.784 1.00 95.50 698 ALA A N 1
ATOM 5130 C CA . ALA A 1 698 ? -32.776 30.626 19.758 1.00 95.50 698 ALA A CA 1
ATOM 5131 C C . ALA A 1 698 ? -32.545 29.111 19.818 1.00 95.50 698 ALA A C 1
ATOM 5133 O O . ALA A 1 698 ? -32.097 28.483 18.857 1.00 95.50 698 ALA A O 1
ATOM 5134 N N . ARG A 1 699 ? -32.853 28.497 20.960 1.00 94.50 699 ARG A N 1
ATOM 5135 C CA . ARG A 1 699 ? -32.815 27.045 21.122 1.00 94.50 699 ARG A CA 1
ATOM 5136 C C . ARG A 1 699 ? -33.732 26.383 20.092 1.00 94.50 699 ARG A C 1
ATOM 5138 O O . ARG A 1 699 ? -34.920 26.685 20.029 1.00 94.50 699 ARG A O 1
ATOM 5145 N N . GLY A 1 700 ? -33.191 25.409 19.366 1.00 91.31 700 GLY A N 1
ATOM 5146 C CA . GLY A 1 700 ? -33.899 24.685 18.311 1.00 91.31 700 GLY A CA 1
ATOM 5147 C C . GLY A 1 700 ? -33.724 25.277 16.914 1.00 91.31 700 GLY A C 1
ATOM 5148 O O . GLY A 1 700 ? -34.040 24.581 15.954 1.00 91.31 700 GLY A O 1
ATOM 5149 N N . ASP A 1 701 ? -33.176 26.489 16.785 1.00 94.69 701 ASP A N 1
ATOM 5150 C CA . ASP A 1 701 ? -32.790 27.023 15.481 1.00 94.69 701 ASP A CA 1
ATOM 5151 C C . ASP A 1 701 ? -31.702 26.147 14.849 1.00 94.69 701 ASP A C 1
ATOM 5153 O O . ASP A 1 701 ? -30.774 25.704 15.530 1.00 94.69 701 ASP A O 1
ATOM 5157 N N . GLU A 1 702 ? -31.790 25.919 13.543 1.00 93.38 702 GLU A N 1
ATOM 5158 C CA . GLU A 1 702 ? -30.806 25.137 12.798 1.00 93.38 702 GLU A CA 1
ATOM 5159 C C . GLU A 1 702 ? -29.626 26.007 12.373 1.00 93.38 702 GLU A C 1
ATOM 5161 O O . GLU A 1 702 ? -29.804 27.147 11.943 1.00 93.38 702 GLU A O 1
ATOM 5166 N N . ARG A 1 703 ? -28.413 25.469 12.496 1.00 91.81 703 ARG A N 1
ATOM 5167 C CA . ARG A 1 703 ? -27.198 26.088 11.973 1.00 91.81 703 ARG A CA 1
ATOM 5168 C C . ARG A 1 703 ? -27.162 25.895 10.463 1.00 91.81 703 ARG A C 1
ATOM 5170 O O . ARG A 1 703 ? -27.211 24.763 9.997 1.00 91.81 703 ARG A O 1
ATOM 5177 N N . ILE A 1 704 ? -27.036 26.996 9.735 1.00 92.88 704 ILE A N 1
ATOM 5178 C CA . ILE A 1 704 ? -26.927 27.041 8.278 1.00 92.88 704 ILE A CA 1
ATOM 5179 C C . ILE A 1 704 ? -25.632 27.770 7.928 1.00 92.88 704 ILE A C 1
ATOM 5181 O O . ILE A 1 704 ? -25.391 28.872 8.431 1.00 92.88 704 ILE A O 1
ATOM 5185 N N . MET A 1 705 ? -24.799 27.141 7.104 1.00 89.25 705 MET A N 1
ATOM 5186 C CA . MET A 1 705 ? -23.566 27.714 6.577 1.00 89.25 705 MET A CA 1
ATOM 5187 C C . MET A 1 705 ? -23.907 28.892 5.664 1.00 89.25 705 MET A C 1
ATOM 5189 O O . MET A 1 705 ? -24.824 28.833 4.848 1.00 89.25 705 MET A O 1
ATOM 5193 N N . ASP A 1 706 ? -23.203 29.999 5.855 1.00 88.31 706 ASP A N 1
ATOM 5194 C CA . ASP A 1 706 ? -23.472 31.261 5.179 1.00 88.31 706 ASP A CA 1
ATOM 5195 C C . ASP A 1 706 ? -22.159 32.030 5.039 1.00 88.31 706 ASP A C 1
ATOM 5197 O O . ASP A 1 706 ? -21.693 32.663 5.987 1.00 88.31 706 ASP A O 1
ATOM 5201 N N . ALA A 1 707 ? -21.562 31.985 3.847 1.00 82.81 707 ALA A N 1
ATOM 5202 C CA . ALA A 1 707 ? -20.316 32.691 3.549 1.00 82.81 707 ALA A CA 1
ATOM 5203 C C . ALA A 1 707 ? -20.444 34.226 3.663 1.00 82.81 707 ALA A C 1
ATOM 5205 O O . ALA A 1 707 ? -19.439 34.930 3.721 1.00 82.81 707 ALA A O 1
ATOM 5206 N N . GLY A 1 708 ? -21.670 34.766 3.689 1.00 84.12 708 GLY A N 1
ATOM 5207 C CA . GLY A 1 708 ? -21.926 36.180 3.954 1.00 84.12 708 GLY A CA 1
ATOM 5208 C C . GLY A 1 708 ? -21.926 36.541 5.444 1.00 84.12 708 GLY A C 1
ATOM 5209 O O . GLY A 1 708 ? -21.886 37.728 5.779 1.00 84.12 708 GLY A O 1
ATOM 5210 N N . ALA A 1 709 ? -21.978 35.554 6.343 1.00 85.81 709 ALA A N 1
ATOM 5211 C CA . ALA A 1 709 ? -21.871 35.758 7.782 1.00 85.81 709 ALA A CA 1
ATOM 5212 C C . ALA A 1 709 ? -20.399 35.819 8.218 1.00 85.81 709 ALA A C 1
ATOM 5214 O O . ALA A 1 709 ? -19.561 35.086 7.705 1.00 85.81 709 ALA A O 1
ATOM 5215 N N . ALA A 1 710 ? -20.085 36.668 9.203 1.00 83.81 710 ALA A N 1
ATOM 5216 C CA . ALA A 1 710 ? -18.707 36.880 9.666 1.00 83.81 710 ALA A CA 1
ATOM 5217 C C . ALA A 1 710 ? -18.022 35.589 10.150 1.00 83.81 710 ALA A C 1
ATOM 5219 O O . ALA A 1 710 ? -16.862 35.359 9.836 1.00 83.81 710 ALA A O 1
ATOM 5220 N N . GLU A 1 711 ? -18.769 34.738 10.854 1.00 83.31 711 GLU A N 1
AT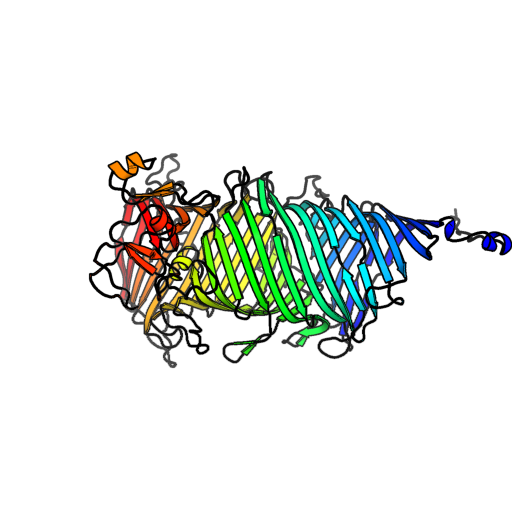OM 5221 C CA . GLU A 1 711 ? -18.289 33.453 11.384 1.00 83.31 711 GLU A CA 1
ATOM 5222 C C . GLU A 1 711 ? -18.594 32.275 10.436 1.00 83.31 711 GLU A C 1
ATOM 5224 O O . GLU A 1 711 ? -18.478 31.113 10.819 1.00 83.31 711 GLU A O 1
ATOM 5229 N N . GLY A 1 712 ? -19.060 32.557 9.212 1.00 85.31 712 GLY A N 1
ATOM 5230 C CA . GLY A 1 712 ? -19.375 31.554 8.190 1.00 85.31 712 GLY A CA 1
ATOM 5231 C C . GLY A 1 712 ? -20.696 30.797 8.379 1.00 85.31 712 GLY A C 1
ATOM 5232 O O . GLY A 1 712 ? -20.973 29.863 7.627 1.00 85.31 712 GLY A O 1
ATOM 5233 N N . TYR A 1 713 ? -21.525 31.151 9.370 1.00 90.38 713 TYR A N 1
ATOM 5234 C CA . TYR A 1 713 ? -22.851 30.551 9.574 1.00 90.38 713 TYR A CA 1
ATOM 5235 C C . TYR A 1 713 ? -23.836 31.469 10.311 1.00 90.38 713 TYR A C 1
ATOM 5237 O O . TYR A 1 713 ? -23.462 32.456 10.948 1.00 90.38 713 TYR A O 1
ATOM 5245 N N . ARG A 1 714 ? -25.119 31.091 10.274 1.00 93.38 714 ARG A N 1
ATOM 5246 C CA . ARG A 1 714 ? -26.213 31.693 11.053 1.00 93.38 714 ARG A CA 1
ATOM 5247 C C . ARG A 1 714 ? -27.181 30.637 11.586 1.00 93.38 714 ARG A C 1
ATOM 5249 O O . ARG A 1 714 ? -27.237 29.522 11.077 1.00 93.38 714 ARG A O 1
ATOM 5256 N N . TYR A 1 715 ? -27.971 31.005 12.594 1.00 95.25 715 TYR A N 1
ATOM 5257 C CA . TYR A 1 715 ? -29.064 30.172 13.108 1.00 95.25 715 TYR A CA 1
ATOM 5258 C C . TYR A 1 715 ? -30.409 30.553 12.479 1.00 95.25 715 TYR A C 1
ATOM 5260 O O . TYR A 1 715 ? -30.696 31.736 12.286 1.00 95.25 715 TYR A O 1
ATOM 5268 N N . VAL A 1 716 ? -31.232 29.551 12.161 1.00 95.75 716 VAL A N 1
ATOM 5269 C CA . VAL A 1 716 ? -32.502 29.706 11.438 1.00 95.75 716 VAL A CA 1
ATOM 5270 C C . VAL A 1 716 ? -33.601 28.852 12.072 1.00 95.75 716 VAL A C 1
ATOM 5272 O O . VAL A 1 716 ? -33.512 27.630 12.090 1.00 95.75 716 VAL A O 1
ATOM 5275 N N . THR A 1 717 ? -34.678 29.478 12.553 1.00 93.50 717 THR A N 1
ATOM 5276 C CA . THR A 1 717 ? -35.786 28.778 13.239 1.00 93.50 717 THR A CA 1
ATOM 5277 C C . THR A 1 717 ? -36.597 27.854 12.329 1.00 93.50 717 THR A C 1
ATOM 5279 O O . THR A 1 717 ? -37.077 26.819 12.776 1.00 93.50 717 THR A O 1
ATOM 5282 N N . ASN A 1 718 ? -36.777 28.222 11.058 1.00 90.56 718 ASN A N 1
ATOM 5283 C CA . ASN A 1 718 ? -37.491 27.421 10.059 1.00 90.56 718 ASN A CA 1
ATOM 5284 C C . ASN A 1 718 ? -36.745 27.517 8.722 1.00 90.56 718 ASN A C 1
ATOM 5286 O O . ASN A 1 718 ? -37.056 28.408 7.926 1.00 90.56 718 ASN A O 1
ATOM 5290 N N . PRO A 1 719 ? -35.732 26.666 8.501 1.00 91.75 719 PRO A N 1
ATOM 5291 C CA . PRO A 1 719 ? -34.944 26.688 7.275 1.00 91.75 719 PRO A CA 1
ATOM 5292 C C . PRO A 1 719 ? -35.813 26.454 6.036 1.00 91.75 719 PRO A C 1
ATOM 5294 O O . PRO A 1 719 ? -36.699 25.598 6.027 1.00 91.75 719 PRO A O 1
ATOM 5297 N N . SER A 1 720 ? -35.555 27.220 4.980 1.00 91.50 720 SER A N 1
ATOM 5298 C CA . SER A 1 720 ? -36.077 26.954 3.637 1.00 91.50 720 SER A CA 1
ATOM 5299 C C . SER A 1 720 ? -35.346 25.776 2.983 1.00 91.50 720 SER A C 1
ATOM 5301 O O . SER A 1 720 ? -34.280 25.388 3.443 1.00 91.50 720 SER A O 1
ATOM 5303 N N . ALA A 1 721 ? -35.861 25.235 1.873 1.00 86.50 721 ALA A N 1
ATOM 5304 C CA . ALA A 1 721 ? -35.179 24.157 1.144 1.00 86.50 721 ALA A CA 1
ATOM 5305 C C . ALA A 1 721 ? -33.733 24.524 0.746 1.00 86.50 721 ALA A C 1
ATOM 5307 O O . ALA A 1 721 ? -32.832 23.719 0.934 1.00 86.50 721 ALA A O 1
ATOM 5308 N N . SER A 1 722 ? -33.493 25.768 0.315 1.00 88.19 722 SER A N 1
ATOM 5309 C CA . SER A 1 722 ? -32.141 26.259 0.019 1.00 88.19 722 SER A CA 1
ATOM 5310 C C . SER A 1 722 ? -31.269 26.428 1.264 1.00 88.19 722 SER A C 1
ATOM 5312 O O . SER A 1 722 ? -30.053 26.331 1.178 1.00 88.19 722 SER A O 1
ATOM 5314 N N . ASP A 1 723 ? -31.857 26.701 2.434 1.00 91.81 723 ASP A N 1
ATOM 5315 C CA . ASP A 1 723 ? -31.083 26.703 3.679 1.00 91.81 723 ASP A CA 1
ATOM 5316 C C . ASP A 1 723 ? -30.645 25.274 4.045 1.00 91.81 723 ASP A C 1
ATOM 5318 O O . ASP A 1 723 ? -29.535 25.087 4.529 1.00 91.81 723 ASP A O 1
ATOM 5322 N N . LEU A 1 724 ? -31.492 24.265 3.794 1.00 88.25 724 LEU A N 1
ATOM 5323 C CA . LEU A 1 724 ? -31.169 22.859 4.070 1.00 88.25 724 LEU A CA 1
ATOM 5324 C C . LEU A 1 724 ? -29.967 22.374 3.255 1.00 88.25 724 LEU A C 1
ATOM 5326 O O . LEU A 1 724 ? -29.123 21.687 3.818 1.00 88.25 724 LEU A O 1
ATOM 5330 N N . GLU A 1 725 ? -29.864 22.818 1.998 1.00 86.56 725 GLU A N 1
ATOM 5331 C CA . GLU A 1 725 ? -28.714 22.586 1.108 1.00 86.56 725 GLU A CA 1
ATOM 5332 C C . GLU A 1 725 ? -27.401 23.201 1.624 1.00 86.56 725 GLU A C 1
ATOM 5334 O O . GLU A 1 725 ? -26.330 22.903 1.111 1.00 86.56 725 GLU A O 1
ATOM 5339 N N . ASN A 1 726 ? -27.471 24.078 2.626 1.00 88.81 726 ASN A N 1
ATOM 5340 C CA . ASN A 1 726 ? -26.319 24.722 3.251 1.00 88.81 726 ASN A CA 1
ATOM 5341 C C . ASN A 1 726 ? -26.176 24.309 4.721 1.00 88.81 726 ASN A C 1
ATOM 5343 O O . ASN A 1 726 ? -25.588 25.027 5.531 1.00 88.81 726 ASN A O 1
ATOM 5347 N N . ARG A 1 727 ? -26.732 23.162 5.119 1.00 89.44 727 ARG A N 1
ATOM 5348 C CA . ARG A 1 727 ? -26.442 22.584 6.434 1.00 89.44 727 ARG A CA 1
ATOM 5349 C C . ARG A 1 727 ? -24.954 22.214 6.550 1.00 89.44 727 ARG A C 1
ATOM 5351 O O . ARG A 1 727 ? -24.321 21.900 5.544 1.00 89.44 727 ARG A O 1
ATOM 5358 N N . PRO A 1 728 ? -24.391 22.212 7.770 1.00 87.06 728 PRO A N 1
ATOM 5359 C CA . PRO A 1 728 ? -23.039 21.732 8.007 1.00 87.06 728 PRO A CA 1
ATOM 5360 C C . PRO A 1 728 ? -22.835 20.312 7.472 1.00 87.06 728 PRO A C 1
ATOM 5362 O O . PRO A 1 728 ? -23.634 19.413 7.750 1.00 87.06 728 PRO A O 1
ATOM 5365 N N . LEU A 1 729 ? -21.743 20.104 6.748 1.00 85.81 729 LEU A N 1
ATOM 5366 C CA . LEU A 1 729 ? -21.323 18.777 6.321 1.00 85.81 729 LEU A CA 1
ATOM 5367 C C . LEU A 1 729 ? -20.771 17.978 7.507 1.00 85.81 729 LEU A C 1
ATOM 5369 O O . LEU A 1 729 ? -20.163 18.531 8.425 1.00 85.81 729 LEU A O 1
ATOM 5373 N N . GLY A 1 730 ? -20.987 16.670 7.485 1.00 80.38 730 GLY A N 1
ATOM 5374 C CA . GLY A 1 730 ? -20.457 15.743 8.474 1.00 80.38 730 GLY A CA 1
ATOM 5375 C C . GLY A 1 730 ? -20.567 14.302 8.001 1.00 80.38 730 GLY A C 1
ATOM 5376 O O . GLY A 1 730 ? -21.108 14.028 6.933 1.00 80.38 730 GLY A O 1
ATOM 5377 N N . PHE A 1 731 ? -20.083 13.375 8.818 1.00 81.88 731 PHE A N 1
ATOM 5378 C CA . PHE A 1 731 ? -20.269 11.954 8.554 1.00 81.88 731 PHE A CA 1
ATOM 5379 C C . PHE A 1 731 ? -21.673 11.533 8.953 1.00 81.88 731 PHE A C 1
ATOM 5381 O O . PHE A 1 731 ? -22.125 11.814 10.067 1.00 81.88 731 PHE A O 1
ATOM 5388 N N . ALA A 1 732 ? -22.350 10.825 8.067 1.00 84.31 732 ALA A N 1
ATOM 5389 C CA . ALA A 1 732 ? -23.622 10.199 8.336 1.00 84.31 732 ALA A CA 1
ATOM 5390 C C . ALA A 1 732 ? -23.427 8.685 8.277 1.00 84.31 732 ALA A C 1
ATOM 5392 O O . ALA A 1 732 ? -23.116 8.113 7.240 1.00 84.31 732 ALA A O 1
ATOM 5393 N N . VAL A 1 733 ? -23.567 8.045 9.432 1.00 84.75 733 VAL A N 1
ATOM 5394 C CA . VAL A 1 733 ? -23.282 6.629 9.631 1.00 84.75 733 VAL A CA 1
ATOM 5395 C C . VAL A 1 733 ? -24.576 5.917 9.972 1.00 84.75 733 VAL A C 1
ATOM 5397 O O . VAL A 1 733 ? -25.226 6.224 10.973 1.00 84.75 733 VAL A O 1
ATOM 5400 N N . GLN A 1 734 ? -24.949 4.946 9.155 1.00 88.00 734 GLN A N 1
ATOM 5401 C CA . GLN A 1 734 ? -25.986 3.986 9.494 1.00 88.00 734 GLN A CA 1
ATOM 5402 C C . GLN A 1 734 ? -25.319 2.674 9.880 1.00 88.00 734 GLN A C 1
ATOM 5404 O O . GLN A 1 734 ? -24.527 2.136 9.118 1.00 88.00 734 GLN A O 1
ATOM 5409 N N . ALA A 1 735 ? -25.646 2.153 11.056 1.00 89.06 735 ALA A N 1
ATOM 5410 C CA . ALA A 1 735 ? -25.114 0.888 11.528 1.00 89.06 735 ALA A CA 1
ATOM 5411 C C . ALA A 1 735 ? -26.241 -0.041 11.975 1.00 89.06 735 ALA A C 1
ATOM 5413 O O . ALA A 1 735 ? -27.177 0.385 12.660 1.00 89.06 735 ALA A O 1
ATOM 5414 N N . ARG A 1 736 ? -26.127 -1.321 11.637 1.00 92.19 736 ARG A N 1
ATOM 5415 C CA . ARG A 1 736 ? -26.951 -2.394 12.186 1.00 92.19 736 ARG A CA 1
ATOM 5416 C C . ARG A 1 736 ? -26.056 -3.515 12.668 1.00 92.19 736 ARG A C 1
ATOM 5418 O O . ARG A 1 736 ? -25.286 -4.047 11.879 1.00 92.19 736 ARG A O 1
ATOM 5425 N N . THR A 1 737 ? -26.203 -3.911 13.927 1.00 94.44 737 THR A N 1
ATOM 5426 C CA . THR A 1 737 ? -25.475 -5.056 14.482 1.00 94.44 737 THR A CA 1
ATOM 5427 C C . THR A 1 737 ? -26.441 -6.087 15.033 1.00 94.44 737 THR A C 1
ATOM 5429 O O . THR A 1 737 ? -27.357 -5.750 15.787 1.00 94.44 737 THR A O 1
ATOM 5432 N N . GLN A 1 738 ? -26.221 -7.351 14.677 1.00 96.75 738 GLN A N 1
ATOM 5433 C CA . GLN A 1 738 ? -27.054 -8.476 15.070 1.00 96.75 738 GLN A CA 1
ATOM 5434 C C . GLN A 1 738 ? -26.214 -9.687 15.462 1.00 96.75 738 GLN A C 1
ATOM 5436 O O . GLN A 1 738 ? -25.202 -9.982 14.836 1.00 96.75 738 GLN A O 1
ATOM 5441 N N . PHE A 1 739 ? -26.677 -10.444 16.449 1.00 96.38 739 PHE A N 1
ATOM 5442 C CA . PHE A 1 739 ? -26.166 -11.786 16.725 1.00 96.38 739 PHE A CA 1
ATOM 5443 C C . PHE A 1 739 ? -27.254 -12.646 17.368 1.00 96.38 739 PHE A C 1
ATOM 5445 O O . PHE A 1 739 ? -28.140 -12.147 18.073 1.00 96.38 739 PHE A O 1
ATOM 5452 N N . ARG A 1 740 ? -27.187 -13.960 17.130 1.00 95.62 740 ARG A N 1
ATOM 5453 C CA . ARG A 1 740 ? -28.109 -14.930 17.739 1.00 95.62 740 ARG A CA 1
ATOM 5454 C C . ARG A 1 740 ? -27.744 -15.196 19.185 1.00 95.62 740 ARG A C 1
ATOM 5456 O O . ARG A 1 740 ? -28.595 -15.026 20.055 1.00 95.62 740 ARG A O 1
ATOM 5463 N N . GLU A 1 741 ? -26.487 -15.548 19.428 1.00 95.81 741 GLU A N 1
ATOM 5464 C CA . GLU A 1 741 ? -25.928 -15.729 20.759 1.00 95.81 741 GLU A CA 1
ATOM 5465 C C . GLU A 1 741 ? -24.466 -15.256 20.812 1.00 95.81 741 GLU A C 1
ATOM 5467 O O . GLU A 1 741 ? -23.654 -15.594 19.951 1.00 95.81 741 GLU A O 1
ATOM 5472 N N . LEU A 1 742 ? -24.141 -14.482 21.848 1.00 96.12 742 LEU A N 1
ATOM 5473 C CA . LEU A 1 742 ? -22.780 -14.160 22.268 1.00 96.12 742 LEU A CA 1
ATOM 5474 C C . LEU A 1 742 ? -22.589 -14.702 23.683 1.00 96.12 742 LEU A C 1
ATOM 5476 O O . LEU A 1 742 ? -23.325 -14.336 24.607 1.00 96.12 742 LEU A O 1
ATOM 5480 N N . SER A 1 743 ? -21.605 -15.571 23.848 1.00 95.31 743 SER A N 1
ATOM 5481 C CA . SER A 1 743 ? -21.322 -16.266 25.095 1.00 95.31 743 SER A CA 1
ATOM 5482 C C . SER A 1 743 ? -20.004 -15.800 25.697 1.00 95.31 743 SER A C 1
ATOM 5484 O O . SER A 1 743 ? -19.043 -15.558 24.978 1.00 95.31 743 SER A O 1
ATOM 5486 N N . ILE A 1 744 ? -19.953 -15.708 27.025 1.00 96.44 744 ILE A N 1
ATOM 5487 C CA . ILE A 1 744 ? -18.723 -15.545 27.807 1.00 96.44 744 ILE A CA 1
ATOM 5488 C C . ILE A 1 744 ? -18.686 -16.705 28.795 1.00 96.44 744 ILE A C 1
ATOM 5490 O O . ILE A 1 744 ? -19.567 -16.811 29.659 1.00 96.44 744 ILE A O 1
ATOM 5494 N N . ASN A 1 745 ? -17.688 -17.581 28.680 1.00 94.56 745 ASN A N 1
ATOM 5495 C CA . ASN A 1 745 ? -17.609 -18.766 29.533 1.00 94.56 745 ASN A CA 1
ATOM 5496 C C . ASN A 1 745 ? -17.474 -18.390 31.011 1.00 94.56 745 ASN A C 1
ATOM 5498 O O . ASN A 1 745 ? -18.211 -18.898 31.857 1.00 94.56 745 ASN A O 1
ATOM 5502 N N . ASN A 1 746 ? -16.557 -17.481 31.338 1.00 94.75 746 ASN A N 1
ATOM 5503 C CA . ASN A 1 746 ? -16.347 -17.059 32.713 1.00 94.75 746 ASN A CA 1
ATOM 5504 C C . ASN A 1 746 ? -15.780 -15.640 32.813 1.00 94.75 746 ASN A C 1
ATOM 5506 O O . ASN A 1 746 ? -15.053 -15.167 31.942 1.00 94.75 746 ASN A O 1
ATOM 5510 N N . ILE A 1 747 ? -16.135 -14.972 33.909 1.00 96.44 747 ILE A N 1
ATOM 5511 C CA . ILE A 1 747 ? -15.597 -13.678 34.315 1.00 96.44 747 ILE A CA 1
ATOM 5512 C C . ILE A 1 747 ? -14.885 -13.884 35.646 1.00 96.44 747 ILE A C 1
ATOM 5514 O O . ILE A 1 747 ? -15.536 -14.131 36.667 1.00 96.44 747 ILE A O 1
ATOM 5518 N N . ASP A 1 748 ? -13.562 -13.779 35.635 1.00 95.94 748 ASP A N 1
ATOM 5519 C CA . ASP A 1 748 ? -12.712 -14.023 36.793 1.00 95.94 748 ASP A CA 1
ATOM 5520 C C . ASP A 1 748 ? -12.158 -12.725 37.374 1.00 95.94 748 ASP A C 1
ATOM 5522 O O . ASP A 1 748 ? -11.762 -11.802 36.660 1.00 95.94 748 ASP A O 1
ATOM 5526 N N . LEU A 1 749 ? -12.074 -12.692 38.701 1.00 95.69 749 LEU A N 1
ATOM 5527 C CA . LEU A 1 749 ? -11.265 -11.738 39.444 1.00 95.69 749 LEU A CA 1
ATOM 5528 C C . LEU A 1 749 ? -10.005 -12.462 39.913 1.00 95.69 749 LEU A C 1
ATOM 5530 O O . LEU A 1 749 ? -10.081 -13.424 40.680 1.00 95.69 749 LEU A O 1
ATOM 5534 N N . VAL A 1 750 ? -8.841 -12.010 39.457 1.00 94.94 750 VAL A N 1
ATOM 5535 C CA . VAL A 1 750 ? -7.551 -12.620 39.791 1.00 94.94 750 VAL A CA 1
ATOM 5536 C C . VAL A 1 750 ? -6.809 -11.724 40.770 1.00 94.94 750 VAL A C 1
ATOM 5538 O O . VAL A 1 750 ? -6.501 -10.572 40.462 1.00 94.94 750 VAL A O 1
ATOM 5541 N N . HIS A 1 751 ? -6.523 -12.260 41.958 1.00 91.81 751 HIS A N 1
ATOM 5542 C CA . HIS A 1 751 ? -5.717 -11.586 42.971 1.00 91.81 751 HIS A CA 1
ATOM 5543 C C . HIS A 1 751 ? -4.267 -12.089 42.906 1.00 91.81 751 HIS A C 1
ATOM 5545 O O . HIS A 1 751 ? -4.061 -13.306 42.943 1.00 91.81 751 HIS A O 1
ATOM 5551 N N . PRO A 1 752 ? -3.247 -11.210 42.926 1.00 86.00 752 PRO A N 1
ATOM 5552 C CA . PRO A 1 752 ? -1.851 -11.600 42.695 1.00 86.00 752 PRO A CA 1
ATOM 5553 C C . PRO A 1 752 ? -1.321 -12.614 43.721 1.00 86.00 752 PRO A C 1
ATOM 5555 O O . PRO A 1 752 ? -0.482 -13.449 43.407 1.00 86.00 752 PRO A O 1
ATOM 5558 N N . VAL A 1 753 ? -1.848 -12.588 44.951 1.00 84.19 753 VAL A N 1
ATOM 5559 C CA . VAL A 1 753 ? -1.510 -13.554 46.022 1.00 84.19 753 VAL A CA 1
ATOM 5560 C C . VAL A 1 753 ? -2.590 -14.631 46.219 1.00 84.19 753 VAL A C 1
ATOM 5562 O O . VAL A 1 753 ? -2.343 -15.656 46.845 1.00 84.19 753 VAL A O 1
ATOM 5565 N N . GLY A 1 754 ? -3.811 -14.381 45.735 1.00 81.06 754 GLY A N 1
ATOM 5566 C CA . GLY A 1 754 ? -4.999 -15.187 46.051 1.00 81.06 754 GLY A CA 1
ATOM 5567 C C . GLY A 1 754 ? -5.405 -16.170 44.953 1.00 81.06 754 GLY A C 1
ATOM 5568 O O . GLY A 1 754 ? -6.206 -17.061 45.220 1.00 81.06 754 GLY A O 1
ATOM 5569 N N . GLY A 1 755 ? -4.847 -16.027 43.747 1.00 88.50 755 GLY A N 1
ATOM 5570 C CA . GLY A 1 755 ? -5.244 -16.793 42.569 1.00 88.50 755 GLY A CA 1
ATOM 5571 C C . GLY A 1 755 ? -6.513 -16.249 41.906 1.00 88.50 755 GLY A C 1
ATOM 5572 O O . GLY A 1 755 ? -6.997 -15.165 42.244 1.00 88.50 755 GLY A O 1
ATOM 5573 N N . ALA A 1 756 ? -7.027 -16.998 40.930 1.00 90.00 756 ALA A N 1
ATOM 5574 C CA . ALA A 1 756 ? -8.247 -16.664 40.200 1.00 90.00 756 ALA A CA 1
ATOM 5575 C C . ALA A 1 756 ? -9.502 -17.121 40.959 1.00 90.00 756 ALA A C 1
ATOM 5577 O O . ALA A 1 756 ? -9.552 -18.239 41.475 1.00 90.00 756 ALA A O 1
ATOM 5578 N N . GLN A 1 757 ? -10.528 -16.271 40.988 1.00 92.75 757 GLN A N 1
ATOM 5579 C CA . GLN A 1 757 ? -11.860 -16.614 41.471 1.00 92.75 757 GLN A CA 1
ATOM 5580 C C . GLN A 1 757 ? -12.914 -16.183 40.447 1.00 92.75 757 GLN A C 1
ATOM 5582 O O . GLN A 1 757 ? -13.036 -14.999 40.133 1.00 92.75 757 GLN A O 1
ATOM 5587 N N . THR A 1 758 ? -13.715 -17.134 39.968 1.00 94.12 758 THR A N 1
ATOM 5588 C CA . THR A 1 758 ? -14.816 -16.852 39.041 1.00 94.12 758 THR A CA 1
ATOM 5589 C C . THR A 1 758 ? -15.942 -16.104 39.744 1.00 94.12 758 THR A C 1
ATOM 5591 O O . THR A 1 758 ? -16.546 -16.606 40.693 1.00 94.12 758 THR A O 1
ATOM 5594 N N . ALA A 1 759 ? -16.219 -14.891 39.271 1.00 93.12 759 ALA A N 1
ATOM 5595 C CA . ALA A 1 759 ? -17.314 -14.055 39.743 1.00 93.12 759 ALA A CA 1
ATOM 5596 C C . ALA A 1 759 ? -18.631 -14.403 39.037 1.00 93.12 759 ALA A C 1
ATOM 5598 O O . ALA A 1 759 ? -19.680 -14.448 39.680 1.00 93.12 759 ALA A O 1
ATOM 5599 N N . ILE A 1 760 ? -18.581 -14.652 37.725 1.00 94.56 760 ILE A N 1
ATOM 5600 C CA . ILE A 1 760 ? -19.746 -14.994 36.898 1.00 94.56 760 ILE A CA 1
ATOM 5601 C C . ILE A 1 760 ? -19.356 -16.132 35.952 1.00 94.56 760 ILE A C 1
ATOM 5603 O O . ILE A 1 760 ? -18.278 -16.101 35.366 1.00 94.56 760 ILE A O 1
ATOM 5607 N N . TYR A 1 761 ? -20.230 -17.126 35.800 1.00 94.44 761 TYR A N 1
ATOM 5608 C CA . TYR A 1 761 ? -20.031 -18.268 34.907 1.00 94.44 761 TYR A CA 1
ATOM 5609 C C . TYR A 1 761 ? -21.190 -18.373 33.909 1.00 94.44 761 TYR A C 1
ATOM 5611 O O . TYR A 1 761 ? -22.348 -18.245 34.310 1.00 94.44 761 TYR A O 1
ATOM 5619 N N . GLY A 1 762 ? -20.875 -18.620 32.636 1.00 90.50 762 GLY A N 1
ATOM 5620 C CA . GLY A 1 762 ? -21.826 -18.907 31.561 1.00 90.50 762 GLY A CA 1
ATOM 5621 C C . GLY A 1 762 ? -22.753 -17.745 31.205 1.00 90.50 762 GLY A C 1
ATOM 5622 O O . GLY A 1 762 ? -23.973 -17.915 31.209 1.00 90.50 762 GLY A O 1
ATOM 5623 N N . VAL A 1 763 ? -22.208 -16.561 30.910 1.00 94.50 763 VAL A N 1
ATOM 5624 C CA . VAL A 1 763 ? -23.025 -15.444 30.406 1.00 94.50 763 VAL A CA 1
ATOM 5625 C C . VAL A 1 763 ? -23.421 -15.748 28.967 1.00 94.50 763 VAL A C 1
ATOM 5627 O O . VAL A 1 763 ? -22.553 -15.973 28.134 1.00 94.50 763 VAL A O 1
ATOM 5630 N N . LYS A 1 764 ? -24.722 -15.715 28.672 1.00 94.12 764 LYS A N 1
ATOM 5631 C CA . LYS A 1 764 ? -25.262 -15.807 27.313 1.00 94.12 764 LYS A CA 1
ATOM 5632 C C . LYS A 1 764 ? -26.120 -14.580 27.028 1.00 94.12 764 LYS A C 1
ATOM 5634 O O . LYS A 1 764 ? -27.072 -14.303 27.759 1.00 94.12 764 LYS A O 1
ATOM 5639 N N . LEU A 1 765 ? -25.780 -13.845 25.978 1.00 94.00 765 LEU A N 1
ATOM 5640 C CA . LEU A 1 765 ? -26.565 -12.741 25.433 1.00 94.00 765 LEU A CA 1
ATOM 5641 C C . LEU A 1 765 ? -27.210 -13.242 24.147 1.00 94.00 765 LEU A C 1
ATOM 5643 O O . LEU A 1 765 ? -26.507 -13.790 23.308 1.00 94.00 765 LEU A O 1
ATOM 5647 N N . GLN A 1 766 ? -28.523 -13.083 23.986 1.00 93.62 766 GLN A N 1
ATOM 5648 C CA . GLN A 1 766 ? -29.251 -13.668 22.857 1.00 93.62 766 GLN A CA 1
ATOM 5649 C C . GLN A 1 766 ? -30.181 -12.667 22.174 1.00 93.62 766 GLN A C 1
ATOM 5651 O O . GLN A 1 766 ? -30.706 -11.764 22.828 1.00 93.62 766 GLN A O 1
ATOM 5656 N N . ASN A 1 767 ? -30.447 -12.899 20.885 1.00 92.69 767 ASN A N 1
ATOM 5657 C CA . ASN A 1 767 ? -31.386 -12.135 20.054 1.00 92.69 767 ASN A CA 1
ATOM 5658 C C . ASN A 1 767 ? -31.105 -10.627 20.062 1.00 92.69 767 ASN A C 1
ATOM 5660 O O . ASN A 1 767 ? -32.003 -9.811 20.288 1.00 92.69 767 ASN A O 1
ATOM 5664 N N . PHE A 1 768 ? -29.843 -10.263 19.847 1.00 95.00 768 PHE A N 1
ATOM 5665 C CA . PHE A 1 768 ? -29.441 -8.869 19.757 1.00 95.00 768 PHE A CA 1
ATOM 5666 C C . PHE A 1 768 ? -29.669 -8.357 18.335 1.00 95.00 768 PHE A C 1
ATOM 5668 O O . PHE A 1 768 ? -29.227 -8.979 17.372 1.00 95.00 768 PHE A O 1
ATOM 5675 N N . ASP A 1 769 ? -30.358 -7.225 18.216 1.00 95.06 769 ASP A N 1
ATOM 5676 C CA . ASP A 1 769 ? -30.509 -6.453 16.982 1.00 95.06 769 ASP A CA 1
ATOM 5677 C C . ASP A 1 769 ? -30.579 -4.981 17.381 1.00 95.06 769 ASP A C 1
ATOM 5679 O O . ASP A 1 769 ? -31.523 -4.552 18.055 1.00 95.06 769 ASP A O 1
ATOM 5683 N N . ILE A 1 770 ? -29.553 -4.223 17.016 1.00 92.19 770 ILE A N 1
ATOM 5684 C CA . ILE A 1 770 ? -29.509 -2.784 17.232 1.00 92.19 770 ILE A CA 1
ATOM 5685 C C . ILE A 1 770 ? -29.334 -2.086 15.895 1.00 92.19 770 ILE A C 1
ATOM 5687 O O . ILE A 1 770 ? -28.495 -2.469 15.085 1.00 92.19 770 ILE A O 1
ATOM 5691 N N . ASN A 1 771 ? -30.116 -1.030 15.700 1.00 88.62 771 ASN A N 1
ATOM 5692 C CA . ASN A 1 771 ? -29.964 -0.106 14.589 1.00 88.62 771 ASN A CA 1
ATOM 5693 C C . ASN A 1 771 ? -29.590 1.257 15.156 1.00 88.62 771 ASN A C 1
ATOM 5695 O O . ASN A 1 771 ? -30.224 1.739 16.099 1.00 88.62 771 ASN A O 1
ATOM 5699 N N . ALA A 1 772 ? -28.583 1.879 14.565 1.00 85.12 772 ALA A N 1
ATOM 5700 C CA . ALA A 1 772 ? -28.148 3.221 14.885 1.00 85.12 772 ALA A CA 1
ATOM 5701 C C . ALA A 1 772 ? -28.078 4.047 13.601 1.00 85.12 772 ALA A C 1
ATOM 5703 O O . ALA A 1 772 ? -27.615 3.582 12.564 1.00 85.12 772 ALA A O 1
ATOM 5704 N N . ASN A 1 773 ? -28.532 5.291 13.694 1.00 83.06 773 ASN A N 1
ATOM 5705 C CA . ASN A 1 773 ? -28.251 6.314 12.702 1.00 83.06 773 ASN A CA 1
ATOM 5706 C C . ASN A 1 773 ? -27.566 7.463 13.442 1.00 83.06 773 ASN A C 1
ATOM 5708 O O . ASN A 1 773 ? -28.167 8.084 14.323 1.00 83.06 773 ASN A O 1
ATOM 5712 N N . LEU A 1 774 ? -26.290 7.666 13.143 1.00 79.31 774 LEU A N 1
ATOM 5713 C CA . LEU A 1 774 ? -25.426 8.642 13.778 1.00 79.31 774 LEU A CA 1
ATOM 5714 C C . LEU A 1 774 ? -25.002 9.668 12.737 1.00 79.31 774 LEU A C 1
ATOM 5716 O O . LEU A 1 774 ? -24.391 9.326 11.735 1.00 79.31 774 LEU A O 1
ATOM 5720 N N . THR A 1 775 ? -25.254 10.939 13.013 1.00 76.44 775 THR A N 1
ATOM 5721 C CA . THR A 1 775 ? -24.635 12.036 12.270 1.00 76.44 775 THR A CA 1
ATOM 5722 C C . THR A 1 775 ? -23.593 12.696 13.153 1.00 76.44 775 THR A C 1
ATOM 5724 O O . THR A 1 775 ? -23.921 13.189 14.237 1.00 76.44 775 THR A O 1
ATOM 5727 N N . ALA A 1 776 ? -22.350 12.713 12.698 1.00 74.25 776 ALA A N 1
ATOM 5728 C CA . ALA A 1 776 ? -21.249 13.376 13.361 1.00 74.25 776 ALA A CA 1
ATOM 5729 C C . ALA A 1 776 ? -20.816 14.575 12.521 1.00 74.25 776 ALA A C 1
ATOM 5731 O O . ALA A 1 776 ? -20.107 14.451 11.525 1.00 74.25 776 ALA A O 1
ATOM 5732 N N . THR A 1 777 ? -21.277 15.750 12.936 1.00 72.88 777 THR A N 1
ATOM 5733 C CA . THR A 1 777 ? -20.794 17.020 12.408 1.00 72.88 777 THR A CA 1
ATOM 5734 C C . THR A 1 777 ? -19.598 17.435 13.238 1.00 72.88 777 THR A C 1
ATOM 5736 O O . THR A 1 777 ? -19.742 17.606 14.455 1.00 72.88 777 THR A O 1
ATOM 5739 N N . PRO A 1 778 ? -18.436 17.640 12.629 1.00 62.47 778 PRO A N 1
ATOM 5740 C CA . PRO A 1 778 ? -17.350 18.235 13.362 1.00 62.47 778 PRO A CA 1
ATOM 5741 C C . PRO A 1 778 ? -17.653 19.728 13.603 1.00 62.47 778 PRO A C 1
ATOM 5743 O O . PRO A 1 778 ? -18.128 20.442 12.717 1.00 62.47 778 PRO A O 1
ATOM 5746 N N . ILE A 1 779 ? -17.459 20.201 14.834 1.00 59.81 779 ILE A N 1
ATOM 5747 C CA . ILE A 1 779 ? -17.815 21.566 15.249 1.00 59.81 779 ILE A CA 1
ATOM 5748 C C . ILE A 1 779 ? -16.554 22.236 15.819 1.00 59.81 779 ILE A C 1
ATOM 5750 O O . ILE A 1 779 ? -15.864 21.581 16.602 1.00 59.81 779 ILE A O 1
ATOM 5754 N N . PRO A 1 780 ? -16.252 23.493 15.437 1.00 51.69 780 PRO A N 1
ATOM 5755 C CA . PRO A 1 780 ? -15.148 24.267 16.006 1.00 51.69 780 PRO A CA 1
ATOM 5756 C C . PRO A 1 780 ? -15.381 24.715 17.454 1.00 51.69 780 PRO A C 1
ATOM 5758 O O . PRO A 1 780 ? -16.559 24.854 17.871 1.00 51.69 780 PRO A O 1
#

Foldseek 3Di:
DDDDDPDPPPDDDDVVVVVPDDLQVKDKDKDFDWDWDQWDWDDFPNKIKIFGGWIKAAQVDPPHTKIKMWIWHQDPLRKIKIWMWTGRIKTKTQFMAIPVGRLFTAGMKMKTWTKTWMKIKDQDFPVGSRKIWMWIWMWIFQMKIWTDDPLKIKMQGGKIKTKTFGGWIWDQDPQAIKTWTAKIKMKMKGQFTFIDPHSPDDNDQADPPPRHGTFGQFMKIKIFIKTWMKGWHFDAVHGTFIWMKIKMWTPFMKIWTDFPRWIWIQGGKTKMKIFHGFTFGQAADPVRHTFGKGFGAKMWMKIKRQFTAAAPDRFGQGIKMWTWIWHWDQDPNDIFGFMWTWHGDFPPQQDRGWIKIWGWTWIFWIKMWGADPRKIKIQGGKIKTWTFMKIWHQHDQDQTPNDGDHGAIKIWTDFIWMKIATQAMAIDDPPGDHFDDVLVCVVVVDFRMKTWTKGWMKGWHFDFPHGGHTWIWIKIKTFQMKTHSGWHGQDPPPDGDFIFAKMQGRKIKIKTFHGWTWGGYNFGIKIWTAKIKMKIKRQFTFGTGRPPGDGQGIKIWIFIFHGKMKGKGWFFPAWDFAPADDPDQVRSVVRVTHIDGQGGGFIKMKIATFGDFAPDPRRAGKMKGFDDADADPVRRGDPLQGKIKMQTGKGAFLPADPVPPPDTHGPRHKIKMKGKGWGQDWDFDCAAAADPVGAGDHGGFTWFADPPDPVRIHTHNDDDPVSSVRHAIFMKMKMKIWGAKIWGQFIWIQHSVPGIDTPDGIDIDGTDIDIDIDTDGGDD

pLDDT: mean 91.67, std 9.5, range [34.22, 98.75]

Solvent-accessible surface area (backbone atoms only — not comparable to full-atom values): 36963 Å² total; per-residue (Å²): 137,86,83,80,81,87,75,84,77,83,75,84,74,54,69,76,63,56,73,70,66,53,60,67,74,52,47,77,47,79,44,76,40,65,49,77,42,71,66,50,76,50,74,32,89,89,34,36,42,37,39,25,52,29,36,36,19,18,56,89,38,91,89,38,52,11,43,37,39,38,38,39,32,40,44,98,86,68,24,44,36,36,40,38,41,35,40,48,29,22,42,35,28,58,31,33,28,36,65,90,44,72,85,22,17,38,22,18,43,40,39,33,36,25,39,40,36,40,40,35,41,33,83,29,24,85,88,40,77,85,18,28,28,34,34,39,36,38,41,35,42,68,14,31,47,33,46,34,14,76,48,12,36,40,29,42,30,49,26,33,40,38,40,43,33,48,68,27,21,40,29,83,49,100,73,31,40,36,37,37,33,77,38,38,35,36,37,41,35,32,67,30,33,35,46,42,68,49,62,85,44,76,96,56,74,38,38,77,87,80,70,45,72,46,47,21,52,18,28,40,35,36,39,39,32,34,27,37,40,36,37,46,22,78,32,21,93,65,75,49,42,31,27,36,35,37,39,42,33,35,76,33,29,34,45,34,43,35,18,82,89,22,36,43,32,44,32,61,28,30,37,38,40,34,38,37,56,33,18,41,29,51,42,57,45,100,87,68,48,69,21,49,31,42,36,44,55,32,39,38,35,36,44,36,30,61,32,36,28,36,18,54,90,77,36,27,42,24,24,43,35,41,40,46,32,34,34,67,44,71,58,98,89,42,80,31,41,38,32,41,25,43,29,43,28,22,57,77,76,69,38,49,28,4,30,22,35,46,34,33,34,17,35,41,72,18,40,40,33,46,32,26,79,88,32,34,40,32,45,31,44,35,30,36,40,33,37,31,37,34,24,37,32,37,40,44,67,48,74,43,100,85,45,82,42,51,49,25,46,31,40,35,36,46,73,25,37,36,37,38,35,38,38,35,32,22,58,61,56,92,83,40,67,72,23,58,66,56,55,64,35,49,84,73,73,44,54,49,25,38,36,40,33,36,37,42,37,43,27,46,19,51,18,25,89,61,75,28,10,33,22,36,35,34,42,43,37,38,33,76,17,36,34,25,60,38,59,49,45,34,49,89,85,83,55,81,52,88,46,38,35,36,24,40,22,58,22,35,33,41,38,39,39,37,63,24,21,37,39,44,36,66,69,12,40,40,36,39,37,41,38,35,33,27,42,39,38,26,56,28,41,22,46,41,35,78,87,80,29,56,62,76,27,27,39,38,43,29,38,20,36,49,65,21,37,37,36,43,28,50,22,24,59,27,71,41,33,50,83,36,51,46,98,46,60,67,47,1,45,74,54,67,12,47,61,43,77,58,49,64,24,13,40,25,40,38,34,30,45,21,33,34,72,55,79,53,95,65,41,17,14,32,43,35,43,34,35,79,47,45,60,49,100,85,65,49,72,41,85,87,51,20,42,31,43,34,43,35,44,39,24,38,26,56,78,43,52,84,89,71,84,86,52,69,37,57,84,62,18,41,32,37,39,42,15,39,32,56,30,68,37,92,45,60,37,87,53,66,45,60,51,98,85,64,55,59,38,50,54,63,13,32,44,25,53,30,87,88,34,96,83,40,43,48,53,35,79,76,69,49,77,74,43,55,79,27,23,46,58,20,43,35,35,38,37,38,42,36,31,49,23,44,33,32,50,34,33,29,42,30,36,66,91,74,46,77,42,77,77,46,74,62,49,74,48,66,72,46,74,48,78,47,79,47,72,50,60,54,62,126

Sequence (780 aa):
MTGAPAQAELQSLDDTVMSGISGQTGITLELDLNATIGQLSYFDDGNGIHLEDFRIGSATDPSGAAFHSIALDIGADASLNLSYLVEDRRIEFGDVRLAGAPGVSMGGVFFDHNLTGTFRLASGGRLSGAGYTFDSAYTMTGGRLGYRTNGNEVFLDDITLSVDAMGITMDVVPTGLLFTAPSITGNYRVGAIRYSNNPLNHGNSVDVSSGLSLPSYGRLSGDFDLSGEMTIGGGGRAGEGLHIDSETIINSANFIYHDDGHAFALKGITGAYRFNDLRIDVTTDWLGREALGLTLGSLEGGLNIARVELGAGGKSLGAVNVNFLFQDQTVNGLAYTNAIYLQGGGHADAGEQGLRLATQWSLAPSDISYTEDGNRVIFSGLQSWGQGDFTVNVTRDDVINGTEFFDGLRLGFEGVKGGYRINGLRVGDEDAPLQGGTELLLALGFYPAYDFDLDGHITLGAGGASGDGLTINSDVRVSNGSAALIANPYDEGNGEISQTGLWVTDLDFDMHLRDMTIDVTPEGFAIIKGEAWSTMDVGNLRVGDKETGGSFGRFVIQNYETGSTMTITPGGAGAVCAGGAGSDAATCSASGGLWEDRGAEGVTIAMRQILARAVDDTRRNALTWETGRSLDGGGAPINDTGMKLVLNDIYTSDGGDFDGDGIEDNSFGIQSEISVDVYQTRVVKKTDGVDSQGVAGARGDERIMDAGAAEGYRYVTNPSASDLENRPLGFAVQARTQFRELSINNIDLVHPVGGAQTAIYGVKLQNFDINANLTATPIP

Organism: NCBI:txid488533